Protein 9HIS (pdb70)

Secondary structure (DSSP, 8-state):
-----TTEEEESS-HHHHT-EEEEEEEEEEEEEEE--S-----S-EEEEEEEETTTEEEEEEEEE-----TT--PPPBPEEEE-TTS-EEEEE--B----S-GGGTTSEEEEETTEEEEEE-EEEEEEEEEEEES-SS--EEEEEEEE--TT-----TTTTT-TB--GGGTEEEEEEEEEEEE-SS-TTS-HHHHT-TT---EEE----HHHHHHHHHHHHHHHHHHHTTT----HHHHHHH---EEEEEEE-SS-EEEEEEEEEEEEEEEE-B-TTT-PBPPPSSSS-S--EEEEEEEEE--SSS-EEEEEE--HHHHHHHHT-SSEEE--TTTTEEEEEE--HHHHHHHTTTPEEEEEE-EEEBPPPSTT-TT-PBPPSEEEEEEGGGTTHHHHTTPPP-SSSEEEEEEETTTTEEE----HHHHHHHHHHHHHHHHHHGGG--HHHHHHSSTTSSEEEEEEEEEEE---S-TT----EEEEEE--SSB--EEE--GGGGT-GGG-EEEEEEEEE---/-------EE--SSTT----EEEETTTTEEEESSPBPGGGGGTTTSB-EE----SS--EEEE---EEEP-TTS-B--GGGBSTTSS---EEEEEE-TTS-SEEEEEEEB-B-SS-SS-EE--SS-SEE---SSTTS-EEEEEETTEEEEEETTTEEEEEE--SS-TTS-----S--EE-TT--PPTTEEEEEEEE-SS-EEEEETT--EEEESSSSS-EE-TTT--SS--EEEEEEEE-GGGS--TT---EEEEEEEETTEEEEEEEETTSPPP--TTSSEEPPTTS--EEEEEEEEE-TTS-EEEEEEEE--S--TT--B---EEESSSS--EE----SS--PBP-EEEEEEEETTEEEEEEEE-SSSS-EE---EEESSSS--EE--SSS--TTB------B-TT--TT----EEEEE-TT--EEEEE-TTT-EEEEEEEGGGT---/--TTHHHHHHHHHHHHHHHHHHSGGGGG-EEEE-TTSBTBEEEEEE----S------S---TTSEEEEEEEEE-TT--EEEES--SSS--SS-S-TTSPPPP-EEEEGGGS-HHHHHHGGG--TT-EEEEE--TTTSS-TT--TT--SS---EEEEEEEEEESSSTTT-/--SGGGGHHHHHHHHHHTS--EEEEHHHHTTSSS---TTTTEEEE-GGG-EEEEEE---TTT---B--TT-EEEEE-EEEETTTTEEEEE-S--GGGTT-HHHHSS-EEEEEE--SS--EEEEEE--HHHHHHT---BPPHHHHTTGGG-BTTEEEEEEE-GGGS-TTTTTTT--EEEEEEEEEEPP-

Sequence (1325 aa):
DATIRAFELDTIGYGVNYKFTIDQVSRLIYNVDSLPVNADTIINSILIKTLTTASGIVTMKDDQDSIVNINDSIDLTKYVNATEKNNFLVLKVWAPNMEVQNEYKVNIRMHTMVPDSLSWGKDPIANNPVRNTAEKQKVVTLGDKILLFAQNNEIYSTAIPAGSPTDRLNYGQKWDKETTGKLPDGADVTSIIRFVDKLYLLTKNKEVYNSNDGLTWTKDEVLNSDGVSVTNLITSFSDSDGSNHKKINGIAGIVEINGEKYFSFAEKDVTWEKDIDKLTVVPAEFPINNLSADVYATESGTLNAIVVGNTEDGLDNDTATVVWASEDGKAWIPMEIPSNNNCPKLVDPSIIHYNDAFYICGKETKDDAKGFQKFYTSPTLLVWKGVDRMFMLPGILPPVKSLHESSFKGKEVNYTMVVDRNHYIWMVGGQGIDKIWRGRVNKLGFLIKYDNWRARNEAFIDSLANVYATASGRGGLERIEMLTAPGNYIYYKEMEPMTDHVVKAGNPKYTDYVKVYYKGTNILGEYFDGNFKGDNPVVDGKDPSEGDSPTTIFQVSGVITGWGEVLQRMEVGDRWKVYIPWDYAYGSSGTTGILGYSALVFDITLLDFANTEAELKYAEMLEDEKNAVNKFIKDKGIRIISQDEFEKNDTVTNLERNEYVALSDGVYMQIVDRGSAENKTDTFANNNEICVRYIEEDIMTRDTTCFNVFLEEWGDANQLYTNPAVFRYVAEGSYVYGTFIQMDYYWASYYQSTAVPAGWLLALPFVRNYAHVRLIVPSKVGHSSAQQYVNPYYYDIWTFSKALNCDDNTGGLGLGMFPGNDQNIKGKLSTFDVTTESVKTGDIYAKTNIGYIGKFTDETFGTYQAGFLAQLNCPDGLTFPEPYKEVTDASGNVISATGRMVVDDKDPENKDVTFIKDGNQIIGNIRAVELYLWYDSYFGDSLTACRLSVYELGGNGKETLNLDNAYYTDINPEDFYDSQNILGTKAYTAVDLSVKDSIRNLSTYVPSVHIAFKEDIATRVGGNILTAARKAKNADKEFNSQLFREAFQGIYVKSDYGDGTVLYIDQPQMNVVYKCYATDSITGKKLQKKDGSGKDSTYYSYRVFATTREVIQANQLKNDPERIDALIKEDKNTYLKSPAGIFTEATLPISDIQNELTGDTLNAVKLTFTNYNQTGDKKFGMAIPSTVMLVRKKFQDSFFKDNKLSDGVSSYLTSHTSSTNQYVFSNITKLVNACIAEKEEAKKNAGSSWDETKWLQENPDWNKVVLIPVLVTYDSSNTTTGQANIIRIQHDLKPGYVRLKGGSLGKTNPDYKLKLEVISTDFGL

Structure (mmCIF, N/CA/C/O backbone):
data_9HIS
#
_entry.id   9HIS
#
_cell.length_a   1.00
_cell.length_b   1.00
_cell.length_c   1.00
_cell.angle_alpha   90.00
_cell.angle_beta   90.00
_cell.angle_gamma   90.00
#
_symmetry.space_group_name_H-M   'P 1'
#
loop_
_entity.id
_entity.type
_entity.pdbx_description
1 polymer 'DUF6242 domain-containing protein'
2 polymer 'Peptidyl-prolyl cis-trans isomerase'
3 polymer 'DUF4827 domain-containing protein'
4 polymer 'DUF4270 domain-containing protein'
5 non-polymer 'N-TRIDECANOIC ACID'
6 non-polymer '(2S)-3-hydroxypropane-1,2-diyl dihexadecanoate'
#
loop_
_atom_site.group_PDB
_atom_site.id
_atom_site.type_symbol
_atom_site.label_atom_id
_atom_site.label_alt_id
_atom_site.label_comp_id
_atom_site.label_asym_id
_atom_site.label_entity_id
_atom_site.label_seq_id
_atom_site.pdbx_PDB_ins_code
_atom_site.Cartn_x
_atom_site.Cartn_y
_atom_site.Cartn_z
_atom_site.occupancy
_atom_site.B_iso_or_equiv
_atom_site.auth_seq_id
_atom_site.auth_comp_id
_atom_site.auth_asym_id
_atom_site.auth_atom_id
_atom_site.pdbx_PDB_model_num
ATOM 1 N N . ASP A 1 34 ? 127.645 146.332 138.081 1.00 137.05 34 ASP H N 1
ATOM 2 C CA . ASP A 1 34 ? 127.502 145.130 137.265 1.00 141.55 34 ASP H CA 1
ATOM 3 C C . ASP A 1 34 ? 127.532 145.477 135.774 1.00 145.37 34 ASP H C 1
ATOM 4 O O . ASP A 1 34 ? 126.495 145.553 135.115 1.00 145.19 34 ASP H O 1
ATOM 9 N N . ALA A 1 35 ? 128.741 145.667 135.248 1.00 144.27 35 ALA H N 1
ATOM 10 C CA . ALA A 1 35 ? 128.954 146.219 133.920 1.00 140.98 35 ALA H CA 1
ATOM 11 C C . ALA A 1 35 ? 129.339 145.131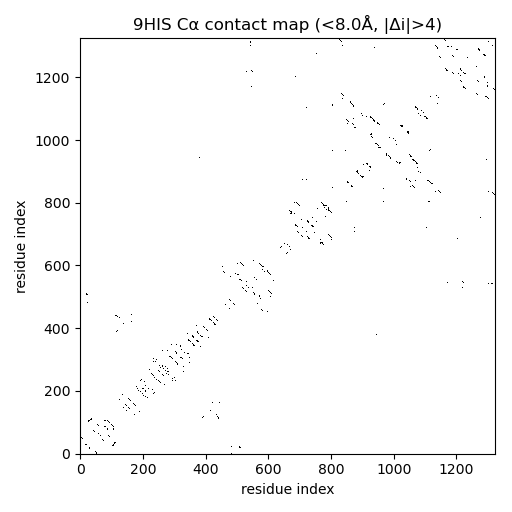 132.918 1.00 139.49 35 ALA H C 1
ATOM 12 O O . ALA A 1 35 ? 129.504 143.956 133.256 1.00 137.51 35 ALA H O 1
ATOM 14 N N . THR A 1 36 ? 129.475 145.542 131.656 1.00 141.15 36 THR H N 1
ATOM 15 C CA . THR A 1 36 ? 129.919 144.702 130.544 1.00 134.52 36 THR H CA 1
ATOM 16 C C . THR A 1 36 ? 130.965 145.440 129.704 1.00 126.29 36 THR H C 1
ATOM 17 O O . THR A 1 36 ? 130.873 145.527 128.478 1.00 118.35 36 THR H O 1
ATOM 21 N N . ILE A 1 37 ? 131.974 145.999 130.382 1.00 127.65 37 ILE H N 1
ATOM 22 C CA . ILE A 1 37 ? 133.084 146.687 129.715 1.00 127.93 37 ILE H CA 1
ATOM 23 C C . ILE A 1 37 ? 133.858 145.697 128.825 1.00 125.10 37 ILE H C 1
ATOM 24 O O . ILE A 1 37 ? 133.821 144.479 129.031 1.00 129.45 37 ILE H O 1
ATOM 29 N N . ARG A 1 38 ? 134.546 146.230 127.808 1.00 115.93 38 ARG H N 1
ATOM 30 C CA . ARG A 1 38 ? 135.117 145.381 126.765 1.00 111.07 38 ARG H CA 1
ATOM 31 C C . ARG A 1 38 ? 136.453 145.928 126.264 1.00 113.75 38 ARG H C 1
ATOM 32 O O . ARG A 1 38 ? 136.684 147.140 126.266 1.00 114.43 38 ARG H O 1
ATOM 40 N N . ALA A 1 39 ? 137.345 145.006 125.838 1.00 110.68 39 ALA H N 1
ATOM 41 C CA . ALA A 1 39 ? 138.601 145.346 125.164 1.00 107.73 39 ALA H CA 1
ATOM 42 C C . ALA A 1 39 ? 138.983 144.329 124.078 1.00 108.55 39 ALA H C 1
ATOM 43 O O . ALA A 1 39 ? 140.173 144.085 123.851 1.00 113.94 39 ALA H O 1
ATOM 45 N N . PHE A 1 40 ? 137.994 143.760 123.385 1.00 104.93 40 PHE H N 1
ATOM 46 C CA . PHE A 1 40 ? 138.165 142.554 122.568 1.00 102.57 40 PHE H CA 1
ATOM 47 C C . PHE A 1 40 ? 139.273 142.729 121.518 1.00 100.86 40 PHE H C 1
ATOM 48 O O . PHE A 1 40 ? 139.312 143.732 120.800 1.00 103.56 40 PHE H O 1
ATOM 56 N N . GLU A 1 41 ? 140.169 141.734 121.426 1.00 103.07 41 GLU H N 1
ATOM 57 C CA . GLU A 1 41 ? 141.385 141.802 120.616 1.00 107.78 41 GLU H CA 1
ATOM 58 C C . GLU A 1 41 ? 141.682 140.432 119.999 1.00 111.30 41 GLU H C 1
ATOM 59 O O . GLU A 1 41 ? 141.091 139.418 120.379 1.00 111.27 41 GLU H O 1
ATOM 65 N N . LEU A 1 42 ? 142.610 140.409 119.035 1.00 112.20 42 LEU H N 1
ATOM 66 C CA . LEU A 1 42 ? 143.038 139.178 118.375 1.00 111.41 42 LEU H CA 1
ATOM 67 C C . LEU A 1 42 ? 144.507 139.312 117.976 1.00 117.09 42 LEU H C 1
ATOM 68 O O . LEU A 1 42 ? 145.000 140.420 117.753 1.00 119.27 42 LEU H O 1
ATOM 73 N N . ASP A 1 43 ? 145.202 138.171 117.874 1.00 118.89 43 ASP H N 1
ATOM 74 C CA . ASP A 1 43 ? 146.661 138.155 117.845 1.00 120.63 43 ASP H CA 1
ATOM 75 C C . ASP A 1 43 ? 147.211 138.364 116.430 1.00 122.33 43 ASP H C 1
ATOM 76 O O . ASP A 1 43 ? 146.478 138.661 115.483 1.00 121.08 43 ASP H O 1
ATOM 81 N N . THR A 1 44 ? 148.528 138.194 116.284 1.00 124.45 44 THR H N 1
ATOM 82 C CA . THR A 1 44 ? 149.227 138.514 115.043 1.00 125.87 44 THR H CA 1
ATOM 83 C C . THR A 1 44 ? 148.803 137.565 113.928 1.00 127.23 44 THR H C 1
ATOM 84 O O . THR A 1 44 ? 148.947 136.344 114.052 1.00 131.20 44 THR H O 1
ATOM 88 N N . ILE A 1 45 ? 148.302 138.129 112.832 1.00 121.45 45 ILE H N 1
ATOM 89 C CA . ILE A 1 45 ? 147.923 137.344 111.663 1.00 120.54 45 ILE H CA 1
ATOM 90 C C . ILE A 1 45 ? 149.132 137.260 110.741 1.00 124.99 45 ILE H C 1
ATOM 91 O O . ILE A 1 45 ? 149.606 136.165 110.418 1.00 126.31 45 ILE H O 1
ATOM 96 N N . GLY A 1 46 ? 149.634 138.413 110.309 1.00 125.95 46 GLY H N 1
ATOM 97 C CA . GLY A 1 46 ? 150.989 138.490 109.817 1.00 126.33 46 GLY H CA 1
ATOM 98 C C . GLY A 1 46 ? 151.958 138.701 110.964 1.00 127.48 46 GLY H C 1
ATOM 99 O O . GLY A 1 46 ? 151.557 139.081 112.062 1.00 127.47 46 GLY H O 1
ATOM 100 N N . TYR A 1 47 ? 153.240 138.440 110.714 1.00 128.77 47 TYR H N 1
ATOM 101 C CA . TYR A 1 47 ? 154.222 138.628 111.775 1.00 133.68 47 TYR H CA 1
ATOM 102 C C . TYR A 1 47 ? 154.288 140.093 112.184 1.00 135.22 47 TYR H C 1
ATOM 103 O O . TYR A 1 47 ? 154.686 140.950 111.388 1.00 133.46 47 TYR H O 1
ATOM 112 N N . GLY A 1 48 ? 153.895 140.387 113.421 1.00 135.26 48 GLY H N 1
ATOM 113 C CA . GLY A 1 48 ? 153.888 141.747 113.917 1.00 133.16 48 GLY H CA 1
ATOM 114 C C . GLY A 1 48 ? 152.733 142.600 113.447 1.00 131.67 48 GLY H C 1
ATOM 115 O O . GLY A 1 48 ? 152.756 143.816 113.665 1.00 132.13 48 GLY H O 1
ATOM 116 N N . VAL A 1 49 ? 151.721 142.008 112.817 1.00 128.50 49 VAL H N 1
ATOM 117 C CA . VAL A 1 49 ? 150.590 142.745 112.263 1.00 121.07 49 VAL H CA 1
ATOM 118 C C . VAL A 1 49 ? 149.355 142.419 113.090 1.00 121.88 49 VAL H C 1
ATOM 119 O O . VAL A 1 49 ? 148.940 141.256 113.171 1.00 122.75 49 VAL H O 1
ATOM 123 N N . ASN A 1 50 ? 148.764 143.446 113.696 1.00 119.01 50 ASN H N 1
ATOM 124 C CA . ASN A 1 50 ? 147.562 143.313 114.506 1.00 114.97 50 ASN H CA 1
ATOM 125 C C . ASN A 1 50 ? 146.447 144.149 113.894 1.00 109.01 50 ASN H C 1
ATOM 126 O O . ASN A 1 50 ? 146.694 145.242 113.373 1.00 114.13 50 ASN H O 1
ATOM 131 N N . TYR A 1 51 ? 145.222 143.636 113.958 1.00 99.98 51 TYR H N 1
ATOM 132 C CA . TYR A 1 51 ? 144.064 144.305 113.384 1.00 98.04 51 TYR H CA 1
ATOM 133 C C . TYR A 1 51 ? 143.133 144.808 114.479 1.00 98.22 51 TYR H C 1
ATOM 134 O O . TYR A 1 51 ? 142.861 144.102 115.456 1.00 100.62 51 TYR H O 1
ATOM 143 N N . LYS A 1 52 ? 142.648 146.033 114.298 1.00 93.49 52 LYS H N 1
ATOM 144 C CA . LYS A 1 52 ? 141.871 146.743 115.303 1.00 91.73 52 LYS H CA 1
ATOM 145 C C . LYS A 1 52 ? 140.379 146.517 115.090 1.00 94.52 52 LYS H C 1
ATOM 146 O O . LYS A 1 52 ? 139.899 146.488 113.953 1.00 94.67 52 LYS H O 1
ATOM 152 N N . PHE A 1 53 ? 139.650 146.356 116.192 1.00 91.89 53 PHE H N 1
ATOM 153 C CA . PHE A 1 53 ? 138.220 146.083 116.166 1.00 88.68 53 PHE H CA 1
ATOM 154 C C . PHE A 1 53 ? 137.465 147.227 116.827 1.00 89.71 53 PHE H C 1
ATOM 155 O O . PHE A 1 53 ? 137.816 147.650 117.934 1.00 93.59 53 PHE H O 1
ATOM 163 N N . THR A 1 54 ? 136.430 147.721 116.153 1.00 86.83 54 THR H N 1
ATOM 164 C CA . THR A 1 54 ? 135.525 148.690 116.752 1.00 84.03 54 THR H CA 1
ATOM 165 C C . THR A 1 54 ? 134.404 147.984 117.500 1.00 91.27 54 THR H C 1
ATOM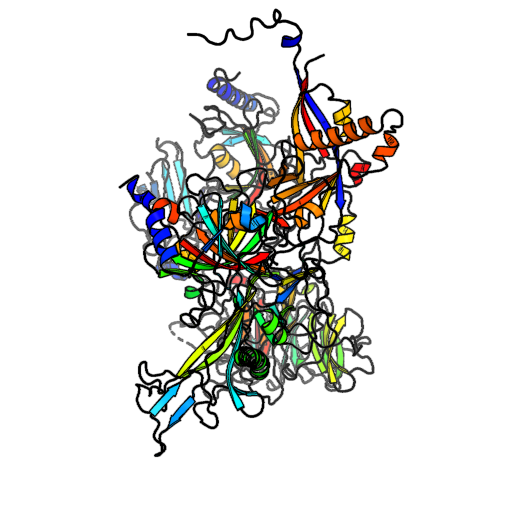 166 O O . THR A 1 54 ? 133.948 146.905 117.112 1.00 94.77 54 THR H O 1
ATOM 170 N N . ILE A 1 55 ? 133.961 148.617 118.580 1.00 92.06 55 ILE H N 1
ATOM 171 C CA . ILE A 1 55 ? 133.020 148.032 119.525 1.00 87.76 55 ILE H CA 1
ATOM 172 C C . ILE A 1 55 ? 131.826 148.970 119.616 1.00 89.18 55 ILE H C 1
ATOM 173 O O . ILE A 1 55 ? 131.918 150.044 120.225 1.00 92.38 55 ILE H O 1
ATOM 178 N N . ASP A 1 56 ? 130.709 148.574 119.012 1.00 84.35 56 ASP H N 1
ATOM 179 C CA . ASP A 1 56 ? 129.496 149.389 118.991 1.00 87.01 56 ASP H CA 1
ATOM 180 C C . ASP A 1 56 ? 128.584 148.843 120.085 1.00 98.13 56 ASP H C 1
ATOM 181 O O . ASP A 1 56 ? 127.850 147.875 119.873 1.00 101.79 56 ASP H O 1
ATOM 186 N N . GLN A 1 57 ? 128.637 149.472 121.258 1.00 98.49 57 GLN H N 1
ATOM 187 C CA . GLN A 1 57 ? 127.883 148.988 122.407 1.00 95.59 57 GLN H CA 1
ATOM 188 C C . GLN A 1 57 ? 126.403 149.344 122.324 1.00 94.32 57 GLN H C 1
ATOM 189 O O . GLN A 1 57 ? 125.570 148.639 122.905 1.00 101.21 57 GLN H O 1
ATOM 195 N N . VAL A 1 58 ? 126.057 150.424 121.621 1.00 90.92 58 VAL H N 1
ATOM 196 C CA . VAL A 1 58 ? 124.650 150.778 121.454 1.00 95.42 58 VAL H CA 1
ATOM 197 C C . VAL A 1 58 ? 123.944 149.754 120.573 1.00 98.14 58 VAL H C 1
ATOM 198 O O . VAL A 1 58 ? 122.844 149.287 120.893 1.00 101.65 58 VAL H O 1
ATOM 202 N N . SER A 1 59 ? 124.563 149.389 119.451 1.00 97.58 59 SER H N 1
ATOM 203 C CA . SER A 1 59 ? 123.976 148.426 118.530 1.00 99.11 59 SER H CA 1
ATOM 204 C C . SER A 1 59 ? 124.401 146.989 118.810 1.00 99.98 59 SER H C 1
ATOM 205 O O . SER A 1 59 ? 123.897 146.075 118.148 1.00 99.35 59 SER H O 1
ATOM 208 N N . ARG A 1 60 ? 125.309 146.772 119.765 1.00 98.27 60 ARG H N 1
ATOM 209 C CA . ARG A 1 60 ? 125.716 145.435 120.206 1.00 99.30 60 ARG H CA 1
ATOM 210 C C . ARG A 1 60 ? 126.298 144.602 119.056 1.00 100.61 60 ARG H C 1
ATOM 211 O O . ARG A 1 60 ? 125.753 143.563 118.677 1.00 104.04 60 ARG H O 1
ATOM 219 N N . LEU A 1 61 ? 127.422 145.062 118.506 1.00 97.82 61 LEU H N 1
ATOM 220 C CA . LEU A 1 61 ? 128.132 144.240 117.529 1.00 96.32 61 LEU H CA 1
ATOM 221 C C . LEU A 1 61 ? 129.595 144.655 117.456 1.00 92.33 61 LEU H C 1
ATOM 222 O O . LEU A 1 61 ? 129.976 145.751 117.877 1.00 90.65 61 LEU H O 1
ATOM 227 N N . ILE A 1 62 ? 130.408 143.753 116.900 1.00 94.80 62 ILE H N 1
ATOM 228 C CA . ILE A 1 62 ? 131.857 143.897 116.818 1.00 92.51 62 ILE H CA 1
ATOM 229 C C . ILE A 1 62 ? 132.282 143.661 115.375 1.00 90.97 62 ILE H C 1
ATOM 230 O O . ILE A 1 62 ? 131.750 142.768 114.707 1.00 93.82 62 ILE H O 1
ATOM 235 N N . TYR A 1 63 ? 133.237 144.456 114.892 1.00 83.29 63 TYR H N 1
ATOM 236 C CA . TYR A 1 63 ? 133.829 144.190 113.585 1.00 83.93 63 TYR H CA 1
ATOM 237 C C . TYR A 1 63 ? 135.162 144.916 113.477 1.00 87.58 63 TYR H C 1
ATOM 238 O O . TYR A 1 63 ? 135.441 145.858 114.223 1.00 88.06 63 TYR H O 1
ATOM 247 N N . ASN A 1 64 ? 135.977 144.466 112.526 1.00 90.33 64 ASN H N 1
ATOM 248 C CA . ASN A 1 64 ? 137.234 145.121 112.190 1.00 86.19 64 ASN H CA 1
ATOM 249 C C . ASN A 1 64 ? 137.008 146.042 110.998 1.00 83.70 64 ASN H C 1
ATOM 250 O O . ASN A 1 64 ? 136.422 145.629 109.992 1.00 84.55 64 ASN H O 1
ATOM 255 N N . VAL A 1 65 ? 137.460 147.292 111.119 1.00 81.18 65 VAL H N 1
ATOM 256 C CA . VAL A 1 65 ? 137.272 148.252 110.036 1.00 84.85 65 VAL H CA 1
ATOM 257 C C . VAL A 1 65 ? 138.147 147.899 108.842 1.00 88.52 65 VAL H C 1
ATOM 258 O O . VAL A 1 65 ? 137.692 147.928 107.692 1.00 88.91 65 VAL H O 1
ATOM 262 N N . ASP A 1 66 ? 139.410 147.562 109.087 1.00 91.10 66 ASP H N 1
ATOM 263 C CA . ASP A 1 66 ? 140.340 147.213 108.020 1.00 89.83 66 ASP H CA 1
ATOM 264 C C . ASP A 1 66 ? 140.222 145.715 107.762 1.00 91.40 66 ASP H C 1
ATOM 265 O O . ASP A 1 66 ? 140.578 144.899 108.619 1.00 93.86 66 ASP H O 1
ATOM 270 N N . SER A 1 67 ? 139.719 145.357 106.584 1.00 85.14 67 SER H N 1
ATOM 271 C CA . SER A 1 67 ? 139.417 143.966 106.278 1.00 83.59 67 SER H CA 1
ATOM 272 C C . SER A 1 67 ? 140.688 143.128 106.199 1.00 87.58 67 SER H C 1
ATOM 273 O O . SER A 1 67 ? 141.754 143.604 105.799 1.00 95.83 67 SER H O 1
ATOM 276 N N . LEU A 1 68 ? 140.561 141.862 106.592 1.00 88.65 68 LEU H N 1
ATOM 277 C CA . LEU A 1 68 ? 141.692 140.952 106.559 1.00 93.90 68 LEU H CA 1
ATOM 278 C C . LEU A 1 68 ? 142.103 140.667 105.115 1.00 96.95 68 LEU H C 1
ATOM 279 O O . LEU A 1 68 ? 141.266 140.678 104.208 1.00 96.93 68 LEU H O 1
ATOM 284 N N . PRO A 1 69 ? 143.387 140.411 104.875 1.00 97.71 69 PRO H N 1
ATOM 285 C CA . PRO A 1 69 ? 143.841 140.125 103.512 1.00 96.86 69 PRO H CA 1
ATOM 286 C C . PRO A 1 69 ? 143.278 138.808 102.999 1.00 102.30 69 PRO H C 1
ATOM 287 O O . PRO A 1 69 ? 142.786 137.967 103.754 1.00 109.22 69 PRO H O 1
ATOM 291 N N . VAL A 1 70 ? 143.359 138.644 101.676 1.00 98.79 70 VAL H N 1
ATOM 292 C CA . VAL A 1 70 ? 142.858 137.435 101.029 1.00 103.90 70 VAL H CA 1
ATOM 293 C C . VAL A 1 70 ? 143.596 136.202 101.537 1.00 112.23 70 VAL H C 1
ATOM 294 O O . VAL A 1 70 ? 143.033 135.101 101.575 1.00 115.84 70 VAL H O 1
ATOM 298 N N . ASN A 1 71 ? 144.855 136.367 101.950 1.00 113.79 71 ASN H N 1
ATOM 299 C CA . ASN A 1 71 ? 145.644 135.247 102.452 1.00 113.52 71 ASN H CA 1
ATOM 300 C C . ASN A 1 71 ? 145.087 134.667 103.747 1.00 115.85 71 ASN H C 1
ATOM 301 O O . ASN A 1 71 ? 145.394 133.516 104.076 1.00 121.75 71 ASN H O 1
ATOM 306 N N . ALA A 1 72 ? 144.270 135.430 104.477 1.00 114.17 72 ALA H N 1
ATOM 307 C CA . ALA A 1 72 ? 143.983 135.111 105.871 1.00 116.25 72 ALA H CA 1
ATOM 308 C C . ALA A 1 72 ? 143.043 133.924 106.048 1.00 120.92 72 ALA H C 1
ATOM 309 O O . ALA A 1 72 ? 142.984 133.367 107.150 1.00 125.10 72 ALA H O 1
ATOM 311 N N . ASP A 1 73 ? 142.312 133.515 105.009 1.00 120.04 73 ASP H N 1
ATOM 312 C CA . ASP A 1 73 ? 141.370 132.416 105.188 1.00 124.82 73 ASP H CA 1
ATOM 313 C C . ASP A 1 73 ? 142.060 131.077 105.434 1.00 124.84 73 ASP H C 1
ATOM 314 O O . ASP A 1 73 ? 141.382 130.111 105.801 1.00 127.12 73 ASP H O 1
ATOM 319 N N . THR A 1 74 ? 143.375 130.996 105.238 1.00 122.17 74 THR H N 1
ATOM 320 C CA . THR A 1 74 ? 144.143 129.834 105.661 1.00 121.40 74 THR H CA 1
ATOM 321 C C . THR A 1 74 ? 144.744 129.996 107.052 1.00 123.64 74 THR H C 1
ATOM 322 O O . THR A 1 74 ? 145.161 128.998 107.651 1.00 123.48 74 THR H O 1
ATOM 326 N N . ILE A 1 75 ? 144.790 131.216 107.577 1.00 124.83 75 ILE H N 1
ATOM 327 C CA . ILE A 1 75 ? 145.438 131.497 108.851 1.00 124.17 75 ILE H CA 1
ATOM 328 C C . ILE A 1 75 ? 144.444 131.494 110.006 1.00 125.78 75 ILE H C 1
ATOM 329 O O . ILE A 1 75 ? 144.752 131.001 111.091 1.00 127.33 75 ILE H O 1
ATOM 334 N N . ILE A 1 76 ? 143.240 132.022 109.787 1.00 123.71 76 ILE H N 1
ATOM 335 C CA . ILE A 1 76 ? 142.229 132.101 110.837 1.00 120.52 76 ILE H CA 1
ATOM 336 C C . ILE A 1 76 ? 141.497 130.768 110.925 1.00 126.24 76 ILE H C 1
ATOM 337 O O . ILE A 1 76 ? 140.475 130.646 111.611 1.00 129.95 76 ILE H O 1
ATOM 342 N N . ASN A 1 77 ? 142.025 129.758 110.227 1.00 125.26 77 ASN H N 1
ATOM 343 C CA . ASN A 1 77 ? 141.480 128.408 110.318 1.00 127.81 77 ASN H CA 1
ATOM 344 C C . ASN A 1 77 ? 141.638 127.833 111.722 1.00 128.68 77 ASN H C 1
ATOM 345 O O . ASN A 1 77 ? 140.825 127.005 112.149 1.00 127.94 77 ASN H O 1
ATOM 350 N N . SER A 1 78 ? 142.679 128.250 112.447 1.00 127.59 78 SER H N 1
ATOM 351 C CA . SER A 1 78 ? 142.850 127.891 113.856 1.00 127.94 78 SER H CA 1
ATOM 352 C C . SER A 1 78 ? 143.662 129.012 114.499 1.00 127.01 78 SER H C 1
ATOM 353 O O . SER A 1 78 ? 144.892 129.031 114.389 1.00 126.54 78 SER H O 1
ATOM 356 N N . ILE A 1 79 ? 142.972 129.937 115.173 1.00 125.95 79 ILE H N 1
ATOM 357 C CA . ILE A 1 79 ? 143.574 131.181 115.634 1.00 125.49 79 ILE H CA 1
ATOM 358 C C . ILE A 1 79 ? 143.120 131.462 117.064 1.00 127.44 79 ILE H C 1
ATOM 359 O O . ILE A 1 79 ? 142.150 130.882 117.557 1.00 129.19 79 ILE H O 1
ATOM 364 N N . LEU A 1 80 ? 143.838 132.368 117.730 1.00 124.06 80 LEU H N 1
ATOM 365 C CA . LEU A 1 80 ? 143.712 132.589 119.166 1.00 124.42 80 LEU H CA 1
ATOM 366 C C . LEU A 1 80 ? 143.167 133.983 119.454 1.00 122.49 80 LEU H C 1
ATOM 367 O O . LEU A 1 80 ? 143.655 134.975 118.902 1.00 122.75 80 LEU H O 1
ATOM 372 N N . ILE A 1 81 ? 142.159 134.050 120.339 1.00 119.62 81 ILE H N 1
ATOM 373 C CA . ILE A 1 81 ? 141.556 135.292 120.814 1.00 114.14 81 ILE H CA 1
ATOM 374 C C . ILE A 1 81 ? 142.241 135.699 122.113 1.00 112.68 81 ILE H C 1
ATOM 375 O O . ILE A 1 81 ? 142.667 134.847 122.900 1.00 118.79 81 ILE H O 1
ATOM 380 N N . LYS A 1 82 ? 142.363 137.007 122.349 1.00 108.03 82 LYS H N 1
ATOM 381 C CA . LYS A 1 82 ? 142.979 137.492 123.577 1.00 111.22 82 LYS H CA 1
ATOM 382 C C . LYS A 1 82 ? 142.404 138.854 123.951 1.00 112.29 82 LYS H C 1
ATOM 383 O O . LYS A 1 82 ? 141.751 139.524 123.147 1.00 112.99 82 LYS H O 1
ATOM 389 N N . THR A 1 83 ? 142.658 139.243 125.205 1.00 115.46 83 THR H N 1
ATOM 390 C CA . THR A 1 83 ? 142.267 140.545 125.760 1.00 118.17 83 THR H CA 1
ATOM 391 C C . THR A 1 83 ? 140.743 140.715 125.698 1.00 116.52 83 THR H C 1
ATOM 392 O O . THR A 1 83 ? 140.211 141.798 125.447 1.00 120.98 83 THR H O 1
ATOM 396 N N . LEU A 1 84 ? 140.021 139.624 125.932 1.00 110.79 84 LEU H N 1
ATOM 397 C CA . LEU A 1 84 ? 138.559 139.680 125.994 1.00 112.21 84 LEU H CA 1
ATOM 398 C C . LEU A 1 84 ? 138.099 140.021 127.412 1.00 117.55 84 LEU H C 1
ATOM 399 O O . LEU A 1 84 ? 137.287 139.331 128.027 1.00 120.65 84 LEU H O 1
ATOM 404 N N . THR A 1 85 ? 138.643 141.113 127.944 1.00 119.54 85 THR H N 1
ATOM 405 C CA . THR A 1 85 ? 138.437 141.468 129.341 1.00 124.05 85 THR H CA 1
ATOM 406 C C . THR A 1 85 ? 137.063 142.088 129.556 1.00 124.13 85 THR H C 1
ATOM 407 O O . THR A 1 85 ? 136.622 142.948 128.788 1.00 122.06 85 THR H O 1
ATOM 411 N N . THR A 1 86 ? 136.393 141.646 130.617 1.00 124.46 86 THR H N 1
ATOM 412 C CA . THR A 1 86 ? 135.100 142.186 131.008 1.00 127.27 86 THR H CA 1
ATOM 413 C C . THR A 1 86 ? 134.938 141.998 132.511 1.00 136.74 86 THR H C 1
ATOM 414 O O . THR A 1 86 ? 135.722 141.296 133.155 1.00 140.50 86 THR H O 1
ATOM 418 N N . ALA A 1 87 ? 133.904 142.640 133.065 1.00 139.75 87 ALA H N 1
ATOM 419 C CA . ALA A 1 87 ? 133.760 142.728 134.517 1.00 141.98 87 ALA H CA 1
ATOM 420 C C . ALA A 1 87 ? 133.684 141.355 135.177 1.00 141.20 87 ALA H C 1
ATOM 421 O O . ALA A 1 87 ? 134.156 141.186 136.307 1.00 141.50 87 ALA H O 1
ATOM 423 N N . SER A 1 88 ? 133.092 140.373 134.503 1.00 141.79 88 SER H N 1
ATOM 424 C CA . SER A 1 88 ? 133.073 138.995 134.981 1.00 142.11 88 SER H CA 1
ATOM 425 C C . SER A 1 88 ? 133.179 138.083 133.770 1.00 142.17 88 SER H C 1
ATOM 426 O O . SER A 1 88 ? 132.319 138.123 132.885 1.00 141.75 88 SER H O 1
ATOM 429 N N . GLY A 1 89 ? 134.215 137.248 133.746 1.00 142.24 89 GLY H N 1
ATOM 430 C CA . GLY A 1 89 ? 134.649 136.581 132.532 1.00 143.70 89 GLY H CA 1
ATOM 431 C C . GLY A 1 89 ? 133.744 135.489 132.006 1.00 144.07 89 GLY H C 1
ATOM 432 O O . GLY A 1 89 ? 134.063 134.904 130.967 1.00 145.02 89 GLY H O 1
ATOM 433 N N . ILE A 1 90 ? 132.632 135.191 132.675 1.00 143.00 90 ILE H N 1
ATOM 434 C CA . ILE A 1 90 ? 131.775 134.096 132.233 1.00 145.74 90 ILE H CA 1
ATOM 435 C C . ILE A 1 90 ? 131.022 134.509 130.969 1.00 147.13 90 ILE H C 1
ATOM 436 O O . ILE A 1 90 ? 130.269 135.491 130.959 1.00 145.43 90 ILE H O 1
ATOM 441 N N . VAL A 1 91 ? 131.257 133.768 129.883 1.00 145.90 91 VAL H N 1
ATOM 442 C CA . VAL A 1 91 ? 130.748 134.074 128.550 1.00 139.65 91 VAL H CA 1
ATOM 443 C C . VAL A 1 91 ? 130.436 132.752 127.857 1.00 137.50 91 VAL H C 1
ATOM 444 O O . VAL A 1 91 ? 131.121 131.747 128.068 1.00 141.05 91 VAL H O 1
ATOM 448 N N . THR A 1 92 ? 129.387 132.748 127.032 1.00 133.73 92 THR H N 1
ATOM 449 C CA . THR A 1 92 ? 128.917 131.519 126.407 1.00 136.23 92 THR H CA 1
ATOM 450 C C . THR A 1 92 ? 128.449 131.787 124.980 1.00 134.23 92 THR H C 1
ATOM 451 O O . THR A 1 92 ? 128.106 132.914 124.616 1.00 137.72 92 THR H O 1
ATOM 455 N N . MET A 1 93 ? 128.443 130.724 124.170 1.00 131.00 93 MET H N 1
ATOM 456 C CA . MET A 1 93 ? 127.956 130.773 122.797 1.00 129.33 93 MET H CA 1
ATOM 457 C C . MET A 1 93 ? 126.913 129.686 122.569 1.00 134.78 93 MET H C 1
ATOM 458 O O . MET A 1 93 ? 127.066 128.553 123.035 1.00 138.33 93 MET H O 1
ATOM 463 N N . LYS A 1 94 ? 125.864 130.048 121.832 1.00 138.26 94 LYS H N 1
ATOM 464 C CA . LYS A 1 94 ? 124.709 129.180 121.630 1.00 144.65 94 LYS H CA 1
ATOM 465 C C . LYS A 1 94 ? 125.098 127.889 120.918 1.00 148.30 94 LYS H C 1
ATOM 466 O O . LYS A 1 94 ? 125.726 127.915 119.856 1.00 150.49 94 LYS H O 1
ATOM 472 N N . ASP A 1 95 ? 124.705 126.757 121.499 1.00 152.26 95 ASP H N 1
ATOM 473 C CA . ASP A 1 95 ? 124.908 125.455 120.866 1.00 152.73 95 ASP H CA 1
ATOM 474 C C . ASP A 1 95 ? 123.890 124.442 121.382 1.00 152.76 95 ASP H C 1
ATOM 475 O O . ASP A 1 95 ? 123.833 123.307 120.910 1.00 151.26 95 ASP H O 1
ATOM 480 N N . ASP A 1 98 ? 120.367 121.097 122.499 1.00 160.71 98 ASP H N 1
ATOM 481 C CA . ASP A 1 98 ? 120.560 122.541 122.537 1.00 162.94 98 ASP H CA 1
ATOM 482 C C . ASP A 1 98 ? 121.127 122.939 123.899 1.00 162.19 98 ASP H C 1
ATOM 483 O O . ASP A 1 98 ? 120.760 122.356 124.920 1.00 162.34 98 ASP H O 1
ATOM 488 N N . GLN A 1 99 ? 122.017 123.929 123.917 1.00 158.93 99 GLN H N 1
ATOM 489 C CA . GLN A 1 99 ? 122.837 124.172 125.096 1.00 156.67 99 GLN H CA 1
ATOM 490 C C . GLN A 1 99 ? 123.460 125.560 125.003 1.00 152.92 99 GLN H C 1
ATOM 491 O O . GLN A 1 99 ? 123.499 126.172 123.933 1.00 151.69 99 GLN H O 1
ATOM 497 N N . ASP A 1 100 ? 123.937 126.052 126.148 1.00 151.93 100 ASP H N 1
ATOM 498 C CA . ASP A 1 100 ? 124.750 127.266 126.243 1.00 148.52 100 ASP H CA 1
ATOM 499 C C . ASP A 1 100 ? 126.103 126.866 126.833 1.00 148.08 100 ASP H C 1
ATOM 500 O O . ASP A 1 100 ? 126.297 126.917 128.050 1.00 148.99 100 ASP H O 1
ATOM 505 N N . SER A 1 101 ? 127.040 126.478 125.971 1.00 147.06 101 SER H N 1
ATOM 506 C CA . SER A 1 101 ? 128.349 126.031 126.426 1.00 145.55 101 SER H CA 1
ATOM 507 C C . SER A 1 101 ? 129.281 127.215 126.665 1.00 142.73 101 SER H C 1
ATOM 508 O O . SER A 1 101 ? 129.188 128.253 126.004 1.00 143.47 101 SER H O 1
ATOM 511 N N . ILE A 1 102 ? 130.197 127.042 127.619 1.00 141.33 102 ILE H N 1
ATOM 512 C CA . ILE A 1 102 ? 131.069 128.121 128.072 1.00 142.94 102 ILE H CA 1
ATOM 513 C C . ILE A 1 102 ? 132.212 128.319 127.082 1.00 145.59 102 ILE H C 1
ATOM 514 O O . ILE A 1 102 ? 132.668 127.378 126.422 1.00 144.86 102 ILE H O 1
ATOM 519 N N . VAL A 1 103 ? 132.682 129.566 126.978 1.00 149.31 103 VAL H N 1
ATOM 520 C CA . VAL A 1 103 ? 133.729 129.912 126.024 1.00 151.94 103 VAL H CA 1
ATOM 521 C C . VAL A 1 103 ? 135.073 129.352 126.479 1.00 155.90 103 VAL H C 1
ATOM 522 O O . VAL A 1 103 ? 135.379 129.303 127.679 1.00 155.05 103 VAL H O 1
ATOM 526 N N . ASN A 1 104 ? 135.873 128.904 125.513 1.00 159.60 104 ASN H N 1
ATOM 527 C CA . ASN A 1 104 ? 137.241 128.456 125.768 1.00 158.16 104 ASN H CA 1
ATOM 528 C C . ASN A 1 104 ? 138.205 129.605 125.477 1.00 157.50 104 ASN H C 1
ATOM 529 O O . ASN A 1 104 ? 138.904 129.641 124.462 1.00 156.89 104 ASN H O 1
ATOM 534 N N . ILE A 1 105 ? 138.228 130.562 126.409 1.00 157.80 105 ILE H N 1
ATOM 535 C CA . ILE A 1 105 ? 138.953 131.812 126.194 1.00 158.44 105 ILE H CA 1
ATOM 536 C C . ILE A 1 105 ? 140.450 131.568 126.046 1.00 158.91 105 ILE H C 1
ATOM 537 O O . ILE A 1 105 ? 141.146 132.326 125.358 1.00 150.69 105 ILE H O 1
ATOM 542 N N . ASN A 1 106 ? 140.970 130.510 126.663 1.00 161.04 106 ASN H N 1
ATOM 543 C CA . ASN A 1 106 ? 142.394 130.207 126.627 1.00 157.47 106 ASN H CA 1
ATOM 544 C C . ASN A 1 106 ? 142.782 129.291 125.471 1.00 158.13 106 ASN H C 1
ATOM 545 O O . ASN A 1 106 ? 143.946 128.888 125.383 1.00 156.78 106 ASN H O 1
ATOM 550 N N . ASP A 1 107 ? 141.845 128.958 124.585 1.00 158.92 107 ASP H N 1
ATOM 551 C CA . ASP A 1 107 ? 142.071 127.964 123.547 1.00 156.36 107 ASP H CA 1
ATOM 552 C C . ASP A 1 107 ? 141.743 128.554 122.180 1.00 152.66 107 ASP H C 1
ATOM 553 O O . ASP A 1 107 ? 141.029 129.554 122.066 1.00 150.80 107 ASP H O 1
ATOM 558 N N . SER A 1 108 ? 142.278 127.919 121.137 1.00 148.23 108 SER H N 1
ATOM 559 C CA . SER A 1 108 ? 142.167 128.424 119.775 1.00 138.96 108 SER H CA 1
ATOM 560 C C . SER A 1 108 ? 140.846 127.999 119.132 1.00 135.56 108 SER H C 1
ATOM 561 O O . SER A 1 108 ? 140.186 127.052 119.569 1.00 136.31 108 SER H O 1
ATOM 564 N N . ILE A 1 109 ? 140.474 128.710 118.065 1.00 131.75 109 ILE H N 1
ATOM 565 C CA . ILE A 1 109 ? 139.138 128.604 117.487 1.00 131.34 109 ILE H CA 1
ATOM 566 C C . ILE A 1 109 ? 139.218 128.761 115.973 1.00 131.94 109 ILE H C 1
ATOM 567 O O . ILE A 1 109 ? 140.092 129.454 115.445 1.00 127.90 109 ILE H O 1
ATOM 572 N N . ASP A 1 110 ? 138.295 128.099 115.274 1.00 132.14 110 ASP H N 1
ATOM 573 C CA . ASP A 1 110 ? 138.116 128.253 113.836 1.00 131.44 110 ASP H CA 1
ATOM 574 C C . ASP A 1 110 ? 137.129 129.391 113.586 1.00 130.56 110 ASP H C 1
ATOM 575 O O . ASP A 1 110 ? 135.960 129.298 113.974 1.00 130.01 110 ASP H O 1
ATOM 580 N N . LEU A 1 111 ? 137.598 130.456 112.937 1.00 126.41 111 LEU H N 1
ATOM 581 C CA . LEU A 1 111 ? 136.766 131.616 112.638 1.00 121.56 111 LEU H CA 1
ATOM 582 C C . LEU A 1 111 ? 136.293 131.666 111.191 1.00 120.08 111 LEU H C 1
ATOM 583 O O . LEU A 1 111 ? 135.557 132.590 110.830 1.00 120.64 111 LEU H O 1
ATOM 588 N N . THR A 1 112 ? 136.684 130.699 110.358 1.00 122.84 112 THR H N 1
ATOM 589 C CA . THR A 1 112 ? 136.376 130.769 108.933 1.00 123.29 112 THR H CA 1
ATOM 590 C C . THR A 1 112 ? 134.882 130.677 108.643 1.00 121.45 112 THR H C 1
ATOM 591 O O . THR A 1 112 ? 134.461 130.996 107.526 1.00 119.54 112 THR H O 1
ATOM 595 N N . LYS A 1 113 ? 134.075 130.248 109.613 1.00 121.68 113 LYS H N 1
ATOM 596 C CA . LYS A 1 113 ? 132.631 130.196 109.434 1.00 121.79 113 LYS H CA 1
ATOM 597 C C . LYS A 1 113 ? 131.956 131.547 109.639 1.00 119.42 113 LYS H C 1
ATOM 598 O O . LYS A 1 113 ? 130.777 131.688 109.296 1.00 117.10 113 LYS H O 1
ATOM 604 N N . TYR A 1 114 ? 132.669 132.542 110.174 1.00 117.53 114 TYR H N 1
ATOM 605 C CA . TYR A 1 114 ? 132.061 133.790 110.621 1.00 111.67 114 TYR H CA 1
ATOM 606 C C . TYR A 1 114 ? 132.519 135.006 109.818 1.00 108.49 114 TYR H C 1
ATOM 607 O O . TYR A 1 114 ? 132.386 136.137 110.295 1.00 107.69 114 TYR H O 1
ATOM 616 N N . VAL A 1 115 ? 133.053 134.808 108.617 1.00 109.38 115 VAL H N 1
ATOM 617 C CA . VAL A 1 115 ? 133.602 135.913 107.837 1.00 104.17 115 VAL H CA 1
ATOM 618 C C . VAL A 1 115 ? 132.504 136.560 107.005 1.00 106.67 115 VAL H C 1
ATOM 619 O O . VAL A 1 115 ? 131.624 135.877 106.466 1.00 108.83 115 VAL H O 1
ATOM 623 N N . ASN A 1 116 ? 132.555 137.891 106.910 1.00 105.84 116 ASN H N 1
ATOM 624 C CA . ASN A 1 116 ? 131.652 138.687 106.075 1.00 107.72 116 ASN H CA 1
ATOM 625 C C . ASN A 1 116 ? 130.189 138.339 106.355 1.00 112.86 116 ASN H C 1
ATOM 626 O O . ASN A 1 116 ? 129.454 137.857 105.491 1.00 117.40 116 ASN H O 1
ATOM 631 N N . ALA A 1 117 ? 129.771 138.609 107.589 1.00 111.60 117 ALA H N 1
ATOM 632 C CA . ALA A 1 117 ? 128.499 138.128 108.111 1.00 114.52 117 ALA H CA 1
ATOM 633 C C . ALA A 1 117 ? 127.333 139.077 107.853 1.00 118.87 117 ALA H C 1
ATOM 634 O O . ALA A 1 117 ? 126.239 138.839 108.371 1.00 124.42 117 ALA H O 1
ATOM 636 N N . THR A 1 118 ? 127.533 140.143 107.075 1.00 115.67 118 THR H N 1
ATOM 637 C CA . THR A 1 118 ? 126.458 141.114 106.885 1.00 117.63 118 THR H CA 1
ATOM 638 C C . THR A 1 118 ? 125.349 140.569 105.985 1.00 122.65 118 THR H C 1
ATOM 639 O O . THR A 1 118 ? 124.178 140.921 106.168 1.00 124.87 118 THR H O 1
ATOM 643 N N . GLU A 1 119 ? 125.684 139.706 105.025 1.00 125.45 119 GLU H N 1
ATOM 644 C CA . GLU A 1 119 ? 124.685 139.041 104.198 1.00 129.58 119 GLU H CA 1
ATOM 645 C C . GLU A 1 119 ? 124.893 137.534 104.252 1.00 130.96 119 GLU H C 1
ATOM 646 O O . GLU A 1 119 ? 126.002 137.053 104.505 1.00 130.25 119 GLU H O 1
ATOM 652 N N . LYS A 1 120 ? 123.809 136.794 104.006 1.00 131.64 120 LYS H N 1
ATOM 653 C CA . LYS A 1 120 ? 123.693 135.402 104.440 1.00 130.77 120 LYS H CA 1
ATOM 654 C C . LYS A 1 120 ? 124.076 135.306 105.915 1.00 126.77 120 LYS H C 1
ATOM 655 O O . LYS A 1 120 ? 124.873 134.461 106.330 1.00 122.39 120 LYS H O 1
ATOM 661 N N . ASN A 1 121 ? 123.469 136.191 106.711 1.00 126.84 121 ASN H N 1
ATOM 662 C CA . ASN A 1 121 ? 124.035 136.617 107.987 1.00 123.65 121 ASN H CA 1
ATOM 663 C C . ASN A 1 121 ? 124.258 135.449 108.940 1.00 122.76 121 ASN H C 1
ATOM 664 O O . ASN A 1 121 ? 123.328 134.707 109.272 1.00 125.97 121 ASN H O 1
ATOM 669 N N . ASN A 1 122 ? 125.512 135.286 109.355 1.00 119.28 122 ASN H N 1
ATOM 670 C CA . ASN A 1 122 ? 125.969 134.148 110.145 1.00 119.40 122 ASN H CA 1
ATOM 671 C C . ASN A 1 122 ? 126.975 134.585 111.212 1.00 115.34 122 ASN H C 1
ATOM 672 O O . ASN A 1 122 ? 128.043 133.989 111.369 1.00 117.77 122 ASN H O 1
ATOM 677 N N . PHE A 1 123 ? 126.655 135.655 111.943 1.00 112.51 123 PHE H N 1
ATOM 678 C CA . PHE A 1 123 ? 127.564 136.175 112.962 1.00 111.42 123 PHE H CA 1
ATOM 679 C C . PHE A 1 123 ? 127.961 135.106 113.974 1.00 110.67 123 PHE H C 1
ATOM 680 O O . PHE A 1 123 ? 127.211 134.168 114.256 1.00 112.05 123 PHE H O 1
ATOM 688 N N . LEU A 1 124 ? 129.162 135.267 114.525 1.00 108.48 124 LEU H N 1
ATOM 689 C CA . LEU A 1 124 ? 129.527 134.640 115.791 1.00 111.28 124 LEU H CA 1
ATOM 690 C C . LEU A 1 124 ? 128.839 135.443 116.887 1.00 114.31 124 LEU H C 1
ATOM 691 O O . LEU A 1 124 ? 129.281 136.538 117.243 1.00 115.44 124 LEU H O 1
ATOM 696 N N . VAL A 1 125 ? 127.733 134.918 117.405 1.00 117.37 125 VAL H N 1
ATOM 697 C CA . VAL A 1 125 ? 126.931 135.602 118.413 1.00 117.34 125 VAL H CA 1
ATOM 698 C C . VAL A 1 125 ? 127.180 134.936 119.760 1.00 117.41 125 VAL H C 1
ATOM 699 O O . VAL A 1 125 ? 127.082 133.709 119.886 1.00 124.29 125 VAL H O 1
ATOM 703 N N . LEU A 1 126 ? 127.533 135.744 120.757 1.00 113.99 126 LEU H N 1
ATOM 704 C CA . LEU A 1 126 ? 127.967 135.230 122.047 1.00 117.02 126 LEU H CA 1
ATOM 705 C C . LEU A 1 126 ? 127.374 136.072 123.168 1.00 122.42 126 LEU H C 1
ATOM 706 O O . LEU A 1 126 ? 127.119 137.268 123.006 1.00 124.03 126 LEU H O 1
ATOM 711 N N . LYS A 1 127 ? 127.170 135.426 124.312 1.00 130.73 127 LYS H N 1
ATOM 712 C CA . LYS A 1 127 ? 126.427 135.977 125.436 1.00 132.56 127 LYS H CA 1
ATOM 713 C C . LYS A 1 127 ? 127.372 136.251 126.598 1.00 134.82 127 LYS H C 1
ATOM 714 O O . LYS A 1 127 ? 128.221 135.416 126.928 1.00 135.06 127 LYS H O 1
ATOM 720 N N . VAL A 1 128 ? 127.228 137.421 127.218 1.00 134.26 128 VAL H N 1
ATOM 721 C CA . VAL A 1 128 ? 128.091 137.846 128.316 1.00 136.14 128 VAL H CA 1
ATOM 722 C C . VAL A 1 128 ? 127.229 138.118 129.546 1.00 140.24 128 VAL H C 1
ATOM 723 O O . VAL A 1 128 ? 126.198 138.796 129.455 1.00 138.78 128 VAL H O 1
ATOM 727 N N . TRP A 1 129 ? 127.648 137.572 130.685 1.00 142.50 129 TRP H N 1
ATOM 728 C CA . TRP A 1 129 ? 126.907 137.634 131.937 1.00 140.49 129 TRP H CA 1
ATOM 729 C C . TRP A 1 129 ? 127.469 138.722 132.848 1.00 142.24 129 TRP H C 1
ATOM 730 O O . TRP A 1 129 ? 128.676 138.976 132.873 1.00 140.92 129 TRP H O 1
ATOM 741 N N . ALA A 1 130 ? 126.579 139.348 133.613 1.00 143.29 130 ALA H N 1
ATOM 742 C CA . ALA A 1 130 ? 126.966 140.301 134.642 1.00 147.47 130 ALA H CA 1
ATOM 743 C C . ALA A 1 130 ? 127.454 139.569 135.891 1.00 149.23 130 ALA H C 1
ATOM 744 O O . ALA A 1 130 ? 127.117 138.401 136.105 1.00 149.20 130 ALA H O 1
ATOM 746 N N . PRO A 1 131 ? 128.258 140.230 136.734 1.00 148.45 131 PRO H N 1
ATOM 747 C CA . PRO A 1 131 ? 128.792 139.539 137.921 1.00 146.76 131 PRO H CA 1
ATOM 748 C C . PRO A 1 131 ? 127.724 139.050 138.886 1.00 146.53 131 PRO H C 1
ATOM 749 O O . PRO A 1 131 ? 127.974 138.095 139.632 1.00 144.75 131 PRO H O 1
ATOM 753 N N . ASN A 1 132 ? 126.549 139.675 138.908 1.00 146.12 132 ASN H N 1
ATOM 754 C CA . ASN A 1 132 ? 125.440 139.198 139.724 1.00 146.51 132 ASN H CA 1
ATOM 755 C C . ASN A 1 132 ? 124.518 138.249 138.968 1.00 144.28 132 ASN H C 1
ATOM 756 O O . ASN A 1 132 ? 123.532 137.776 139.543 1.00 145.58 132 ASN H O 1
ATOM 761 N N . MET A 1 133 ? 124.815 137.975 137.696 1.00 141.45 133 MET H N 1
ATOM 762 C CA . MET A 1 133 ? 124.047 137.075 136.836 1.00 143.42 133 MET H CA 1
ATOM 763 C C . MET A 1 133 ? 122.618 137.569 136.611 1.00 144.15 133 MET H C 1
ATOM 764 O O . MET A 1 133 ? 121.747 136.802 136.187 1.00 142.65 133 MET H O 1
ATOM 769 N N . GLU A 1 134 ? 122.362 138.850 136.877 1.00 143.45 134 GLU H N 1
ATOM 770 C CA . GLU A 1 134 ? 121.052 139.449 136.656 1.00 146.28 134 GLU H CA 1
ATOM 771 C C . GLU A 1 134 ? 120.966 140.143 135.299 1.00 151.24 134 GLU H C 1
ATOM 772 O O . GLU A 1 134 ? 120.009 139.927 134.548 1.00 151.03 134 GLU H O 1
ATOM 778 N N . VAL A 1 135 ? 121.956 140.969 134.971 1.00 151.89 135 VAL H N 1
ATOM 779 C CA . VAL A 1 135 ? 121.964 141.705 133.711 1.00 148.41 135 VAL H CA 1
ATOM 780 C C . VAL A 1 135 ? 122.494 140.802 132.605 1.00 143.66 135 VAL H C 1
ATOM 781 O O . VAL A 1 135 ? 123.494 140.095 132.782 1.00 140.40 135 VAL H O 1
ATOM 785 N N . GLN A 1 136 ? 121.818 140.822 131.456 1.00 141.71 136 GLN H N 1
ATOM 786 C CA . GLN A 1 136 ? 122.049 139.868 130.380 1.00 139.94 136 GLN H CA 1
ATOM 787 C C . GLN A 1 136 ? 122.303 140.617 129.077 1.00 141.33 136 GLN H C 1
ATOM 788 O O . GLN A 1 136 ? 121.614 141.597 128.775 1.00 142.88 136 GLN H O 1
ATOM 794 N N . ASN A 1 137 ? 123.285 140.154 128.302 1.00 139.40 137 ASN H N 1
ATOM 795 C CA . ASN A 1 137 ? 123.635 140.809 127.047 1.00 133.07 137 ASN H CA 1
ATOM 796 C C . ASN A 1 137 ? 124.145 139.783 126.045 1.00 133.76 137 ASN H C 1
ATOM 797 O O . ASN A 1 137 ? 124.688 138.741 126.422 1.00 135.58 137 ASN H O 1
ATOM 802 N N . GLU A 1 138 ? 123.972 140.094 124.758 1.00 130.96 138 GLU H N 1
ATOM 803 C CA . GLU A 1 138 ? 124.607 139.342 123.685 1.00 126.35 138 GLU H CA 1
ATOM 804 C C . GLU A 1 138 ? 125.272 140.307 122.713 1.00 119.07 138 GLU H C 1
ATOM 805 O O . GLU A 1 138 ? 124.798 141.426 122.497 1.00 117.74 138 GLU H O 1
ATOM 811 N N . TYR A 1 139 ? 126.385 139.861 122.133 1.00 118.06 139 TYR H N 1
ATOM 812 C CA . TYR A 1 139 ? 127.115 140.604 121.117 1.00 112.10 139 TYR H CA 1
ATOM 813 C C . TYR A 1 139 ? 127.346 139.700 119.915 1.00 107.99 139 TYR H C 1
ATOM 814 O O . TYR A 1 139 ? 127.556 138.493 120.070 1.00 113.70 139 TYR H O 1
ATOM 823 N N . LYS A 1 140 ? 127.308 140.285 118.720 1.00 99.87 140 LYS H N 1
ATOM 824 C CA . LYS A 1 140 ? 127.500 139.550 117.477 1.00 100.84 140 LYS H CA 1
ATOM 825 C C . LYS A 1 140 ? 128.748 140.058 116.766 1.00 100.03 140 LYS H C 1
ATOM 826 O O . LYS A 1 140 ? 128.951 141.270 116.641 1.00 102.18 140 LYS H O 1
ATOM 832 N N . VAL A 1 141 ? 129.586 139.125 116.314 1.00 100.63 141 VAL H N 1
ATOM 833 C CA . VAL A 1 141 ? 130.930 139.418 115.829 1.00 99.94 141 VAL H CA 1
ATOM 834 C C . VAL A 1 141 ? 131.013 139.090 114.344 1.00 104.75 141 VAL H C 1
ATOM 835 O O . VAL A 1 141 ? 130.515 138.049 113.898 1.00 108.48 141 VAL H O 1
ATOM 839 N N . ASN A 1 142 ? 131.646 139.981 113.581 1.00 101.51 142 ASN H N 1
ATOM 840 C CA . ASN A 1 142 ? 131.802 139.826 112.140 1.00 99.55 142 ASN H CA 1
ATOM 841 C C . ASN A 1 142 ? 133.275 139.999 111.794 1.00 98.03 142 ASN H C 1
ATOM 842 O O . ASN A 1 142 ? 133.870 141.034 112.108 1.00 98.32 142 ASN H O 1
ATOM 847 N N . ILE A 1 143 ? 133.855 138.994 111.143 1.00 99.86 143 ILE H N 1
ATOM 848 C CA . ILE A 1 143 ? 135.250 139.023 110.714 1.00 99.15 143 ILE H CA 1
ATOM 849 C C . ILE A 1 143 ? 135.258 139.458 109.252 1.00 97.40 143 ILE H C 1
ATOM 850 O O . ILE A 1 143 ? 134.974 138.664 108.352 1.00 100.97 143 ILE H O 1
ATOM 855 N N . ARG A 1 144 ? 135.595 140.721 109.008 1.00 90.20 144 ARG H N 1
ATOM 856 C CA . ARG A 1 144 ? 135.555 141.268 107.658 1.00 89.19 144 ARG H CA 1
ATOM 857 C C . ARG A 1 144 ? 136.844 140.934 106.914 1.00 92.03 144 ARG H C 1
ATOM 858 O O . ARG A 1 144 ? 137.944 141.150 107.432 1.00 93.34 144 ARG H O 1
ATOM 866 N N . MET A 1 145 ? 136.703 140.407 105.698 1.00 92.22 145 MET H N 1
ATOM 867 C CA . MET A 1 145 ? 137.836 139.926 104.919 1.00 91.28 145 MET H CA 1
ATOM 868 C C . MET A 1 145 ? 137.673 140.325 103.459 1.00 98.05 145 MET H C 1
ATOM 869 O O . MET A 1 145 ? 136.558 140.331 102.930 1.00 99.55 145 MET H O 1
ATOM 874 N N . HIS A 1 146 ? 138.792 140.654 102.817 1.00 98.34 146 HIS H N 1
ATOM 875 C CA . HIS A 1 146 ? 138.781 141.054 101.416 1.00 91.22 146 HIS H CA 1
ATOM 876 C C . HIS A 1 146 ? 138.399 139.886 100.512 1.00 91.60 146 HIS H C 1
ATOM 877 O O . HIS A 1 146 ? 138.719 138.727 100.786 1.00 95.77 146 HIS H O 1
ATOM 884 N N . THR A 1 147 ? 137.706 140.208 99.419 1.00 89.57 147 THR H N 1
ATOM 885 C CA . THR A 1 147 ? 137.416 139.239 98.371 1.00 94.42 147 THR H CA 1
ATOM 886 C C . THR A 1 147 ? 138.394 139.317 97.206 1.00 96.28 147 THR H C 1
ATOM 887 O O . THR A 1 147 ? 138.392 138.421 96.354 1.00 97.04 147 THR H O 1
ATOM 891 N N . MET A 1 148 ? 139.223 140.356 97.152 1.00 97.53 148 MET H N 1
ATOM 892 C CA . MET A 1 148 ? 140.193 140.533 96.082 1.00 93.35 148 MET H CA 1
ATOM 893 C C . MET A 1 148 ? 141.366 141.340 96.620 1.00 84.58 148 MET H C 1
ATOM 894 O O . MET A 1 148 ? 141.194 142.216 97.472 1.00 84.93 148 MET H O 1
ATOM 899 N N . VAL A 1 149 ? 142.556 141.035 96.116 1.00 78.02 149 VAL H N 1
ATOM 900 C CA . VAL A 1 149 ? 143.787 141.613 96.672 1.00 79.18 149 VAL H CA 1
ATOM 901 C C . VAL A 1 149 ? 143.805 143.116 96.411 1.00 77.32 149 VAL H C 1
ATOM 902 O O . VAL A 1 149 ? 143.600 143.546 95.262 1.00 77.31 149 VAL H O 1
ATOM 906 N N . PRO A 1 150 ? 144.038 143.950 97.434 1.00 75.89 150 PRO H N 1
ATOM 907 C CA . PRO A 1 150 ? 143.932 145.403 97.256 1.00 76.85 150 PRO H CA 1
ATOM 908 C C . PRO A 1 150 ? 144.937 145.988 96.274 1.00 77.56 150 PRO H C 1
ATOM 909 O O . PRO A 1 150 ? 144.549 146.639 95.300 1.00 81.07 150 PRO H O 1
ATOM 913 N N . ASP A 1 151 ? 146.229 145.765 96.516 1.00 77.13 151 ASP H N 1
ATOM 914 C CA . ASP A 1 151 ? 147.282 146.419 95.737 1.00 77.16 151 ASP H CA 1
ATOM 915 C C . ASP A 1 151 ? 147.714 145.502 94.591 1.00 75.52 151 ASP H C 1
ATOM 916 O O . ASP A 1 151 ? 148.838 145.002 94.528 1.00 77.44 151 ASP H O 1
ATOM 921 N N . SER A 1 152 ? 146.779 145.294 93.665 1.00 74.72 152 SER H N 1
ATOM 922 C CA . SER A 1 152 ? 146.996 144.418 92.521 1.00 73.88 152 SER H CA 1
ATOM 923 C C . SER A 1 152 ? 146.320 145.012 91.295 1.00 70.34 152 SER H C 1
ATOM 924 O O . SER A 1 152 ? 145.162 145.433 91.367 1.00 74.55 152 SER H O 1
ATOM 927 N N . LEU A 1 153 ? 147.040 145.035 90.176 1.00 66.13 153 LEU H N 1
ATOM 928 C CA . LEU A 1 153 ? 146.512 145.582 88.931 1.00 66.32 153 LEU H CA 1
ATOM 929 C C . LEU A 1 153 ? 145.680 144.519 88.221 1.00 71.28 153 LEU H C 1
ATOM 930 O O . LEU A 1 153 ? 146.209 143.478 87.816 1.00 81.09 153 LEU H O 1
ATOM 935 N N . SER A 1 154 ? 144.385 144.785 88.060 1.00 67.23 154 SER H N 1
ATOM 936 C CA . SER A 1 154 ? 143.444 143.818 87.504 1.00 68.13 154 SER H CA 1
ATOM 937 C C . SER A 1 154 ? 143.224 144.117 86.024 1.00 72.86 154 SER H C 1
ATOM 938 O O . SER A 1 154 ? 142.628 145.140 85.673 1.00 78.85 154 SER H O 1
ATOM 941 N N . TRP A 1 155 ? 143.705 143.220 85.163 1.00 72.78 155 TRP H N 1
ATOM 942 C CA . TRP A 1 155 ? 143.479 143.303 83.725 1.00 77.94 155 TRP H CA 1
ATOM 943 C C . TRP A 1 155 ? 142.326 142.434 83.240 1.00 85.48 155 TRP H C 1
ATOM 944 O O . TRP A 1 155 ? 141.860 142.627 82.112 1.00 87.79 155 TRP H O 1
ATOM 955 N N . GLY A 1 156 ? 141.860 141.489 84.054 1.00 93.59 156 GLY H N 1
ATOM 956 C CA . GLY A 1 156 ? 140.863 140.537 83.611 1.00 100.56 156 GLY H CA 1
ATOM 957 C C . GLY A 1 156 ? 141.488 139.355 82.893 1.00 101.21 156 GLY H C 1
ATOM 958 O O . GLY A 1 156 ? 142.704 139.251 82.724 1.00 99.86 156 GLY H O 1
ATOM 959 N N . LYS A 1 157 ? 140.622 138.432 82.469 1.00 102.70 157 LYS H N 1
ATOM 960 C CA . LYS A 1 157 ? 141.088 137.259 81.737 1.00 108.25 157 LYS H CA 1
ATOM 961 C C . LYS A 1 157 ? 141.415 137.566 80.280 1.00 107.68 157 LYS H C 1
ATOM 962 O O . LYS A 1 157 ? 142.285 136.909 79.698 1.00 107.49 157 LYS H O 1
ATOM 968 N N . ASP A 1 158 ? 140.740 138.535 79.676 1.00 107.77 158 ASP H N 1
ATOM 969 C CA . ASP A 1 158 ? 140.825 138.766 78.243 1.00 110.24 158 ASP H CA 1
ATOM 970 C C . ASP A 1 158 ? 140.798 140.260 77.962 1.00 107.42 158 ASP H C 1
ATOM 971 O O . ASP A 1 158 ? 140.302 141.042 78.781 1.00 105.72 158 ASP H O 1
ATOM 976 N N . PRO A 1 159 ? 141.334 140.691 76.818 1.00 104.31 159 PRO H N 1
ATOM 977 C CA . PRO A 1 159 ? 141.156 142.083 76.412 1.00 101.12 159 PRO H CA 1
ATOM 978 C C . PRO A 1 159 ? 139.685 142.373 76.156 1.00 104.87 159 PRO H C 1
ATOM 979 O O . PRO A 1 159 ? 138.960 141.547 75.599 1.00 109.71 159 PRO H O 1
ATOM 983 N N . ILE A 1 160 ? 139.247 143.567 76.561 1.00 104.24 160 ILE H N 1
ATOM 984 C CA . ILE A 1 160 ? 137.815 143.849 76.563 1.00 111.44 160 ILE H CA 1
ATOM 985 C C . ILE A 1 160 ? 137.281 144.219 75.185 1.00 110.17 160 ILE H C 1
ATOM 986 O O . ILE A 1 160 ? 136.063 144.179 74.976 1.00 111.28 160 ILE H O 1
ATOM 991 N N . ALA A 1 161 ? 138.145 144.591 74.244 1.00 106.81 161 ALA H N 1
ATOM 992 C CA . ALA A 1 161 ? 137.675 144.981 72.923 1.00 109.54 161 ALA H CA 1
ATOM 993 C C . ALA A 1 161 ? 138.808 144.847 71.919 1.00 110.04 161 ALA H C 1
ATOM 994 O O . ALA A 1 161 ? 139.988 144.837 72.278 1.00 109.85 161 ALA H O 1
ATOM 996 N N . ASN A 1 162 ? 138.425 144.746 70.650 1.00 112.62 162 ASN H N 1
ATOM 997 C CA . ASN A 1 162 ? 139.379 144.745 69.557 1.00 118.01 162 ASN H CA 1
ATOM 998 C C . ASN A 1 162 ? 139.720 146.175 69.150 1.00 120.71 162 ASN H C 1
ATOM 999 O O . ASN A 1 162 ? 138.971 147.120 69.414 1.00 121.17 162 ASN H O 1
ATOM 1004 N N . ASN A 1 163 ? 140.867 146.327 68.504 1.00 120.40 163 ASN H N 1
ATOM 1005 C CA . ASN A 1 163 ? 141.255 147.629 67.975 1.00 119.18 163 ASN H CA 1
ATOM 1006 C C . ASN A 1 163 ? 140.394 147.927 66.754 1.00 123.35 163 ASN H C 1
ATOM 1007 O O . ASN A 1 163 ? 140.366 147.120 65.817 1.00 123.27 163 ASN H O 1
ATOM 1012 N N . PRO A 1 164 ? 139.673 149.052 66.720 1.00 125.40 164 PRO H N 1
ATOM 1013 C CA . PRO A 1 164 ? 138.767 149.316 65.600 1.00 126.88 164 PRO H CA 1
ATOM 1014 C C . PRO A 1 164 ? 139.444 149.857 64.349 1.00 130.01 164 PRO H C 1
ATOM 1015 O O . PRO A 1 164 ? 138.779 149.952 63.308 1.00 132.10 164 PRO H O 1
ATOM 1019 N N . VAL A 1 165 ? 140.729 150.207 64.405 1.00 130.58 165 VAL H N 1
ATOM 1020 C CA . VAL A 1 165 ? 141.374 150.880 63.282 1.00 133.01 165 VAL H CA 1
ATOM 1021 C C . VAL A 1 165 ? 141.577 149.911 62.128 1.00 139.70 165 VAL H C 1
ATOM 1022 O O . VAL A 1 165 ? 142.029 148.774 62.317 1.00 138.37 165 VAL H O 1
ATOM 1026 N N . ARG A 1 166 ? 141.242 150.363 60.923 1.00 143.70 166 ARG H N 1
ATOM 1027 C CA . ARG A 1 166 ? 141.585 149.638 59.711 1.00 145.85 166 ARG H CA 1
ATOM 1028 C C . ARG A 1 166 ? 143.064 149.847 59.404 1.00 146.39 166 ARG H C 1
ATOM 1029 O O . ARG A 1 166 ? 143.587 150.957 59.544 1.00 146.02 166 ARG H O 1
ATOM 1037 N N . ASN A 1 167 ? 143.735 148.776 58.973 1.00 145.99 167 ASN H N 1
ATOM 1038 C CA . ASN A 1 167 ? 145.185 148.771 58.749 1.00 147.30 167 ASN H CA 1
ATOM 1039 C C . ASN A 1 167 ? 145.933 149.118 60.041 1.00 145.87 167 ASN H C 1
ATOM 1040 O O . ASN A 1 167 ? 146.540 150.180 60.193 1.00 144.11 167 ASN H O 1
ATOM 1045 N N . THR A 1 168 ? 145.852 148.175 60.985 1.00 144.77 168 THR H N 1
ATOM 1046 C CA . THR A 1 168 ? 146.413 148.333 62.324 1.00 143.38 168 THR H CA 1
ATOM 1047 C C . THR A 1 168 ? 147.913 148.615 62.338 1.00 143.82 168 THR H C 1
ATOM 1048 O O . THR A 1 168 ? 148.465 148.852 63.419 1.00 141.98 168 THR H O 1
ATOM 1052 N N . ALA A 1 169 ? 148.590 148.584 61.191 1.00 143.98 169 ALA H N 1
ATOM 1053 C CA . ALA A 1 169 ? 150.002 148.943 61.130 1.00 141.77 169 ALA H CA 1
ATOM 1054 C C . ALA A 1 169 ? 150.234 150.449 61.183 1.00 142.84 169 ALA H C 1
ATOM 1055 O O . ALA A 1 169 ? 151.391 150.880 61.234 1.00 139.11 169 ALA H O 1
ATOM 1057 N N . GLU A 1 170 ? 149.171 151.250 61.171 1.00 144.67 170 GLU H N 1
ATOM 1058 C CA . GLU A 1 170 ? 149.272 152.701 61.143 1.00 143.02 170 GLU H CA 1
ATOM 1059 C C . GLU A 1 170 ? 149.487 153.248 62.557 1.00 140.25 170 GLU H C 1
ATOM 1060 O O . GLU A 1 170 ? 149.209 152.582 63.558 1.00 139.46 170 GLU H O 1
ATOM 1066 N N . LYS A 1 171 ? 149.991 154.481 62.628 1.00 137.54 171 LYS H N 1
ATOM 1067 C CA . LYS A 1 171 ? 150.244 155.125 63.913 1.00 133.08 171 LYS H CA 1
ATOM 1068 C C . LYS A 1 171 ? 148.948 155.337 64.692 1.00 132.74 171 LYS H C 1
ATOM 1069 O O . LYS A 1 171 ? 147.876 155.550 64.118 1.00 133.91 171 LYS H O 1
ATOM 1075 N N . GLN A 1 172 ? 149.062 155.288 66.019 1.00 127.79 172 GLN H N 1
ATOM 1076 C CA . GLN A 1 172 ? 147.929 155.350 66.930 1.00 117.60 172 GLN H CA 1
ATOM 1077 C C . GLN A 1 172 ? 148.093 156.506 67.914 1.00 109.74 172 GLN H C 1
ATOM 1078 O O . GLN A 1 172 ? 149.205 156.962 68.192 1.00 114.68 172 GLN H O 1
ATOM 1084 N N . LYS A 1 173 ? 146.961 156.968 68.445 1.00 105.44 173 LYS H N 1
ATOM 1085 C CA . LYS A 1 173 ? 146.930 157.950 69.523 1.00 100.53 173 LYS H CA 1
ATOM 1086 C C . LYS A 1 173 ? 145.570 157.888 70.203 1.00 105.41 173 LYS H C 1
ATOM 1087 O O . LYS A 1 173 ? 144.545 157.729 69.535 1.00 111.66 173 LYS H O 1
ATOM 1093 N N . VAL A 1 174 ? 145.569 158.017 71.529 1.00 100.93 174 VAL H N 1
ATOM 1094 C CA . VAL A 1 174 ? 144.351 157.964 72.327 1.00 96.37 174 VAL H CA 1
ATOM 1095 C C . VAL A 1 174 ? 144.359 159.136 73.299 1.00 94.80 174 VAL H C 1
ATOM 1096 O O . VAL A 1 174 ? 145.404 159.478 73.866 1.00 95.74 174 VAL H O 1
ATOM 1100 N N . VAL A 1 175 ? 143.193 159.762 73.482 1.00 94.27 175 VAL H N 1
ATOM 1101 C CA . VAL A 1 175 ? 143.047 160.929 74.342 1.00 93.27 175 VAL H CA 1
ATOM 1102 C C . VAL A 1 175 ? 141.613 160.956 74.857 1.00 98.34 175 VAL H C 1
ATOM 1103 O O . VAL A 1 175 ? 140.708 160.370 74.259 1.00 104.73 175 VAL H O 1
ATOM 1107 N N . THR A 1 176 ? 141.407 161.625 75.991 1.00 97.66 176 THR H N 1
ATOM 1108 C CA . THR A 1 176 ? 140.089 161.745 76.602 1.00 102.10 176 THR H CA 1
ATOM 1109 C C . THR A 1 176 ? 139.637 163.200 76.603 1.00 107.80 176 THR H C 1
ATOM 1110 O O . THR A 1 176 ? 140.444 164.114 76.800 1.00 111.58 176 THR H O 1
ATOM 1114 N N . LEU A 1 177 ? 138.338 163.399 76.382 1.00 104.23 177 LEU H N 1
ATOM 1115 C CA . LEU A 1 177 ? 137.740 164.729 76.308 1.00 102.11 177 LEU H CA 1
ATOM 1116 C C . LEU A 1 177 ? 136.334 164.664 76.879 1.00 108.32 177 LEU H C 1
ATOM 1117 O O . LEU A 1 177 ? 135.491 163.930 76.355 1.00 110.95 177 LEU H O 1
ATOM 1122 N N . GLY A 1 178 ? 136.078 165.440 77.926 1.00 110.52 178 GLY H N 1
ATOM 1123 C CA . GLY A 1 178 ? 134.751 165.446 78.521 1.00 110.98 178 GLY H CA 1
ATOM 1124 C C . GLY A 1 178 ? 134.395 164.070 79.047 1.00 113.47 178 GLY H C 1
ATOM 1125 O O . GLY A 1 178 ? 135.040 163.543 79.962 1.00 112.82 178 GLY H O 1
ATOM 1126 N N . ASP A 1 179 ? 133.359 163.466 78.465 1.00 113.20 179 ASP H N 1
ATOM 1127 C CA . ASP A 1 179 ? 132.918 162.127 78.835 1.00 116.50 179 ASP H CA 1
ATOM 1128 C C . ASP A 1 179 ? 133.129 161.117 77.709 1.00 113.31 179 ASP H C 1
ATOM 1129 O O . ASP A 1 179 ? 132.396 160.131 77.612 1.00 111.50 179 ASP H O 1
ATOM 1134 N N . LYS A 1 180 ? 134.121 161.346 76.849 1.00 113.44 180 LYS H N 1
ATOM 1135 C CA . LYS A 1 180 ? 134.417 160.424 75.763 1.00 112.47 180 LYS H CA 1
ATOM 1136 C C . LYS A 1 180 ? 135.913 160.157 75.680 1.00 109.12 180 LYS H C 1
ATOM 1137 O O . LYS A 1 180 ? 136.737 161.001 76.040 1.00 106.17 180 LYS H O 1
ATOM 1143 N N . ILE A 1 181 ? 136.247 158.961 75.200 1.00 109.06 181 ILE H N 1
ATOM 1144 C CA . ILE A 1 181 ? 137.618 158.562 74.910 1.00 104.01 181 ILE H CA 1
ATOM 1145 C C . ILE A 1 181 ? 137.751 158.434 73.400 1.00 108.03 181 ILE H C 1
ATOM 1146 O O . ILE A 1 181 ? 136.984 157.702 72.763 1.00 113.84 181 ILE H O 1
ATOM 1151 N N . LEU A 1 182 ? 138.719 159.144 72.828 1.00 105.79 182 LEU H N 1
ATOM 1152 C CA . LEU A 1 182 ? 138.899 159.204 71.385 1.00 104.90 182 LEU H CA 1
ATOM 1153 C C . LEU A 1 182 ? 140.171 158.478 70.978 1.00 105.01 182 LEU H C 1
ATOM 1154 O O . LEU A 1 182 ? 141.202 158.581 71.651 1.00 104.61 182 LEU H O 1
ATOM 1159 N N . LEU A 1 183 ? 140.091 157.745 69.872 1.00 111.90 183 LEU H N 1
ATOM 1160 C CA . LEU A 1 183 ? 141.227 157.025 69.314 1.00 110.98 183 LEU H CA 1
ATOM 1161 C C . LEU A 1 183 ? 141.412 157.497 67.878 1.00 115.47 183 LEU H C 1
ATOM 1162 O O . LEU A 1 183 ? 140.505 157.347 67.051 1.00 123.12 183 LEU H O 1
ATOM 1167 N N . PHE A 1 184 ? 142.582 158.059 67.583 1.00 112.19 184 PHE H N 1
ATOM 1168 C CA . PHE A 1 184 ? 142.869 158.654 66.284 1.00 116.75 184 PHE H CA 1
ATOM 1169 C C . PHE A 1 184 ? 143.853 157.795 65.500 1.00 124.19 184 PHE H C 1
ATOM 1170 O O . PHE A 1 184 ? 144.759 157.185 66.076 1.00 124.83 184 PHE H O 1
ATOM 1178 N N . ALA A 1 185 ? 143.670 157.761 64.180 1.00 126.79 185 ALA H N 1
ATOM 1179 C CA . ALA A 1 185 ? 144.577 157.086 63.266 1.00 130.12 185 ALA H CA 1
ATOM 1180 C C . ALA A 1 185 ? 145.002 158.058 62.174 1.00 134.40 185 ALA H C 1
ATOM 1181 O O . ALA A 1 185 ? 144.246 158.954 61.790 1.00 134.93 185 ALA H O 1
ATOM 1183 N N . GLN A 1 186 ? 146.223 157.857 61.666 1.00 136.60 186 GLN H N 1
ATOM 1184 C CA . GLN A 1 186 ? 146.861 158.857 60.812 1.00 139.52 186 GLN H CA 1
ATOM 1185 C C . GLN A 1 186 ? 146.095 159.093 59.514 1.00 142.34 186 GLN H C 1
ATOM 1186 O O . GLN A 1 186 ? 146.171 160.189 58.944 1.00 140.11 186 GLN H O 1
ATOM 1192 N N . ASN A 1 187 ? 145.351 158.103 59.032 1.00 145.65 187 ASN H N 1
ATOM 1193 C CA . ASN A 1 187 ? 144.616 158.269 57.775 1.00 145.87 187 ASN H CA 1
ATOM 1194 C C . ASN A 1 187 ? 143.258 158.933 57.993 1.00 144.69 187 ASN H C 1
ATOM 1195 O O . ASN A 1 187 ? 142.235 158.461 57.500 1.00 140.84 187 ASN H O 1
ATOM 1200 N N . ASN A 1 188 ? 143.254 160.054 58.718 1.00 145.65 188 ASN H N 1
ATOM 1201 C CA . ASN A 1 188 ? 142.058 160.875 58.934 1.00 142.95 188 ASN H CA 1
ATOM 1202 C C . ASN A 1 188 ? 140.876 160.036 59.425 1.00 137.86 188 ASN H C 1
ATOM 1203 O O . ASN A 1 188 ? 139.748 160.162 58.944 1.00 136.86 188 ASN H O 1
ATOM 1208 N N . GLU A 1 189 ? 141.144 159.172 60.402 1.00 134.97 189 GLU H N 1
ATOM 1209 C CA . GLU A 1 189 ? 140.190 158.157 60.831 1.00 130.80 189 GLU H CA 1
ATOM 1210 C C . GLU A 1 189 ? 140.076 158.180 62.351 1.00 127.63 189 GLU H C 1
ATOM 1211 O O . GLU A 1 189 ? 141.093 158.138 63.050 1.00 128.21 189 GLU H O 1
ATOM 1217 N N . ILE A 1 190 ? 138.842 158.249 62.859 1.00 124.32 190 ILE H N 1
ATOM 1218 C CA . ILE A 1 190 ? 138.574 158.515 64.270 1.00 121.65 190 ILE H CA 1
ATOM 1219 C C . ILE A 1 190 ? 137.558 157.509 64.802 1.00 123.29 190 ILE H C 1
ATOM 1220 O O . ILE A 1 190 ? 136.570 157.196 64.128 1.00 128.55 190 ILE H O 1
ATOM 1225 N N . TYR A 1 191 ? 137.796 157.013 66.019 1.00 120.28 191 TYR H N 1
ATOM 1226 C CA . TYR A 1 191 ? 136.861 156.147 66.729 1.00 121.65 191 TYR H CA 1
ATOM 1227 C C . TYR A 1 191 ? 136.679 156.644 68.158 1.00 117.75 191 TYR H C 1
ATOM 1228 O O . TYR A 1 191 ? 137.504 157.394 68.686 1.00 118.36 191 TYR H O 1
ATOM 1237 N N . SER A 1 192 ? 135.580 156.218 68.785 1.00 116.23 192 SER H N 1
ATOM 1238 C CA . SER A 1 192 ? 135.136 156.842 70.026 1.00 114.12 192 SER H CA 1
ATOM 1239 C C . SER A 1 192 ? 134.368 155.861 70.905 1.00 114.93 192 SER H C 1
ATOM 1240 O O . SER A 1 192 ? 133.781 154.890 70.419 1.00 119.66 192 SER H O 1
ATOM 1243 N N . THR A 1 193 ? 134.373 156.147 72.208 1.00 113.20 193 THR H N 1
ATOM 1244 C CA . THR A 1 193 ? 133.544 155.460 73.192 1.00 114.81 193 THR H CA 1
ATOM 1245 C C . THR A 1 193 ? 133.298 156.415 74.355 1.00 115.00 193 THR H C 1
ATOM 1246 O O . THR A 1 193 ? 134.084 157.334 74.601 1.00 115.68 193 THR H O 1
ATOM 1250 N N . ALA A 1 194 ? 132.197 156.192 75.074 1.00 114.28 194 ALA H N 1
ATOM 1251 C CA . ALA A 1 194 ? 131.690 157.153 76.047 1.00 110.34 194 ALA H CA 1
ATOM 1252 C C . ALA A 1 194 ? 131.701 156.577 77.458 1.00 105.92 194 ALA H C 1
ATOM 1253 O O . ALA A 1 194 ? 131.647 155.361 77.660 1.00 106.47 194 ALA H O 1
ATOM 1255 N N . ILE A 1 195 ? 131.747 157.477 78.439 1.00 105.36 195 ILE H N 1
ATOM 1256 C CA . ILE A 1 195 ? 131.967 157.114 79.840 1.00 105.05 195 ILE H CA 1
ATOM 1257 C C . ILE A 1 195 ? 130.700 157.370 80.653 1.00 106.75 195 ILE H C 1
ATOM 1258 O O . ILE A 1 195 ? 129.990 158.355 80.396 1.00 109.69 195 ILE H O 1
ATOM 1263 N N . PRO A 1 196 ? 130.377 156.521 81.646 1.00 109.10 196 PRO H N 1
ATOM 1264 C CA . PRO A 1 196 ? 129.183 156.753 82.475 1.00 112.95 196 PRO H CA 1
ATOM 1265 C C . PRO A 1 196 ? 129.260 157.972 83.389 1.00 116.16 196 PRO H C 1
ATOM 1266 O O . PRO A 1 196 ? 130.212 158.757 83.334 1.00 117.38 196 PRO H O 1
ATOM 1270 N N . ALA A 1 197 ? 128.245 158.113 84.251 1.00 117.11 197 ALA H N 1
ATOM 1271 C CA . ALA A 1 197 ? 127.890 159.412 84.823 1.00 120.48 197 ALA H CA 1
ATOM 1272 C C . ALA A 1 197 ? 128.938 159.945 85.802 1.00 122.70 197 ALA H C 1
ATOM 1273 O O . ALA A 1 197 ? 129.147 161.162 85.873 1.00 125.23 197 ALA H O 1
ATOM 1275 N N . GLY A 1 198 ? 129.578 159.083 86.586 1.00 119.19 198 GLY H N 1
ATOM 1276 C CA . GLY A 1 198 ? 130.611 159.570 87.489 1.00 118.92 198 GLY H CA 1
ATOM 1277 C C . GLY A 1 198 ? 130.905 158.578 88.607 1.00 113.05 198 GLY H C 1
ATOM 1278 O O . GLY A 1 198 ? 130.630 157.387 88.486 1.00 113.73 198 GLY H O 1
ATOM 1279 N N . SER A 1 199 ? 131.474 159.119 89.703 1.00 108.05 199 SER H N 1
ATOM 1280 C CA . SER A 1 199 ? 131.796 158.400 90.939 1.00 105.09 199 SER H CA 1
ATOM 1281 C C . SER A 1 199 ? 132.673 157.170 90.716 1.00 104.96 199 SER H C 1
ATOM 1282 O O . SER A 1 199 ? 132.158 156.045 90.673 1.00 107.51 199 SER H O 1
ATOM 1285 N N . PRO A 1 200 ? 134.001 157.349 90.539 1.00 103.32 200 PRO H N 1
ATOM 1286 C CA . PRO A 1 200 ? 134.898 156.221 90.249 1.00 100.82 200 PRO H CA 1
ATOM 1287 C C . PRO A 1 200 ? 134.722 154.975 91.114 1.00 98.71 200 PRO H C 1
ATOM 1288 O O . PRO A 1 200 ? 135.149 153.889 90.708 1.00 92.85 200 PRO H O 1
ATOM 1292 N N . THR A 1 201 ? 134.119 155.101 92.297 1.00 101.35 201 THR H N 1
ATOM 1293 C CA . THR A 1 201 ? 133.944 153.945 93.172 1.00 97.82 201 THR H CA 1
ATOM 1294 C C . THR A 1 201 ? 132.704 153.122 92.843 1.00 97.57 201 THR H C 1
ATOM 1295 O O . THR A 1 201 ? 132.509 152.061 93.446 1.00 95.80 201 THR H O 1
ATOM 1299 N N . ASP A 1 202 ? 131.871 153.574 91.909 1.00 101.69 202 ASP H N 1
ATOM 1300 C CA . ASP A 1 202 ? 130.628 152.893 91.587 1.00 106.28 202 ASP H CA 1
ATOM 1301 C C . ASP A 1 202 ? 130.886 151.752 90.596 1.00 108.29 202 ASP H C 1
ATOM 1302 O O . ASP A 1 202 ? 131.953 151.649 89.987 1.00 107.55 202 ASP H O 1
ATOM 1307 N N . ARG A 1 203 ? 129.880 150.887 90.436 1.00 111.37 203 ARG H N 1
ATOM 1308 C CA . ARG A 1 203 ? 130.015 149.630 89.694 1.00 114.88 203 ARG H CA 1
ATOM 1309 C C . ARG A 1 203 ? 129.877 149.878 88.188 1.00 118.09 203 ARG H C 1
ATOM 1310 O O . ARG A 1 203 ? 128.937 149.427 87.530 1.00 117.92 203 ARG H O 1
ATOM 1318 N N . LEU A 1 204 ? 130.855 150.588 87.631 1.00 116.09 204 LEU H N 1
ATOM 1319 C CA . LEU A 1 204 ? 130.805 150.974 86.225 1.00 112.51 204 LEU H CA 1
ATOM 1320 C C . LEU A 1 204 ? 131.350 149.885 85.306 1.00 110.86 204 LEU H C 1
ATOM 1321 O O . LEU A 1 204 ? 132.255 149.127 85.665 1.00 104.36 204 LEU H O 1
ATOM 1326 N N . ASN A 1 205 ? 130.778 149.824 84.103 1.00 115.14 205 ASN H N 1
ATOM 1327 C CA . ASN A 1 205 ? 131.298 149.039 82.990 1.00 115.62 205 ASN H CA 1
ATOM 1328 C C . ASN A 1 205 ? 131.221 149.888 81.730 1.00 114.56 205 ASN H C 1
ATOM 1329 O O . ASN A 1 205 ? 130.162 150.446 81.428 1.00 118.69 205 ASN H O 1
ATOM 1334 N N . TYR A 1 206 ? 132.331 149.987 81.001 1.00 108.14 206 TYR H N 1
ATOM 1335 C CA . TYR A 1 206 ? 132.331 150.723 79.743 1.00 108.90 206 TYR H CA 1
ATOM 1336 C C . TYR A 1 206 ? 133.553 150.337 78.923 1.00 113.54 206 TYR H C 1
ATOM 1337 O O . TYR A 1 206 ? 134.531 149.795 79.445 1.00 112.99 206 TYR H O 1
ATOM 1346 N N . GLY A 1 207 ? 133.476 150.621 77.622 1.00 115.00 207 GLY H N 1
ATOM 1347 C CA . GLY A 1 207 ? 134.557 150.365 76.691 1.00 113.27 207 GLY H CA 1
ATOM 1348 C C . GLY A 1 207 ? 134.336 149.203 75.746 1.00 118.26 207 GLY H C 1
ATOM 1349 O O . GLY A 1 207 ? 135.133 149.031 74.815 1.00 118.72 207 GLY H O 1
ATOM 1350 N N . GLN A 1 208 ? 133.285 148.402 75.943 1.00 118.76 208 GLN H N 1
ATOM 1351 C CA . GLN A 1 208 ? 133.077 147.230 75.098 1.00 119.38 208 GLN H CA 1
ATOM 1352 C C . GLN A 1 208 ? 132.649 147.588 73.679 1.00 119.66 208 GLN H C 1
ATOM 1353 O O . GLN A 1 208 ? 132.818 146.767 72.772 1.00 120.54 208 GLN H O 1
ATOM 1359 N N . LYS A 1 209 ? 132.103 148.783 73.463 1.00 119.16 209 LYS H N 1
ATOM 1360 C CA . LYS A 1 209 ? 131.643 149.214 72.149 1.00 121.30 209 LYS H CA 1
ATOM 1361 C C . LYS A 1 209 ? 132.371 150.482 71.727 1.00 121.21 209 LYS H C 1
ATOM 1362 O O . LYS A 1 209 ? 132.524 151.417 72.519 1.00 121.76 209 LYS H O 1
ATOM 1368 N N . TRP A 1 210 ? 132.820 150.506 70.473 1.00 121.52 210 TRP H N 1
ATOM 1369 C CA . TRP A 1 210 ? 133.462 151.667 69.876 1.00 123.01 210 TRP H CA 1
ATOM 1370 C C . TRP A 1 210 ? 132.716 152.071 68.612 1.00 127.35 210 TRP H C 1
ATOM 1371 O O . TRP A 1 210 ? 132.240 151.214 67.861 1.00 128.91 210 TRP H O 1
ATOM 1382 N N . ASP A 1 211 ? 132.617 153.379 68.382 1.00 129.09 211 ASP H N 1
ATOM 1383 C CA . ASP A 1 211 ? 131.894 153.923 67.244 1.00 129.33 211 ASP H CA 1
ATOM 1384 C C . ASP A 1 211 ? 132.821 154.744 66.357 1.00 128.02 211 ASP H C 1
ATOM 1385 O O . ASP A 1 211 ? 133.753 155.397 66.835 1.00 129.48 211 ASP H O 1
ATOM 1390 N N . LYS A 1 212 ? 132.550 154.697 65.056 1.00 129.10 212 LYS H N 1
ATOM 1391 C CA . LYS A 1 212 ? 133.152 155.636 64.120 1.00 132.13 212 LYS H CA 1
ATOM 1392 C C . LYS A 1 212 ? 132.507 157.007 64.286 1.00 135.51 212 LYS H C 1
ATOM 1393 O O . LYS A 1 212 ? 131.279 157.133 64.254 1.00 137.13 212 LYS H O 1
ATOM 1399 N N . GLU A 1 213 ? 133.330 158.036 64.475 1.00 136.69 213 GLU H N 1
ATOM 1400 C CA . GLU A 1 213 ? 132.834 159.410 64.452 1.00 141.79 213 GLU H CA 1
ATOM 1401 C C . GLU A 1 213 ? 132.705 159.801 62.987 1.00 143.84 213 GLU H C 1
ATOM 1402 O O . GLU A 1 213 ? 133.668 160.244 62.357 1.00 141.67 213 GLU H O 1
ATOM 1408 N N . THR A 1 214 ? 131.494 159.641 62.446 1.00 147.27 214 THR H N 1
ATOM 1409 C CA . THR A 1 214 ? 131.303 159.513 61.005 1.00 148.15 214 THR H CA 1
ATOM 1410 C C . THR A 1 214 ? 131.664 160.770 60.221 1.00 148.63 214 THR H C 1
ATOM 1411 O O . THR A 1 214 ? 131.878 160.676 59.008 1.00 148.84 214 THR H O 1
ATOM 1415 N N . THR A 1 215 ? 131.731 161.939 60.862 1.00 148.40 215 THR H N 1
ATOM 1416 C CA . THR A 1 215 ? 132.108 163.134 60.113 1.00 151.12 215 THR H CA 1
ATOM 1417 C C . THR A 1 215 ? 133.595 163.129 59.766 1.00 151.43 215 THR H C 1
ATOM 1418 O O . THR A 1 215 ? 133.980 163.633 58.704 1.00 151.39 215 THR H O 1
ATOM 1422 N N . GLY A 1 216 ? 134.430 162.563 60.637 1.00 148.33 216 GLY H N 1
ATOM 1423 C CA . GLY A 1 216 ? 135.837 162.331 60.347 1.00 144.96 216 GLY H CA 1
ATOM 1424 C C . GLY A 1 216 ? 136.588 163.580 59.940 1.00 141.66 216 GLY H C 1
ATOM 1425 O O . GLY A 1 216 ? 136.307 164.688 60.411 1.00 140.52 216 GLY H O 1
ATOM 1426 N N . LYS A 1 217 ? 137.572 163.393 59.057 1.00 140.75 217 LYS H N 1
ATOM 1427 C CA . LYS A 1 217 ? 138.277 164.473 58.364 1.00 144.25 217 LYS H CA 1
ATOM 1428 C C . LYS A 1 217 ? 138.976 165.412 59.356 1.00 145.74 217 LYS H C 1
ATOM 1429 O O . LYS A 1 217 ? 138.624 166.581 59.531 1.00 148.98 217 LYS H O 1
ATOM 1435 N N . LEU A 1 218 ? 139.970 164.845 60.034 1.00 141.97 218 LEU H N 1
ATOM 1436 C CA . LEU A 1 218 ? 140.959 165.664 60.713 1.00 141.12 218 LEU H CA 1
ATOM 1437 C C . LEU A 1 218 ? 141.903 166.283 59.674 1.00 142.27 218 LEU H C 1
ATOM 1438 O O . LEU A 1 218 ? 142.077 165.732 58.584 1.00 144.36 218 LEU H O 1
ATOM 1443 N N . PRO A 1 219 ? 142.518 167.428 59.982 1.00 141.78 219 PRO H N 1
ATOM 1444 C CA . PRO A 1 219 ? 142.976 168.335 58.919 1.00 142.83 219 PRO H CA 1
ATOM 1445 C C . PRO A 1 219 ? 144.112 167.767 58.078 1.00 145.17 219 PRO H C 1
ATOM 1446 O O . PRO A 1 219 ? 144.748 166.761 58.402 1.00 144.79 219 PRO H O 1
ATOM 1450 N N . ASP A 1 220 ? 144.356 168.461 56.966 1.00 148.57 220 ASP H N 1
ATOM 1451 C CA . ASP A 1 220 ? 145.364 168.053 55.997 1.00 150.41 220 ASP H CA 1
ATOM 1452 C C . ASP A 1 220 ? 146.766 168.143 56.589 1.00 149.12 220 ASP H C 1
ATOM 1453 O O . ASP A 1 220 ? 147.112 169.114 57.268 1.00 149.03 220 ASP H O 1
ATOM 1458 N N . GLY A 1 221 ? 147.578 167.124 56.316 1.00 147.40 221 GLY H N 1
ATOM 1459 C CA . GLY A 1 221 ? 148.964 167.132 56.740 1.00 145.81 221 GLY H CA 1
ATOM 1460 C C . GLY A 1 221 ? 149.182 166.983 58.227 1.00 143.12 221 GLY H C 1
ATOM 1461 O O . GLY A 1 221 ? 150.251 167.342 58.725 1.00 138.19 221 GLY H O 1
ATOM 1462 N N . ALA A 1 222 ? 148.201 166.452 58.951 1.00 145.01 222 ALA H N 1
ATOM 1463 C CA . ALA A 1 222 ? 148.295 166.358 60.398 1.00 140.14 222 ALA H CA 1
ATOM 1464 C C . ALA A 1 222 ? 149.303 165.292 60.818 1.00 135.87 222 ALA H C 1
ATOM 1465 O O . ALA A 1 222 ? 149.669 164.398 60.049 1.00 135.61 222 ALA H O 1
ATOM 1467 N N . ASP A 1 223 ? 149.758 165.405 62.064 1.00 134.04 223 ASP H N 1
ATOM 1468 C CA . ASP A 1 223 ? 150.625 164.415 62.700 1.00 132.18 223 ASP H CA 1
ATOM 1469 C C . ASP A 1 223 ? 149.908 163.970 63.971 1.00 127.45 223 ASP H C 1
ATOM 1470 O O . ASP A 1 223 ? 149.911 164.684 64.979 1.00 126.04 223 ASP H O 1
ATOM 1475 N N . VAL A 1 224 ? 149.300 162.782 63.916 1.00 125.94 224 VAL H N 1
ATOM 1476 C CA . VAL A 1 224 ? 148.353 162.358 64.944 1.00 121.12 224 VAL H CA 1
ATOM 1477 C C . VAL A 1 224 ? 149.032 162.189 66.301 1.00 118.33 224 VAL H C 1
ATOM 1478 O O . VAL A 1 224 ? 148.428 162.476 67.343 1.00 116.97 224 VAL H O 1
ATOM 1482 N N . THR A 1 225 ? 150.288 161.745 66.324 1.00 117.98 225 THR H N 1
ATOM 1483 C CA . THR A 1 225 ? 150.975 161.522 67.593 1.00 112.99 225 THR H CA 1
ATOM 1484 C C . THR A 1 225 ? 151.290 162.812 68.349 1.00 115.73 225 THR H C 1
ATOM 1485 O O . THR A 1 225 ? 151.922 162.741 69.409 1.00 113.27 225 THR H O 1
ATOM 1489 N N . SER A 1 226 ? 150.869 163.973 67.849 1.00 120.87 226 SER H N 1
ATOM 1490 C CA . SER A 1 226 ? 151.129 165.253 68.497 1.00 117.54 226 SER H CA 1
ATOM 1491 C C . SER A 1 226 ? 149.933 165.792 69.273 1.00 113.95 226 SER H C 1
ATOM 1492 O O . SER A 1 226 ? 150.039 166.866 69.873 1.00 111.98 226 SER H O 1
ATOM 1495 N N . ILE A 1 227 ? 148.809 165.072 69.286 1.00 109.65 227 ILE H N 1
ATOM 1496 C CA . ILE A 1 227 ? 147.563 165.608 69.824 1.00 106.32 227 ILE H CA 1
ATOM 1497 C C . ILE A 1 227 ? 147.691 165.847 71.324 1.00 104.90 227 ILE H C 1
ATOM 1498 O O . ILE A 1 227 ? 148.250 165.022 72.060 1.00 105.08 227 ILE H O 1
ATOM 1503 N N . ILE A 1 228 ? 147.169 166.984 71.783 1.00 105.79 228 ILE H N 1
ATOM 1504 C CA . ILE A 1 228 ? 147.394 167.468 73.141 1.00 103.69 228 ILE H CA 1
ATOM 1505 C C . ILE A 1 228 ? 146.098 168.042 73.705 1.00 106.70 228 ILE H C 1
ATOM 1506 O O . ILE A 1 228 ? 145.300 168.646 72.978 1.00 110.18 228 ILE H O 1
ATOM 1511 N N . ARG A 1 229 ? 145.889 167.846 75.007 1.00 105.19 229 ARG H N 1
ATOM 1512 C CA . ARG A 1 229 ? 144.708 168.319 75.717 1.00 102.48 229 ARG H CA 1
ATOM 1513 C C . ARG A 1 229 ? 144.949 169.689 76.348 1.00 98.61 229 ARG H C 1
ATOM 1514 O O . ARG A 1 229 ? 146.081 170.058 76.670 1.00 100.54 229 ARG H O 1
ATOM 1522 N N . PHE A 1 230 ? 143.863 170.435 76.526 1.00 97.78 230 PHE H N 1
ATOM 1523 C CA . PHE A 1 230 ? 143.859 171.645 77.345 1.00 99.28 230 PHE H CA 1
ATOM 1524 C C . PHE A 1 230 ? 142.543 171.607 78.123 1.00 108.04 230 PHE H C 1
ATOM 1525 O O . PHE A 1 230 ? 141.899 170.556 78.212 1.00 115.42 230 PHE H O 1
ATOM 1533 N N . VAL A 1 231 ? 142.134 172.732 78.721 1.00 108.02 231 VAL H N 1
ATOM 1534 C CA . VAL A 1 231 ? 141.055 172.698 79.713 1.00 109.56 231 VAL H CA 1
ATOM 1535 C C . VAL A 1 231 ? 139.780 172.104 79.115 1.00 110.14 231 VAL H C 1
ATOM 1536 O O . VAL A 1 231 ? 139.139 171.238 79.722 1.00 106.62 231 VAL H O 1
ATOM 1540 N N . ASP A 1 232 ? 139.385 172.563 77.924 1.00 112.12 232 ASP H N 1
ATOM 1541 C CA . ASP A 1 232 ? 138.212 172.008 77.259 1.00 114.05 232 ASP H CA 1
ATOM 1542 C C . ASP A 1 232 ? 138.385 171.946 75.743 1.00 116.40 232 ASP H C 1
ATOM 1543 O O . ASP A 1 232 ? 137.395 171.961 75.004 1.00 123.69 232 ASP H O 1
ATOM 1548 N N . LYS A 1 233 ? 139.626 171.876 75.260 1.00 112.10 233 LYS H N 1
ATOM 1549 C CA . LYS A 1 233 ? 139.898 171.900 73.829 1.00 114.97 233 LYS H CA 1
ATOM 1550 C C . LYS A 1 233 ? 141.067 170.978 73.505 1.00 115.17 233 LYS H C 1
ATOM 1551 O O . LYS A 1 233 ? 141.859 170.612 74.377 1.00 113.92 233 LYS H O 1
ATOM 1557 N N . LEU A 1 234 ? 141.159 170.602 72.229 1.00 115.93 234 LEU H N 1
ATOM 1558 C CA . LEU A 1 234 ? 142.236 169.768 71.707 1.00 114.02 234 LEU H CA 1
ATOM 1559 C C . LEU A 1 234 ? 143.055 170.556 70.696 1.00 116.52 234 LEU H C 1
ATOM 1560 O O . LEU A 1 234 ? 142.504 171.330 69.908 1.00 120.62 234 LEU H O 1
ATOM 1565 N N . TYR A 1 235 ? 144.371 170.350 70.716 1.00 112.97 235 TYR H N 1
ATOM 1566 C CA . TYR A 1 235 ? 145.286 171.006 69.792 1.00 113.07 235 TYR H CA 1
ATOM 1567 C C . TYR A 1 235 ? 146.135 169.966 69.073 1.00 111.76 235 TYR H C 1
ATOM 1568 O O . TYR A 1 235 ? 146.383 168.874 69.592 1.00 110.88 235 TYR H O 1
ATOM 1577 N N . LEU A 1 236 ? 146.582 170.323 67.870 1.00 115.45 236 LEU H N 1
ATOM 1578 C CA . LEU A 1 236 ? 147.236 169.379 66.975 1.00 119.45 236 LEU H CA 1
ATOM 1579 C C . LEU A 1 236 ? 148.263 170.119 66.127 1.00 122.89 236 LEU H C 1
ATOM 1580 O O . LEU A 1 236 ? 148.181 171.336 65.938 1.00 125.30 236 LEU H O 1
ATOM 1585 N N . LEU A 1 237 ? 149.236 169.365 65.616 1.00 122.77 237 LEU H N 1
ATOM 1586 C CA . LEU A 1 237 ? 150.343 169.902 64.835 1.00 126.53 237 LEU H CA 1
ATOM 1587 C C . LEU A 1 237 ? 150.421 169.204 63.483 1.00 130.35 237 LEU H C 1
ATOM 1588 O O . LEU A 1 237 ? 150.180 167.997 63.381 1.00 131.18 237 LEU H O 1
ATOM 1593 N N . THR A 1 238 ? 150.765 169.967 62.449 1.00 132.82 238 THR H N 1
ATOM 1594 C CA . THR A 1 238 ? 150.930 169.444 61.101 1.00 134.82 238 THR H CA 1
ATOM 1595 C C . THR A 1 238 ? 152.409 169.323 60.748 1.00 139.42 238 THR H C 1
ATOM 1596 O O . THR A 1 238 ? 153.279 169.905 61.401 1.00 139.34 238 THR H O 1
ATOM 1600 N N . LYS A 1 239 ? 152.682 168.546 59.695 1.00 141.57 239 LYS H N 1
ATOM 1601 C CA . LYS A 1 239 ? 154.053 168.415 59.208 1.00 140.99 239 LYS H CA 1
ATOM 1602 C C . LYS A 1 239 ? 154.605 169.750 58.730 1.00 141.98 239 LYS H C 1
ATOM 1603 O O . LYS A 1 239 ? 155.799 170.024 58.893 1.00 143.82 239 LYS H O 1
ATOM 1609 N N . ASN A 1 240 ? 153.756 170.591 58.141 1.00 141.74 240 ASN H N 1
ATOM 1610 C CA . ASN A 1 240 ? 154.147 171.921 57.693 1.00 140.40 240 ASN H CA 1
ATOM 1611 C C . ASN A 1 240 ? 154.150 172.941 58.831 1.00 141.51 240 ASN H C 1
ATOM 1612 O O . ASN A 1 240 ? 154.281 174.143 58.573 1.00 144.82 240 ASN H O 1
ATOM 1617 N N . LYS A 1 241 ? 153.996 172.475 60.074 1.00 140.42 241 LYS H N 1
ATOM 1618 C CA . LYS A 1 241 ? 154.103 173.303 61.280 1.00 139.01 241 LYS H CA 1
ATOM 1619 C C . LYS A 1 241 ? 152.986 174.344 61.382 1.00 137.19 241 LYS H C 1
ATOM 1620 O O . LYS A 1 241 ? 153.213 175.468 61.831 1.00 138.32 241 LYS H O 1
ATOM 1626 N N . GLU A 1 242 ? 151.775 173.975 60.976 1.00 135.37 242 GLU H N 1
ATOM 1627 C CA . GLU A 1 242 ? 150.594 174.715 61.396 1.00 135.13 242 GLU H CA 1
ATOM 1628 C C . GLU A 1 242 ? 150.038 174.098 62.672 1.00 131.60 242 GLU H C 1
ATOM 1629 O O . GLU A 1 242 ? 150.231 172.910 62.945 1.00 131.39 242 GLU H O 1
ATOM 1635 N N . VAL A 1 243 ? 149.345 174.917 63.457 1.00 129.71 243 VAL H N 1
ATOM 1636 C CA . VAL A 1 243 ? 148.657 174.466 64.660 1.00 128.20 243 VAL H CA 1
ATOM 1637 C C . VAL A 1 243 ? 147.163 174.456 64.376 1.00 129.21 243 VAL H C 1
ATOM 1638 O O . VAL A 1 243 ? 146.613 175.442 63.869 1.00 134.21 243 VAL H O 1
ATOM 1642 N N . TYR A 1 244 ? 146.512 173.341 64.693 1.00 126.67 244 TYR H N 1
ATOM 1643 C CA . TYR A 1 244 ? 145.080 173.172 64.507 1.00 128.18 244 TYR H CA 1
ATOM 1644 C C . TYR A 1 244 ? 144.447 172.841 65.851 1.00 127.58 244 TYR H C 1
ATOM 1645 O O . TYR A 1 244 ? 145.106 172.304 66.746 1.00 126.67 244 TYR H O 1
ATOM 1654 N N . ASN A 1 245 ? 143.163 173.165 65.997 1.00 129.34 245 ASN H N 1
ATOM 1655 C CA . ASN A 1 245 ? 142.490 172.966 67.274 1.00 127.26 245 ASN H CA 1
ATOM 1656 C C . ASN A 1 245 ? 141.032 172.586 67.053 1.00 128.71 245 ASN H C 1
ATOM 1657 O O . ASN A 1 245 ? 140.482 172.736 65.959 1.00 132.36 245 ASN H O 1
ATOM 1662 N N . SER A 1 246 ? 140.411 172.083 68.121 1.00 127.06 246 SER H N 1
ATOM 1663 C CA . SER A 1 246 ? 139.028 171.634 68.080 1.00 131.17 246 SER H CA 1
ATOM 1664 C C . SER A 1 246 ? 138.412 171.753 69.466 1.00 128.80 246 SER H C 1
ATOM 1665 O O . SER A 1 246 ? 139.111 171.689 70.481 1.00 126.33 246 SER H O 1
ATOM 1668 N N . ASN A 1 247 ? 137.088 171.920 69.497 1.00 127.87 247 ASN H N 1
ATOM 1669 C CA . ASN A 1 247 ? 136.342 171.955 70.749 1.00 128.08 247 ASN H CA 1
ATOM 1670 C C . ASN A 1 247 ? 135.782 170.598 71.147 1.00 127.38 247 ASN H C 1
ATOM 1671 O O . ASN A 1 247 ? 135.512 170.378 72.333 1.00 126.09 247 ASN H O 1
ATOM 1676 N N . ASP A 1 248 ? 135.587 169.693 70.188 1.00 128.35 248 ASP H N 1
ATOM 1677 C CA . ASP A 1 248 ? 134.961 168.410 70.469 1.00 131.46 248 ASP H CA 1
ATOM 1678 C C . ASP A 1 248 ? 135.614 167.223 69.774 1.00 130.04 248 ASP H C 1
ATOM 1679 O O . ASP A 1 248 ? 135.188 166.088 70.009 1.00 129.01 248 ASP H O 1
ATOM 1684 N N . GLY A 1 249 ? 136.625 167.439 68.932 1.00 130.33 249 GLY H N 1
ATOM 1685 C CA . GLY A 1 249 ? 137.240 166.368 68.182 1.00 131.52 249 GLY H CA 1
ATOM 1686 C C . GLY A 1 249 ? 136.514 165.979 66.914 1.00 133.83 249 GLY H C 1
ATOM 1687 O O . GLY A 1 249 ? 137.067 165.212 66.115 1.00 134.78 249 GLY H O 1
ATOM 1688 N N . LEU A 1 250 ? 135.293 166.473 66.703 1.00 133.38 250 LEU H N 1
ATOM 1689 C CA . LEU A 1 250 ? 134.550 166.150 65.491 1.00 133.77 250 LEU H CA 1
ATOM 1690 C C . LEU A 1 250 ? 135.096 166.913 64.287 1.00 135.32 250 LEU H C 1
ATOM 1691 O O . LEU A 1 250 ? 135.286 166.336 63.211 1.00 137.28 250 LEU H O 1
ATOM 1696 N N . THR A 1 251 ? 135.357 168.210 64.455 1.00 135.18 251 THR H N 1
ATOM 1697 C CA . THR A 1 251 ? 135.838 169.065 63.378 1.00 135.04 251 THR H CA 1
ATOM 1698 C C . THR A 1 251 ? 136.984 169.928 63.889 1.00 135.81 251 THR H C 1
ATOM 1699 O O . THR A 1 251 ? 137.044 170.266 65.074 1.00 134.70 251 THR H O 1
ATOM 1703 N N . TRP A 1 252 ? 137.885 170.296 62.977 1.00 136.84 252 TRP H N 1
ATOM 1704 C CA . TRP A 1 252 ? 139.138 170.955 63.320 1.00 132.66 252 TRP H CA 1
ATOM 1705 C C . TRP A 1 252 ? 139.315 172.213 62.478 1.00 129.78 252 TRP H C 1
ATOM 1706 O O . TRP A 1 252 ? 138.890 172.265 61.321 1.00 131.79 252 TRP H O 1
ATOM 1717 N N . THR A 1 253 ? 139.947 173.230 63.068 1.00 128.28 253 THR H N 1
ATOM 1718 C CA . THR A 1 253 ? 140.240 174.475 62.368 1.00 129.43 253 THR H CA 1
ATOM 1719 C C . THR A 1 253 ? 141.615 174.995 62.768 1.00 132.11 253 THR H C 1
ATOM 1720 O O . THR A 1 253 ? 142.167 174.629 63.808 1.00 133.34 253 THR H O 1
ATOM 1724 N N . LYS A 1 254 ? 142.159 175.862 61.914 1.00 132.16 254 LYS H N 1
ATOM 1725 C CA . LYS A 1 254 ? 143.290 176.698 62.286 1.00 131.01 254 LYS H CA 1
ATOM 1726 C C . LYS A 1 254 ? 142.874 177.658 63.399 1.00 134.45 254 LYS H C 1
ATOM 1727 O O . LYS A 1 254 ? 141.693 177.969 63.575 1.00 137.03 254 LYS H O 1
ATOM 1733 N N . ASP A 1 255 ? 143.857 178.126 64.166 1.00 134.06 255 ASP H N 1
ATOM 1734 C CA . ASP A 1 255 ? 143.618 179.135 65.186 1.00 136.49 255 ASP H CA 1
ATOM 1735 C C . ASP A 1 255 ? 144.417 180.397 64.880 1.00 137.71 255 ASP H C 1
ATOM 1736 O O . ASP A 1 255 ? 145.451 180.353 64.207 1.00 135.42 255 ASP H O 1
ATOM 1741 N N . GLU A 1 256 ? 143.913 181.528 65.367 1.00 139.85 256 GLU H N 1
ATOM 1742 C CA . GLU A 1 256 ? 144.447 182.836 65.014 1.00 141.45 256 GLU H CA 1
ATOM 1743 C C . GLU A 1 256 ? 145.458 183.374 66.018 1.00 139.77 256 GLU H C 1
ATOM 1744 O O . GLU A 1 256 ? 145.955 184.489 65.830 1.00 139.41 256 GLU H O 1
ATOM 1750 N N . VAL A 1 257 ? 145.784 182.623 67.070 1.00 137.11 257 VAL H N 1
ATOM 1751 C CA . VAL A 1 257 ? 146.580 183.185 68.157 1.00 135.75 257 VAL H CA 1
ATOM 1752 C C . VAL A 1 257 ? 147.938 182.499 68.276 1.00 132.62 257 VAL H C 1
ATOM 1753 O O . VAL A 1 257 ? 148.926 183.130 68.671 1.00 130.34 257 VAL H O 1
ATOM 1757 N N . LEU A 1 258 ? 148.012 181.215 67.925 1.00 132.04 258 LEU H N 1
ATOM 1758 C CA . LEU A 1 258 ? 149.288 180.509 67.979 1.00 131.05 258 LEU H CA 1
ATOM 1759 C C . LEU A 1 258 ? 150.041 180.530 66.657 1.00 132.49 258 LEU H C 1
ATOM 1760 O O . LEU A 1 258 ? 151.266 180.367 66.656 1.00 127.89 258 LEU H O 1
ATOM 1765 N N . ASN A 1 259 ? 149.344 180.730 65.539 1.00 135.35 259 ASN H N 1
ATOM 1766 C CA . ASN A 1 259 ? 149.976 180.721 64.220 1.00 136.56 259 ASN H CA 1
ATOM 1767 C C . ASN A 1 259 ? 150.471 182.126 63.873 1.00 138.75 259 ASN H C 1
ATOM 1768 O O . ASN A 1 259 ? 149.975 182.802 62.970 1.00 139.31 259 ASN H O 1
ATOM 1773 N N . SER A 1 260 ? 151.476 182.561 64.626 1.00 140.14 260 SER H N 1
ATOM 1774 C CA . SER A 1 260 ? 152.135 183.825 64.344 1.00 145.95 260 SER H CA 1
ATOM 1775 C C . SER A 1 260 ? 153.161 183.653 63.229 1.00 147.93 260 SER H C 1
ATOM 1776 O O . SER A 1 260 ? 153.657 182.553 62.967 1.00 145.07 260 SER H O 1
ATOM 1779 N N . ASP A 1 261 ? 153.471 184.760 62.562 1.00 148.38 261 ASP H N 1
ATOM 1780 C CA . ASP A 1 261 ? 154.564 184.754 61.606 1.00 144.23 261 ASP H CA 1
ATOM 1781 C C . ASP A 1 261 ? 155.888 184.999 62.329 1.00 142.73 261 ASP H C 1
ATOM 1782 O O . ASP A 1 261 ? 155.929 185.370 63.505 1.00 141.75 261 ASP H O 1
ATOM 1787 N N . GLY A 1 262 ? 156.980 184.777 61.612 1.00 145.50 262 GLY H N 1
ATOM 1788 C CA . GLY A 1 262 ? 158.307 184.882 62.216 1.00 145.71 262 GLY H CA 1
ATOM 1789 C C . GLY A 1 262 ? 158.737 183.662 62.998 1.00 143.00 262 GLY H C 1
ATOM 1790 O O . GLY A 1 262 ? 159.868 183.192 62.843 1.00 142.49 262 GLY H O 1
ATOM 1791 N N . VAL A 1 263 ? 157.857 183.137 63.850 1.00 141.79 263 VAL H N 1
ATOM 1792 C CA . VAL A 1 263 ? 158.128 181.931 64.625 1.00 136.97 263 VAL H CA 1
ATOM 1793 C C . VAL A 1 263 ? 157.716 180.704 63.823 1.00 136.46 263 VAL H C 1
ATOM 1794 O O . VAL A 1 263 ? 157.020 180.815 62.807 1.00 138.16 263 VAL H O 1
ATOM 1798 N N . SER A 1 264 ? 158.155 179.528 64.266 1.00 132.99 264 SER H N 1
ATOM 1799 C CA . SER A 1 264 ? 157.626 178.267 63.765 1.00 131.82 264 SER H CA 1
ATOM 1800 C C . SER A 1 264 ? 157.656 177.256 64.899 1.00 126.09 264 SER H C 1
ATOM 1801 O O . SER A 1 264 ? 158.660 177.152 65.610 1.00 124.34 264 SER H O 1
ATOM 1804 N N . VAL A 1 265 ? 156.567 176.526 65.066 1.00 122.41 265 VAL H N 1
ATOM 1805 C CA . VAL A 1 265 ? 156.466 175.505 66.102 1.00 119.99 265 VAL H CA 1
ATOM 1806 C C . VAL A 1 265 ? 157.049 174.203 65.573 1.00 122.13 265 VAL H C 1
ATOM 1807 O O . VAL A 1 265 ? 157.013 173.921 64.371 1.00 126.18 265 VAL H O 1
ATOM 1811 N N . THR A 1 266 ? 157.607 173.405 66.483 1.00 116.58 266 THR H N 1
ATOM 1812 C CA . THR A 1 266 ? 158.114 172.080 66.148 1.00 114.59 266 THR H CA 1
ATOM 1813 C C . THR A 1 266 ? 157.623 170.977 67.074 1.00 110.92 266 THR H C 1
ATOM 1814 O O . THR A 1 266 ? 157.625 169.811 66.660 1.00 110.95 266 THR H O 1
ATOM 1818 N N . ASN A 1 267 ? 157.207 171.294 68.298 1.00 108.14 267 ASN H N 1
ATOM 1819 C CA . ASN A 1 267 ? 156.599 170.323 69.196 1.00 102.12 267 ASN H CA 1
ATOM 1820 C C . ASN A 1 267 ? 155.707 171.047 70.192 1.00 100.55 267 ASN H C 1
ATOM 1821 O O . ASN A 1 267 ? 156.003 172.168 70.613 1.00 98.86 267 ASN H O 1
ATOM 1826 N N . LEU A 1 268 ? 154.608 170.394 70.557 1.00 97.93 268 LEU H N 1
ATOM 1827 C CA . LEU A 1 268 ? 153.778 170.795 71.684 1.00 94.94 268 LEU H CA 1
ATOM 1828 C C . LEU A 1 268 ? 153.902 169.728 72.761 1.00 90.55 268 LEU H C 1
ATOM 1829 O O . LEU A 1 268 ? 153.673 168.543 72.494 1.00 91.85 268 LEU H O 1
ATOM 1834 N N . ILE A 1 269 ? 154.269 170.145 73.972 1.00 87.30 269 ILE H N 1
ATOM 1835 C CA . ILE A 1 269 ? 154.681 169.200 75.004 1.00 82.66 269 ILE H CA 1
ATOM 1836 C C . ILE A 1 269 ? 153.521 168.866 75.933 1.00 83.45 269 ILE H C 1
ATOM 1837 O O . ILE A 1 269 ? 153.076 167.714 75.996 1.00 85.00 269 ILE H O 1
ATOM 1842 N N . THR A 1 270 ? 153.022 169.866 76.655 1.00 84.19 270 THR H N 1
ATOM 1843 C CA . THR A 1 270 ? 151.941 169.659 77.611 1.00 81.07 270 THR H CA 1
ATOM 1844 C C . THR A 1 270 ? 151.267 170.998 77.873 1.00 82.65 270 THR H C 1
ATOM 1845 O O . THR A 1 270 ? 151.701 172.041 77.380 1.00 86.65 270 THR H O 1
ATOM 1849 N N . SER A 1 271 ? 150.188 170.953 78.652 1.00 76.07 271 SER H N 1
ATOM 1850 C CA . SER A 1 271 ? 149.450 172.149 79.032 1.00 76.53 271 SER H CA 1
ATOM 1851 C C . SER A 1 271 ? 149.242 172.170 80.539 1.00 73.06 271 SER H C 1
ATOM 1852 O O . SER A 1 271 ? 148.973 171.133 81.154 1.00 75.26 271 SER H O 1
ATOM 1855 N N . PHE A 1 272 ? 149.369 173.358 81.125 1.00 74.88 272 PHE H N 1
ATOM 1856 C CA . PHE A 1 272 ? 149.194 173.578 82.554 1.00 75.22 272 PHE H CA 1
ATOM 1857 C C . PHE A 1 272 ? 147.854 174.262 82.787 1.00 77.84 272 PHE H C 1
ATOM 1858 O O . PHE A 1 272 ? 147.489 175.183 82.050 1.00 84.61 272 PHE H O 1
ATOM 1866 N N . SER A 1 273 ? 147.121 173.826 83.809 1.00 77.36 273 SER H N 1
ATOM 1867 C CA . SER A 1 273 ? 145.813 174.417 84.058 1.00 82.82 273 SER H CA 1
ATOM 1868 C C . SER A 1 273 ? 145.366 174.140 85.487 1.00 86.82 273 SER H C 1
ATOM 1869 O O . SER A 1 273 ? 145.916 173.284 86.185 1.00 87.80 273 SER H O 1
ATOM 1872 N N . ASP A 1 274 ? 144.340 174.889 85.903 1.00 86.00 274 ASP H N 1
ATOM 1873 C CA . ASP A 1 274 ? 143.698 174.671 87.196 1.00 83.00 274 ASP H CA 1
ATOM 1874 C C . ASP A 1 274 ? 143.084 173.281 87.294 1.00 84.40 274 ASP H C 1
ATOM 1875 O O . ASP A 1 274 ? 142.939 172.742 88.397 1.00 83.51 274 ASP H O 1
ATOM 1880 N N . SER A 1 275 ? 142.712 172.689 86.158 1.00 88.87 275 SER H N 1
ATOM 1881 C CA . SER A 1 275 ? 142.073 171.380 86.153 1.00 91.25 275 SER H CA 1
ATOM 1882 C C . SER A 1 275 ? 143.044 170.239 86.425 1.00 87.07 275 SER H C 1
ATOM 1883 O O . SER A 1 275 ? 142.601 169.134 86.756 1.00 87.71 275 SER H O 1
ATOM 1886 N N . ASP A 1 276 ? 144.349 170.477 86.295 1.00 81.93 276 ASP H N 1
ATOM 1887 C CA . ASP A 1 276 ? 145.340 169.422 86.459 1.00 82.50 276 ASP H CA 1
ATOM 1888 C C . ASP A 1 276 ? 145.714 169.163 87.913 1.00 78.27 276 ASP H C 1
ATOM 1889 O O . ASP A 1 276 ? 146.329 168.131 88.198 1.00 80.73 276 ASP H O 1
ATOM 1894 N N . GLY A 1 277 ? 145.343 170.047 88.835 1.00 74.09 277 GLY H N 1
ATOM 1895 C CA . GLY A 1 277 ? 145.860 169.983 90.185 1.00 73.56 277 GLY H CA 1
ATOM 1896 C C . GLY A 1 277 ? 145.395 171.123 91.066 1.00 75.91 277 GLY H C 1
ATOM 1897 O O . GLY A 1 277 ? 144.191 171.384 91.168 1.00 79.73 277 GLY H O 1
ATOM 1898 N N . SER A 1 278 ? 146.332 171.738 91.792 1.00 70.88 278 SER H N 1
ATOM 1899 C CA . SER A 1 278 ? 145.982 172.743 92.793 1.00 72.12 278 SER H CA 1
ATOM 1900 C C . SER A 1 278 ? 146.943 173.934 92.753 1.00 73.00 278 SER H C 1
ATOM 1901 O O . SER A 1 278 ? 147.281 174.503 93.797 1.00 79.97 278 SER H O 1
ATOM 1904 N N . ASN A 1 279 ? 147.380 174.337 91.557 1.00 68.10 279 ASN H N 1
ATOM 1905 C CA . ASN A 1 279 ? 148.551 175.204 91.439 1.00 72.68 279 ASN H CA 1
ATOM 1906 C C . ASN A 1 279 ? 148.443 176.531 92.188 1.00 77.33 279 ASN H C 1
ATOM 1907 O O . ASN A 1 279 ? 147.659 177.411 91.821 1.00 79.24 279 ASN H O 1
ATOM 1912 N N . HIS A 1 280 ? 149.247 176.677 93.247 1.00 77.02 280 HIS H N 1
ATOM 1913 C CA . HIS A 1 280 ? 149.402 177.967 93.908 1.00 75.47 280 HIS H CA 1
ATOM 1914 C C . HIS A 1 280 ? 150.161 178.964 93.044 1.00 81.24 280 HIS H C 1
ATOM 1915 O O . HIS A 1 280 ? 150.091 180.170 93.300 1.00 88.37 280 HIS H O 1
ATOM 1922 N N . LYS A 1 281 ? 150.891 178.484 92.034 1.00 78.49 281 LYS H N 1
ATOM 1923 C CA . LYS A 1 281 ? 151.643 179.361 91.148 1.00 78.61 281 LYS H CA 1
ATOM 1924 C C . LYS A 1 281 ? 150.751 180.084 90.145 1.00 82.56 281 LYS H C 1
ATOM 1925 O O . LYS A 1 281 ? 151.175 181.101 89.584 1.00 84.58 281 LYS H O 1
ATOM 1931 N N . LYS A 1 282 ? 149.534 179.582 89.913 1.00 83.22 282 LYS H N 1
ATOM 1932 C CA . LYS A 1 282 ? 148.570 180.170 88.977 1.00 81.61 282 LYS H CA 1
ATOM 1933 C C . LYS A 1 282 ? 149.153 180.261 87.562 1.00 83.63 282 LYS H C 1
ATOM 1934 O O . LYS A 1 282 ? 149.432 181.336 87.027 1.00 86.68 282 LYS H O 1
ATOM 1940 N N . ILE A 1 283 ? 149.344 179.079 86.980 1.00 81.67 283 ILE H N 1
ATOM 1941 C CA . ILE A 1 283 ? 149.864 178.917 85.625 1.00 79.98 283 ILE H CA 1
ATOM 1942 C C . ILE A 1 283 ? 148.747 178.387 84.734 1.00 83.33 283 ILE H C 1
ATOM 1943 O O . ILE A 1 283 ? 148.037 177.447 85.112 1.00 83.23 283 ILE H O 1
ATOM 1948 N N . ASN A 1 284 ? 148.587 178.993 83.556 1.00 85.32 284 ASN H N 1
ATOM 1949 C CA . ASN A 1 284 ? 147.613 178.546 82.563 1.00 84.82 284 ASN H CA 1
ATOM 1950 C C . ASN A 1 284 ? 148.205 178.736 81.174 1.00 88.37 284 ASN H C 1
ATOM 1951 O O . ASN A 1 284 ? 148.462 179.873 80.766 1.00 92.09 284 ASN H O 1
ATOM 1956 N N . GLY A 1 285 ? 148.411 177.646 80.446 1.00 85.51 285 GLY H N 1
ATOM 1957 C CA . GLY A 1 285 ? 148.862 177.756 79.074 1.00 86.82 285 GLY H CA 1
ATOM 1958 C C . GLY A 1 285 ? 149.433 176.450 78.550 1.00 85.01 285 GLY H C 1
ATOM 1959 O O . GLY A 1 285 ? 149.343 175.403 79.191 1.00 83.14 285 GLY H O 1
ATOM 1960 N N . ILE A 1 286 ? 150.030 176.551 77.361 1.00 86.91 286 ILE H N 1
ATOM 1961 C CA . ILE A 1 286 ? 150.580 175.419 76.623 1.00 84.25 286 ILE H CA 1
ATOM 1962 C C . ILE A 1 286 ? 152.085 175.607 76.488 1.00 86.77 286 ILE H C 1
ATOM 1963 O O . ILE A 1 286 ? 152.558 176.716 76.215 1.00 91.21 286 ILE H O 1
ATOM 1968 N N . ALA A 1 287 ? 152.836 174.524 76.677 1.00 83.86 287 ALA H N 1
ATOM 1969 C CA . ALA A 1 287 ? 154.289 174.536 76.570 1.00 85.98 287 ALA H CA 1
ATOM 1970 C C . ALA A 1 287 ? 154.729 173.808 75.306 1.00 89.67 287 ALA H C 1
ATOM 1971 O O . ALA A 1 287 ? 154.182 172.756 74.961 1.00 90.37 287 ALA H O 1
ATOM 1973 N N . GLY A 1 288 ? 155.723 174.368 74.623 1.00 91.24 288 GLY H N 1
ATOM 1974 C CA . GLY A 1 288 ? 156.196 173.792 73.384 1.00 92.56 288 GLY H CA 1
ATOM 1975 C C . GLY A 1 288 ? 157.580 174.288 73.020 1.00 97.05 288 GLY H C 1
ATOM 1976 O O . GLY A 1 288 ? 158.264 174.927 73.821 1.00 98.92 288 GLY H O 1
ATOM 1977 N N . ILE A 1 289 ? 157.984 173.978 71.788 1.00 96.62 289 ILE H N 1
ATOM 1978 C CA . ILE A 1 289 ? 159.305 174.315 71.266 1.00 95.96 289 ILE H CA 1
ATOM 1979 C C . ILE A 1 289 ? 159.131 175.104 69.974 1.00 100.50 289 ILE H C 1
ATOM 1980 O O . ILE A 1 289 ? 158.375 174.692 69.088 1.00 103.82 289 ILE H O 1
ATOM 1985 N N . VAL A 1 290 ? 159.834 176.233 69.870 1.00 101.52 290 VAL H N 1
ATOM 1986 C CA . VAL A 1 290 ? 159.767 177.106 68.702 1.00 104.95 290 VAL H CA 1
ATOM 1987 C C . VAL A 1 290 ? 161.180 177.367 68.196 1.00 113.54 290 VAL H C 1
ATOM 1988 O O . VAL A 1 290 ? 162.118 177.516 68.987 1.00 115.46 290 VAL H O 1
ATOM 1992 N N . GLU A 1 291 ? 161.333 177.405 66.870 1.00 117.71 291 GLU H N 1
ATOM 1993 C CA . GLU A 1 291 ? 162.644 177.482 66.226 1.00 121.95 291 GLU H CA 1
ATOM 1994 C C . GLU A 1 291 ? 162.908 178.913 65.758 1.00 124.15 291 GLU H C 1
ATOM 1995 O O . GLU A 1 291 ? 162.835 179.235 64.572 1.00 127.20 291 GLU H O 1
ATOM 2001 N N . ILE A 1 292 ? 163.248 179.781 66.712 1.00 123.23 292 ILE H N 1
ATOM 2002 C CA . ILE A 1 292 ? 163.481 181.192 66.414 1.00 123.03 292 ILE H CA 1
ATOM 2003 C C . ILE A 1 292 ? 164.758 181.339 65.595 1.00 127.23 292 ILE H C 1
ATOM 2004 O O . ILE A 1 292 ? 165.841 180.934 66.035 1.00 129.01 292 ILE H O 1
ATOM 2009 N N . ASN A 1 293 ? 164.632 181.928 64.403 1.00 129.65 293 ASN H N 1
ATOM 2010 C CA . ASN A 1 293 ? 165.766 182.221 63.518 1.00 132.30 293 ASN H CA 1
ATOM 2011 C C . ASN A 1 293 ? 166.661 181.003 63.299 1.00 130.98 293 ASN H C 1
ATOM 2012 O O . ASN A 1 293 ? 167.874 181.132 63.116 1.00 128.85 293 ASN H O 1
ATOM 2017 N N . GLY A 1 294 ? 166.071 179.811 63.311 1.00 129.31 294 GLY H N 1
ATOM 2018 C CA . GLY A 1 294 ? 166.802 178.598 63.011 1.00 124.66 294 GLY H CA 1
ATOM 2019 C C . GLY A 1 294 ? 167.408 177.876 64.194 1.00 120.53 294 GLY H C 1
ATOM 2020 O O . GLY A 1 294 ? 168.203 176.951 63.988 1.00 117.14 294 GLY H O 1
ATOM 2021 N N . GLU A 1 295 ? 167.066 178.261 65.422 1.00 120.99 295 GLU H N 1
ATOM 2022 C CA . GLU A 1 295 ? 167.561 177.594 66.616 1.00 119.85 295 GLU H CA 1
ATOM 2023 C C . GLU A 1 295 ? 166.383 177.332 67.546 1.00 119.32 295 GLU H C 1
ATOM 2024 O O . GLU A 1 295 ? 165.449 178.133 67.622 1.00 118.08 295 GLU H O 1
ATOM 2030 N N . LYS A 1 296 ? 166.428 176.202 68.250 1.00 118.74 296 LYS H N 1
ATOM 2031 C CA . LYS A 1 296 ? 165.286 175.730 69.026 1.00 115.00 296 LYS H CA 1
ATOM 2032 C C . LYS A 1 296 ? 165.289 176.324 70.431 1.00 110.95 296 LYS H C 1
ATOM 2033 O O . LYS A 1 296 ? 166.316 176.313 71.118 1.00 112.27 296 LYS H O 1
ATOM 2039 N N . TYR A 1 297 ? 164.128 176.829 70.855 1.00 106.23 297 TYR H N 1
ATOM 2040 C CA . TYR A 1 297 ? 163.939 177.406 72.180 1.00 103.71 297 TYR H CA 1
ATOM 2041 C C . TYR A 1 297 ? 162.658 176.873 72.805 1.00 101.65 297 TYR H C 1
ATOM 2042 O O . TYR A 1 297 ? 161.665 176.643 72.107 1.00 105.19 297 TYR H O 1
ATOM 2051 N N . PHE A 1 298 ? 162.682 176.682 74.123 1.00 96.69 298 PHE H N 1
ATOM 2052 C CA . PHE A 1 298 ? 161.455 176.420 74.863 1.00 93.48 298 PHE H CA 1
ATOM 2053 C C . PHE A 1 298 ? 160.609 177.686 74.922 1.00 95.55 298 PHE H C 1
ATOM 2054 O O . PHE A 1 298 ? 161.132 178.790 75.097 1.00 99.82 298 PHE H O 1
ATOM 2062 N N . SER A 1 299 ? 159.294 177.529 74.784 1.00 91.38 299 SER H N 1
ATOM 2063 C CA . SER A 1 299 ? 158.400 178.676 74.869 1.00 91.53 299 SER H CA 1
ATOM 2064 C C . SER A 1 299 ? 157.049 178.233 75.411 1.00 91.72 299 SER H C 1
ATOM 2065 O O . SER A 1 299 ? 156.675 177.060 75.330 1.00 93.05 299 SER H O 1
ATOM 2068 N N . PHE A 1 300 ? 156.313 179.202 75.953 1.00 90.48 300 PHE H N 1
ATOM 2069 C CA . PHE A 1 300 ? 155.072 178.955 76.677 1.00 90.44 300 PHE H CA 1
ATOM 2070 C C . PHE A 1 300 ? 154.015 179.939 76.201 1.00 94.98 300 PHE H C 1
ATOM 2071 O O . PHE A 1 300 ? 154.225 181.155 76.261 1.00 99.51 300 PHE H O 1
ATOM 2079 N N . ALA A 1 301 ? 152.881 179.416 75.735 1.00 95.80 301 ALA H N 1
ATOM 2080 C CA . ALA A 1 301 ? 151.771 180.235 75.252 1.00 96.27 301 ALA H CA 1
ATOM 2081 C C . ALA A 1 301 ? 150.730 180.329 76.363 1.00 98.41 301 ALA H C 1
ATOM 2082 O O . ALA A 1 301 ? 149.948 179.400 76.577 1.00 98.00 301 ALA H O 1
ATOM 2084 N N . GLU A 1 302 ? 150.720 181.460 77.062 1.00 100.59 302 GLU H N 1
ATOM 2085 C CA . GLU A 1 302 ? 149.792 181.666 78.161 1.00 105.45 302 GLU H CA 1
ATOM 2086 C C . GLU A 1 302 ? 148.373 181.836 77.612 1.00 109.69 302 GLU H C 1
ATOM 2087 O O . GLU A 1 302 ? 148.170 182.125 76.430 1.00 114.10 302 GLU H O 1
ATOM 2093 N N . LYS A 1 303 ? 147.387 181.630 78.489 1.00 108.37 303 LYS H N 1
ATOM 2094 C CA . LYS A 1 303 ? 145.984 181.509 78.095 1.00 111.43 303 LYS H CA 1
ATOM 2095 C C . LYS A 1 303 ? 145.544 182.633 77.163 1.00 113.92 303 LYS H C 1
ATOM 2096 O O . LYS A 1 303 ? 145.538 183.808 77.544 1.00 114.05 303 LYS H O 1
ATOM 2102 N N . ASP A 1 304 ? 145.182 182.252 75.933 1.00 114.63 304 ASP H N 1
ATOM 2103 C CA . ASP A 1 304 ? 144.605 183.147 74.925 1.00 113.64 304 ASP H CA 1
ATOM 2104 C C . ASP A 1 304 ? 145.567 184.245 74.472 1.00 109.07 304 ASP H C 1
ATOM 2105 O O . ASP A 1 304 ? 145.133 185.308 74.023 1.00 106.71 304 ASP H O 1
ATOM 2110 N N . VAL A 1 305 ? 146.880 184.011 74.567 1.00 109.73 305 VAL H N 1
ATOM 2111 C CA . VAL A 1 305 ? 147.870 184.916 73.992 1.00 108.80 305 VAL H CA 1
ATOM 2112 C C . VAL A 1 305 ? 148.957 184.104 73.296 1.00 111.60 305 VAL H C 1
ATOM 2113 O O . VAL A 1 305 ? 149.140 182.912 73.551 1.00 116.38 305 VAL H O 1
ATOM 2117 N N . THR A 1 306 ? 149.685 184.782 72.411 1.00 108.40 306 THR H N 1
ATOM 2118 C CA . THR A 1 306 ? 150.651 184.151 71.521 1.00 113.42 306 THR H CA 1
ATOM 2119 C C . THR A 1 306 ? 151.904 183.723 72.292 1.00 115.98 306 THR H C 1
ATOM 2120 O O . THR A 1 306 ? 152.195 184.225 73.383 1.00 115.56 306 THR H O 1
ATOM 2124 N N . TRP A 1 307 ? 152.631 182.756 71.718 1.00 117.23 307 TRP H N 1
ATOM 2125 C CA . TRP A 1 307 ? 153.929 182.335 72.237 1.00 110.74 307 TRP H CA 1
ATOM 2126 C C . TRP A 1 307 ? 154.806 183.537 72.565 1.00 110.68 307 TRP H C 1
ATOM 2127 O O . TRP A 1 307 ? 154.759 184.572 71.894 1.00 112.24 307 TRP H O 1
ATOM 2138 N N . GLU A 1 308 ? 155.627 183.389 73.602 1.00 110.05 308 GLU H N 1
ATOM 2139 C CA . GLU A 1 308 ? 156.726 184.322 73.810 1.00 116.28 308 GLU H CA 1
ATOM 2140 C C . GLU A 1 308 ? 157.799 184.088 72.755 1.00 122.49 308 GLU H C 1
ATOM 2141 O O . GLU A 1 308 ? 158.209 182.949 72.512 1.00 124.12 308 GLU H O 1
ATOM 2147 N N . LYS A 1 309 ? 158.248 185.172 72.120 1.00 124.99 309 LYS H N 1
ATOM 2148 C CA . LYS A 1 309 ? 159.244 185.089 71.061 1.00 128.24 309 LYS H CA 1
ATOM 2149 C C . LYS A 1 309 ? 160.439 186.001 71.310 1.00 131.95 309 LYS H C 1
ATOM 2150 O O . LYS A 1 309 ? 161.282 186.155 70.418 1.00 133.12 309 LYS H O 1
ATOM 2156 N N . ASP A 1 310 ? 160.542 186.596 72.496 1.00 132.84 310 ASP H N 1
ATOM 2157 C CA . ASP A 1 310 ? 161.648 187.487 72.829 1.00 133.94 310 ASP H CA 1
ATOM 2158 C C . ASP A 1 310 ? 162.890 186.638 73.083 1.00 132.11 310 ASP H C 1
ATOM 2159 O O . ASP A 1 310 ? 162.987 185.956 74.109 1.00 130.80 310 ASP H O 1
ATOM 2164 N N . ILE A 1 311 ? 163.845 186.689 72.150 1.00 134.44 311 ILE H N 1
ATOM 2165 C CA . ILE A 1 311 ? 164.985 185.780 72.172 1.00 137.91 311 ILE H CA 1
ATOM 2166 C C . ILE A 1 311 ? 165.897 186.022 73.372 1.00 138.75 311 ILE H C 1
ATOM 2167 O O . ILE A 1 311 ? 166.650 185.122 73.764 1.00 135.74 311 ILE H O 1
ATOM 2172 N N . ASP A 1 312 ? 165.844 187.208 73.982 1.00 138.71 312 ASP H N 1
ATOM 2173 C CA . ASP A 1 312 ? 166.693 187.480 75.136 1.00 138.26 312 ASP H CA 1
ATOM 2174 C C . ASP A 1 312 ? 166.221 186.772 76.399 1.00 134.24 312 ASP H C 1
ATOM 2175 O O . ASP A 1 312 ? 166.989 186.684 77.363 1.00 134.28 312 ASP H O 1
ATOM 2180 N N . LYS A 1 313 ? 164.986 186.265 76.427 1.00 132.24 313 LYS H N 1
ATOM 2181 C CA . LYS A 1 313 ? 164.468 185.676 77.657 1.00 131.91 313 LYS H CA 1
ATOM 2182 C C . LYS A 1 313 ? 163.664 184.399 77.404 1.00 129.54 313 LYS H C 1
ATOM 2183 O O . LYS A 1 313 ? 162.810 184.025 78.217 1.00 126.29 313 LYS H O 1
ATOM 2189 N N . LEU A 1 314 ? 163.944 183.708 76.299 1.00 126.56 314 LEU H N 1
ATOM 2190 C CA . LEU A 1 314 ? 163.659 182.286 76.170 1.00 115.08 314 LEU H CA 1
ATOM 2191 C C . LEU A 1 314 ? 164.900 181.491 76.582 1.00 112.05 314 LEU H C 1
ATOM 2192 O O . LEU A 1 314 ? 165.936 182.056 76.940 1.00 117.61 314 LEU H O 1
ATOM 2197 N N . THR A 1 315 ? 164.803 180.162 76.536 1.00 106.24 315 THR H N 1
ATOM 2198 C CA . THR A 1 315 ? 165.930 179.292 76.845 1.00 102.89 315 THR H CA 1
ATOM 2199 C C . THR A 1 315 ? 166.094 178.243 75.753 1.00 105.04 315 THR H C 1
ATOM 2200 O O . THR A 1 315 ? 165.122 177.825 75.118 1.00 108.30 315 THR H O 1
ATOM 2204 N N . VAL A 1 316 ? 167.340 177.812 75.555 1.00 101.76 316 VAL H N 1
ATOM 2205 C CA . VAL A 1 316 ? 167.702 176.945 74.437 1.00 101.40 316 VAL H CA 1
ATOM 2206 C C . VAL A 1 316 ? 167.430 175.490 74.800 1.00 98.86 316 VAL H C 1
ATOM 2207 O O . VAL A 1 316 ? 167.635 175.067 75.944 1.00 99.01 316 VAL H O 1
ATOM 2211 N N . VAL A 1 317 ? 166.965 174.721 73.823 1.00 98.64 317 VAL H N 1
ATOM 2212 C CA . VAL A 1 317 ? 166.677 173.299 74.028 1.00 94.05 317 VAL H CA 1
ATOM 2213 C C . VAL A 1 317 ? 167.988 172.516 73.993 1.00 92.08 317 VAL H C 1
ATOM 2214 O O . VAL A 1 317 ? 168.759 172.659 73.031 1.00 94.62 317 VAL H O 1
ATOM 2218 N N . PRO A 1 318 ? 168.274 171.699 75.003 1.00 92.32 318 PRO H N 1
ATOM 2219 C CA . PRO A 1 318 ? 169.494 170.892 74.983 1.00 98.39 318 PRO H CA 1
ATOM 2220 C C . PRO A 1 318 ? 169.442 169.818 73.906 1.00 102.15 318 PRO H C 1
ATOM 2221 O O . PRO A 1 318 ? 168.377 169.405 73.442 1.00 104.03 318 PRO H O 1
ATOM 2225 N N . ALA A 1 319 ? 170.634 169.365 73.508 1.00 99.86 319 ALA H N 1
ATOM 2226 C CA . ALA A 1 319 ? 170.745 168.332 72.485 1.00 101.28 319 ALA H CA 1
ATOM 2227 C C . ALA A 1 319 ? 170.243 166.975 72.963 1.00 101.58 319 ALA H C 1
ATOM 2228 O O . ALA A 1 319 ? 169.905 166.128 72.131 1.00 101.16 319 ALA H O 1
ATOM 2230 N N . GLU A 1 320 ? 170.189 166.747 74.276 1.00 100.29 320 GLU H N 1
ATOM 2231 C CA . GLU A 1 320 ? 169.730 165.469 74.809 1.00 97.20 320 GLU H CA 1
ATOM 2232 C C . GLU A 1 320 ? 168.213 165.378 74.920 1.00 93.27 320 GLU H C 1
ATOM 2233 O O . GLU A 1 320 ? 167.700 164.308 75.266 1.00 94.66 320 GLU H O 1
ATOM 2239 N N . PHE A 1 321 ? 167.493 166.460 74.637 1.00 92.07 321 PHE H N 1
ATOM 2240 C CA . PHE A 1 321 ? 166.062 166.497 74.891 1.00 90.84 321 PHE H CA 1
ATOM 2241 C C . PHE A 1 321 ? 165.309 165.642 73.868 1.00 95.16 321 PHE H C 1
ATOM 2242 O O . PHE A 1 321 ? 165.729 165.529 72.713 1.00 98.08 321 PHE H O 1
ATOM 2250 N N . PRO A 1 322 ? 164.200 165.019 74.275 1.00 92.19 322 PRO H N 1
ATOM 2251 C CA . PRO A 1 322 ? 163.443 164.174 73.346 1.00 92.67 322 PRO H CA 1
ATOM 2252 C C . PRO A 1 322 ? 162.918 164.954 72.149 1.00 94.31 322 PRO H C 1
ATOM 2253 O O . PRO A 1 322 ? 162.611 166.145 72.237 1.00 92.67 322 PRO H O 1
ATOM 2257 N N . ILE A 1 323 ? 162.818 164.256 71.015 1.00 100.21 323 ILE H N 1
ATOM 2258 C CA . ILE A 1 323 ? 162.417 164.855 69.751 1.00 103.77 323 ILE H CA 1
ATOM 2259 C C . ILE A 1 323 ? 161.115 164.264 69.224 1.00 103.91 323 ILE H C 1
ATOM 2260 O O . ILE A 1 323 ? 160.260 164.996 68.711 1.00 101.81 323 ILE H O 1
ATOM 2265 N N . ASN A 1 324 ? 160.933 162.949 69.345 1.00 104.00 324 ASN H N 1
ATOM 2266 C CA . ASN A 1 324 ? 159.812 162.258 68.723 1.00 102.69 324 ASN H CA 1
ATOM 2267 C C . ASN A 1 324 ? 159.073 161.400 69.741 1.00 101.10 324 ASN H C 1
ATOM 2268 O O . ASN A 1 324 ? 159.656 160.924 70.719 1.00 100.84 324 ASN H O 1
ATOM 2273 N N . ASN A 1 325 ? 157.776 161.209 69.489 1.00 99.56 325 ASN H N 1
ATOM 2274 C CA . ASN A 1 325 ? 156.914 160.333 70.289 1.00 95.83 325 ASN H CA 1
ATOM 2275 C C . ASN A 1 325 ? 156.946 160.708 71.770 1.00 90.59 325 ASN H C 1
ATOM 2276 O O . ASN A 1 325 ? 157.120 159.864 72.651 1.00 83.83 325 ASN H O 1
ATOM 2281 N N . LEU A 1 326 ? 156.763 161.998 72.039 1.00 87.92 326 LEU H N 1
ATOM 2282 C CA . LEU A 1 326 ? 156.775 162.488 73.411 1.00 81.38 326 LEU H CA 1
ATOM 2283 C C . LEU A 1 326 ? 155.539 162.023 74.173 1.00 78.39 326 LEU H C 1
ATOM 2284 O O . LEU A 1 326 ? 154.446 161.910 73.612 1.00 86.90 326 LEU H O 1
ATOM 2289 N N . SER A 1 327 ? 155.726 161.750 75.462 1.00 70.85 327 SER H N 1
ATOM 2290 C CA . SER A 1 327 ? 154.634 161.524 76.397 1.00 64.90 327 SER H CA 1
ATOM 2291 C C . SER A 1 327 ? 154.839 162.435 77.599 1.00 59.71 327 SER H C 1
ATOM 2292 O O . SER A 1 327 ? 155.972 162.775 77.948 1.00 64.21 327 SER H O 1
ATOM 2295 N N . ALA A 1 328 ? 153.737 162.836 78.230 1.00 53.37 328 ALA H N 1
ATOM 2296 C CA . ALA A 1 328 ? 153.816 163.828 79.291 1.00 50.34 328 ALA H CA 1
ATOM 2297 C C . ALA A 1 328 ? 152.734 163.576 80.330 1.00 52.10 328 ALA H C 1
ATOM 2298 O O . ALA A 1 328 ? 151.721 162.925 80.062 1.00 64.63 328 ALA H O 1
ATOM 2300 N N . ASP A 1 329 ? 152.969 164.108 81.529 1.00 47.67 329 ASP H N 1
ATOM 2301 C CA . ASP A 1 329 ? 151.994 164.072 82.608 1.00 51.82 329 ASP H CA 1
ATOM 2302 C C . ASP A 1 329 ? 152.175 165.309 83.476 1.00 55.53 329 ASP H C 1
ATOM 2303 O O . ASP A 1 329 ? 153.271 165.867 83.566 1.00 63.87 329 ASP H O 1
ATOM 2308 N N . VAL A 1 330 ? 151.083 165.733 84.109 1.00 52.44 330 VAL H N 1
ATOM 2309 C CA . VAL A 1 330 ? 151.072 166.897 84.987 1.00 51.41 330 VAL H CA 1
ATOM 2310 C C . VAL A 1 330 ? 150.359 166.519 86.277 1.00 55.38 330 VAL H C 1
ATOM 2311 O O . VAL A 1 330 ? 149.308 165.869 86.248 1.00 64.74 330 VAL H O 1
ATOM 2315 N N . TYR A 1 331 ? 150.930 166.926 87.408 1.00 52.40 331 TYR H N 1
ATOM 2316 C CA . TYR A 1 331 ? 150.407 166.537 88.709 1.00 52.81 331 TYR H CA 1
ATOM 2317 C C . TYR A 1 331 ? 150.770 167.597 89.738 1.00 59.86 331 TYR H C 1
ATOM 2318 O O . TYR A 1 331 ? 151.636 168.445 89.509 1.00 66.78 331 TYR H O 1
ATOM 2327 N N . ALA A 1 332 ? 150.095 167.532 90.882 1.00 56.95 332 ALA H N 1
ATOM 2328 C CA . ALA A 1 332 ? 150.284 168.492 91.962 1.00 57.63 332 ALA H CA 1
ATOM 2329 C C . ALA A 1 332 ? 151.241 167.909 92.994 1.00 62.06 332 ALA H C 1
ATOM 2330 O O . ALA A 1 332 ? 151.004 166.816 93.519 1.00 64.87 332 ALA H O 1
ATOM 2332 N N . THR A 1 333 ? 152.314 168.640 93.282 1.00 66.73 333 THR H N 1
ATOM 2333 C CA . THR A 1 333 ? 153.200 168.255 94.366 1.00 70.13 333 THR H CA 1
ATOM 2334 C C . THR A 1 333 ? 152.475 168.388 95.701 1.00 78.48 333 THR H C 1
ATOM 2335 O O . THR A 1 333 ? 151.440 169.051 95.814 1.00 81.53 333 THR H O 1
ATOM 2339 N N . GLU A 1 334 ? 153.033 167.741 96.727 1.00 84.18 334 GLU H N 1
ATOM 2340 C CA . GLU A 1 334 ? 152.431 167.815 98.053 1.00 89.60 334 GLU H CA 1
ATOM 2341 C C . GLU A 1 334 ? 152.438 169.236 98.602 1.00 84.95 334 GLU H C 1
ATOM 2342 O O . GLU A 1 334 ? 151.694 169.530 99.544 1.00 83.49 334 GLU H O 1
ATOM 2348 N N . SER A 1 335 ? 153.254 170.121 98.028 1.00 77.98 335 SER H N 1
ATOM 2349 C CA . SER A 1 335 ? 153.306 171.518 98.435 1.00 75.70 335 SER H CA 1
ATOM 2350 C C . SER A 1 335 ? 152.189 172.357 97.828 1.00 79.49 335 SER H C 1
ATOM 2351 O O . SER A 1 335 ? 152.069 173.537 98.174 1.00 84.14 335 SER H O 1
ATOM 2354 N N . GLY A 1 336 ? 151.377 171.787 96.941 1.00 77.19 336 GLY H N 1
ATOM 2355 C CA . GLY A 1 336 ? 150.344 172.538 96.259 1.00 76.10 336 GLY H CA 1
ATOM 2356 C C . GLY A 1 336 ? 150.769 173.181 94.960 1.00 74.32 336 GLY H C 1
ATOM 2357 O O . GLY A 1 336 ? 150.028 174.018 94.431 1.00 73.09 336 GLY H O 1
ATOM 2358 N N . THR A 1 337 ? 151.934 172.819 94.430 1.00 73.88 337 THR H N 1
ATOM 2359 C CA . THR A 1 337 ? 152.468 173.385 93.198 1.00 68.00 337 THR H CA 1
ATOM 2360 C C . THR A 1 337 ? 152.464 172.326 92.104 1.00 66.80 337 THR H C 1
ATOM 2361 O O . THR A 1 337 ? 152.864 171.182 92.343 1.00 69.53 337 THR H O 1
ATOM 2365 N N . LEU A 1 338 ? 152.013 172.708 90.911 1.00 62.78 338 LEU H N 1
ATOM 2366 C CA . LEU A 1 338 ? 151.997 171.785 89.786 1.00 59.81 338 LEU H CA 1
ATOM 2367 C C . LEU A 1 338 ? 153.411 171.468 89.310 1.00 66.25 338 LEU H C 1
ATOM 2368 O O . LEU A 1 338 ? 154.343 172.259 89.475 1.00 74.36 338 LEU H O 1
ATOM 2373 N N . ASN A 1 339 ? 153.556 170.287 88.713 1.00 61.88 339 ASN H N 1
ATOM 2374 C CA . ASN A 1 339 ? 154.810 169.848 88.121 1.00 54.32 339 ASN H CA 1
ATOM 2375 C C . ASN A 1 339 ? 154.492 168.993 86.903 1.00 54.86 339 ASN H C 1
ATOM 2376 O O . ASN A 1 339 ? 153.454 168.329 86.851 1.00 63.45 339 ASN H O 1
ATOM 2381 N N . ALA A 1 340 ? 155.393 169.014 85.921 1.00 52.19 340 ALA H N 1
ATOM 2382 C CA . ALA A 1 340 ? 155.217 168.266 84.684 1.00 50.81 340 ALA H CA 1
ATOM 2383 C C . ALA A 1 340 ? 156.465 167.444 84.398 1.00 53.38 340 ALA H C 1
ATOM 2384 O O . ALA A 1 340 ? 157.584 167.857 84.712 1.00 61.94 340 ALA H O 1
ATOM 2386 N N . ILE A 1 341 ? 156.262 166.271 83.799 1.00 47.69 341 ILE H N 1
ATOM 2387 C CA . ILE A 1 341 ? 157.335 165.321 83.514 1.00 48.17 341 ILE H CA 1
ATOM 2388 C C . ILE A 1 341 ? 157.108 164.711 82.135 1.00 51.46 341 ILE H C 1
ATOM 2389 O O . ILE A 1 341 ? 155.967 164.437 81.748 1.00 55.83 341 ILE H O 1
ATOM 2394 N N . VAL A 1 342 ? 158.196 164.511 81.383 1.00 49.96 342 VAL H N 1
ATOM 2395 C CA . VAL A 1 342 ? 158.122 164.018 80.010 1.00 48.98 342 VAL H CA 1
ATOM 2396 C C . VAL A 1 342 ? 159.233 163.007 79.741 1.00 52.70 342 VAL H C 1
ATOM 2397 O O . VAL A 1 342 ? 160.314 163.066 80.336 1.00 60.45 342 VAL H O 1
ATOM 2401 N N . VAL A 1 343 ? 158.947 162.067 78.832 1.00 54.27 343 VAL H N 1
ATOM 2402 C CA . VAL A 1 343 ? 159.930 161.144 78.269 1.00 59.11 343 VAL H CA 1
ATOM 2403 C C . VAL A 1 343 ? 159.602 160.938 76.794 1.00 68.67 343 VAL H C 1
ATOM 2404 O O . VAL A 1 343 ? 158.486 161.203 76.341 1.00 72.62 343 VAL H O 1
ATOM 2408 N N . GLY A 1 344 ? 160.586 160.456 76.042 1.00 73.16 344 GLY H N 1
ATOM 2409 C CA . GLY A 1 344 ? 160.367 160.208 74.628 1.00 81.62 344 GLY H CA 1
ATOM 2410 C C . GLY A 1 344 ? 161.631 159.740 73.938 1.00 87.21 344 GLY H C 1
ATOM 2411 O O . GLY A 1 344 ? 162.642 159.447 74.579 1.00 91.17 344 GLY H O 1
ATOM 2412 N N . ASN A 1 345 ? 161.551 159.664 72.609 1.00 91.67 345 ASN H N 1
ATOM 2413 C CA . ASN A 1 345 ? 162.692 159.268 71.791 1.00 98.16 345 ASN H CA 1
ATOM 2414 C C . ASN A 1 345 ? 163.654 160.434 71.600 1.00 104.34 345 ASN H C 1
ATOM 2415 O O . ASN A 1 345 ? 163.237 161.572 71.367 1.00 104.07 345 ASN H O 1
ATOM 2420 N N . THR A 1 346 ? 164.948 160.138 71.684 1.00 106.74 346 THR H N 1
ATOM 2421 C CA . THR A 1 346 ? 165.991 161.136 71.508 1.00 105.79 346 THR H CA 1
ATOM 2422 C C . THR A 1 346 ? 166.334 161.272 70.025 1.00 113.31 346 THR H C 1
ATOM 2423 O O . THR A 1 346 ? 165.686 160.683 69.156 1.00 119.77 346 THR H O 1
ATOM 2427 N N . GLU A 1 347 ? 167.366 162.055 69.722 1.00 118.16 347 GLU H N 1
ATOM 2428 C CA . GLU A 1 347 ? 167.899 162.081 68.372 1.00 130.32 347 GLU H CA 1
ATOM 2429 C C . GLU A 1 347 ? 168.644 160.773 68.097 1.00 133.13 347 GLU H C 1
ATOM 2430 O O . GLU A 1 347 ? 168.994 160.024 69.012 1.00 130.92 347 GLU H O 1
ATOM 2436 N N . ASP A 1 348 ? 168.882 160.508 66.809 1.00 137.60 348 ASP H N 1
ATOM 2437 C CA . ASP A 1 348 ? 169.224 159.160 66.362 1.00 140.04 348 ASP H CA 1
ATOM 2438 C C . ASP A 1 348 ? 170.525 158.643 66.970 1.00 138.24 348 ASP H C 1
ATOM 2439 O O . ASP A 1 348 ? 170.698 157.427 67.106 1.00 137.39 348 ASP H O 1
ATOM 2444 N N . GLY A 1 349 ? 171.449 159.529 67.333 1.00 138.02 349 GLY H N 1
ATOM 2445 C CA . GLY A 1 349 ? 172.709 159.076 67.894 1.00 138.53 349 GLY H CA 1
ATOM 2446 C C . GLY A 1 349 ? 173.469 160.142 68.656 1.00 139.14 349 GLY H C 1
ATOM 2447 O O . GLY A 1 349 ? 173.670 161.250 68.152 1.00 139.35 349 GLY H O 1
ATOM 2448 N N . LEU A 1 350 ? 173.914 159.811 69.867 1.00 136.79 350 LEU H N 1
ATOM 2449 C CA . LEU A 1 350 ? 174.568 160.787 70.726 1.00 136.31 350 LEU H CA 1
ATOM 2450 C C . LEU A 1 350 ? 175.467 160.045 71.706 1.00 138.23 350 LEU H C 1
ATOM 2451 O O . LEU A 1 350 ? 175.254 158.866 71.999 1.00 138.57 350 LEU H O 1
ATOM 2456 N N . ASP A 1 351 ? 176.473 160.755 72.213 1.00 140.09 351 ASP H N 1
ATOM 2457 C CA . ASP A 1 351 ? 177.494 160.126 73.041 1.00 141.22 351 ASP H CA 1
ATOM 2458 C C . ASP A 1 351 ? 176.938 159.702 74.399 1.00 140.23 351 ASP H C 1
ATOM 2459 O O . ASP A 1 351 ? 175.912 160.208 74.862 1.00 141.15 351 ASP H O 1
ATOM 2464 N N . ASN A 1 352 ? 177.607 158.705 74.992 1.00 138.94 352 ASN H N 1
ATOM 2465 C CA . ASN A 1 352 ? 177.438 158.171 76.346 1.00 137.63 352 ASN H CA 1
ATOM 2466 C C . ASN A 1 352 ? 175.998 158.177 76.857 1.00 134.28 352 ASN H C 1
ATOM 2467 O O . ASN A 1 352 ? 175.748 158.546 78.009 1.00 134.03 352 ASN H O 1
ATOM 2472 N N . ASP A 1 353 ? 175.054 157.735 76.029 1.00 129.06 353 ASP H N 1
ATOM 2473 C CA . ASP A 1 353 ? 173.644 157.676 76.392 1.00 120.77 353 ASP H CA 1
ATOM 2474 C C . ASP A 1 353 ? 173.227 156.219 76.547 1.00 115.24 353 ASP H C 1
ATOM 2475 O O . ASP A 1 353 ? 173.345 155.435 75.599 1.00 113.85 353 ASP H O 1
ATOM 2480 N N . THR A 1 354 ? 172.744 155.856 77.745 1.00 113.52 354 THR H N 1
ATOM 2481 C CA . THR A 1 354 ? 172.320 154.483 78.004 1.00 107.70 354 THR H CA 1
ATOM 2482 C C . THR A 1 354 ? 171.041 154.373 78.831 1.00 99.20 354 THR H C 1
ATOM 2483 O O . THR A 1 354 ? 170.727 153.270 79.297 1.00 94.75 354 THR H O 1
ATOM 2487 N N . ALA A 1 355 ? 170.291 155.454 79.037 1.00 94.84 355 ALA H N 1
ATOM 2488 C CA . ALA A 1 355 ? 169.174 155.393 79.971 1.00 88.46 355 ALA H CA 1
ATOM 2489 C C . ALA A 1 355 ? 168.059 156.335 79.540 1.00 86.12 355 ALA H C 1
ATOM 2490 O O . ALA A 1 355 ? 168.267 157.261 78.752 1.00 92.08 355 ALA H O 1
ATOM 2492 N N . THR A 1 356 ? 166.864 156.082 80.077 1.00 84.73 356 THR H N 1
ATOM 2493 C CA . THR A 1 356 ? 165.670 156.883 79.800 1.00 83.58 356 THR H CA 1
ATOM 2494 C C . THR A 1 356 ? 165.525 157.920 80.911 1.00 79.76 356 THR H C 1
ATOM 2495 O O . THR A 1 356 ? 164.836 157.699 81.909 1.00 83.24 356 THR H O 1
ATOM 2499 N N . VAL A 1 357 ? 166.181 159.061 80.733 1.00 74.91 357 VAL H N 1
ATOM 2500 C CA . VAL A 1 357 ? 166.096 160.148 81.700 1.00 67.04 357 VAL H CA 1
ATOM 2501 C C . VAL A 1 357 ? 164.774 160.881 81.521 1.00 69.20 357 VAL H C 1
ATOM 2502 O O . VAL A 1 357 ? 164.270 161.026 80.400 1.00 70.71 357 VAL H O 1
ATOM 2506 N N . VAL A 1 358 ? 164.202 161.340 82.631 1.00 64.98 358 VAL H N 1
ATOM 2507 C CA . VAL A 1 358 ? 162.925 162.043 82.635 1.00 59.46 358 VAL H CA 1
ATOM 2508 C C . VAL A 1 358 ? 163.180 163.519 82.915 1.00 58.44 358 VAL H C 1
ATOM 2509 O O . VAL A 1 358 ? 163.985 163.870 83.785 1.00 64.90 358 VAL H O 1
ATOM 2513 N N . TRP A 1 359 ? 162.507 164.381 82.157 1.00 53.39 359 TRP H N 1
ATOM 2514 C CA . TRP A 1 359 ? 162.678 165.825 82.240 1.00 55.09 359 TRP H CA 1
ATOM 2515 C C . TRP A 1 359 ? 161.475 166.432 82.948 1.00 55.70 359 TRP H C 1
ATOM 2516 O O . TRP A 1 359 ? 160.330 166.155 82.578 1.00 60.57 359 TRP H O 1
ATOM 2527 N N . ALA A 1 360 ? 161.734 167.259 83.956 1.00 52.96 360 ALA H N 1
ATOM 2528 C CA . ALA A 1 360 ? 160.686 167.888 84.745 1.00 50.35 360 ALA H CA 1
ATOM 2529 C C . ALA A 1 360 ? 160.677 169.395 84.521 1.00 56.66 360 ALA H C 1
ATOM 2530 O O . ALA A 1 360 ? 161.629 169.971 83.986 1.00 63.53 360 ALA H O 1
ATOM 2532 N N . SER A 1 361 ? 159.580 170.033 84.932 1.00 57.46 361 SER H N 1
ATOM 2533 C CA . SER A 1 361 ? 159.480 171.486 84.853 1.00 59.94 361 SER H CA 1
ATOM 2534 C C . SER A 1 361 ? 158.415 171.981 85.819 1.00 64.58 361 SER H C 1
ATOM 2535 O O . SER A 1 361 ? 157.287 171.478 85.819 1.00 63.95 361 SER H O 1
ATOM 2538 N N . GLU A 1 362 ? 158.782 172.976 86.627 1.00 65.94 362 GLU H N 1
ATOM 2539 C CA . GLU A 1 362 ? 157.867 173.619 87.560 1.00 68.79 362 GLU H CA 1
ATOM 2540 C C . GLU A 1 362 ? 156.941 174.615 86.873 1.00 69.53 362 GLU H C 1
ATOM 2541 O O . GLU A 1 362 ? 155.893 174.960 87.432 1.00 69.34 362 GLU H O 1
ATOM 2547 N N . ASP A 1 363 ? 157.301 175.074 85.681 1.00 69.32 363 ASP H N 1
ATOM 2548 C CA . ASP A 1 363 ? 156.453 175.927 84.855 1.00 71.21 363 ASP H CA 1
ATOM 2549 C C . ASP A 1 363 ? 156.787 175.627 83.395 1.00 72.81 363 ASP H C 1
ATOM 2550 O O . ASP A 1 363 ? 157.424 174.615 83.090 1.00 76.32 363 ASP H O 1
ATOM 2555 N N . GLY A 1 364 ? 156.357 176.498 82.488 1.00 72.19 364 GLY H N 1
ATOM 2556 C CA . GLY A 1 364 ? 156.571 176.250 81.080 1.00 72.19 364 GLY H CA 1
ATOM 2557 C C . GLY A 1 364 ? 157.843 176.806 80.480 1.00 77.39 364 GLY H C 1
ATOM 2558 O O . GLY A 1 364 ? 158.108 176.565 79.298 1.00 82.75 364 GLY H O 1
ATOM 2559 N N . LYS A 1 365 ? 158.653 177.528 81.255 1.00 79.12 365 LYS H N 1
ATOM 2560 C CA . LYS A 1 365 ? 159.758 178.282 80.670 1.00 80.64 365 LYS H CA 1
ATOM 2561 C C . LYS A 1 365 ? 160.983 177.415 80.391 1.00 80.70 365 LYS H C 1
ATOM 2562 O O . LYS A 1 365 ? 161.630 177.578 79.350 1.00 84.25 365 LYS H O 1
ATOM 2568 N N . ALA A 1 366 ? 161.330 176.499 81.296 1.00 77.31 366 ALA H N 1
ATOM 2569 C CA . ALA A 1 366 ? 162.576 175.755 81.152 1.00 74.02 366 ALA H CA 1
ATOM 2570 C C . ALA A 1 366 ? 162.451 174.373 81.777 1.00 68.42 366 ALA H C 1
ATOM 2571 O O . ALA A 1 366 ? 162.084 174.250 82.949 1.00 67.44 366 ALA H O 1
ATOM 2573 N N . TRP A 1 367 ? 162.777 173.346 80.996 1.00 66.12 367 TRP H N 1
ATOM 2574 C CA . TRP A 1 367 ? 162.746 171.962 81.448 1.00 64.14 367 TRP H CA 1
ATOM 2575 C C . TRP A 1 367 ? 164.122 171.539 81.952 1.00 63.61 367 TRP H C 1
ATOM 2576 O O . TRP A 1 367 ? 165.154 171.984 81.441 1.00 65.72 367 TRP H O 1
ATOM 2587 N N . ILE A 1 368 ? 164.129 170.671 82.959 1.00 61.81 368 ILE H N 1
ATOM 2588 C CA . ILE A 1 368 ? 165.364 170.305 83.653 1.00 57.68 368 ILE H CA 1
ATOM 2589 C C . ILE A 1 368 ? 165.451 168.789 83.801 1.00 60.44 368 ILE H C 1
ATOM 2590 O O . ILE A 1 368 ? 164.471 168.148 84.209 1.00 60.97 368 ILE H O 1
ATOM 2595 N N . PRO A 1 369 ? 166.594 168.175 83.488 1.00 60.97 369 PRO H N 1
ATOM 2596 C CA . PRO A 1 369 ? 166.674 166.711 83.472 1.00 60.30 369 PRO H CA 1
ATOM 2597 C C . PRO A 1 369 ? 166.951 166.117 84.846 1.00 62.57 369 PRO H C 1
ATOM 2598 O O . PRO A 1 369 ? 167.768 166.625 85.618 1.00 68.30 369 PRO H O 1
ATOM 2602 N N . MET A 1 370 ? 166.266 165.009 85.135 1.00 59.58 370 MET H N 1
ATOM 2603 C CA . MET A 1 370 ? 166.484 164.242 86.365 1.00 56.16 370 MET H CA 1
ATOM 2604 C C . MET A 1 370 ? 167.558 163.178 86.123 1.00 66.00 370 MET H C 1
ATOM 2605 O O . MET A 1 370 ? 167.300 161.974 86.085 1.00 68.97 370 MET H O 1
ATOM 2610 N N . GLU A 1 371 ? 168.789 163.653 85.955 1.00 71.54 371 GLU H N 1
ATOM 2611 C CA . GLU A 1 371 ? 169.920 162.765 85.723 1.00 73.20 371 GLU H CA 1
ATOM 2612 C C . GLU A 1 371 ? 170.354 162.094 87.022 1.00 69.03 371 GLU H C 1
ATOM 2613 O O . GLU A 1 371 ? 170.312 162.700 88.097 1.00 66.98 371 GLU H O 1
ATOM 2619 N N . ILE A 1 372 ? 170.767 160.835 86.916 1.00 67.86 372 ILE H N 1
ATOM 2620 C CA . ILE A 1 372 ? 171.010 159.970 88.064 1.00 73.28 372 ILE H CA 1
ATOM 2621 C C . ILE A 1 372 ? 172.455 159.484 88.012 1.00 81.45 372 ILE H C 1
ATOM 2622 O O . ILE A 1 372 ? 172.828 158.755 87.088 1.00 83.93 372 ILE H O 1
ATOM 2627 N N . PRO A 1 373 ? 173.305 159.857 88.973 1.00 82.66 373 PRO H N 1
ATOM 2628 C CA . PRO A 1 373 ? 174.703 159.403 88.924 1.00 80.92 373 PRO H CA 1
ATOM 2629 C C . PRO A 1 373 ? 174.884 157.919 89.200 1.00 77.65 373 PRO H C 1
ATOM 2630 O O . PRO A 1 373 ? 175.838 157.322 88.687 1.00 82.12 373 PRO H O 1
ATOM 2634 N N . SER A 1 374 ? 174.010 157.303 89.993 1.00 73.59 374 SER H N 1
ATOM 2635 C CA . SER A 1 374 ? 174.238 155.950 90.481 1.00 76.31 374 SER H CA 1
ATOM 2636 C C . SER A 1 374 ? 173.661 154.918 89.510 1.00 81.71 374 SER H C 1
ATOM 2637 O O . SER A 1 374 ? 173.241 155.239 88.395 1.00 84.39 374 SER H O 1
ATOM 2640 N N . ASN A 1 375 ? 173.636 153.656 89.940 1.00 80.14 375 ASN H N 1
ATOM 2641 C CA . ASN A 1 375 ? 173.138 152.539 89.146 1.00 78.56 375 ASN H CA 1
ATOM 2642 C C . ASN A 1 375 ? 171.617 152.454 89.133 1.00 76.30 375 ASN H C 1
ATOM 2643 O O . ASN A 1 375 ? 171.063 151.573 88.466 1.00 79.28 375 ASN H O 1
ATOM 2648 N N . ASN A 1 376 ? 170.928 153.366 89.818 1.00 74.68 376 ASN H N 1
ATOM 2649 C CA . ASN A 1 376 ? 169.484 153.297 90.001 1.00 74.41 376 ASN H CA 1
ATOM 2650 C C . ASN A 1 376 ? 168.718 153.924 88.842 1.00 75.14 376 ASN H C 1
ATOM 2651 O O . ASN A 1 376 ? 167.595 154.410 89.030 1.00 77.63 376 ASN H O 1
ATOM 2656 N N . ASN A 1 377 ? 169.305 153.929 87.648 1.00 75.29 377 ASN H N 1
ATOM 2657 C CA . ASN A 1 377 ? 168.737 154.574 86.474 1.00 74.83 377 ASN H CA 1
ATOM 2658 C C . ASN A 1 377 ? 168.155 153.523 85.533 1.00 82.17 377 ASN H C 1
ATOM 2659 O O . ASN A 1 377 ? 168.770 152.480 85.294 1.00 85.34 377 ASN H O 1
ATOM 2664 N N . CYS A 1 378 ? 166.962 153.803 85.004 1.00 83.03 378 CYS H N 1
ATOM 2665 C CA . CYS A 1 378 ? 166.213 152.832 84.218 1.00 82.92 378 CYS H CA 1
ATOM 2666 C C . CYS A 1 378 ? 166.786 152.687 82.807 1.00 88.93 378 CYS H C 1
ATOM 2667 O O . CYS A 1 378 ? 167.419 153.605 82.283 1.00 92.21 378 CYS H O 1
ATOM 2670 N N . PRO A 1 379 ? 166.568 151.535 82.171 1.00 87.78 379 PRO H N 1
ATOM 2671 C CA . PRO A 1 379 ? 167.221 151.249 80.892 1.00 89.39 379 PRO H CA 1
ATOM 2672 C C . PRO A 1 379 ? 166.734 152.154 79.768 1.00 91.14 379 PRO H C 1
ATOM 2673 O O . PRO A 1 379 ? 165.732 152.864 79.872 1.00 92.12 379 PRO H O 1
ATOM 2677 N N . LYS A 1 380 ? 167.486 152.111 78.668 1.00 92.55 380 LYS H N 1
ATOM 2678 C CA . LYS A 1 380 ? 167.073 152.749 77.425 1.00 94.85 380 LYS H CA 1
ATOM 2679 C C . LYS A 1 380 ? 165.826 152.065 76.874 1.00 97.24 380 LYS H C 1
ATOM 2680 O O . LYS A 1 380 ? 165.772 150.836 76.773 1.00 96.33 380 LYS H O 1
ATOM 2686 N N . LEU A 1 381 ? 164.828 152.865 76.503 1.00 96.91 381 LEU H N 1
ATOM 2687 C CA . LEU A 1 381 ? 163.553 152.357 76.023 1.00 95.64 381 LEU H CA 1
ATOM 2688 C C . LEU A 1 381 ? 163.169 153.051 74.725 1.00 97.96 381 LEU H C 1
ATOM 2689 O O . LEU A 1 381 ? 163.515 154.214 74.497 1.00 98.86 381 LEU H O 1
ATOM 2694 N N . VAL A 1 382 ? 162.444 152.326 73.876 1.00 99.54 382 VAL H N 1
ATOM 2695 C CA . VAL A 1 382 ? 161.944 152.848 72.609 1.00 99.39 382 VAL H CA 1
ATOM 2696 C C . VAL A 1 382 ? 160.458 153.141 72.762 1.00 98.36 382 VAL H C 1
ATOM 2697 O O . VAL A 1 382 ? 159.703 152.306 73.278 1.00 101.28 382 VAL H O 1
ATOM 2701 N N . ASP A 1 383 ? 160.043 154.322 72.313 1.00 94.36 383 ASP H N 1
ATOM 2702 C CA . ASP A 1 383 ? 158.682 154.816 72.486 1.00 94.40 383 ASP H CA 1
ATOM 2703 C C . ASP A 1 383 ? 158.199 154.720 73.941 1.00 91.10 383 ASP H C 1
ATOM 2704 O O . ASP A 1 383 ? 157.180 154.098 74.220 1.00 91.48 383 ASP H O 1
ATOM 2709 N N . PRO A 1 384 ? 158.918 155.338 74.883 1.00 87.16 384 PRO H N 1
ATOM 2710 C CA . PRO A 1 384 ? 158.523 155.215 76.290 1.00 78.77 384 PRO H CA 1
ATOM 2711 C C . PRO A 1 384 ? 157.295 156.052 76.614 1.00 75.07 384 PRO H C 1
ATOM 2712 O O . PRO A 1 384 ? 157.013 157.066 75.971 1.00 80.27 384 PRO H O 1
ATOM 2716 N N . SER A 1 385 ? 156.565 155.611 77.637 1.00 73.92 385 SER H N 1
ATOM 2717 C CA . SER A 1 385 ? 155.412 156.329 78.162 1.00 72.64 385 SER H CA 1
ATOM 2718 C C . SER A 1 385 ? 155.525 156.409 79.678 1.00 67.78 385 SER H C 1
ATOM 2719 O O . SER A 1 385 ? 156.024 155.486 80.326 1.00 72.12 385 SER H O 1
ATOM 2722 N N . ILE A 1 386 ? 155.055 157.521 80.242 1.00 55.64 386 ILE H N 1
ATOM 2723 C CA . ILE A 1 386 ? 155.178 157.789 81.671 1.00 52.89 386 ILE H CA 1
ATOM 2724 C C . ILE A 1 386 ? 153.824 158.215 82.225 1.00 54.55 386 ILE H C 1
ATOM 2725 O O . ILE A 1 386 ? 153.046 158.892 81.541 1.00 62.36 386 ILE H O 1
ATOM 2730 N N . ILE A 1 387 ? 153.531 157.792 83.457 1.00 55.65 387 ILE H N 1
ATOM 2731 C CA . ILE A 1 387 ? 152.313 158.173 84.161 1.00 55.87 387 ILE H CA 1
ATOM 2732 C C . ILE A 1 387 ? 152.628 158.397 85.634 1.00 58.90 387 ILE H C 1
ATOM 2733 O O . ILE A 1 387 ? 153.578 157.829 86.183 1.00 65.39 387 ILE H O 1
ATOM 2738 N N . HIS A 1 388 ? 151.820 159.241 86.273 1.00 52.27 388 HIS H N 1
ATOM 2739 C CA . HIS A 1 388 ? 151.778 159.375 87.725 1.00 50.98 388 HIS H CA 1
ATOM 2740 C C . HIS A 1 388 ? 150.489 158.724 88.203 1.00 52.55 388 HIS H C 1
ATOM 2741 O O . HIS A 1 388 ? 149.399 159.103 87.762 1.00 59.11 388 HIS H O 1
ATOM 2748 N N . TYR A 1 389 ? 150.611 157.749 89.099 1.00 51.30 389 TYR H N 1
ATOM 2749 C CA . TYR A 1 389 ? 149.490 156.867 89.381 1.00 49.41 389 TYR H CA 1
ATOM 2750 C C . TYR A 1 389 ? 149.660 156.297 90.782 1.00 52.08 389 TYR H C 1
ATOM 2751 O O . TYR A 1 389 ? 150.783 156.002 91.197 1.00 56.13 389 TYR H O 1
ATOM 2760 N N . ASN A 1 390 ? 148.539 156.176 91.495 1.00 55.11 390 ASN H N 1
ATOM 2761 C CA . ASN A 1 390 ? 148.436 155.701 92.885 1.00 62.15 390 ASN H CA 1
ATOM 2762 C C . ASN A 1 390 ? 149.672 156.060 93.719 1.00 62.53 390 ASN H C 1
ATOM 2763 O O . ASN A 1 390 ? 150.341 155.212 94.312 1.00 65.84 390 ASN H O 1
ATOM 2768 N N . ASP A 1 391 ? 149.945 157.367 93.753 1.00 57.70 391 ASP H N 1
ATOM 2769 C CA . ASP A 1 391 ? 151.013 157.965 94.561 1.00 54.82 391 ASP H CA 1
ATOM 2770 C C . ASP A 1 391 ? 152.394 157.423 94.203 1.00 56.35 391 ASP H C 1
ATOM 2771 O O . ASP A 1 391 ? 153.269 157.317 95.064 1.00 58.08 391 ASP H O 1
ATOM 2776 N N . ALA A 1 392 ? 152.610 157.098 92.932 1.00 56.99 392 ALA H N 1
ATOM 2777 C CA . ALA A 1 392 ? 153.922 156.679 92.456 1.00 52.33 392 ALA H CA 1
ATOM 2778 C C . ALA A 1 392 ? 154.029 157.014 90.974 1.00 52.51 392 ALA H C 1
ATOM 2779 O O . ALA A 1 392 ? 153.067 157.469 90.348 1.00 58.80 392 ALA H O 1
ATOM 2781 N N . PHE A 1 393 ? 155.214 156.791 90.416 1.00 50.18 393 PHE H N 1
ATOM 2782 C CA . PHE A 1 393 ? 155.480 157.024 89.004 1.00 51.95 393 PHE H CA 1
ATOM 2783 C C . PHE A 1 393 ? 155.774 155.694 88.323 1.00 57.18 393 PHE H C 1
ATOM 2784 O O . PHE A 1 393 ? 156.386 154.804 88.923 1.00 64.77 393 PHE H O 1
ATOM 2792 N N . TYR A 1 394 ? 155.332 155.555 87.075 1.00 54.20 394 TYR H N 1
ATOM 2793 C CA . TYR A 1 394 ? 155.554 154.330 86.322 1.00 55.72 394 TYR H CA 1
ATOM 2794 C C . TYR A 1 394 ? 155.922 154.659 84.881 1.00 57.66 394 TYR H C 1
ATOM 2795 O O . TYR A 1 394 ? 155.446 155.645 84.311 1.00 64.17 394 TYR H O 1
ATOM 2804 N N . ILE A 1 395 ? 156.771 153.813 84.296 1.00 55.95 395 ILE H N 1
ATOM 2805 C CA . ILE A 1 395 ? 157.214 153.941 82.911 1.00 58.06 395 ILE H CA 1
ATOM 2806 C C . ILE A 1 395 ? 157.089 152.583 82.234 1.00 67.55 395 ILE H C 1
ATOM 2807 O O . ILE A 1 395 ? 157.337 151.545 82.859 1.00 75.03 395 ILE H O 1
ATOM 2812 N N . CYS A 1 396 ? 156.691 152.585 80.961 1.00 70.52 396 CYS H N 1
ATOM 2813 C CA . CYS A 1 396 ? 156.668 151.370 80.159 1.00 77.17 396 CYS H CA 1
ATOM 2814 C C . CYS A 1 396 ? 157.228 151.656 78.773 1.00 81.23 396 CYS H C 1
ATOM 2815 O O . CYS A 1 396 ? 157.165 152.786 78.279 1.00 82.50 396 CYS H O 1
ATOM 2818 N N . GLY A 1 397 ? 157.775 150.617 78.154 1.00 82.51 397 GLY H N 1
ATOM 2819 C CA . GLY A 1 397 ? 158.385 150.742 76.842 1.00 90.72 397 GLY H CA 1
ATOM 2820 C C . GLY A 1 397 ? 158.967 149.412 76.416 1.00 101.49 397 GLY H C 1
ATOM 2821 O O . GLY A 1 397 ? 158.869 148.407 77.129 1.00 106.23 397 GLY H O 1
ATOM 2822 N N . LYS A 1 398 ? 159.585 149.417 75.238 1.00 101.14 398 LYS H N 1
ATOM 2823 C CA . LYS A 1 398 ? 160.146 148.212 74.638 1.00 102.70 398 LYS H CA 1
ATOM 2824 C C . LYS A 1 398 ? 161.664 148.324 74.547 1.00 105.11 398 LYS H C 1
ATOM 2825 O O . LYS A 1 398 ? 162.194 149.358 74.127 1.00 104.78 398 LYS H O 1
ATOM 2831 N N . GLU A 1 399 ? 162.352 147.257 74.947 1.00 108.42 399 GLU H N 1
ATOM 2832 C CA . GLU A 1 399 ? 163.804 147.213 75.055 1.00 113.08 399 GLU H CA 1
ATOM 2833 C C . GLU A 1 399 ? 164.420 146.580 73.810 1.00 122.40 399 GLU H C 1
ATOM 2834 O O . GLU A 1 399 ? 163.753 145.876 73.048 1.00 124.85 399 GLU H O 1
ATOM 2840 N N . THR A 1 400 ? 165.715 146.841 73.609 1.00 125.42 400 THR H N 1
ATOM 2841 C CA . THR A 1 400 ? 166.402 146.461 72.374 1.00 132.50 400 THR H CA 1
ATOM 2842 C C . THR A 1 400 ? 167.780 145.869 72.659 1.00 139.64 400 THR H C 1
ATOM 2843 O O . THR A 1 400 ? 168.749 146.147 71.946 1.00 141.48 400 THR H O 1
ATOM 2847 N N . LYS A 1 401 ? 167.892 145.035 73.691 1.00 140.92 401 LYS H N 1
ATOM 2848 C CA . LYS A 1 401 ? 169.171 144.418 74.028 1.00 147.67 401 LYS H CA 1
ATOM 2849 C C . LYS A 1 401 ? 169.418 143.106 73.283 1.00 150.63 401 LYS H C 1
ATOM 2850 O O . LYS A 1 401 ? 170.467 142.486 73.487 1.00 151.10 401 LYS H O 1
ATOM 2856 N N . ASP A 1 402 ? 168.464 142.667 72.456 1.00 148.56 402 ASP H N 1
ATOM 2857 C CA . ASP A 1 402 ? 168.558 141.506 71.568 1.00 150.72 402 ASP H CA 1
ATOM 2858 C C . ASP A 1 402 ? 168.525 140.167 72.294 1.00 151.44 402 ASP H C 1
ATOM 2859 O O . ASP A 1 402 ? 168.389 139.121 71.652 1.00 150.65 402 ASP H O 1
ATOM 2864 N N . ASP A 1 403 ? 168.614 140.174 73.622 1.00 151.71 403 ASP H N 1
ATOM 2865 C CA . ASP A 1 403 ? 168.407 138.950 74.378 1.00 150.45 403 ASP H CA 1
ATOM 2866 C C . ASP A 1 403 ? 167.102 138.949 75.156 1.00 147.41 403 ASP H C 1
ATOM 2867 O O . ASP A 1 403 ? 166.650 137.877 75.571 1.00 143.49 403 ASP H O 1
ATOM 2872 N N . ALA A 1 404 ? 166.495 140.116 75.364 1.00 146.95 404 ALA H N 1
ATOM 2873 C CA . ALA A 1 404 ? 165.185 140.238 75.996 1.00 137.42 404 ALA H CA 1
ATOM 2874 C C . ALA A 1 404 ? 164.362 141.347 75.336 1.00 131.24 404 ALA H C 1
ATOM 2875 O O . ALA A 1 404 ? 163.795 142.206 76.011 1.00 125.88 404 ALA H O 1
ATOM 2877 N N . LYS A 1 405 ? 164.305 141.362 74.001 1.00 130.76 405 LYS H N 1
ATOM 2878 C CA . LYS A 1 405 ? 163.625 142.444 73.293 1.00 127.32 405 LYS H CA 1
ATOM 2879 C C . LYS A 1 405 ? 162.157 142.566 73.707 1.00 121.84 405 LYS H C 1
ATOM 2880 O O . LYS A 1 405 ? 161.560 141.651 74.282 1.00 118.54 405 LYS H O 1
ATOM 2886 N N . GLY A 1 406 ? 161.576 143.731 73.398 1.00 117.99 406 GLY H N 1
ATOM 2887 C CA . GLY A 1 406 ? 160.155 143.966 73.572 1.00 109.66 406 GLY H CA 1
ATOM 2888 C C . GLY A 1 406 ? 159.785 144.553 74.921 1.00 105.58 406 GLY H C 1
ATOM 2889 O O . GLY A 1 406 ? 160.629 144.862 75.767 1.00 109.73 406 GLY H O 1
ATOM 2890 N N . PHE A 1 407 ? 158.475 144.728 75.112 1.00 100.37 407 PHE H N 1
ATOM 2891 C CA . PHE A 1 407 ? 157.957 145.071 76.430 1.00 98.48 407 PHE H CA 1
ATOM 2892 C C . PHE A 1 407 ? 158.229 143.924 77.391 1.00 98.46 407 PHE H C 1
ATOM 2893 O O . PHE A 1 407 ? 157.739 142.808 77.191 1.00 101.95 407 PHE H O 1
ATOM 2901 N N . GLN A 1 408 ? 159.003 144.193 78.437 1.00 93.57 408 GLN H N 1
ATOM 2902 C CA . GLN A 1 408 ? 159.345 143.168 79.414 1.00 95.83 408 GLN H CA 1
ATOM 2903 C C . GLN A 1 408 ? 158.731 143.409 80.783 1.00 92.76 408 GLN H C 1
ATOM 2904 O O . GLN A 1 408 ? 158.316 142.452 81.440 1.00 96.85 408 GLN H O 1
ATOM 2910 N N . LYS A 1 409 ? 158.656 144.660 81.230 1.00 82.76 409 LYS H N 1
ATOM 2911 C CA . LYS A 1 409 ? 158.034 144.978 82.508 1.00 76.28 409 LYS H CA 1
ATOM 2912 C C . LYS A 1 409 ? 157.796 146.477 82.582 1.00 73.75 409 LYS H C 1
ATOM 2913 O O . LYS A 1 409 ? 158.345 147.253 81.793 1.00 79.39 409 LYS H O 1
ATOM 2919 N N . PHE A 1 410 ? 156.964 146.871 83.540 1.00 65.99 410 PHE H N 1
ATOM 2920 C CA . PHE A 1 410 ? 156.909 148.256 83.975 1.00 61.75 410 PHE H CA 1
ATOM 2921 C C . PHE A 1 410 ? 158.119 148.588 84.845 1.00 66.98 410 PHE H C 1
ATOM 2922 O O . PHE A 1 410 ? 158.737 147.714 85.459 1.00 76.41 410 PHE H O 1
ATOM 2930 N N . TYR A 1 411 ? 158.439 149.876 84.905 1.00 63.94 411 TYR H N 1
ATOM 2931 C CA . TYR A 1 411 ? 159.450 150.403 85.810 1.00 61.50 411 TYR H CA 1
ATOM 2932 C C . TYR A 1 411 ? 158.815 151.488 86.669 1.00 60.98 411 TYR H C 1
ATOM 2933 O O . TYR A 1 411 ? 158.016 152.289 86.176 1.00 64.12 411 TYR H O 1
ATOM 2942 N N . THR A 1 412 ? 159.160 151.509 87.957 1.00 56.94 412 THR H N 1
ATOM 2943 C CA . THR A 1 412 ? 158.483 152.366 88.919 1.00 53.80 412 THR H CA 1
ATOM 2944 C C . THR A 1 412 ? 159.486 153.182 89.725 1.00 55.56 412 THR H C 1
ATOM 2945 O O . THR A 1 412 ? 160.667 152.839 89.826 1.00 63.89 412 THR H O 1
ATOM 2949 N N . SER A 1 413 ? 158.987 154.279 90.302 1.00 54.66 413 SER H N 1
ATOM 2950 C CA . SER A 1 413 ? 159.779 155.181 91.125 1.00 53.45 413 SER H CA 1
ATOM 2951 C C . SER A 1 413 ? 158.909 155.785 92.216 1.00 53.36 413 SER H C 1
ATOM 2952 O O . SER A 1 413 ? 157.780 156.209 91.932 1.00 60.12 413 SER H O 1
ATOM 2955 N N . PRO A 1 414 ? 159.393 155.835 93.459 1.00 52.01 414 PRO H N 1
ATOM 2956 C CA . PRO A 1 414 ? 158.633 156.509 94.515 1.00 53.07 414 PRO H CA 1
ATOM 2957 C C . PRO A 1 414 ? 158.928 157.999 94.587 1.00 52.52 414 PRO H C 1
ATOM 2958 O O . PRO A 1 414 ? 158.118 158.773 95.107 1.00 57.83 414 PRO H O 1
ATOM 2962 N N . THR A 1 415 ? 160.092 158.416 94.070 1.00 52.62 415 THR H N 1
ATOM 2963 C CA . THR A 1 415 ? 160.533 159.797 94.235 1.00 53.50 415 THR H CA 1
ATOM 2964 C C . THR A 1 415 ? 161.180 160.375 92.974 1.00 56.89 415 THR H C 1
ATOM 2965 O O . THR A 1 415 ? 161.858 161.407 93.059 1.00 57.42 415 THR H O 1
ATOM 2969 N N . LEU A 1 416 ? 160.999 159.723 91.821 1.00 58.69 416 LEU H N 1
ATOM 2970 C CA . LEU A 1 416 ? 161.377 160.223 90.498 1.00 51.45 416 LEU H CA 1
ATOM 2971 C C . LEU A 1 416 ? 162.879 160.193 90.228 1.00 52.98 416 LEU H C 1
ATOM 2972 O O . LEU A 1 416 ? 163.303 160.411 89.089 1.00 58.22 416 LEU H O 1
ATOM 2977 N N . LEU A 1 417 ? 163.698 159.894 91.236 1.00 53.78 417 LEU H N 1
ATOM 2978 C CA . LEU A 1 417 ? 165.145 159.875 91.052 1.00 57.61 417 LEU H CA 1
ATOM 2979 C C . LEU A 1 417 ? 165.762 158.490 91.193 1.00 59.18 417 LEU H C 1
ATOM 2980 O O . LEU A 1 417 ? 166.975 158.350 91.007 1.00 64.02 417 LEU H O 1
ATOM 2985 N N . VAL A 1 418 ? 164.976 157.472 91.534 1.00 55.12 418 VAL H N 1
ATOM 2986 C CA . VAL A 1 418 ? 165.445 156.090 91.566 1.00 56.69 418 VAL H CA 1
ATOM 2987 C C . VAL A 1 418 ? 164.389 155.217 90.904 1.00 58.74 418 VAL H C 1
ATOM 2988 O O . VAL A 1 418 ? 163.188 155.395 91.134 1.00 62.20 418 VAL H O 1
ATOM 2992 N N . TRP A 1 419 ? 164.829 154.282 90.065 1.00 56.18 419 TRP H N 1
ATOM 2993 C CA . TRP A 1 419 ? 163.908 153.466 89.287 1.00 55.21 419 TRP H CA 1
ATOM 2994 C C . TRP A 1 419 ? 164.161 151.986 89.520 1.00 61.33 419 TRP H C 1
ATOM 2995 O O . TRP A 1 419 ? 165.310 151.535 89.577 1.00 67.90 419 TRP H O 1
ATOM 3006 N N . LYS A 1 420 ? 163.067 151.238 89.646 1.00 65.96 420 LYS H N 1
ATOM 3007 C CA . LYS A 1 420 ? 163.091 149.811 89.919 1.00 62.32 420 LYS H CA 1
ATOM 3008 C C . LYS A 1 420 ? 162.169 149.100 88.942 1.00 66.60 420 LYS H C 1
ATOM 3009 O O . LYS A 1 420 ? 161.190 149.675 88.460 1.00 71.27 420 LYS H O 1
ATOM 3015 N N . GLY A 1 421 ? 162.488 147.842 88.655 1.00 66.10 421 GLY H N 1
ATOM 3016 C CA . GLY A 1 421 ? 161.581 146.982 87.920 1.00 70.29 421 GLY H CA 1
ATOM 3017 C C . GLY A 1 421 ? 160.653 146.257 88.882 1.00 71.61 421 GLY H C 1
ATOM 3018 O O . GLY A 1 421 ? 161.076 145.780 89.933 1.00 71.44 421 GLY H O 1
ATOM 3019 N N . VAL A 1 422 ? 159.377 146.196 88.517 1.00 75.12 422 VAL H N 1
ATOM 3020 C CA . VAL A 1 422 ? 158.377 145.510 89.327 1.00 77.45 422 VAL H CA 1
ATOM 3021 C C . VAL A 1 422 ? 158.351 144.037 88.917 1.00 80.98 422 VAL H C 1
ATOM 3022 O O . VAL A 1 422 ? 157.963 143.687 87.800 1.00 80.10 422 VAL H O 1
ATOM 3026 N N . ASP A 1 423 ? 158.805 143.173 89.822 1.00 84.62 423 ASP H N 1
ATOM 3027 C CA . ASP A 1 423 ? 158.883 141.739 89.584 1.00 88.44 423 ASP H CA 1
ATOM 3028 C C . ASP A 1 423 ? 157.641 141.000 90.058 1.00 95.85 423 ASP H C 1
ATOM 3029 O O . ASP A 1 423 ? 157.590 139.769 89.965 1.00 102.68 423 ASP H O 1
ATOM 3034 N N . ARG A 1 424 ? 156.647 141.724 90.553 1.00 92.28 424 ARG H N 1
ATOM 3035 C CA . ARG A 1 424 ? 155.452 141.148 91.157 1.00 92.69 424 ARG H CA 1
ATOM 3036 C C . ARG A 1 424 ? 154.281 142.005 90.689 1.00 90.02 424 ARG H C 1
ATOM 3037 O O . ARG A 1 424 ? 154.343 142.631 89.624 1.00 90.29 424 ARG H O 1
ATOM 3045 N N . MET A 1 425 ? 153.190 141.995 91.457 1.00 88.38 425 MET H N 1
ATOM 3046 C CA . MET A 1 425 ? 151.929 142.640 91.099 1.00 82.86 425 MET H CA 1
ATOM 3047 C C . MET A 1 425 ? 152.136 144.032 90.509 1.00 80.32 425 MET H C 1
ATOM 3048 O O . MET A 1 425 ? 153.128 144.701 90.821 1.00 86.92 425 MET H O 1
ATOM 3053 N N . PHE A 1 426 ? 151.175 144.482 89.693 1.00 76.98 426 PHE H N 1
ATOM 3054 C CA . PHE A 1 426 ? 151.352 145.516 88.674 1.00 74.52 426 PHE H CA 1
ATOM 3055 C C . PHE A 1 426 ? 152.269 145.013 87.557 1.00 76.07 426 PHE H C 1
ATOM 3056 O O . PHE A 1 426 ? 153.386 145.504 87.374 1.00 76.65 426 PHE H O 1
ATOM 3064 N N . MET A 1 427 ? 151.810 143.989 86.837 1.00 76.63 427 MET H N 1
ATOM 3065 C CA . MET A 1 427 ? 152.466 143.481 85.641 1.00 75.13 427 MET H CA 1
ATOM 3066 C C . MET A 1 427 ? 151.875 144.101 84.373 1.00 75.85 427 MET H C 1
ATOM 3067 O O . MET A 1 427 ? 150.896 144.849 84.405 1.00 86.24 427 MET H O 1
ATOM 3072 N N . LEU A 1 428 ? 152.490 143.761 83.239 1.00 71.88 428 LEU H N 1
ATOM 3073 C CA . LEU A 1 428 ? 151.968 144.124 81.932 1.00 73.73 428 LEU H CA 1
ATOM 3074 C C . LEU A 1 428 ? 150.674 143.357 81.653 1.00 80.58 428 LEU H C 1
ATOM 3075 O O . LEU A 1 428 ? 150.409 142.327 82.277 1.00 86.09 428 LEU H O 1
ATOM 3080 N N . PRO A 1 429 ? 149.839 143.849 80.732 1.00 75.88 429 PRO H N 1
ATOM 3081 C CA . PRO A 1 429 ? 148.570 143.169 80.461 1.00 77.45 429 PRO H CA 1
ATOM 3082 C C . PRO A 1 429 ? 148.778 141.769 79.904 1.00 83.62 429 PRO H C 1
ATOM 3083 O O . PRO A 1 429 ? 149.740 141.496 79.182 1.00 89.32 429 PRO H O 1
ATOM 3087 N N . GLY A 1 430 ? 147.851 140.877 80.248 1.00 86.16 430 GLY H N 1
ATOM 3088 C CA . GLY A 1 430 ? 147.880 139.514 79.760 1.00 91.69 430 GLY H CA 1
ATOM 3089 C C . GLY A 1 430 ? 148.781 138.567 80.519 1.00 97.14 430 GLY H C 1
ATOM 3090 O O . GLY A 1 430 ? 149.033 137.460 80.031 1.00 101.83 430 GLY H O 1
ATOM 3091 N N . ILE A 1 431 ? 149.273 138.958 81.690 1.00 96.54 431 ILE H N 1
ATOM 3092 C CA . ILE A 1 431 ? 150.164 138.125 82.489 1.00 93.23 431 ILE H CA 1
ATOM 3093 C C . ILE A 1 431 ? 149.316 137.551 83.620 1.00 97.23 431 ILE H C 1
ATOM 3094 O O . ILE A 1 431 ? 149.087 138.207 84.641 1.00 101.90 431 ILE H O 1
ATOM 3099 N N . LEU A 1 432 ? 148.830 136.297 83.432 1.00 97.82 432 LEU H N 1
ATOM 3100 C CA . LEU A 1 432 ? 147.839 135.678 84.302 1.00 97.58 432 LEU H CA 1
ATOM 3101 C C . LEU A 1 432 ? 148.499 134.905 85.441 1.00 101.42 432 LEU H C 1
ATOM 3102 O O . LEU A 1 432 ? 149.603 134.372 85.285 1.00 105.85 432 LEU H O 1
ATOM 3107 N N . PRO A 1 433 ? 147.833 134.835 86.590 1.00 98.42 433 PRO H N 1
ATOM 3108 C CA . PRO A 1 433 ? 148.325 134.035 87.686 1.00 100.84 433 PRO H CA 1
ATOM 3109 C C . PRO A 1 433 ? 147.965 132.574 87.482 1.00 108.20 433 PRO H C 1
ATOM 3110 O O . PRO A 1 433 ? 147.135 132.248 86.622 1.00 112.38 433 PRO H O 1
ATOM 3114 N N . PRO A 1 434 ? 148.570 131.654 88.253 1.00 109.21 434 PRO H N 1
ATOM 3115 C CA . PRO A 1 434 ? 148.276 130.230 88.052 1.00 112.22 434 PRO H CA 1
ATOM 3116 C C . PRO A 1 434 ? 146.875 129.837 88.498 1.00 116.67 434 PRO H C 1
ATOM 3117 O O . PRO A 1 434 ? 146.564 129.849 89.693 1.00 115.97 434 PRO H O 1
ATOM 3121 N N . VAL A 1 435 ? 146.020 129.487 87.533 1.00 121.00 435 VAL H N 1
ATOM 3122 C CA . VAL A 1 435 ? 144.690 128.971 87.850 1.00 122.26 435 VAL H CA 1
ATOM 3123 C C . VAL A 1 435 ? 144.708 127.493 88.200 1.00 126.40 435 VAL H C 1
ATOM 3124 O O . VAL A 1 435 ? 143.702 126.971 88.697 1.00 126.99 435 VAL H O 1
ATOM 3128 N N . LYS A 1 436 ? 145.821 126.807 87.955 1.00 127.08 436 LYS H N 1
ATOM 3129 C CA . LYS A 1 436 ? 145.938 125.380 88.228 1.00 125.87 436 LYS H CA 1
ATOM 3130 C C . LYS A 1 436 ? 145.901 125.084 89.725 1.00 123.69 436 LYS H C 1
ATOM 3131 O O . LYS A 1 436 ? 146.553 125.761 90.521 1.00 122.20 436 LYS H O 1
ATOM 3137 N N . SER A 1 446 ? 150.329 131.954 83.366 1.00 113.93 446 SER H N 1
ATOM 3138 C CA . SER A 1 446 ? 150.186 131.702 81.938 1.00 118.20 446 SER H CA 1
ATOM 3139 C C . SER A 1 446 ? 150.248 133.005 81.147 1.00 117.62 446 SER H C 1
ATOM 3140 O O . SER A 1 446 ? 150.063 134.088 81.703 1.00 116.31 446 SER H O 1
ATOM 3143 N N . LEU A 1 447 ? 150.505 132.894 79.847 1.00 115.26 447 LEU H N 1
ATOM 3144 C CA . LEU A 1 447 ? 150.662 134.044 78.967 1.00 110.78 447 LEU H CA 1
ATOM 3145 C C . LEU A 1 447 ? 149.523 134.063 77.956 1.00 110.48 447 LEU H C 1
ATOM 3146 O O . LEU A 1 447 ? 149.311 133.082 77.234 1.00 109.54 447 LEU H O 1
ATOM 3151 N N . HIS A 1 448 ? 148.800 135.177 77.906 1.00 111.94 448 HIS H N 1
ATOM 3152 C CA . HIS A 1 448 ? 147.696 135.335 76.972 1.00 111.80 448 HIS H CA 1
ATOM 3153 C C . HIS A 1 448 ? 148.237 135.685 75.588 1.00 111.77 448 HIS H C 1
ATOM 3154 O O . HIS A 1 448 ? 149.262 136.359 75.454 1.00 111.61 448 HIS H O 1
ATOM 3161 N N . GLU A 1 449 ? 147.538 135.210 74.553 1.00 111.26 449 GLU H N 1
ATOM 3162 C CA . GLU A 1 449 ? 148.032 135.370 73.187 1.00 113.40 449 GLU H CA 1
ATOM 3163 C C . GLU A 1 449 ? 148.167 136.840 72.805 1.00 113.16 449 GLU H C 1
ATOM 3164 O O . GLU A 1 449 ? 149.115 137.222 72.109 1.00 116.35 449 GLU H O 1
ATOM 3170 N N . SER A 1 450 ? 147.232 137.680 73.250 1.00 107.60 450 SER H N 1
ATOM 3171 C CA . SER A 1 450 ? 147.249 139.103 72.933 1.00 103.86 450 SER H CA 1
ATOM 3172 C C . SER A 1 450 ? 147.940 139.940 74.004 1.00 100.70 450 SER H C 1
ATOM 3173 O O . SER A 1 450 ? 147.626 141.128 74.157 1.00 97.69 450 SER H O 1
ATOM 3176 N N . SER A 1 451 ? 148.873 139.354 74.749 1.00 99.47 451 SER H N 1
ATOM 3177 C CA . SER A 1 451 ? 149.602 140.090 75.771 1.00 96.62 451 SER H CA 1
ATOM 3178 C C . SER A 1 451 ? 150.697 140.944 75.145 1.00 94.15 451 SER H C 1
ATOM 3179 O O . SER A 1 451 ? 151.197 140.655 74.054 1.00 96.52 451 SER H O 1
ATOM 3182 N N . PHE A 1 452 ? 151.063 142.016 75.850 1.00 91.10 452 PHE H N 1
ATOM 3183 C CA . PHE A 1 452 ? 152.177 142.857 75.429 1.00 94.71 452 PHE H CA 1
ATOM 3184 C C . PHE A 1 452 ? 153.531 142.212 75.687 1.00 96.30 452 PHE H C 1
ATOM 3185 O O . PHE A 1 452 ? 154.502 142.547 75.000 1.00 97.10 452 PHE H O 1
ATOM 3193 N N . LYS A 1 453 ? 153.611 141.294 76.649 1.00 96.14 453 LYS H N 1
ATOM 3194 C CA . LYS A 1 453 ? 154.893 140.857 77.188 1.00 98.42 453 LYS H CA 1
ATOM 3195 C C . LYS A 1 453 ? 155.677 140.101 76.121 1.00 101.47 453 LYS H C 1
ATOM 3196 O O . LYS A 1 453 ? 155.246 139.040 75.655 1.00 106.32 453 LYS H O 1
ATOM 3202 N N . GLY A 1 454 ? 156.831 140.648 75.734 1.00 100.49 454 GLY H N 1
ATOM 3203 C CA . GLY A 1 454 ? 157.661 140.066 74.703 1.00 102.19 454 GLY H CA 1
ATOM 3204 C C . GLY A 1 454 ? 157.396 140.566 73.298 1.00 102.70 454 GLY H C 1
ATOM 3205 O O . GLY A 1 454 ? 158.137 140.195 72.378 1.00 107.83 454 GLY H O 1
ATOM 3206 N N . LYS A 1 455 ? 156.374 141.393 73.100 1.00 98.50 455 LYS H N 1
ATOM 3207 C CA . LYS A 1 455 ? 156.039 141.925 71.789 1.00 102.47 455 LYS H CA 1
ATOM 3208 C C . LYS A 1 455 ? 156.814 143.214 71.522 1.00 106.99 455 LYS H C 1
ATOM 3209 O O . LYS A 1 455 ? 157.261 143.901 72.441 1.00 107.31 455 LYS H O 1
ATOM 3215 N N . GLU A 1 456 ? 156.963 143.540 70.236 1.00 111.94 456 GLU H N 1
ATOM 3216 C CA . GLU A 1 456 ? 157.635 144.767 69.794 1.00 119.20 456 GLU H CA 1
ATOM 3217 C C . GLU A 1 456 ? 156.764 145.400 68.710 1.00 120.22 456 GLU H C 1
ATOM 3218 O O . GLU A 1 456 ? 156.906 145.084 67.526 1.00 124.12 456 GLU H O 1
ATOM 3224 N N . VAL A 1 457 ? 155.857 146.291 69.119 1.00 114.60 457 VAL H N 1
ATOM 3225 C CA . VAL A 1 457 ? 154.827 146.839 68.242 1.00 109.38 457 VAL H CA 1
ATOM 3226 C C . VAL A 1 457 ? 154.624 148.318 68.555 1.00 107.90 457 VAL H C 1
ATOM 3227 O O . VAL A 1 457 ? 155.169 148.857 69.519 1.00 108.75 457 VAL H O 1
ATOM 3231 N N . ASN A 1 458 ? 153.822 148.972 67.715 1.00 107.75 458 ASN H N 1
ATOM 3232 C CA . ASN A 1 458 ? 153.347 150.321 67.987 1.00 105.99 458 ASN H CA 1
ATOM 3233 C C . ASN A 1 458 ? 152.190 150.277 68.982 1.00 104.21 458 ASN H C 1
ATOM 3234 O O . ASN A 1 458 ? 151.431 149.305 69.035 1.00 109.36 458 ASN H O 1
ATOM 3239 N N . TYR A 1 459 ? 152.052 151.343 69.769 1.00 96.59 459 TYR H N 1
ATOM 3240 C CA . TYR A 1 459 ? 151.062 151.355 70.841 1.00 88.83 459 TYR H CA 1
ATOM 3241 C C . TYR A 1 459 ? 150.807 152.785 71.305 1.00 91.24 459 TYR H C 1
ATOM 3242 O O . TYR A 1 459 ? 151.468 153.731 70.871 1.00 96.67 459 TYR H O 1
ATOM 3251 N N . THR A 1 460 ? 149.829 152.920 72.203 1.00 88.47 460 THR H N 1
ATOM 3252 C CA . THR A 1 460 ? 149.484 154.189 72.839 1.00 86.04 460 THR H CA 1
ATOM 3253 C C . THR A 1 460 ? 148.666 153.897 74.093 1.00 79.89 460 THR H C 1
ATOM 3254 O O . THR A 1 460 ? 148.083 152.818 74.233 1.00 82.40 460 THR H O 1
ATOM 3258 N N . MET A 1 461 ? 148.623 154.873 75.004 1.00 73.97 461 MET H N 1
ATOM 3259 C CA . MET A 1 461 ? 147.980 154.665 76.297 1.00 73.31 461 MET H CA 1
ATOM 3260 C C . MET A 1 461 ? 147.496 155.988 76.881 1.00 74.55 461 MET H C 1
ATOM 3261 O O . MET A 1 461 ? 147.928 157.067 76.469 1.00 77.45 461 MET H O 1
ATOM 3266 N N . VAL A 1 462 ? 146.588 155.886 77.857 1.00 75.04 462 VAL H N 1
ATOM 3267 C CA . VAL A 1 462 ? 146.052 157.055 78.552 1.00 70.82 462 VAL H CA 1
ATOM 3268 C C . VAL A 1 462 ? 145.457 156.581 79.874 1.00 71.54 462 VAL H C 1
ATOM 3269 O O . VAL A 1 462 ? 145.169 155.396 80.053 1.00 74.72 462 VAL H O 1
ATOM 3273 N N . VAL A 1 463 ? 145.272 157.514 80.809 1.00 69.22 463 VAL H N 1
ATOM 3274 C CA . VAL A 1 463 ? 144.567 157.272 82.065 1.00 71.03 463 VAL H CA 1
ATOM 3275 C C . VAL A 1 463 ? 143.366 158.208 82.126 1.00 76.04 463 VAL H C 1
ATOM 3276 O O . VAL A 1 463 ? 143.513 159.423 81.948 1.00 79.58 463 VAL H O 1
ATOM 3280 N N . ASP A 1 464 ? 142.183 157.646 82.379 1.00 74.09 464 ASP H N 1
ATOM 3281 C CA . ASP A 1 464 ? 140.950 158.422 82.422 1.00 77.15 464 ASP H CA 1
ATOM 3282 C C . ASP A 1 464 ? 140.619 158.847 83.855 1.00 81.77 464 ASP H C 1
ATOM 3283 O O . ASP A 1 464 ? 141.344 158.539 84.804 1.00 83.85 464 ASP H O 1
ATOM 3288 N N . ARG A 1 465 ? 139.501 159.558 84.021 1.00 79.45 465 ARG H N 1
ATOM 3289 C CA . ARG A 1 465 ? 139.179 160.147 85.316 1.00 80.79 465 ARG H CA 1
ATOM 3290 C C . ARG A 1 465 ? 138.472 159.176 86.261 1.00 81.51 465 ARG H C 1
ATOM 3291 O O . ARG A 1 465 ? 137.998 159.599 87.320 1.00 85.27 465 ARG H O 1
ATOM 3299 N N . ASN A 1 466 ? 138.410 157.891 85.908 1.00 78.88 466 ASN H N 1
ATOM 3300 C CA . ASN A 1 466 ? 138.120 156.821 86.857 1.00 78.89 466 ASN H CA 1
ATOM 3301 C C . ASN A 1 466 ? 139.357 155.988 87.178 1.00 77.67 466 ASN H C 1
ATOM 3302 O O . ASN A 1 466 ? 139.236 154.937 87.816 1.00 81.65 466 ASN H O 1
ATOM 3307 N N . HIS A 1 467 ? 140.538 156.433 86.740 1.00 74.27 467 HIS H N 1
ATOM 3308 C CA . HIS A 1 467 ? 141.814 155.741 86.957 1.00 72.18 467 HIS H CA 1
ATOM 3309 C C . HIS A 1 467 ? 141.876 154.367 86.289 1.00 70.62 467 HIS H C 1
ATOM 3310 O O . HIS A 1 467 ? 142.582 153.474 86.764 1.00 70.35 467 HIS H O 1
ATOM 3317 N N . TYR A 1 468 ? 141.164 154.172 85.181 1.00 70.19 468 TYR H N 1
ATOM 3318 C CA . TYR A 1 468 ? 141.459 153.042 84.305 1.00 71.79 468 TYR H CA 1
ATOM 3319 C C . TYR A 1 468 ? 142.678 153.329 83.439 1.00 75.50 468 TYR H C 1
ATOM 3320 O O . TYR A 1 468 ? 142.760 154.377 82.790 1.00 76.66 468 TYR H O 1
ATOM 3329 N N . ILE A 1 469 ? 143.622 152.393 83.432 1.00 73.24 469 ILE H N 1
ATOM 3330 C CA . ILE A 1 469 ? 144.678 152.378 82.427 1.00 67.82 469 ILE H CA 1
ATOM 3331 C C . ILE A 1 469 ? 144.101 151.836 81.129 1.00 71.05 469 ILE H C 1
ATOM 3332 O O . ILE A 1 469 ? 143.473 150.770 81.111 1.00 73.40 469 ILE H O 1
ATOM 3337 N N . TRP A 1 470 ? 144.301 152.571 80.040 1.00 73.19 470 TRP H N 1
ATOM 3338 C CA . TRP A 1 470 ? 143.890 152.134 78.712 1.00 73.49 470 TRP H CA 1
ATOM 3339 C C . TRP A 1 470 ? 145.144 151.944 77.876 1.00 75.23 470 TRP H C 1
ATOM 3340 O O . TRP A 1 470 ? 145.940 152.877 77.733 1.00 81.39 470 TRP H O 1
ATOM 3351 N N . MET A 1 471 ? 145.328 150.742 77.336 1.00 72.16 471 MET H N 1
ATOM 3352 C CA . MET A 1 471 ? 146.472 150.444 76.485 1.00 71.89 471 MET H CA 1
ATOM 3353 C C . MET A 1 471 ? 145.971 149.892 75.160 1.00 78.39 471 MET H C 1
ATOM 3354 O O . MET A 1 471 ? 145.179 148.944 75.137 1.00 87.71 471 MET H O 1
ATOM 3359 N N . VAL A 1 472 ? 146.435 150.486 74.064 1.00 79.86 472 VAL H N 1
ATOM 3360 C CA . VAL A 1 472 ? 145.966 150.166 72.722 1.00 87.46 472 VAL H CA 1
ATOM 3361 C C . VAL A 1 472 ? 147.147 149.647 71.916 1.00 91.88 472 VAL H C 1
ATOM 3362 O O . VAL A 1 472 ? 148.178 150.322 71.812 1.00 94.44 472 VAL H O 1
ATOM 3366 N N . GLY A 1 473 ? 146.995 148.458 71.342 1.00 94.97 473 GLY H N 1
ATOM 3367 C CA . GLY A 1 473 ? 148.063 147.815 70.594 1.00 97.71 473 GLY H CA 1
ATOM 3368 C C . GLY A 1 473 ? 147.832 147.901 69.095 1.00 106.43 473 GLY H C 1
ATOM 3369 O O . GLY A 1 473 ? 146.696 147.842 68.624 1.00 111.12 473 GLY H O 1
ATOM 3370 N N . GLY A 1 474 ? 148.924 148.041 68.356 1.00 109.23 474 GLY H N 1
ATOM 3371 C CA . GLY A 1 474 ? 148.898 148.071 66.907 1.00 116.07 474 GLY H CA 1
ATOM 3372 C C . GLY A 1 474 ? 149.074 146.697 66.301 1.00 120.05 474 GLY H C 1
ATOM 3373 O O . GLY A 1 474 ? 148.722 145.676 66.902 1.00 119.64 474 GLY H O 1
ATOM 3374 N N . GLN A 1 475 ? 149.626 146.672 65.088 1.00 123.51 475 GLN H N 1
ATOM 3375 C CA . GLN A 1 475 ? 149.857 145.419 64.378 1.00 128.30 475 GLN H CA 1
ATOM 3376 C C . GLN A 1 475 ? 150.717 144.479 65.212 1.00 124.40 475 GLN H C 1
ATOM 3377 O O . GLN A 1 475 ? 151.852 144.811 65.564 1.00 119.79 475 GLN H O 1
ATOM 3383 N N . GLY A 1 476 ? 150.177 143.300 65.514 1.00 123.91 476 GLY H N 1
ATOM 3384 C CA . GLY A 1 476 ? 150.830 142.321 66.356 1.00 119.27 476 GLY H CA 1
ATOM 3385 C C . GLY A 1 476 ? 150.144 142.089 67.685 1.00 116.09 476 GLY H C 1
ATOM 3386 O O . GLY A 1 476 ? 150.413 141.071 68.336 1.00 112.60 476 GLY H O 1
ATOM 3387 N N . ILE A 1 477 ? 149.278 143.007 68.115 1.00 114.70 477 ILE H N 1
ATOM 3388 C CA . ILE A 1 477 ? 148.495 142.827 69.332 1.00 114.31 477 ILE H CA 1
ATOM 3389 C C . ILE A 1 477 ? 147.016 142.977 68.996 1.00 119.04 477 ILE H C 1
ATOM 3390 O O . ILE A 1 477 ? 146.190 142.150 69.399 1.00 122.35 477 ILE H O 1
ATOM 3395 N N . ASP A 1 478 ? 146.674 144.043 68.271 1.00 116.97 478 ASP H N 1
ATOM 3396 C CA . ASP A 1 478 ? 145.358 144.229 67.655 1.00 117.55 478 ASP H CA 1
ATOM 3397 C C . ASP A 1 478 ? 144.220 144.331 68.671 1.00 117.62 478 ASP H C 1
ATOM 3398 O O . ASP A 1 478 ? 143.059 144.102 68.319 1.00 119.64 478 ASP H O 1
ATOM 3403 N N . LYS A 1 479 ? 144.501 144.678 69.927 1.00 114.31 479 LYS H N 1
ATOM 3404 C CA . LYS A 1 479 ? 143.483 144.606 70.968 1.00 110.00 479 LYS H CA 1
ATOM 3405 C C . LYS A 1 479 ? 143.529 145.843 71.857 1.00 106.55 479 LYS H C 1
ATOM 3406 O O . LYS A 1 479 ? 144.477 146.632 71.823 1.00 105.85 479 LYS H O 1
ATOM 3412 N N . ILE A 1 480 ? 142.478 145.993 72.663 1.00 107.21 480 ILE H N 1
ATOM 3413 C CA . ILE A 1 480 ? 142.363 147.047 73.665 1.00 100.20 480 ILE H CA 1
ATOM 3414 C C . ILE A 1 480 ? 142.391 146.393 75.041 1.00 98.21 480 ILE H C 1
ATOM 3415 O O . ILE A 1 480 ? 141.625 145.457 75.303 1.00 103.91 480 ILE H O 1
ATOM 3420 N N . TRP A 1 481 ? 143.265 146.883 75.919 1.00 89.58 481 TRP H N 1
ATOM 3421 C CA . TRP A 1 481 ? 143.370 146.400 77.290 1.00 87.30 481 TRP H CA 1
ATOM 3422 C C . TRP A 1 481 ? 142.979 147.499 78.270 1.00 84.88 481 TRP H C 1
ATOM 3423 O O . TRP A 1 481 ? 143.277 148.678 78.052 1.00 85.77 481 TRP H O 1
ATOM 3434 N N . ARG A 1 482 ? 142.314 147.097 79.353 1.00 85.52 482 ARG H N 1
ATOM 3435 C CA . ARG A 1 482 ? 141.779 148.000 80.363 1.00 82.05 482 ARG H CA 1
ATOM 3436 C C . ARG A 1 482 ? 142.042 147.424 81.746 1.00 80.95 482 ARG H C 1
ATOM 3437 O O . ARG A 1 482 ? 141.833 146.229 81.973 1.00 87.00 482 ARG H O 1
ATOM 3445 N N . GLY A 1 483 ? 142.487 148.270 82.672 1.00 74.25 483 GLY H N 1
ATOM 3446 C CA . GLY A 1 483 ? 142.813 147.788 84.000 1.00 73.19 483 GLY H CA 1
ATOM 3447 C C . GLY A 1 483 ? 142.980 148.908 85.001 1.00 68.46 483 GLY H C 1
ATOM 3448 O O . GLY A 1 483 ? 143.227 150.064 84.642 1.00 72.15 483 GLY H O 1
ATOM 3449 N N . ARG A 1 484 ? 142.851 148.536 86.275 1.00 62.44 484 ARG H N 1
ATOM 3450 C CA . ARG A 1 484 ? 142.997 149.442 87.404 1.00 62.34 484 ARG H CA 1
ATOM 3451 C C . ARG A 1 484 ? 143.407 148.621 88.618 1.00 67.27 484 ARG H C 1
ATOM 3452 O O . ARG A 1 484 ? 143.003 147.464 88.761 1.00 73.70 484 ARG H O 1
ATOM 3460 N N . VAL A 1 485 ? 144.222 149.217 89.490 1.00 67.72 485 VAL H N 1
ATOM 3461 C CA . VAL A 1 485 ? 144.551 148.556 90.748 1.00 72.12 485 VAL H CA 1
ATOM 3462 C C . VAL A 1 485 ? 143.337 148.612 91.667 1.00 73.28 485 VAL H C 1
ATOM 3463 O O . VAL A 1 485 ? 142.668 149.647 91.781 1.00 72.84 485 VAL H O 1
ATOM 3467 N N . ASN A 1 486 ? 143.029 147.478 92.305 1.00 69.53 486 ASN H N 1
ATOM 3468 C CA . ASN A 1 486 ? 141.767 147.343 93.028 1.00 64.98 486 ASN H CA 1
ATOM 3469 C C . ASN A 1 486 ? 141.647 148.348 94.165 1.00 72.64 486 ASN H C 1
ATOM 3470 O O . ASN A 1 486 ? 140.532 148.735 94.535 1.00 80.93 486 ASN H O 1
ATOM 3475 N N . LYS A 1 487 ? 142.777 148.788 94.723 1.00 71.34 487 LYS H N 1
ATOM 3476 C CA . LYS A 1 487 ? 142.756 149.710 95.852 1.00 74.59 487 LYS H CA 1
ATOM 3477 C C . LYS A 1 487 ? 142.120 151.051 95.505 1.00 79.69 487 LYS H C 1
ATOM 3478 O O . LYS A 1 487 ? 141.666 151.761 96.409 1.00 88.22 487 LYS H O 1
ATOM 3484 N N . LEU A 1 488 ? 142.070 151.413 94.223 1.00 75.84 488 LEU H N 1
ATOM 3485 C CA . LEU A 1 488 ? 141.477 152.682 93.818 1.00 75.54 488 LEU H CA 1
ATOM 3486 C C . LEU A 1 488 ? 139.961 152.624 93.681 1.00 75.40 488 LEU H C 1
ATOM 3487 O O . LEU A 1 488 ? 139.326 153.680 93.587 1.00 79.20 488 LEU H O 1
ATOM 3492 N N . GLY A 1 489 ? 139.366 151.434 93.664 1.00 75.24 489 GLY H N 1
ATOM 3493 C CA . GLY A 1 489 ? 137.924 151.323 93.554 1.00 75.85 489 GLY H CA 1
ATOM 3494 C C . GLY A 1 489 ? 137.228 151.123 94.884 1.00 78.70 489 GLY H C 1
ATOM 3495 O O . GLY A 1 489 ? 136.001 151.231 94.973 1.00 81.38 489 GLY H O 1
ATOM 3496 N N . PHE A 1 490 ? 138.002 150.837 95.927 1.00 78.49 490 PHE H N 1
ATOM 3497 C CA . PHE A 1 490 ? 137.431 150.553 97.237 1.00 85.72 490 PHE H CA 1
ATOM 3498 C C . PHE A 1 490 ? 136.870 151.810 97.891 1.00 89.56 490 PHE H C 1
ATOM 3499 O O . PHE A 1 490 ? 137.359 152.924 97.683 1.00 88.86 490 PHE H O 1
ATOM 3507 N N . LEU A 1 491 ? 135.822 151.612 98.692 1.00 88.66 491 LEU H N 1
ATOM 3508 C CA . LEU A 1 491 ? 135.305 152.664 99.556 1.00 85.46 491 LEU H CA 1
ATOM 3509 C C . LEU A 1 491 ? 136.153 152.855 100.805 1.00 82.63 491 LEU H C 1
ATOM 3510 O O . LEU A 1 491 ? 136.075 153.919 101.428 1.00 81.03 491 LEU H O 1
ATOM 3515 N N . ILE A 1 492 ? 136.966 151.856 101.157 1.00 82.96 492 ILE H N 1
ATOM 3516 C CA . ILE A 1 492 ? 137.729 151.774 102.410 1.00 87.94 492 ILE H CA 1
ATOM 3517 C C . ILE A 1 492 ? 137.001 152.422 103.585 1.00 92.65 492 ILE H C 1
ATOM 3518 O O . ILE A 1 492 ? 136.231 151.765 104.286 1.00 90.58 492 ILE H O 1
ATOM 3523 N N . LYS B 2 28 ? 133.994 176.339 153.391 1.00 125.30 28 LYS I N 1
ATOM 3524 C CA . LYS B 2 28 ? 133.575 176.377 151.994 1.00 127.98 28 LYS I CA 1
ATOM 3525 C C . LYS B 2 28 ? 133.244 174.986 151.463 1.00 131.03 28 LYS I C 1
ATOM 3526 O O . LYS B 2 28 ? 132.127 174.733 151.013 1.00 129.49 28 LYS I O 1
ATOM 3532 N N . TYR B 2 29 ? 134.225 174.082 151.527 1.00 132.89 29 TYR I N 1
ATOM 3533 C CA . TYR B 2 29 ? 134.103 172.744 150.959 1.00 131.06 29 TYR I CA 1
ATOM 3534 C C . TYR B 2 29 ? 133.590 171.719 151.969 1.00 130.68 29 TYR I C 1
ATOM 3535 O O . TYR B 2 29 ? 133.936 170.534 151.875 1.00 128.93 29 TYR I O 1
ATOM 3544 N N . ASP B 2 30 ? 132.776 172.146 152.931 1.00 132.20 30 ASP I N 1
ATOM 3545 C CA . ASP B 2 30 ? 132.312 171.262 153.992 1.00 132.88 30 ASP I CA 1
ATOM 3546 C C . ASP B 2 30 ? 131.323 170.227 153.458 1.00 133.02 30 ASP I C 1
ATOM 3547 O O . ASP B 2 30 ? 130.526 170.506 152.560 1.00 131.58 30 ASP I O 1
ATOM 3552 N N . ASN B 2 31 ? 131.381 169.027 154.039 1.00 135.47 31 ASN I N 1
ATOM 3553 C CA . ASN B 2 31 ? 130.497 167.897 153.726 1.00 136.10 31 ASN I CA 1
ATOM 3554 C C . ASN B 2 31 ? 130.248 167.764 152.219 1.00 132.73 31 ASN I C 1
ATOM 3555 O O . ASN B 2 31 ? 129.119 167.736 151.731 1.00 129.53 31 ASN I O 1
ATOM 3560 N N . TRP B 2 32 ? 131.360 167.629 151.493 1.00 132.58 32 TRP I N 1
ATOM 3561 C CA . TRP B 2 32 ? 131.354 167.695 150.032 1.00 127.58 32 TRP I CA 1
ATOM 3562 C C . TRP B 2 32 ? 130.495 166.588 149.414 1.00 124.95 32 TRP I C 1
ATOM 3563 O O . TRP B 2 32 ? 129.687 166.842 148.507 1.00 125.54 32 TRP I O 1
ATOM 3574 N N . ARG B 2 33 ? 130.649 165.353 149.904 1.00 124.43 33 ARG I N 1
ATOM 3575 C CA . ARG B 2 33 ? 129.964 164.213 149.294 1.00 125.91 33 ARG I CA 1
ATOM 3576 C C . ARG B 2 33 ? 128.449 164.367 149.344 1.00 124.75 33 ARG I C 1
ATOM 3577 O O . ARG B 2 33 ? 127.758 164.173 148.334 1.00 124.82 33 ARG I O 1
ATOM 3585 N N . ALA B 2 34 ? 127.912 164.677 150.527 1.00 123.49 34 ALA I N 1
ATOM 3586 C CA . ALA B 2 34 ? 126.465 164.703 150.700 1.00 124.16 34 ALA I CA 1
ATOM 3587 C C . ALA B 2 34 ? 125.824 165.757 149.810 1.00 123.48 34 ALA I C 1
ATOM 3588 O O . ALA B 2 34 ? 124.801 165.500 149.167 1.00 122.50 34 ALA I O 1
ATOM 3590 N N . ARG B 2 35 ? 126.428 166.943 149.741 1.00 123.15 35 ARG I N 1
ATOM 3591 C CA . ARG B 2 35 ? 125.867 168.019 148.933 1.00 120.15 35 ARG I CA 1
ATOM 3592 C C . ARG B 2 35 ? 126.001 167.741 147.437 1.00 120.15 35 ARG I C 1
ATOM 3593 O O . ARG B 2 35 ? 125.094 168.081 146.666 1.00 120.01 35 ARG I O 1
ATOM 3601 N N . ASN B 2 36 ? 127.089 167.095 147.003 1.00 120.82 36 ASN I N 1
ATOM 3602 C CA . ASN B 2 36 ? 127.186 166.719 145.592 1.00 116.98 36 ASN I CA 1
ATOM 3603 C C . ASN B 2 36 ? 126.112 165.693 145.218 1.00 117.30 36 ASN I C 1
ATOM 3604 O O . ASN B 2 36 ? 125.434 165.817 144.181 1.00 115.69 36 ASN I O 1
ATOM 3609 N N . GLU B 2 37 ? 125.930 164.677 146.068 1.00 120.42 37 GLU I N 1
ATOM 3610 C CA . GLU B 2 37 ? 124.888 163.687 145.815 1.00 120.62 37 GLU I CA 1
ATOM 3611 C C . GLU B 2 37 ? 123.506 164.331 145.831 1.00 118.83 37 GLU I C 1
ATOM 3612 O O . GLU B 2 37 ? 122.625 163.956 145.046 1.00 119.72 37 GLU I O 1
ATOM 3618 N N . ALA B 2 38 ? 123.301 165.309 146.717 1.00 117.41 38 ALA I N 1
ATOM 3619 C CA . ALA B 2 38 ? 122.029 166.021 146.766 1.00 118.72 38 ALA I CA 1
ATOM 3620 C C . ALA B 2 38 ? 121.791 166.821 145.491 1.00 115.82 38 ALA I C 1
ATOM 3621 O O . ALA B 2 38 ? 120.650 166.940 145.036 1.00 112.52 38 ALA I O 1
ATOM 3623 N N . PHE B 2 39 ? 122.849 167.394 144.914 1.00 116.32 39 PHE I N 1
ATOM 3624 C CA . PHE B 2 39 ? 122.715 168.067 143.622 1.00 113.88 39 PHE I CA 1
ATOM 3625 C C . PHE B 2 39 ? 122.236 167.094 142.547 1.00 114.64 39 PHE I C 1
ATOM 3626 O O . PHE B 2 39 ? 121.309 167.395 141.773 1.00 113.22 39 PHE I O 1
ATOM 3634 N N . ILE B 2 40 ? 122.861 165.914 142.490 1.00 115.30 40 ILE I N 1
ATOM 3635 C CA . ILE B 2 40 ? 122.432 164.919 141.506 1.00 112.61 40 ILE I CA 1
ATOM 3636 C C . ILE B 2 40 ? 120.971 164.535 141.731 1.00 113.34 40 ILE I C 1
ATOM 3637 O O . ILE B 2 40 ? 120.189 164.417 140.777 1.00 113.70 40 ILE I O 1
ATOM 3642 N N . ASP B 2 41 ? 120.577 164.347 142.993 1.00 114.09 41 ASP I N 1
ATOM 3643 C CA . ASP B 2 41 ? 119.193 163.987 143.294 1.00 115.57 41 ASP I CA 1
ATOM 3644 C C . ASP B 2 41 ? 118.227 165.106 142.914 1.00 114.38 41 ASP I C 1
ATOM 3645 O O . ASP B 2 41 ? 117.098 164.842 142.477 1.00 115.06 41 ASP I O 1
ATOM 3650 N N . SER B 2 42 ? 118.647 166.362 143.092 1.00 112.99 42 SER I N 1
ATOM 3651 C CA . SER B 2 42 ? 117.822 167.493 142.682 1.00 112.34 42 SER I CA 1
ATOM 3652 C C . SER B 2 42 ? 117.542 167.443 141.188 1.00 111.87 42 SER I C 1
ATOM 3653 O O . SER B 2 42 ? 116.396 167.594 140.752 1.00 109.96 42 SER I O 1
ATOM 3656 N N . LEU B 2 43 ? 118.579 167.214 140.383 1.00 110.02 43 LEU I N 1
ATOM 3657 C CA . LEU B 2 43 ? 118.335 167.088 138.946 1.00 108.11 43 LEU I CA 1
ATOM 3658 C C . LEU B 2 43 ? 117.432 165.894 138.641 1.00 108.63 43 LEU I C 1
ATOM 3659 O O . LEU B 2 43 ? 116.506 165.990 137.815 1.00 107.65 43 LEU I O 1
ATOM 3664 N N . ALA B 2 44 ? 117.670 164.771 139.325 1.00 110.39 44 ALA I N 1
ATOM 3665 C CA . ALA B 2 44 ? 116.935 163.544 139.035 1.00 110.53 44 ALA I CA 1
ATOM 3666 C C . ALA B 2 44 ? 115.442 163.705 139.298 1.00 112.12 44 ALA I C 1
ATOM 3667 O O . ALA B 2 44 ? 114.616 163.227 138.512 1.00 111.99 44 ALA I O 1
ATOM 3669 N N . ASN B 2 45 ? 115.070 164.365 140.399 1.00 114.71 45 ASN I N 1
ATOM 3670 C CA . ASN B 2 45 ? 113.644 164.518 140.670 1.00 116.46 45 ASN I CA 1
ATOM 3671 C C . ASN B 2 45 ? 113.034 165.718 139.947 1.00 116.04 45 ASN I C 1
ATOM 3672 O O . ASN B 2 45 ? 111.822 165.712 139.687 1.00 116.91 45 ASN I O 1
ATOM 3677 N N . VAL B 2 46 ? 113.837 166.728 139.591 1.00 113.41 46 VAL I N 1
ATOM 3678 C CA . VAL B 2 46 ? 113.324 167.806 138.748 1.00 112.79 46 VAL I CA 1
ATOM 3679 C C . VAL B 2 46 ? 112.873 167.257 137.403 1.00 111.64 46 VAL I C 1
ATOM 3680 O O . VAL B 2 46 ? 111.810 167.632 136.891 1.00 112.29 46 VAL I O 1
ATOM 3684 N N . TYR B 2 47 ? 113.664 166.356 136.809 1.00 110.83 47 TYR I N 1
ATOM 3685 C CA . TYR B 2 47 ? 113.216 165.742 135.558 1.00 110.23 47 TYR I CA 1
ATOM 3686 C C . TYR B 2 47 ? 111.894 165.003 135.736 1.00 109.90 47 TYR I C 1
ATOM 3687 O O . TYR B 2 47 ? 111.115 164.887 134.782 1.00 108.65 47 TYR I O 1
ATOM 3696 N N . ALA B 2 48 ? 111.611 164.516 136.944 1.00 111.16 48 ALA I N 1
ATOM 3697 C CA . ALA B 2 48 ? 110.412 163.725 137.178 1.00 112.88 48 ALA I CA 1
ATOM 3698 C C . ALA B 2 48 ? 109.200 164.549 137.597 1.00 115.50 48 ALA I C 1
ATOM 3699 O O . ALA B 2 48 ? 108.080 164.028 137.552 1.00 116.71 48 ALA I O 1
ATOM 3701 N N . THR B 2 49 ? 109.378 165.808 138.007 1.00 115.84 49 THR I N 1
ATOM 3702 C CA . THR B 2 49 ? 108.234 166.583 138.487 1.00 117.59 49 THR I CA 1
ATOM 3703 C C . THR B 2 49 ? 108.031 167.947 137.831 1.00 118.45 49 THR I C 1
ATOM 3704 O O . THR B 2 49 ? 106.899 168.445 137.855 1.00 118.10 49 THR I O 1
ATOM 3708 N N . ALA B 2 50 ? 109.058 168.566 137.254 1.00 118.39 50 ALA I N 1
ATOM 3709 C CA . ALA B 2 50 ? 108.922 169.945 136.805 1.00 118.03 50 ALA I CA 1
ATOM 3710 C C . ALA B 2 50 ? 108.306 170.023 135.409 1.00 118.00 50 ALA I C 1
ATOM 3711 O O . ALA B 2 50 ? 108.361 169.077 134.618 1.00 117.58 50 ALA I O 1
ATOM 3713 N N . SER B 2 51 ? 107.712 171.179 135.115 1.00 118.82 51 SER I N 1
ATOM 3714 C CA . SER B 2 51 ? 107.151 171.424 133.793 1.00 119.21 51 SER I CA 1
ATOM 3715 C C . SER B 2 51 ? 108.264 171.589 132.767 1.00 116.94 51 SER I C 1
ATOM 3716 O O . SER B 2 51 ? 109.302 172.197 133.044 1.00 117.01 51 SER I O 1
ATOM 3719 N N . GLY B 2 52 ? 108.043 171.042 131.573 1.00 113.75 52 GLY I N 1
ATOM 3720 C CA . GLY B 2 52 ? 109.081 171.037 130.561 1.00 111.82 52 GLY I CA 1
ATOM 3721 C C . GLY B 2 52 ? 110.320 170.280 130.966 1.00 110.93 52 GLY I C 1
ATOM 3722 O O . GLY B 2 52 ? 111.401 170.538 130.428 1.00 109.13 52 GLY I O 1
ATOM 3723 N N . ARG B 2 53 ? 110.195 169.356 131.918 1.00 107.23 53 ARG I N 1
ATOM 3724 C CA . ARG B 2 53 ? 111.298 168.593 132.496 1.00 104.78 53 ARG I CA 1
ATOM 3725 C C . ARG B 2 53 ? 112.364 169.484 133.121 1.00 106.35 53 ARG I C 1
ATOM 3726 O O . ARG B 2 53 ? 113.476 169.015 133.392 1.00 105.92 53 ARG I O 1
ATOM 3734 N N . GLY B 2 54 ? 112.055 170.758 133.365 1.00 109.09 54 GLY I N 1
ATOM 3735 C CA . GLY B 2 54 ? 113.057 171.696 133.822 1.00 105.89 54 GLY I CA 1
ATOM 3736 C C . GLY B 2 54 ? 114.174 171.945 132.839 1.00 102.47 54 GLY I C 1
ATOM 3737 O O . GLY B 2 54 ? 115.206 172.505 133.224 1.00 96.98 54 GLY I O 1
ATOM 3738 N N . GLY B 2 55 ? 113.998 171.553 131.578 1.00 103.65 55 GLY I N 1
ATOM 3739 C CA . GLY B 2 55 ? 115.033 171.650 130.574 1.00 99.33 55 GLY I CA 1
ATOM 3740 C C . GLY B 2 55 ? 115.945 170.447 130.467 1.00 94.43 55 GLY I C 1
ATOM 3741 O O . GLY B 2 55 ? 116.818 170.434 129.590 1.00 86.69 55 GLY I O 1
ATOM 3742 N N . LEU B 2 56 ? 115.771 169.438 131.315 1.00 97.43 56 LEU I N 1
ATOM 3743 C CA . LEU B 2 56 ? 116.689 168.309 131.373 1.00 92.30 56 LEU I CA 1
ATOM 3744 C C . LEU B 2 56 ? 116.248 167.170 130.457 1.00 92.96 56 LEU I C 1
ATOM 3745 O O . LEU B 2 56 ? 115.070 167.018 130.122 1.00 97.87 56 LEU I O 1
ATOM 3750 N N . GLU B 2 57 ? 117.231 166.366 130.054 1.00 90.60 57 GLU I N 1
ATOM 3751 C CA . GLU B 2 57 ? 117.024 165.134 129.304 1.00 86.06 57 GLU I CA 1
ATOM 3752 C C . GLU B 2 57 ? 118.011 164.102 129.834 1.00 85.81 57 GLU I C 1
ATOM 3753 O O . GLU B 2 57 ? 118.973 164.444 130.526 1.00 85.46 57 GLU I O 1
ATOM 3759 N N . ARG B 2 58 ? 117.773 162.829 129.520 1.00 85.12 58 ARG I N 1
ATOM 3760 C CA . ARG B 2 58 ? 118.535 161.773 130.177 1.00 85.67 58 ARG I CA 1
ATOM 3761 C C . ARG B 2 58 ? 118.733 160.577 129.255 1.00 88.38 58 ARG I C 1
ATOM 3762 O O . ARG B 2 58 ? 117.999 160.380 128.283 1.00 87.99 58 ARG I O 1
ATOM 3770 N N . ILE B 2 59 ? 119.753 159.780 129.582 1.00 89.87 59 ILE I N 1
ATOM 3771 C CA . ILE B 2 59 ? 120.141 158.596 128.821 1.00 87.04 59 ILE I CA 1
ATOM 3772 C C . ILE B 2 59 ? 120.415 157.452 129.791 1.00 88.82 59 ILE I C 1
ATOM 3773 O O . ILE B 2 59 ? 120.926 157.669 130.896 1.00 90.13 59 ILE I O 1
ATOM 3778 N N . GLU B 2 60 ? 120.060 156.234 129.386 1.00 84.78 60 GLU I N 1
ATOM 3779 C CA . GLU B 2 60 ? 120.403 155.056 130.173 1.00 81.16 60 GLU I CA 1
ATOM 3780 C C . GLU B 2 60 ? 121.885 154.728 130.020 1.00 81.21 60 GLU I C 1
ATOM 3781 O O . GLU B 2 60 ? 122.476 154.903 128.951 1.00 86.90 60 GLU I O 1
ATOM 3787 N N . MET B 2 61 ? 122.484 154.236 131.102 1.00 79.20 61 MET I N 1
ATOM 3788 C CA . MET B 2 61 ? 123.915 153.958 131.144 1.00 77.28 61 MET I CA 1
ATOM 3789 C C . MET B 2 61 ? 124.144 152.465 130.940 1.00 82.63 61 MET I C 1
ATOM 3790 O O . MET B 2 61 ? 123.611 151.641 131.692 1.00 85.77 61 MET I O 1
ATOM 3795 N N . LEU B 2 62 ? 124.943 152.122 129.925 1.00 85.31 62 LEU I N 1
ATOM 3796 C CA . LEU B 2 62 ? 125.128 150.725 129.547 1.00 87.41 62 LEU I CA 1
ATOM 3797 C C . LEU B 2 62 ? 126.025 149.961 130.513 1.00 87.40 62 LEU I C 1
ATOM 3798 O O . LEU B 2 62 ? 125.954 148.729 130.556 1.00 86.45 62 LEU I O 1
ATOM 3803 N N . THR B 2 63 ? 126.867 150.653 131.281 1.00 88.49 63 THR I N 1
ATOM 3804 C CA . THR B 2 63 ? 127.677 149.984 132.291 1.00 88.82 63 THR I CA 1
ATOM 3805 C C . THR B 2 63 ? 126.901 149.706 133.570 1.00 86.56 63 THR I C 1
ATOM 3806 O O . THR B 2 63 ? 127.430 149.043 134.467 1.00 83.31 63 THR I O 1
ATOM 3810 N N . ALA B 2 64 ? 125.674 150.201 133.675 1.00 89.18 64 ALA I N 1
ATOM 3811 C CA . ALA B 2 64 ? 124.828 149.975 134.835 1.00 87.48 64 ALA I CA 1
ATOM 3812 C C . ALA B 2 64 ? 123.378 150.230 134.444 1.00 88.45 64 ALA I C 1
ATOM 3813 O O . ALA B 2 64 ? 122.830 151.295 134.758 1.00 89.58 64 ALA I O 1
ATOM 3815 N N . PRO B 2 65 ? 122.737 149.289 133.747 1.00 87.38 65 PRO I N 1
ATOM 3816 C CA . PRO B 2 65 ? 121.378 149.525 133.263 1.00 87.08 65 PRO I CA 1
ATOM 3817 C C . PRO B 2 65 ? 120.431 149.858 134.406 1.00 87.81 65 PRO I C 1
ATOM 3818 O O . PRO B 2 65 ? 120.437 149.211 135.455 1.00 91.32 65 PRO I O 1
ATOM 3822 N N . GLY B 2 66 ? 119.601 150.875 134.186 1.00 85.44 66 GLY I N 1
ATOM 3823 C CA . GLY B 2 66 ? 118.739 151.418 135.208 1.00 86.00 66 GLY I CA 1
ATOM 3824 C C . GLY B 2 66 ? 119.224 152.723 135.804 1.00 86.16 66 GLY I C 1
ATOM 3825 O O . GLY B 2 66 ? 118.409 153.488 136.331 1.00 87.86 66 GLY I O 1
ATOM 3826 N N . ASN B 2 67 ? 120.526 152.989 135.747 1.00 86.65 67 ASN I N 1
ATOM 3827 C CA . ASN B 2 67 ? 121.045 154.302 136.090 1.00 87.14 67 ASN I CA 1
ATOM 3828 C C . ASN B 2 67 ? 120.944 155.235 134.887 1.00 87.79 67 ASN I C 1
ATOM 3829 O O . ASN B 2 67 ? 120.897 154.801 133.732 1.00 93.10 67 ASN I O 1
ATOM 3834 N N . TYR B 2 68 ? 120.908 156.535 135.170 1.00 84.59 68 TYR I N 1
ATOM 3835 C CA . TYR B 2 68 ? 120.767 157.547 134.134 1.00 83.11 68 TYR I CA 1
ATOM 3836 C C . TYR B 2 68 ? 121.820 158.633 134.290 1.00 84.78 68 TYR I C 1
ATOM 3837 O O . TYR B 2 68 ? 122.255 158.955 135.400 1.00 83.24 68 TYR I O 1
ATOM 3846 N N . ILE B 2 69 ? 122.221 159.195 133.151 1.00 86.32 69 ILE I N 1
ATOM 3847 C CA . ILE B 2 69 ? 123.027 160.408 133.083 1.00 85.62 69 ILE I CA 1
ATOM 3848 C C . ILE B 2 69 ? 122.125 161.523 132.574 1.00 89.67 69 ILE I C 1
ATOM 3849 O O . ILE B 2 69 ? 121.376 161.327 131.609 1.00 89.71 69 ILE I O 1
ATOM 3854 N N . TYR B 2 70 ? 122.184 162.683 133.221 1.00 90.18 70 TYR I N 1
ATOM 3855 C CA . TYR B 2 70 ? 121.315 163.805 132.897 1.00 88.22 70 TYR I CA 1
ATOM 3856 C C . TYR B 2 70 ? 122.100 164.890 132.171 1.00 85.70 70 TYR I C 1
ATOM 3857 O O . TYR B 2 70 ? 123.259 165.159 132.501 1.00 85.27 70 TYR I O 1
ATOM 3866 N N . TYR B 2 71 ? 121.459 165.511 131.181 1.00 83.73 71 TYR I N 1
ATOM 3867 C CA . TYR B 2 71 ? 122.125 166.471 130.312 1.00 79.09 71 TYR I CA 1
ATOM 3868 C C . TYR B 2 71 ? 121.128 167.531 129.859 1.00 80.68 71 TYR I C 1
ATOM 3869 O O . TYR B 2 71 ? 119.916 167.396 130.043 1.00 87.64 71 TYR I O 1
ATOM 3878 N N . LYS B 2 72 ? 121.662 168.599 129.264 1.00 74.11 72 LYS I N 1
ATOM 3879 C CA . LYS B 2 72 ? 120.862 169.705 128.749 1.00 76.09 72 LYS I CA 1
ATOM 3880 C C . LYS B 2 72 ? 121.256 169.997 127.308 1.00 76.03 72 LYS I C 1
ATOM 3881 O O . LYS B 2 72 ? 122.439 170.198 127.012 1.00 76.07 72 LYS I O 1
ATOM 3887 N N . GLU B 2 73 ? 120.263 170.024 126.423 1.00 78.55 73 GLU I N 1
ATOM 3888 C CA . GLU B 2 73 ? 120.477 170.333 125.015 1.00 78.25 73 GLU I CA 1
ATOM 3889 C C . GLU B 2 73 ? 120.844 171.806 124.842 1.00 81.63 73 GLU I C 1
ATOM 3890 O O . GLU B 2 73 ? 120.355 172.676 125.566 1.00 83.14 73 GLU I O 1
ATOM 3896 N N . MET B 2 74 ? 121.718 172.086 123.871 1.00 80.81 74 MET I N 1
ATOM 3897 C CA . MET B 2 74 ? 122.149 173.453 123.600 1.00 80.19 74 MET I CA 1
ATOM 3898 C C . MET B 2 74 ? 122.284 173.678 122.098 1.00 81.76 74 MET I C 1
ATOM 3899 O O . MET B 2 74 ? 122.110 172.762 121.288 1.00 81.46 74 MET I O 1
ATOM 3904 N N . GLU B 2 75 ? 122.606 174.927 121.740 1.00 79.68 75 GLU I N 1
ATOM 3905 C CA . GLU B 2 75 ? 122.719 175.445 120.380 1.00 83.47 75 GLU I CA 1
ATOM 3906 C C . GLU B 2 75 ? 123.605 174.564 119.508 1.00 85.96 75 GLU I C 1
ATOM 3907 O O . GLU B 2 75 ? 124.818 174.474 119.742 1.00 83.67 75 GLU I O 1
ATOM 3913 N N . PRO B 2 76 ? 123.044 173.905 118.496 1.00 88.81 76 PRO I N 1
ATOM 3914 C CA . PRO B 2 76 ? 123.866 173.073 117.616 1.00 88.35 76 PRO I CA 1
ATOM 3915 C C . PRO B 2 76 ? 124.775 173.917 116.736 1.00 88.95 76 PRO I C 1
ATOM 3916 O O . PRO B 2 76 ? 124.485 175.075 116.426 1.00 88.26 76 PRO I O 1
ATOM 3920 N N . MET B 2 77 ? 125.884 173.309 116.327 1.00 92.08 77 MET I N 1
ATOM 3921 C CA . MET B 2 77 ? 126.908 174.011 115.569 1.00 99.60 77 MET I CA 1
ATOM 3922 C C . MET B 2 77 ? 126.418 174.275 114.141 1.00 101.72 77 MET I C 1
ATOM 3923 O O . MET B 2 77 ? 125.335 173.845 113.734 1.00 101.17 77 MET I O 1
ATOM 3928 N N . THR B 2 78 ? 127.212 175.035 113.384 1.00 100.04 78 THR I N 1
ATOM 3929 C CA . THR B 2 78 ? 126.862 175.372 112.010 1.00 103.75 78 THR I CA 1
ATOM 3930 C C . THR B 2 78 ? 127.961 175.011 111.017 1.00 107.26 78 THR I C 1
ATOM 3931 O O . THR B 2 78 ? 127.881 175.412 109.850 1.00 107.30 78 THR I O 1
ATOM 3935 N N . ASP B 2 79 ? 128.976 174.262 111.442 1.00 108.18 79 ASP I N 1
ATOM 3936 C CA . ASP B 2 79 ? 130.067 173.813 110.581 1.00 109.60 79 ASP I CA 1
ATOM 3937 C C . ASP B 2 79 ? 130.324 172.328 110.788 1.00 104.63 79 ASP I C 1
ATOM 3938 O O . ASP B 2 79 ? 131.461 171.876 110.941 1.00 105.18 79 ASP I O 1
ATOM 3943 N N . HIS B 2 80 ? 129.246 171.550 110.795 1.00 102.12 80 HIS I N 1
ATOM 3944 C CA . HIS B 2 80 ? 129.352 170.108 110.949 1.00 100.13 80 HIS I CA 1
ATOM 3945 C C . HIS B 2 80 ? 130.134 169.504 109.787 1.00 99.75 80 HIS I C 1
ATOM 3946 O O . HIS B 2 80 ? 130.033 169.950 108.642 1.00 97.30 80 HIS I O 1
ATOM 3953 N N . VAL B 2 81 ? 130.891 168.448 110.083 1.00 98.09 81 VAL I N 1
ATOM 3954 C CA . VAL B 2 81 ? 131.742 167.805 109.086 1.00 95.70 81 VAL I CA 1
ATOM 3955 C C . VAL B 2 81 ? 130.891 166.670 108.514 1.00 95.25 81 VAL I C 1
ATOM 3956 O O . VAL B 2 81 ? 131.400 165.673 107.991 1.00 96.77 81 VAL I O 1
ATOM 3960 N N . VAL B 2 82 ? 129.568 166.829 108.637 1.00 94.82 82 VAL I N 1
ATOM 3961 C CA . VAL B 2 82 ? 128.533 165.943 108.101 1.00 95.90 82 VAL I CA 1
ATOM 3962 C C . VAL B 2 82 ? 128.885 164.480 108.336 1.00 96.16 82 VAL I C 1
ATOM 3963 O O . VAL B 2 82 ? 128.928 163.670 107.403 1.00 98.44 82 VAL I O 1
ATOM 3967 N N . LYS B 2 83 ? 129.112 164.124 109.588 1.00 91.94 83 LYS I N 1
ATOM 3968 C CA . LYS B 2 83 ? 129.405 162.746 109.953 1.00 87.72 83 LYS I CA 1
ATOM 3969 C C . LYS B 2 83 ? 128.264 162.208 110.803 1.00 87.68 83 LYS I C 1
ATOM 3970 O O . LYS B 2 83 ? 128.308 162.234 112.035 1.00 86.53 83 LYS I O 1
ATOM 3976 N N . ALA B 2 84 ? 127.250 161.696 110.117 1.00 89.35 84 ALA I N 1
ATOM 3977 C CA . ALA B 2 84 ? 126.111 161.086 110.771 1.00 87.80 84 ALA I CA 1
ATOM 3978 C C . ALA B 2 84 ? 126.549 159.853 111.553 1.00 81.40 84 ALA I C 1
ATOM 3979 O O . ALA B 2 84 ? 127.644 159.315 111.366 1.00 80.09 84 ALA I O 1
ATOM 3981 N N . GLY B 2 85 ? 125.669 159.406 112.436 1.00 78.31 85 GLY I N 1
ATOM 3982 C CA . GLY B 2 85 ? 125.992 158.321 113.333 1.00 72.55 85 GLY I CA 1
ATOM 3983 C C . GLY B 2 85 ? 126.627 158.819 114.613 1.00 67.41 85 GLY I C 1
ATOM 3984 O O . GLY B 2 85 ? 126.888 160.009 114.810 1.00 70.30 85 GLY I O 1
ATOM 3985 N N . ASN B 2 86 ? 126.886 157.871 115.505 1.00 64.74 86 ASN I N 1
ATOM 3986 C CA . ASN B 2 86 ? 127.435 158.203 116.805 1.00 63.43 86 ASN I CA 1
ATOM 3987 C C . ASN B 2 86 ? 128.768 157.494 117.012 1.00 63.84 86 ASN I C 1
ATOM 3988 O O . ASN B 2 86 ? 129.000 156.421 116.448 1.00 72.51 86 ASN I O 1
ATOM 3993 N N . PRO B 2 87 ? 129.665 158.075 117.808 1.00 62.12 87 PRO I N 1
ATOM 3994 C CA . PRO B 2 87 ? 130.961 157.438 118.050 1.00 63.50 87 PRO I CA 1
ATOM 3995 C C . PRO B 2 87 ? 130.802 156.083 118.722 1.00 64.66 87 PRO I C 1
ATOM 3996 O O . PRO B 2 87 ? 129.775 155.771 119.330 1.00 69.87 87 PRO I O 1
ATOM 4000 N N . LYS B 2 88 ? 131.840 155.265 118.589 1.00 62.53 88 LYS I N 1
ATOM 4001 C CA . LYS B 2 88 ? 131.859 153.929 119.155 1.00 67.79 88 LYS I CA 1
ATOM 4002 C C . LYS B 2 88 ? 132.704 153.932 120.427 1.00 73.22 88 LYS I C 1
ATOM 4003 O O . LYS B 2 88 ? 133.205 154.970 120.867 1.00 77.54 88 LYS I O 1
ATOM 4009 N N . TYR B 2 89 ? 132.862 152.754 121.035 1.00 71.81 89 TYR I N 1
ATOM 4010 C CA . TYR B 2 89 ? 133.611 152.683 122.287 1.00 74.46 89 TYR I CA 1
ATOM 4011 C C . TYR B 2 89 ? 135.118 152.765 122.068 1.00 76.85 89 TYR I C 1
ATOM 4012 O O . TYR B 2 89 ? 135.829 153.366 122.880 1.00 80.83 89 TYR I O 1
ATOM 4021 N N . THR B 2 90 ? 135.627 152.170 120.991 1.00 72.67 90 THR I N 1
ATOM 4022 C CA . THR B 2 90 ? 137.065 152.025 120.783 1.00 72.81 90 THR I CA 1
ATOM 4023 C C . THR B 2 90 ? 137.575 152.862 119.612 1.00 72.78 90 THR I C 1
ATOM 4024 O O . THR B 2 90 ? 138.441 152.426 118.853 1.00 77.68 90 THR I O 1
ATOM 4028 N N . ASP B 2 91 ? 137.055 154.078 119.454 1.00 71.82 91 ASP I N 1
ATOM 4029 C CA . ASP B 2 91 ? 137.518 154.978 118.407 1.00 72.06 91 ASP I CA 1
ATOM 4030 C C . ASP B 2 91 ? 137.598 156.404 118.947 1.00 67.66 91 ASP I C 1
ATOM 4031 O O . ASP B 2 91 ? 137.151 156.698 120.059 1.00 70.80 91 ASP I O 1
ATOM 4036 N N . TYR B 2 92 ? 138.181 157.291 118.143 1.00 65.29 92 TYR I N 1
ATOM 4037 C CA . TYR B 2 92 ? 138.682 158.579 118.605 1.00 64.74 92 TYR I CA 1
ATOM 4038 C C . TYR B 2 92 ? 137.708 159.720 118.325 1.00 67.77 92 TYR I C 1
ATOM 4039 O O . TYR B 2 92 ? 136.857 159.646 117.437 1.00 68.51 92 TYR I O 1
ATOM 4048 N N . VAL B 2 93 ? 137.861 160.792 119.107 1.00 66.38 93 VAL I N 1
ATOM 4049 C CA . VAL B 2 93 ? 136.900 161.890 119.191 1.00 57.08 93 VAL I CA 1
ATOM 4050 C C . VAL B 2 93 ? 137.637 163.226 119.265 1.00 58.80 93 VAL I C 1
ATOM 4051 O O . VAL B 2 93 ? 138.631 163.359 119.985 1.00 61.12 93 VAL I O 1
ATOM 4055 N N . LYS B 2 94 ? 137.134 164.219 118.527 1.00 57.85 94 LYS I N 1
ATOM 4056 C CA . LYS B 2 94 ? 137.653 165.584 118.535 1.00 54.55 94 LYS I CA 1
ATOM 4057 C C . LYS B 2 94 ? 136.601 166.518 119.125 1.00 59.96 94 LYS I C 1
ATOM 4058 O O . LYS B 2 94 ? 135.443 166.496 118.695 1.00 67.15 94 LYS I O 1
ATOM 4064 N N . VAL B 2 95 ? 136.999 167.345 120.100 1.00 56.48 95 VAL I N 1
ATOM 4065 C CA . VAL B 2 95 ? 136.040 168.113 120.891 1.00 53.15 95 VAL I CA 1
ATOM 4066 C C . VAL B 2 95 ? 136.585 169.483 121.280 1.00 56.02 95 VAL I C 1
ATOM 4067 O O . VAL B 2 95 ? 137.795 169.708 121.340 1.00 60.80 95 VAL I O 1
ATOM 4071 N N . TYR B 2 96 ? 135.655 170.407 121.533 1.00 55.63 96 TYR I N 1
ATOM 4072 C CA . TYR B 2 96 ? 135.838 171.516 122.463 1.00 55.86 96 TYR I CA 1
ATOM 4073 C C . TYR B 2 96 ? 135.147 171.130 123.766 1.00 59.76 96 TYR I C 1
ATOM 4074 O O . TYR B 2 96 ? 134.001 170.669 123.742 1.00 62.36 96 TYR I O 1
ATOM 4083 N N . TYR B 2 97 ? 135.824 171.318 124.898 1.00 62.43 97 TYR I N 1
ATOM 4084 C CA . TYR B 2 97 ? 135.220 170.912 126.161 1.00 57.96 97 TYR I CA 1
ATOM 4085 C C . TYR B 2 97 ? 135.696 171.806 127.298 1.00 60.66 97 TYR I C 1
ATOM 4086 O O . TYR B 2 97 ? 136.770 172.411 127.238 1.00 65.97 97 TYR I O 1
ATOM 4095 N N . LYS B 2 98 ? 134.865 171.883 128.341 1.00 61.35 98 LYS I N 1
ATOM 4096 C CA . LYS B 2 98 ? 135.192 172.562 129.588 1.00 64.29 98 LYS I CA 1
ATOM 4097 C C . LYS B 2 98 ? 134.583 171.788 130.748 1.00 66.92 98 LYS I C 1
ATOM 4098 O O . LYS B 2 98 ? 133.431 171.353 130.674 1.00 66.74 98 LYS I O 1
ATOM 4104 N N . GLY B 2 99 ? 135.354 171.625 131.813 1.00 72.14 99 GLY I N 1
ATOM 4105 C CA . GLY B 2 99 ? 134.908 170.900 132.995 1.00 76.50 99 GLY I CA 1
ATOM 4106 C C . GLY B 2 99 ? 134.873 171.799 134.213 1.00 82.66 99 GLY I C 1
ATOM 4107 O O . GLY B 2 99 ? 135.805 172.571 134.450 1.00 88.63 99 GLY I O 1
ATOM 4108 N N . THR B 2 100 ? 133.794 171.693 134.988 1.00 79.91 100 THR I N 1
ATOM 4109 C CA . THR B 2 100 ? 133.586 172.541 136.153 1.00 84.38 100 THR I CA 1
ATOM 4110 C C . THR B 2 100 ? 132.921 171.741 137.266 1.00 88.12 100 THR I C 1
ATOM 4111 O O . THR B 2 100 ? 132.274 170.719 137.025 1.00 84.22 100 THR I O 1
ATOM 4115 N N . ASN B 2 101 ? 133.095 172.220 138.497 1.00 94.42 101 ASN I N 1
ATOM 4116 C CA . ASN B 2 101 ? 132.488 171.595 139.661 1.00 90.50 101 ASN I CA 1
ATOM 4117 C C . ASN B 2 101 ? 131.111 172.204 139.940 1.00 92.60 101 ASN I C 1
ATOM 4118 O O . ASN B 2 101 ? 130.625 173.068 139.207 1.00 92.79 101 ASN I O 1
ATOM 4123 N N . ILE B 2 102 ? 130.476 171.743 141.022 1.00 95.33 102 ILE I N 1
ATOM 4124 C CA . ILE B 2 102 ? 129.102 172.138 141.325 1.00 100.17 102 ILE I CA 1
ATOM 4125 C C . ILE B 2 102 ? 128.994 173.643 141.533 1.00 106.20 102 ILE I C 1
ATOM 4126 O O . ILE B 2 102 ? 127.977 174.257 141.185 1.00 110.25 102 ILE I O 1
ATOM 4131 N N . LEU B 2 103 ? 130.036 174.265 142.077 1.00 104.91 103 LEU I N 1
ATOM 4132 C CA . LEU B 2 103 ? 130.030 175.704 142.311 1.00 101.82 103 LEU I CA 1
ATOM 4133 C C . LEU B 2 103 ? 130.387 176.507 141.067 1.00 104.39 103 LEU I C 1
ATOM 4134 O O . LEU B 2 103 ? 130.454 177.739 141.143 1.00 104.70 103 LEU I O 1
ATOM 4139 N N . GLY B 2 104 ? 130.612 175.848 139.932 1.00 106.22 104 GLY I N 1
ATOM 4140 C CA . GLY B 2 104 ? 130.953 176.527 138.699 1.00 103.44 104 GLY I CA 1
ATOM 4141 C C . GLY B 2 104 ? 132.422 176.822 138.505 1.00 100.71 104 GLY I C 1
ATOM 4142 O O . GLY B 2 104 ? 132.774 177.504 137.536 1.00 98.83 104 GLY I O 1
ATOM 4143 N N . GLU B 2 105 ? 133.288 176.330 139.386 1.00 101.36 105 GLU I N 1
ATOM 4144 C CA . GLU B 2 105 ? 134.710 176.629 139.313 1.00 102.30 105 GLU I CA 1
ATOM 4145 C C . GLU B 2 105 ? 135.403 175.768 138.263 1.00 100.73 105 GLU I C 1
ATOM 4146 O O . GLU B 2 105 ? 134.980 174.649 137.963 1.00 99.20 105 GLU I O 1
ATOM 4152 N N . TYR B 2 106 ? 136.494 176.302 137.718 1.00 100.73 106 TYR I N 1
ATOM 4153 C CA . TYR B 2 106 ? 137.198 175.663 136.613 1.00 96.24 106 TYR I CA 1
ATOM 4154 C C . TYR B 2 106 ? 137.979 174.432 137.062 1.00 98.42 106 TYR I C 1
ATOM 4155 O O . TYR B 2 106 ? 138.573 174.411 138.143 1.00 101.86 106 TYR I O 1
ATOM 4164 N N . PHE B 2 107 ? 137.972 173.397 136.216 1.00 94.47 107 PHE I N 1
ATOM 4165 C CA . PHE B 2 107 ? 138.840 172.236 136.401 1.00 93.41 107 PHE I CA 1
ATOM 4166 C C . PHE B 2 107 ? 139.820 172.073 135.244 1.00 93.90 107 PHE I C 1
ATOM 4167 O O . PHE B 2 107 ? 141.034 172.071 135.475 1.00 97.14 107 PHE I O 1
ATOM 4175 N N . ASP B 2 108 ? 139.337 171.952 134.007 1.00 90.54 108 ASP I N 1
ATOM 4176 C CA . ASP B 2 108 ? 140.197 171.855 132.830 1.00 87.99 108 ASP I CA 1
ATOM 4177 C C . ASP B 2 108 ? 139.330 172.005 131.586 1.00 80.34 108 ASP I C 1
ATOM 4178 O O . ASP B 2 108 ? 138.101 171.920 131.649 1.00 80.13 108 ASP I O 1
ATOM 4183 N N . GLY B 2 109 ? 139.985 172.222 130.455 1.00 75.77 109 GLY I N 1
ATOM 4184 C CA . GLY B 2 109 ? 139.285 172.303 129.189 1.00 69.79 109 GLY I CA 1
ATOM 4185 C C . GLY B 2 109 ? 140.082 173.070 128.157 1.00 64.16 109 GLY I C 1
ATOM 4186 O O . GLY B 2 109 ? 141.199 173.526 128.403 1.00 66.53 109 GLY I O 1
ATOM 4187 N N . ASN B 2 110 ? 139.475 173.192 126.973 1.00 60.26 110 ASN I N 1
ATOM 4188 C CA . ASN B 2 110 ? 140.049 173.967 125.879 1.00 61.69 110 ASN I CA 1
ATOM 4189 C C . ASN B 2 110 ? 139.701 175.446 125.948 1.00 62.98 110 ASN I C 1
ATOM 4190 O O . ASN B 2 110 ? 140.418 176.266 125.363 1.00 67.25 110 ASN I O 1
ATOM 4195 N N . PHE B 2 111 ? 138.619 175.802 126.634 1.00 60.54 111 PHE I N 1
ATOM 4196 C CA . PHE B 2 111 ? 138.142 177.175 126.681 1.00 64.37 111 PHE I CA 1
ATOM 4197 C C . PHE B 2 111 ? 137.736 177.523 128.105 1.00 69.25 111 PHE I C 1
ATOM 4198 O O . PHE B 2 111 ? 137.439 176.648 128.923 1.00 69.95 111 PHE I O 1
ATOM 4206 N N . LYS B 2 112 ? 137.744 178.826 128.397 1.00 70.44 112 LYS I N 1
ATOM 4207 C CA . LYS B 2 112 ? 137.557 179.319 129.753 1.00 68.41 112 LYS I CA 1
ATOM 4208 C C . LYS B 2 112 ? 136.389 180.281 129.914 1.00 76.00 112 LYS I C 1
ATOM 4209 O O . LYS B 2 112 ? 135.962 180.513 131.050 1.00 82.07 112 LYS I O 1
ATOM 4215 N N . GLY B 2 113 ? 135.865 180.842 128.828 1.00 73.60 113 GLY I N 1
ATOM 4216 C CA . GLY B 2 113 ? 134.675 181.664 128.888 1.00 74.68 113 GLY I CA 1
ATOM 4217 C C . GLY B 2 113 ? 133.427 180.806 128.889 1.00 79.40 113 GLY I C 1
ATOM 4218 O O . GLY B 2 113 ? 133.454 179.620 129.227 1.00 79.80 113 GLY I O 1
ATOM 4219 N N . ASP B 2 114 ? 132.310 181.419 128.505 1.00 84.16 114 ASP I N 1
ATOM 4220 C CA . ASP B 2 114 ? 131.043 180.703 128.450 1.00 84.41 114 ASP I CA 1
ATOM 4221 C C . ASP B 2 114 ? 130.780 180.055 127.094 1.00 81.17 114 ASP I C 1
ATOM 4222 O O . ASP B 2 114 ? 129.749 179.393 126.934 1.00 79.97 114 ASP I O 1
ATOM 4227 N N . ASN B 2 115 ? 131.674 180.223 126.125 1.00 77.71 115 ASN I N 1
ATOM 4228 C CA . ASN B 2 115 ? 131.562 179.557 124.835 1.00 76.29 115 ASN I CA 1
ATOM 4229 C C . ASN B 2 115 ? 132.958 179.272 124.309 1.00 75.04 115 ASN I C 1
ATOM 4230 O O . ASN B 2 115 ? 133.921 179.948 124.692 1.00 75.42 115 ASN I O 1
ATOM 4235 N N . PRO B 2 116 ? 133.107 178.269 123.442 1.00 71.42 116 PRO I N 1
ATOM 4236 C CA . PRO B 2 116 ? 134.374 178.103 122.724 1.00 68.40 116 PRO I CA 1
ATOM 4237 C C . PRO B 2 116 ? 134.640 179.301 121.825 1.00 72.64 116 PRO I C 1
ATOM 4238 O O . PRO B 2 116 ? 133.717 179.946 121.322 1.00 73.62 116 PRO I O 1
ATOM 4242 N N . VAL B 2 117 ? 135.921 179.597 121.626 1.00 70.91 117 VAL I N 1
ATOM 4243 C CA . VAL B 2 117 ? 136.351 180.800 120.922 1.00 66.32 117 VAL I CA 1
ATOM 4244 C C . VAL B 2 117 ? 136.899 180.402 119.559 1.00 67.77 117 VAL I C 1
ATOM 4245 O O . VAL B 2 117 ? 137.872 179.642 119.468 1.00 71.36 117 VAL I O 1
ATOM 4249 N N . VAL B 2 118 ? 136.270 180.910 118.501 1.00 68.76 118 VAL I N 1
ATOM 4250 C CA . VAL B 2 118 ? 136.775 180.786 117.138 1.00 74.98 118 VAL I CA 1
ATOM 4251 C C . VAL B 2 118 ? 136.552 182.117 116.430 1.00 80.08 118 VAL I C 1
ATOM 4252 O O . VAL B 2 118 ? 135.446 182.667 116.466 1.00 83.50 118 VAL I O 1
ATOM 4256 N N . ASP B 2 119 ? 137.609 182.643 115.807 1.00 77.29 119 ASP I N 1
ATOM 4257 C CA . ASP B 2 119 ? 137.594 183.988 115.226 1.00 77.47 119 ASP I CA 1
ATOM 4258 C C . ASP B 2 119 ? 137.147 185.009 116.271 1.00 77.65 119 ASP I C 1
ATOM 4259 O O . ASP B 2 119 ? 136.388 185.939 115.987 1.00 78.54 119 ASP I O 1
ATOM 4264 N N . GLY B 2 120 ? 137.629 184.826 117.498 1.00 79.03 120 GLY I N 1
ATOM 4265 C CA . GLY B 2 120 ? 137.135 185.611 118.620 1.00 80.25 120 GLY I CA 1
ATOM 4266 C C . GLY B 2 120 ? 137.532 187.071 118.505 1.00 81.81 120 GLY I C 1
ATOM 4267 O O . GLY B 2 120 ? 138.702 187.399 118.274 1.00 82.18 120 GLY I O 1
ATOM 4268 N N . LYS B 2 121 ? 136.552 187.960 118.688 1.00 83.42 121 LYS I N 1
ATOM 4269 C CA . LYS B 2 121 ? 136.791 189.388 118.512 1.00 85.29 121 LYS I CA 1
ATOM 4270 C C . LYS B 2 121 ? 137.665 189.963 119.621 1.00 86.58 121 LYS I C 1
ATOM 4271 O O . LYS B 2 121 ? 138.447 190.886 119.373 1.00 83.89 121 LYS I O 1
ATOM 4277 N N . ASP B 2 122 ? 137.550 189.437 120.837 1.00 88.19 122 ASP I N 1
ATOM 4278 C CA . ASP B 2 122 ? 138.224 190.023 121.991 1.00 84.75 122 ASP I CA 1
ATOM 4279 C C . ASP B 2 122 ? 139.705 189.660 121.950 1.00 82.97 122 ASP I C 1
ATOM 4280 O O . ASP B 2 122 ? 140.041 188.471 121.978 1.00 86.17 122 ASP I O 1
ATOM 4285 N N . PRO B 2 123 ? 140.615 190.639 121.893 1.00 74.87 123 PRO I N 1
ATOM 4286 C CA . PRO B 2 123 ? 142.043 190.324 121.776 1.00 70.39 123 PRO I CA 1
ATOM 4287 C C . PRO B 2 123 ? 142.679 189.808 123.057 1.00 73.29 123 PRO I C 1
ATOM 4288 O O . PRO B 2 123 ? 143.886 189.544 123.058 1.00 71.95 123 PRO I O 1
ATOM 4292 N N . SER B 2 124 ? 141.931 189.675 124.148 1.00 76.03 124 SER I N 1
ATOM 4293 C CA . SER B 2 124 ? 142.476 189.142 125.389 1.00 76.89 124 SER I CA 1
ATOM 4294 C C . SER B 2 124 ? 142.318 187.632 125.502 1.00 78.94 124 SER I C 1
ATOM 4295 O O . SER B 2 124 ? 142.824 187.039 126.461 1.00 82.43 124 SER I O 1
ATOM 4298 N N . GLU B 2 125 ? 141.632 186.998 124.553 1.00 77.06 125 GLU I N 1
ATOM 4299 C CA . GLU B 2 125 ? 141.399 185.561 124.571 1.00 76.53 125 GLU I CA 1
ATOM 4300 C C . GLU B 2 125 ? 141.735 184.988 123.205 1.00 73.86 125 GLU I C 1
ATOM 4301 O O . GLU B 2 125 ? 141.321 185.535 122.179 1.00 76.17 125 GLU I O 1
ATOM 4307 N N . GLY B 2 126 ? 142.483 183.888 123.193 1.00 70.52 126 GLY I N 1
ATOM 4308 C CA . GLY B 2 126 ? 142.845 183.252 121.948 1.00 68.25 126 GLY I CA 1
ATOM 4309 C C . GLY B 2 126 ? 141.818 182.254 121.467 1.00 69.45 126 GLY I C 1
ATOM 4310 O O . GLY B 2 126 ? 140.953 181.807 122.217 1.00 73.95 126 GLY I O 1
ATOM 4311 N N . ASP B 2 127 ? 141.924 181.911 120.187 1.00 64.57 127 ASP I N 1
ATOM 4312 C CA . ASP B 2 127 ? 141.054 180.894 119.620 1.00 65.44 127 ASP I CA 1
ATOM 4313 C C . ASP B 2 127 ? 141.370 179.537 120.235 1.00 66.52 127 ASP I C 1
ATOM 4314 O O . ASP B 2 127 ? 142.534 179.190 120.452 1.00 67.55 127 ASP I O 1
ATOM 4319 N N . SER B 2 128 ? 140.323 178.776 120.526 1.00 65.93 128 SER I N 1
ATOM 4320 C CA . SER B 2 128 ? 140.486 177.543 121.277 1.00 63.23 128 SER I CA 1
ATOM 4321 C C . SER B 2 128 ? 141.145 176.467 120.417 1.00 64.98 128 SER I C 1
ATOM 4322 O O . SER B 2 128 ? 140.863 176.367 119.218 1.00 68.82 128 SER I O 1
ATOM 4325 N N . PRO B 2 129 ? 142.030 175.660 120.991 1.00 61.26 129 PRO I N 1
ATOM 4326 C CA . PRO B 2 129 ? 142.506 174.467 120.295 1.00 58.26 129 PRO I CA 1
ATOM 4327 C C . PRO B 2 129 ? 141.474 173.350 120.362 1.00 58.46 129 PRO I C 1
ATOM 4328 O O . PRO B 2 129 ? 140.537 173.373 121.162 1.00 60.01 129 PRO I O 1
ATOM 4332 N N . THR B 2 130 ? 141.661 172.364 119.492 1.00 58.11 130 THR I N 1
ATOM 4333 C CA . THR B 2 130 ? 140.860 171.150 119.499 1.00 57.96 130 THR I CA 1
ATOM 4334 C C . THR B 2 130 ? 141.690 170.009 120.070 1.00 58.92 130 THR I C 1
ATOM 4335 O O . THR B 2 130 ? 142.897 169.925 119.823 1.00 64.25 130 THR I O 1
ATOM 4339 N N . THR B 2 131 ? 141.045 169.139 120.842 1.00 54.55 131 THR I N 1
ATOM 4340 C CA . THR B 2 131 ? 141.725 168.043 121.515 1.00 56.13 131 THR I CA 1
ATOM 4341 C C . THR B 2 131 ? 141.143 166.703 121.085 1.00 57.52 131 THR I C 1
ATOM 4342 O O . THR B 2 131 ? 139.956 166.592 120.765 1.00 58.62 131 THR I O 1
ATOM 4346 N N . ILE B 2 132 ? 142.002 165.687 121.086 1.00 56.76 132 ILE I N 1
ATOM 4347 C CA . ILE B 2 132 ? 141.665 164.345 120.626 1.00 53.96 132 ILE I CA 1
ATOM 4348 C C . ILE B 2 132 ? 141.613 163.418 121.832 1.00 57.99 132 ILE I C 1
ATOM 4349 O O . ILE B 2 132 ? 142.518 163.435 122.676 1.00 61.90 132 ILE I O 1
ATOM 4354 N N . PHE B 2 133 ? 140.555 162.615 121.915 1.00 59.89 133 PHE I N 1
ATOM 4355 C CA . PHE B 2 133 ? 140.393 161.631 122.973 1.00 63.86 133 PHE I CA 1
ATOM 4356 C C . PHE B 2 133 ? 139.970 160.295 122.378 1.00 67.41 133 PHE I C 1
ATOM 4357 O O . PHE B 2 133 ? 139.453 160.222 121.261 1.00 68.64 133 PHE I O 1
ATOM 4365 N N . GLN B 2 134 ? 140.201 159.235 123.146 1.00 64.89 134 GLN I N 1
ATOM 4366 C CA . GLN B 2 134 ? 139.694 157.905 122.841 1.00 69.43 134 GLN I CA 1
ATOM 4367 C C . GLN B 2 134 ? 138.556 157.601 123.804 1.00 72.52 134 GLN I C 1
ATOM 4368 O O . GLN B 2 134 ? 138.698 157.795 125.016 1.00 77.92 134 GLN I O 1
ATOM 4374 N N . VAL B 2 135 ? 137.426 157.132 123.263 1.00 68.91 135 VAL I N 1
ATOM 4375 C CA . VAL B 2 135 ? 136.221 156.955 124.073 1.00 69.70 135 VAL I CA 1
ATOM 4376 C C . VAL B 2 135 ? 136.464 155.966 125.205 1.00 79.12 135 VAL I C 1
ATOM 4377 O O . VAL B 2 135 ? 135.907 156.114 126.300 1.00 86.77 135 VAL I O 1
ATOM 4381 N N . SER B 2 136 ? 137.300 154.957 124.974 1.00 74.55 136 SER I N 1
ATOM 4382 C CA . SER B 2 136 ? 137.621 153.986 126.011 1.00 75.25 136 SER I CA 1
ATOM 4383 C C . SER B 2 136 ? 138.713 154.465 126.959 1.00 77.10 136 SER I C 1
ATOM 4384 O O . SER B 2 136 ? 139.026 153.756 127.922 1.00 79.29 136 SER I O 1
ATOM 4387 N N . GLY B 2 137 ? 139.296 155.636 126.718 1.00 78.51 137 GLY I N 1
ATOM 4388 C CA . GLY B 2 137 ? 140.368 156.133 127.560 1.00 80.04 137 GLY I CA 1
ATOM 4389 C C . GLY B 2 137 ? 139.976 157.294 128.451 1.00 77.64 137 GLY I C 1
ATOM 4390 O O . GLY B 2 137 ? 140.838 158.066 128.880 1.00 74.80 137 GLY I O 1
ATOM 4391 N N . VAL B 2 138 ? 138.681 157.435 128.737 1.00 73.85 138 VAL I N 1
ATOM 4392 C CA . VAL B 2 138 ? 138.169 158.541 129.533 1.00 73.61 138 VAL I CA 1
ATOM 4393 C C . VAL B 2 138 ? 137.192 158.003 130.572 1.00 77.20 138 VAL I C 1
ATOM 4394 O O . VAL B 2 138 ? 136.801 156.835 130.550 1.00 79.95 138 VAL I O 1
ATOM 4398 N N . ILE B 2 139 ? 136.799 158.890 131.491 1.00 75.08 139 ILE I N 1
ATOM 4399 C CA . ILE B 2 139 ? 135.938 158.500 132.602 1.00 71.48 139 ILE I CA 1
ATOM 4400 C C . ILE B 2 139 ? 134.592 157.982 132.094 1.00 74.40 139 ILE I C 1
ATOM 4401 O O . ILE B 2 139 ? 134.132 158.315 130.994 1.00 76.96 139 ILE I O 1
ATOM 4406 N N . THR B 2 140 ? 133.953 157.155 132.927 1.00 74.48 140 THR I N 1
ATOM 4407 C CA . THR B 2 140 ? 132.777 156.406 132.496 1.00 75.80 140 THR I CA 1
ATOM 4408 C C . THR B 2 140 ? 131.633 157.326 132.079 1.00 72.80 140 THR I C 1
ATOM 4409 O O . THR B 2 140 ? 130.841 156.967 131.200 1.00 71.73 140 THR I O 1
ATOM 4413 N N . GLY B 2 141 ? 131.534 158.514 132.680 1.00 72.07 141 GLY I N 1
ATOM 4414 C CA . GLY B 2 141 ? 130.513 159.458 132.250 1.00 75.06 141 GLY I CA 1
ATOM 4415 C C . GLY B 2 141 ? 130.712 159.914 130.816 1.00 68.53 141 GLY I C 1
ATOM 4416 O O . GLY B 2 141 ? 129.785 159.866 129.998 1.00 68.16 141 GLY I O 1
ATOM 4417 N N . TRP B 2 142 ? 131.931 160.353 130.489 1.00 66.87 142 TRP I N 1
ATOM 4418 C CA . TRP B 2 142 ? 132.258 160.672 129.102 1.00 64.32 142 TRP I CA 1
ATOM 4419 C C . TRP B 2 142 ? 132.069 159.454 128.209 1.00 65.73 142 TRP I C 1
ATOM 4420 O O . TRP B 2 142 ? 131.480 159.546 127.126 1.00 66.59 142 TRP I O 1
ATOM 4431 N N . GLY B 2 143 ? 132.560 158.296 128.658 1.00 68.46 143 GLY I N 1
ATOM 4432 C CA . GLY B 2 143 ? 132.488 157.098 127.840 1.00 66.04 143 GLY I CA 1
ATOM 4433 C C . GLY B 2 143 ? 131.069 156.654 127.549 1.00 68.84 143 GLY I C 1
ATOM 4434 O O . GLY B 2 143 ? 130.824 155.956 126.561 1.00 67.05 143 GLY I O 1
ATOM 4435 N N . GLU B 2 144 ? 130.120 157.041 128.399 1.00 70.31 144 GLU I N 1
ATOM 4436 C CA . GLU B 2 144 ? 128.717 156.749 128.135 1.00 68.90 144 GLU I CA 1
ATOM 4437 C C . GLU B 2 144 ? 128.051 157.821 127.282 1.00 68.55 144 GLU I C 1
ATOM 4438 O O . GLU B 2 144 ? 127.292 157.491 126.365 1.00 73.46 144 GLU I O 1
ATOM 4444 N N . VAL B 2 145 ? 128.321 159.099 127.555 1.00 66.27 145 VAL I N 1
ATOM 4445 C CA . VAL B 2 145 ? 127.597 160.144 126.837 1.00 63.81 145 VAL I CA 1
ATOM 4446 C C . VAL B 2 145 ? 128.139 160.344 125.421 1.00 62.49 145 VAL I C 1
ATOM 4447 O O . VAL B 2 145 ? 127.377 160.692 124.511 1.00 63.23 145 VAL I O 1
ATOM 4451 N N . LEU B 2 146 ? 129.438 160.121 125.196 1.00 59.19 146 LEU I N 1
ATOM 4452 C CA . LEU B 2 146 ? 130.003 160.339 123.867 1.00 57.23 146 LEU I CA 1
ATOM 4453 C C . LEU B 2 146 ? 129.523 159.317 122.847 1.00 59.87 146 LEU I C 1
ATOM 4454 O O . LEU B 2 146 ? 129.598 159.583 121.643 1.00 64.20 146 LEU I O 1
ATOM 4459 N N . GLN B 2 147 ? 129.032 158.162 123.291 1.00 58.41 147 GLN I N 1
ATOM 4460 C CA . GLN B 2 147 ? 128.525 157.144 122.380 1.00 62.23 147 GLN I CA 1
ATOM 4461 C C . GLN B 2 147 ? 127.107 157.428 121.907 1.00 67.50 147 GLN I C 1
ATOM 4462 O O . GLN B 2 147 ? 126.498 156.562 121.269 1.00 71.10 147 GLN I O 1
ATOM 4468 N N . ARG B 2 148 ? 126.565 158.608 122.207 1.00 64.88 148 ARG I N 1
ATOM 4469 C CA . ARG B 2 148 ? 125.201 158.928 121.808 1.00 65.77 148 ARG I CA 1
ATOM 4470 C C . ARG B 2 148 ? 125.054 160.362 121.308 1.00 68.18 148 ARG I C 1
ATOM 4471 O O . ARG B 2 148 ? 123.921 160.815 121.097 1.00 71.45 148 ARG I O 1
ATOM 4479 N N . MET B 2 149 ? 126.152 161.086 121.110 1.00 66.47 149 MET I N 1
ATOM 4480 C CA . MET B 2 149 ? 126.122 162.343 120.382 1.00 64.79 149 MET I CA 1
ATOM 4481 C C . MET B 2 149 ? 126.254 162.089 118.885 1.00 65.54 149 MET I C 1
ATOM 4482 O O . MET B 2 149 ? 126.691 161.025 118.442 1.00 66.06 149 MET I O 1
ATOM 4487 N N . GLU B 2 150 ? 125.862 163.089 118.106 1.00 65.48 150 GLU I N 1
ATOM 4488 C CA . GLU B 2 150 ? 126.094 163.130 116.672 1.00 67.51 150 GLU I CA 1
ATOM 4489 C C . GLU B 2 150 ? 126.927 164.373 116.406 1.00 70.87 150 GLU I C 1
ATOM 4490 O O . GLU B 2 150 ? 126.755 165.381 117.100 1.00 72.28 150 GLU I O 1
ATOM 4496 N N . VAL B 2 151 ? 127.846 164.299 115.431 1.00 69.99 151 VAL I N 1
ATOM 4497 C CA . VAL B 2 151 ? 128.843 165.359 115.264 1.00 67.42 151 VAL I CA 1
ATOM 4498 C C . VAL B 2 151 ? 128.176 166.719 115.332 1.00 71.87 151 VAL I C 1
ATOM 4499 O O . VAL B 2 151 ? 127.108 166.934 114.749 1.00 80.11 151 VAL I O 1
ATOM 4503 N N . GLY B 2 152 ? 128.774 167.621 116.110 1.00 68.21 152 GLY I N 1
ATOM 4504 C CA . GLY B 2 152 ? 128.326 168.991 116.227 1.00 72.10 152 GLY I CA 1
ATOM 4505 C C . GLY B 2 152 ? 127.224 169.255 117.227 1.00 71.09 152 GLY I C 1
ATOM 4506 O O . GLY B 2 152 ? 126.743 170.392 117.301 1.00 79.74 152 GLY I O 1
ATOM 4507 N N . ASP B 2 153 ? 126.795 168.251 117.983 1.00 64.89 153 ASP I N 1
ATOM 4508 C CA . ASP B 2 153 ? 125.922 168.516 119.113 1.00 66.18 153 ASP I CA 1
ATOM 4509 C C . ASP B 2 153 ? 126.693 169.261 120.197 1.00 62.62 153 ASP I C 1
ATOM 4510 O O . ASP B 2 153 ? 127.892 169.047 120.396 1.00 60.21 153 ASP I O 1
ATOM 4515 N N . ARG B 2 154 ? 126.002 170.163 120.886 1.00 62.11 154 ARG I N 1
ATOM 4516 C CA . ARG B 2 154 ? 126.495 170.741 122.130 1.00 60.69 154 ARG I CA 1
ATOM 4517 C C . ARG B 2 154 ? 125.594 170.274 123.262 1.00 63.58 154 ARG I C 1
ATOM 4518 O O . ARG B 2 154 ? 124.382 170.518 123.234 1.00 70.13 154 ARG I O 1
ATOM 4526 N N . TRP B 2 155 ? 126.181 169.604 124.250 1.00 58.65 155 TRP I N 1
ATOM 4527 C CA . TRP B 2 155 ? 125.459 169.207 125.449 1.00 60.84 155 TRP I CA 1
ATOM 4528 C C . TRP B 2 155 ? 126.210 169.680 126.684 1.00 59.53 155 TRP I C 1
ATOM 4529 O O . TRP B 2 155 ? 127.445 169.700 126.702 1.00 58.24 155 TRP I O 1
ATOM 4540 N N . LYS B 2 156 ? 125.456 170.059 127.710 1.00 66.39 156 LYS I N 1
ATOM 4541 C CA . LYS B 2 156 ? 125.977 170.220 129.060 1.00 64.13 156 LYS I CA 1
ATOM 4542 C C . LYS B 2 156 ? 125.534 169.010 129.871 1.00 66.56 156 LYS I C 1
ATOM 4543 O O . LYS B 2 156 ? 124.335 168.723 129.954 1.00 71.73 156 LYS I O 1
ATOM 4549 N N . VAL B 2 157 ? 126.493 168.302 130.463 1.00 63.55 157 VAL I N 1
ATOM 4550 C CA . VAL B 2 157 ? 126.220 167.013 131.084 1.00 69.29 157 VAL I CA 1
ATOM 4551 C C . VAL B 2 157 ? 126.553 167.066 132.569 1.00 77.51 157 VAL I C 1
ATOM 4552 O O . VAL B 2 157 ? 127.430 167.817 133.011 1.00 77.73 157 VAL I O 1
ATOM 4556 N N . TYR B 2 158 ? 125.833 166.251 133.339 1.00 80.48 158 TYR I N 1
ATOM 4557 C CA . TYR B 2 158 ? 125.905 166.231 134.797 1.00 77.81 158 TYR I CA 1
ATOM 4558 C C . TYR B 2 158 ? 126.153 164.789 135.224 1.00 84.11 158 TYR I C 1
ATOM 4559 O O . TYR B 2 158 ? 125.251 163.952 135.128 1.00 87.09 158 TYR I O 1
ATOM 4568 N N . ILE B 2 159 ? 127.360 164.492 135.702 1.00 85.30 159 ILE I N 1
ATOM 4569 C CA . ILE B 2 159 ? 127.735 163.103 135.967 1.00 88.37 159 ILE I CA 1
ATOM 4570 C C . ILE B 2 159 ? 127.922 162.852 137.461 1.00 95.47 159 ILE I C 1
ATOM 4571 O O . ILE B 2 159 ? 128.468 163.705 138.178 1.00 96.85 159 ILE I O 1
ATOM 4576 N N . PRO B 2 160 ? 127.456 161.715 137.976 1.00 98.29 160 PRO I N 1
ATOM 4577 C CA . PRO B 2 160 ? 127.664 161.396 139.392 1.00 98.73 160 PRO I CA 1
ATOM 4578 C C . PRO B 2 160 ? 129.115 161.045 139.682 1.00 100.81 160 PRO I C 1
ATOM 4579 O O . PRO B 2 160 ? 129.899 160.713 138.790 1.00 100.85 160 PRO I O 1
ATOM 4583 N N . TRP B 2 161 ? 129.466 161.115 140.970 1.00 100.65 161 TRP I N 1
ATOM 4584 C CA . TRP B 2 161 ? 130.823 160.777 141.389 1.00 105.75 161 TRP I CA 1
ATOM 4585 C C . TRP B 2 161 ? 131.124 159.292 141.232 1.00 106.51 161 TRP I C 1
ATOM 4586 O O . TRP B 2 161 ? 132.300 158.914 141.190 1.00 107.45 161 TRP I O 1
ATOM 4597 N N . ASP B 2 162 ? 130.094 158.446 141.138 1.00 104.74 162 ASP I N 1
ATOM 4598 C CA . ASP B 2 162 ? 130.323 157.029 140.876 1.00 103.30 162 ASP I CA 1
ATOM 4599 C C . ASP B 2 162 ? 130.967 156.809 139.514 1.00 99.74 162 ASP I C 1
ATOM 4600 O O . ASP B 2 162 ? 131.735 155.857 139.335 1.00 97.23 162 ASP I O 1
ATOM 4605 N N . TYR B 2 163 ? 130.667 157.673 138.546 1.00 100.26 163 TYR I N 1
ATOM 4606 C CA . TYR B 2 163 ? 131.115 157.499 137.174 1.00 95.08 163 TYR I CA 1
ATOM 4607 C C . TYR B 2 163 ? 132.113 158.562 136.742 1.00 91.73 163 TYR I C 1
ATOM 4608 O O . TYR B 2 163 ? 132.585 158.528 135.599 1.00 86.81 163 TYR I O 1
ATOM 4617 N N . ALA B 2 164 ? 132.439 159.506 137.622 1.00 94.70 164 ALA I N 1
ATOM 4618 C CA . ALA B 2 164 ? 133.578 160.395 137.445 1.00 93.09 164 ALA I CA 1
ATOM 4619 C C . ALA B 2 164 ? 134.836 159.688 137.929 1.00 95.32 164 ALA I C 1
ATOM 4620 O O . ALA B 2 164 ? 134.840 158.461 138.079 1.00 95.66 164 ALA I O 1
ATOM 4622 N N . TYR B 2 165 ? 135.917 160.442 138.141 1.00 98.55 165 TYR I N 1
ATOM 4623 C CA . TYR B 2 165 ? 137.121 159.857 138.725 1.00 101.61 165 TYR I CA 1
ATOM 4624 C C . TYR B 2 165 ? 136.810 159.173 140.052 1.00 107.46 165 TYR I C 1
ATOM 4625 O O . TYR B 2 165 ? 137.278 158.058 140.309 1.00 112.42 165 TYR I O 1
ATOM 4634 N N . GLY B 2 166 ? 136.031 159.828 140.909 1.00 109.30 166 GLY I N 1
ATOM 4635 C CA . GLY B 2 166 ? 135.484 159.192 142.088 1.00 114.09 166 GLY I CA 1
ATOM 4636 C C . GLY B 2 166 ? 136.494 159.018 143.208 1.00 121.66 166 GLY I C 1
ATOM 4637 O O . GLY B 2 166 ? 137.702 159.206 143.050 1.00 124.27 166 GLY I O 1
ATOM 4638 N N . SER B 2 167 ? 135.964 158.639 144.373 1.00 122.71 167 SER I N 1
ATOM 4639 C CA . SER B 2 167 ? 136.750 158.338 145.566 1.00 125.74 167 SER I CA 1
ATOM 4640 C C . SER B 2 167 ? 137.723 159.458 145.913 1.00 127.85 167 SER I C 1
ATOM 4641 O O . SER B 2 167 ? 137.307 160.542 146.336 1.00 126.34 167 SER I O 1
ATOM 4644 N N . SER B 2 168 ? 139.021 159.200 145.742 1.00 129.06 168 SER I N 1
ATOM 4645 C CA . SER B 2 168 ? 140.036 160.187 146.093 1.00 129.49 168 SER I CA 1
ATOM 4646 C C . SER B 2 168 ? 140.137 161.307 145.064 1.00 129.38 168 SER I C 1
ATOM 4647 O O . SER B 2 168 ? 140.439 162.448 145.428 1.00 129.02 168 SER I O 1
ATOM 4650 N N . GLY B 2 169 ? 139.900 161.007 143.790 1.00 127.78 169 GLY I N 1
ATOM 4651 C CA . GLY B 2 169 ? 139.957 162.008 142.747 1.00 125.08 169 GLY I CA 1
ATOM 4652 C C . GLY B 2 169 ? 141.368 162.254 142.246 1.00 124.05 169 GLY I C 1
ATOM 4653 O O . GLY B 2 169 ? 142.360 161.767 142.790 1.00 126.40 169 GLY I O 1
ATOM 4654 N N . THR B 2 170 ? 141.451 163.038 141.175 1.00 123.38 170 THR I N 1
ATOM 4655 C CA . THR B 2 170 ? 142.724 163.371 140.555 1.00 126.25 170 THR I CA 1
ATOM 4656 C C . THR B 2 170 ? 143.306 164.629 141.193 1.00 126.50 170 THR I C 1
ATOM 4657 O O . THR B 2 170 ? 142.792 165.150 142.187 1.00 126.24 170 THR I O 1
ATOM 4661 N N . THR B 2 171 ? 144.400 165.125 140.619 1.00 126.74 171 THR I N 1
ATOM 4662 C CA . THR B 2 171 ? 144.895 166.448 140.967 1.00 126.89 171 THR I CA 1
ATOM 4663 C C . THR B 2 171 ? 143.839 167.492 140.628 1.00 127.21 171 THR I C 1
ATOM 4664 O O . THR B 2 171 ? 143.238 167.456 139.550 1.00 126.56 171 THR I O 1
ATOM 4668 N N . GLY B 2 172 ? 143.602 168.414 141.557 1.00 128.56 172 GLY I N 1
ATOM 4669 C CA . GLY B 2 172 ? 142.613 169.450 141.366 1.00 125.70 172 GLY I CA 1
ATOM 4670 C C . GLY B 2 172 ? 141.192 169.059 141.703 1.00 122.68 172 GLY I C 1
ATOM 4671 O O . GLY B 2 172 ? 140.298 169.912 141.624 1.00 119.63 172 GLY I O 1
ATOM 4672 N N . ILE B 2 173 ? 140.949 167.806 142.080 1.00 123.17 173 ILE I N 1
ATOM 4673 C CA . ILE B 2 173 ? 139.623 167.326 142.448 1.00 124.30 173 ILE I CA 1
ATOM 4674 C C . ILE B 2 173 ? 139.641 166.962 143.925 1.00 126.12 173 ILE I C 1
ATOM 4675 O O . ILE B 2 173 ? 140.538 166.245 144.386 1.00 123.67 173 ILE I O 1
ATOM 4680 N N . LEU B 2 174 ? 138.650 167.458 144.663 1.00 126.01 174 LEU I N 1
ATOM 4681 C CA . LEU B 2 174 ? 138.573 167.310 146.110 1.00 124.44 174 LEU I CA 1
ATOM 4682 C C . LEU B 2 174 ? 137.991 165.971 146.538 1.00 125.22 174 LEU I C 1
ATOM 4683 O O . LEU B 2 174 ? 137.581 165.829 147.697 1.00 124.70 174 LEU I O 1
ATOM 4688 N N . GLY B 2 175 ? 137.934 164.995 145.637 1.00 126.68 175 GLY I N 1
ATOM 4689 C CA . GLY B 2 175 ? 137.313 163.722 145.939 1.00 124.18 175 GLY I CA 1
ATOM 4690 C C . GLY B 2 175 ? 135.801 163.802 145.958 1.00 123.58 175 GLY I C 1
ATOM 4691 O O . GLY B 2 175 ? 135.242 164.881 146.185 1.00 121.70 175 GLY I O 1
ATOM 4692 N N . TYR B 2 176 ? 135.140 162.671 145.709 1.00 124.85 176 TYR I N 1
ATOM 4693 C CA . TYR B 2 176 ? 133.680 162.542 145.777 1.00 124.33 176 TYR I CA 1
ATOM 4694 C C . TYR B 2 176 ? 132.979 163.738 145.139 1.00 124.15 176 TYR I C 1
ATOM 4695 O O . TYR B 2 176 ? 132.083 164.354 145.721 1.00 126.28 176 TYR I O 1
ATOM 4704 N N . SER B 2 177 ? 133.395 164.067 143.921 1.00 120.75 177 SER I N 1
ATOM 4705 C CA . SER B 2 177 ? 132.957 165.280 143.246 1.00 115.01 177 SER I CA 1
ATOM 4706 C C . SER B 2 177 ? 132.093 164.933 142.043 1.00 107.40 177 SER I C 1
ATOM 4707 O O . SER B 2 177 ? 132.438 164.042 141.259 1.00 106.72 177 SER I O 1
ATOM 4710 N N . ALA B 2 178 ? 130.974 165.638 141.905 1.00 102.32 178 ALA I N 1
ATOM 4711 C CA . ALA B 2 178 ? 130.138 165.554 140.714 1.00 97.19 178 ALA I CA 1
ATOM 4712 C C . ALA B 2 178 ? 130.563 166.665 139.763 1.00 96.05 178 ALA I C 1
ATOM 4713 O O . ALA B 2 178 ? 130.384 167.850 140.061 1.00 96.47 178 ALA I O 1
ATOM 4715 N N . LEU B 2 179 ? 131.138 166.286 138.627 1.00 91.93 179 LEU I N 1
ATOM 4716 C CA . LEU B 2 179 ? 131.578 167.249 137.630 1.00 81.66 179 LEU I CA 1
ATOM 4717 C C . LEU B 2 179 ? 130.448 167.565 136.662 1.00 79.66 179 LEU I C 1
ATOM 4718 O O . LEU B 2 179 ? 129.566 166.739 136.411 1.00 82.58 179 LEU I O 1
ATOM 4723 N N . VAL B 2 180 ? 130.480 168.779 136.121 1.00 76.38 180 VAL I N 1
ATOM 4724 C CA . VAL B 2 180 ? 129.565 169.194 135.067 1.00 71.17 180 VAL I CA 1
ATOM 4725 C C . VAL B 2 180 ? 130.411 169.647 133.881 1.00 73.40 180 VAL I C 1
ATOM 4726 O O . VAL B 2 180 ? 131.292 170.505 134.025 1.00 79.27 180 VAL I O 1
ATOM 4730 N N . PHE B 2 181 ? 130.171 169.043 132.720 1.00 68.96 181 PHE I N 1
ATOM 4731 C CA . PHE B 2 181 ? 130.973 169.280 131.529 1.00 62.85 181 PHE I CA 1
ATOM 4732 C C . PHE B 2 181 ? 130.138 169.930 130.435 1.00 63.36 181 PHE I C 1
ATOM 4733 O O . PHE B 2 181 ? 128.928 169.708 130.334 1.00 68.01 181 PHE I O 1
ATOM 4741 N N . ASP B 2 182 ? 130.808 170.740 129.618 1.00 58.46 182 ASP I N 1
ATOM 4742 C CA . ASP B 2 182 ? 130.222 171.372 128.441 1.00 57.24 182 ASP I CA 1
ATOM 4743 C C . ASP B 2 182 ? 130.985 170.835 127.236 1.00 57.33 182 ASP I C 1
ATOM 4744 O O . ASP B 2 182 ? 132.182 171.104 127.087 1.00 64.21 182 ASP I O 1
ATOM 4749 N N . ILE B 2 183 ? 130.301 170.081 126.379 1.00 53.88 183 ILE I N 1
ATOM 4750 C CA . ILE B 2 183 ? 130.942 169.293 125.331 1.00 52.06 183 ILE I CA 1
ATOM 4751 C C . ILE B 2 183 ? 130.435 169.748 123.971 1.00 54.02 183 ILE I C 1
ATOM 4752 O O . ILE B 2 183 ? 129.228 169.936 123.783 1.00 61.87 183 ILE I O 1
ATOM 4757 N N . THR B 2 184 ? 131.359 169.923 123.028 1.00 51.88 184 THR I N 1
ATOM 4758 C CA . THR B 2 184 ? 131.042 170.105 121.618 1.00 55.14 184 THR I CA 1
ATOM 4759 C C . THR B 2 184 ? 131.768 169.028 120.826 1.00 58.33 184 THR I C 1
ATOM 4760 O O . THR B 2 184 ? 133.000 168.955 120.861 1.00 59.06 184 THR I O 1
ATOM 4764 N N . LEU B 2 185 ? 131.008 168.196 120.118 1.00 59.49 185 LEU I N 1
ATOM 4765 C CA . LEU B 2 185 ? 131.571 167.122 119.304 1.00 58.21 185 LEU I CA 1
ATOM 4766 C C . LEU B 2 185 ? 131.839 167.636 117.896 1.00 61.86 185 LEU I C 1
ATOM 4767 O O . LEU B 2 185 ? 130.907 167.955 117.157 1.00 66.05 185 LEU I O 1
ATOM 4772 N N . LEU B 2 186 ? 133.111 167.692 117.516 1.00 61.15 186 LEU I N 1
ATOM 4773 C CA . LEU B 2 186 ? 133.468 168.168 116.188 1.00 59.07 186 LEU I CA 1
ATOM 4774 C C . LEU B 2 186 ? 133.633 167.028 115.190 1.00 60.95 186 LEU I C 1
ATOM 4775 O O . LEU B 2 186 ? 133.262 167.178 114.020 1.00 61.65 186 LEU I O 1
ATOM 4780 N N . ASP B 2 187 ? 134.160 165.886 115.629 1.00 62.38 187 ASP I N 1
ATOM 4781 C CA . ASP B 2 187 ? 134.552 164.840 114.695 1.00 60.69 187 ASP I CA 1
ATOM 4782 C C . ASP B 2 187 ? 134.907 163.567 115.456 1.00 62.81 187 ASP I C 1
ATOM 4783 O O . ASP B 2 187 ? 135.380 163.630 116.595 1.00 63.91 187 ASP I O 1
ATOM 4788 N N . PHE B 2 188 ? 134.666 162.409 114.823 1.00 65.11 188 PHE I N 1
ATOM 4789 C CA . PHE B 2 188 ? 135.074 161.130 115.401 1.00 65.53 188 PHE I CA 1
ATOM 4790 C C . PHE B 2 188 ? 135.514 160.164 114.307 1.00 70.66 188 PHE I C 1
ATOM 4791 O O . PHE B 2 188 ? 134.924 160.130 113.225 1.00 78.17 188 PHE I O 1
ATOM 4799 N N . ALA B 2 189 ? 136.536 159.355 114.603 1.00 71.94 189 ALA I N 1
ATOM 4800 C CA . ALA B 2 189 ? 137.138 158.490 113.595 1.00 73.33 189 ALA I CA 1
ATOM 4801 C C . ALA B 2 189 ? 137.790 157.278 114.253 1.00 73.97 189 ALA I C 1
ATOM 4802 O O . ALA B 2 189 ? 137.989 157.232 115.470 1.00 76.52 189 ALA I O 1
ATOM 4804 N N . ASN B 2 190 ? 138.129 156.290 113.415 1.00 71.36 190 ASN I N 1
ATOM 4805 C CA . ASN B 2 190 ? 138.711 155.032 113.881 1.00 74.00 190 ASN I CA 1
ATOM 4806 C C . ASN B 2 190 ? 140.176 155.168 114.285 1.00 73.39 190 ASN I C 1
ATOM 4807 O O . ASN B 2 190 ? 140.652 154.400 115.129 1.00 76.07 190 ASN I O 1
ATOM 4812 N N . THR B 2 191 ? 140.910 156.106 113.689 1.00 71.91 191 THR I N 1
ATOM 4813 C CA . THR B 2 191 ? 142.306 156.344 114.030 1.00 73.81 191 THR I CA 1
ATOM 4814 C C . THR B 2 191 ? 142.545 157.840 114.184 1.00 76.07 191 THR I C 1
ATOM 4815 O O . THR B 2 191 ? 141.750 158.666 113.728 1.00 79.77 191 THR I O 1
ATOM 4819 N N . GLU B 2 192 ? 143.654 158.183 114.845 1.00 76.92 192 GLU I N 1
ATOM 4820 C CA . GLU B 2 192 ? 143.998 159.591 115.021 1.00 80.92 192 GLU I CA 1
ATOM 4821 C C . GLU B 2 192 ? 144.480 160.218 113.718 1.00 83.44 192 GLU I C 1
ATOM 4822 O O . GLU B 2 192 ? 144.196 161.390 113.446 1.00 85.86 192 GLU I O 1
ATOM 4828 N N . ALA B 2 193 ? 145.215 159.456 112.902 1.00 84.42 193 ALA I N 1
ATOM 4829 C CA . ALA B 2 193 ? 145.853 160.016 111.714 1.00 87.74 193 ALA I CA 1
ATOM 4830 C C . ALA B 2 193 ? 144.850 160.510 110.678 1.00 85.53 193 ALA I C 1
ATOM 4831 O O . ALA B 2 193 ? 145.191 161.387 109.877 1.00 87.32 193 ALA I O 1
ATOM 4833 N N . GLU B 2 194 ? 143.636 159.968 110.668 1.00 83.21 194 GLU I N 1
ATOM 4834 C CA . GLU B 2 194 ? 142.577 160.430 109.780 1.00 84.57 194 GLU I CA 1
ATOM 4835 C C . GLU B 2 194 ? 141.688 161.476 110.437 1.00 80.73 194 GLU I C 1
ATOM 4836 O O . GLU B 2 194 ? 140.693 161.898 109.839 1.00 77.86 194 GLU I O 1
ATOM 4842 N N . LEU B 2 195 ? 142.030 161.897 111.649 1.00 80.42 195 LEU I N 1
ATOM 4843 C CA . LEU B 2 195 ? 141.251 162.827 112.455 1.00 83.11 195 LEU I CA 1
ATOM 4844 C C . LEU B 2 195 ? 142.044 164.054 112.871 1.00 89.68 195 LEU I C 1
ATOM 4845 O O . LEU B 2 195 ? 141.488 165.153 112.933 1.00 90.65 195 LEU I O 1
ATOM 4850 N N . LYS B 2 196 ? 143.334 163.891 113.147 1.00 94.05 196 LYS I N 1
ATOM 4851 C CA . LYS B 2 196 ? 144.182 164.973 113.630 1.00 95.51 196 LYS I CA 1
ATOM 4852 C C . LYS B 2 196 ? 144.585 165.919 112.503 1.00 90.81 196 LYS I C 1
ATOM 4853 O O . LYS B 2 196 ? 144.342 167.124 112.567 1.00 93.18 196 LYS I O 1
ATOM 4860 N N . TYR C 3 27 ? 197.742 160.220 149.060 1.00 155.56 27 TYR J N 1
ATOM 4861 C CA . TYR C 3 27 ? 198.214 161.599 149.101 1.00 160.89 27 TYR J CA 1
ATOM 4862 C C . TYR C 3 27 ? 197.035 162.569 149.088 1.00 160.95 27 TYR J C 1
ATOM 4863 O O . TYR C 3 27 ? 196.048 162.331 148.392 1.00 162.01 27 TYR J O 1
ATOM 4872 N N . ALA C 3 28 ? 197.113 163.646 149.873 1.00 157.87 28 ALA J N 1
ATOM 4873 C CA . ALA C 3 28 ? 196.211 164.780 149.692 1.00 155.31 28 ALA J CA 1
ATOM 4874 C C . ALA C 3 28 ? 196.961 166.074 149.405 1.00 151.32 28 ALA J C 1
ATOM 4875 O O . ALA C 3 28 ? 196.741 166.689 148.357 1.00 142.13 28 ALA J O 1
ATOM 4877 N N . GLU C 3 29 ? 197.868 166.489 150.291 1.00 154.91 29 GLU J N 1
ATOM 4878 C CA . GLU C 3 29 ? 198.623 167.725 150.125 1.00 155.58 29 GLU J CA 1
ATOM 4879 C C . GLU C 3 29 ? 199.881 167.525 149.297 1.00 153.95 29 GLU J C 1
ATOM 4880 O O . GLU C 3 29 ? 200.372 168.481 148.684 1.00 150.78 29 GLU J O 1
ATOM 4886 N N . MET C 3 30 ? 200.396 166.295 149.253 1.00 156.77 30 MET J N 1
ATOM 4887 C CA . MET C 3 30 ? 201.605 165.996 148.495 1.00 155.30 30 MET J CA 1
ATOM 4888 C C . MET C 3 30 ? 201.414 166.226 147.001 1.00 146.77 30 MET J C 1
ATOM 4889 O O . MET C 3 30 ? 202.386 166.507 146.290 1.00 142.33 30 MET J O 1
ATOM 4894 N N . LEU C 3 31 ? 200.178 166.121 146.506 1.00 142.60 31 LEU J N 1
ATOM 4895 C CA . LEU C 3 31 ? 199.927 166.352 145.088 1.00 136.65 31 LEU J CA 1
ATOM 4896 C C . LEU C 3 31 ? 200.166 167.800 144.681 1.00 134.34 31 LEU J C 1
ATOM 4897 O O . LEU C 3 31 ? 200.442 168.060 143.506 1.00 130.60 31 LEU J O 1
ATOM 4902 N N . GLU C 3 32 ? 200.097 168.742 145.621 1.00 135.94 32 GLU J N 1
ATOM 4903 C CA . GLU C 3 32 ? 200.354 170.149 145.309 1.00 132.23 32 GLU J CA 1
ATOM 4904 C C . GLU C 3 32 ? 201.830 170.448 145.077 1.00 132.19 32 GLU J C 1
ATOM 4905 O O . GLU C 3 32 ? 202.208 171.627 145.038 1.00 128.45 32 GLU J O 1
ATOM 4911 N N . ASP C 3 33 ? 202.665 169.419 144.928 1.00 132.77 33 ASP J N 1
ATOM 4912 C CA . ASP C 3 33 ? 204.057 169.578 144.533 1.00 129.96 33 ASP J CA 1
ATOM 4913 C C . ASP C 3 33 ? 204.230 169.776 143.026 1.00 129.36 33 ASP J C 1
ATOM 4914 O O . ASP C 3 33 ? 205.339 169.591 142.508 1.00 124.67 33 ASP J O 1
ATOM 4919 N N . GLU C 3 34 ? 203.153 170.145 142.325 1.00 131.82 34 GLU J N 1
ATOM 4920 C CA . GLU C 3 34 ? 203.229 170.434 140.897 1.00 122.91 34 GLU J CA 1
ATOM 4921 C C . GLU C 3 34 ? 204.237 171.530 140.591 1.00 117.61 34 GLU J C 1
ATOM 4922 O O . GLU C 3 34 ? 204.752 171.591 139.469 1.00 112.96 34 GLU J O 1
ATOM 4928 N N . LYS C 3 35 ? 204.516 172.398 141.563 1.00 117.62 35 LYS J N 1
ATOM 4929 C CA . LYS C 3 35 ? 205.529 173.430 141.389 1.00 114.18 35 LYS J CA 1
ATOM 4930 C C . LYS C 3 35 ? 206.916 172.840 141.155 1.00 115.29 35 LYS J C 1
ATOM 4931 O O . LYS C 3 35 ? 207.711 173.420 140.407 1.00 115.59 35 LYS J O 1
ATOM 4937 N N . ASN C 3 36 ? 207.217 171.677 141.741 1.00 117.30 36 ASN J N 1
ATOM 4938 C CA . ASN C 3 36 ? 208.468 170.998 141.410 1.00 116.42 36 ASN J CA 1
ATOM 4939 C C . ASN C 3 36 ? 208.507 170.592 139.940 1.00 116.36 36 ASN J C 1
ATOM 4940 O O . ASN C 3 36 ? 209.527 170.772 139.265 1.00 114.73 36 ASN J O 1
ATOM 4945 N N . ALA C 3 37 ? 207.403 170.043 139.427 1.00 115.10 37 ALA J N 1
ATOM 4946 C CA . ALA C 3 37 ? 207.358 169.645 138.023 1.00 107.13 37 ALA J CA 1
ATOM 4947 C C . ALA C 3 37 ? 207.459 170.851 137.101 1.00 102.83 37 ALA J C 1
ATOM 4948 O O . ALA C 3 37 ? 208.111 170.788 136.053 1.00 97.77 37 ALA J O 1
ATOM 4950 N N . VAL C 3 38 ? 206.811 171.960 137.468 1.00 104.81 38 VAL J N 1
ATOM 4951 C CA . VAL C 3 38 ? 206.896 173.166 136.653 1.00 103.42 38 VAL J CA 1
ATOM 4952 C C . VAL C 3 38 ? 208.315 173.722 136.666 1.00 101.60 38 VAL J C 1
ATOM 4953 O O . VAL C 3 38 ? 208.818 174.186 135.639 1.00 100.48 38 VAL J O 1
ATOM 4957 N N . ASN C 3 39 ? 208.985 173.684 137.820 1.00 104.31 39 ASN J N 1
ATOM 4958 C CA . ASN C 3 39 ? 210.374 174.133 137.876 1.00 108.12 39 ASN J CA 1
ATOM 4959 C C . ASN C 3 39 ? 211.277 173.232 137.041 1.00 107.77 39 ASN J C 1
ATOM 4960 O O . ASN C 3 39 ? 212.215 173.713 136.394 1.00 110.38 39 ASN J O 1
ATOM 4965 N N . LYS C 3 40 ? 211.012 171.924 137.048 1.00 102.88 40 LYS J N 1
ATOM 4966 C CA . LYS C 3 40 ? 211.738 171.004 136.177 1.00 103.81 40 LYS J CA 1
ATOM 4967 C C . LYS C 3 40 ? 211.528 171.362 134.709 1.00 108.16 40 LYS J C 1
ATOM 4968 O O . LYS C 3 40 ? 212.484 171.432 133.927 1.00 109.62 40 LYS J O 1
ATOM 4974 N N . PHE C 3 41 ? 210.273 171.611 134.327 1.00 106.40 41 PHE J N 1
ATOM 4975 C CA . PHE C 3 41 ? 209.945 171.962 132.948 1.00 101.30 41 PHE J CA 1
ATOM 4976 C C . PHE C 3 41 ? 210.573 173.292 132.545 1.00 100.10 41 PHE J C 1
ATOM 4977 O O . PHE C 3 41 ? 210.935 173.479 131.377 1.00 99.29 41 PHE J O 1
ATOM 4985 N N . ILE C 3 42 ? 210.708 174.221 133.492 1.00 99.07 42 ILE J N 1
ATOM 4986 C CA . ILE C 3 42 ? 211.370 175.492 133.211 1.00 98.05 42 ILE J CA 1
ATOM 4987 C C . ILE C 3 42 ? 212.866 175.282 133.011 1.00 101.65 42 ILE J C 1
ATOM 4988 O O . ILE C 3 42 ? 213.438 175.702 131.999 1.00 103.43 42 ILE J O 1
ATOM 4993 N N . LYS C 3 43 ? 213.519 174.621 133.970 1.00 105.08 43 LYS J N 1
ATOM 4994 C CA . LYS C 3 43 ? 214.970 174.478 133.926 1.00 107.31 43 LYS J CA 1
ATOM 4995 C C . LYS C 3 43 ? 215.427 173.569 132.793 1.00 107.13 43 LYS J C 1
ATOM 4996 O O . LYS C 3 43 ? 216.580 173.673 132.360 1.00 102.47 43 LYS J O 1
ATOM 5002 N N . ASP C 3 44 ? 214.554 172.685 132.302 1.00 106.31 44 ASP J N 1
ATOM 5003 C CA . ASP C 3 44 ? 214.900 171.814 131.185 1.00 104.77 44 ASP J CA 1
ATOM 5004 C C . ASP C 3 44 ? 215.088 172.569 129.877 1.00 108.14 44 ASP J C 1
ATOM 5005 O O . ASP C 3 44 ? 215.623 171.994 128.922 1.00 113.05 44 ASP J O 1
ATOM 5010 N N . LYS C 3 45 ? 214.662 173.826 129.805 1.00 108.37 45 LYS J N 1
ATOM 5011 C CA . LYS C 3 45 ? 214.707 174.598 128.575 1.00 107.62 45 LYS J CA 1
ATOM 5012 C C . LYS C 3 45 ? 215.248 175.985 128.883 1.00 109.22 45 LYS J C 1
ATOM 5013 O O . LYS C 3 45 ? 215.339 176.397 130.043 1.00 108.77 45 LYS J O 1
ATOM 5019 N N . GLY C 3 46 ? 215.615 176.709 127.832 1.00 111.41 46 GLY J N 1
ATOM 5020 C CA . GLY C 3 46 ? 215.923 178.110 128.009 1.00 113.16 46 GLY J CA 1
ATOM 5021 C C . GLY C 3 46 ? 214.646 178.895 128.221 1.00 112.35 46 GLY J C 1
ATOM 5022 O O . GLY C 3 46 ? 213.885 179.114 127.275 1.00 113.08 46 GLY J O 1
ATOM 5023 N N . ILE C 3 47 ? 214.397 179.308 129.461 1.00 107.84 47 ILE J N 1
ATOM 5024 C CA . ILE C 3 47 ? 213.220 180.098 129.816 1.00 105.69 47 ILE J CA 1
ATOM 5025 C C . ILE C 3 47 ? 213.615 181.063 130.925 1.00 106.87 47 ILE J C 1
ATOM 5026 O O . ILE C 3 47 ? 214.228 180.662 131.919 1.00 106.44 47 ILE J O 1
ATOM 5031 N N . ARG C 3 48 ? 213.265 182.334 130.752 1.00 108.27 48 ARG J N 1
ATOM 5032 C CA . ARG C 3 48 ? 213.472 183.359 131.760 1.00 102.80 48 ARG J CA 1
ATOM 5033 C C . ARG C 3 48 ? 212.114 183.800 132.294 1.00 100.96 48 ARG J C 1
ATOM 5034 O O . ARG C 3 48 ? 211.116 183.792 131.568 1.00 104.36 48 ARG J O 1
ATOM 5042 N N . ILE C 3 49 ? 212.074 184.193 133.566 1.00 98.89 49 ILE J N 1
ATOM 5043 C CA . ILE C 3 49 ? 210.845 184.640 134.214 1.00 98.24 49 ILE J CA 1
ATOM 5044 C C . ILE C 3 49 ? 210.899 186.151 134.389 1.00 96.45 49 ILE J C 1
ATOM 5045 O O . ILE C 3 49 ? 211.896 186.692 134.884 1.00 97.70 49 ILE J O 1
ATOM 5050 N N . ILE C 3 50 ? 209.828 186.828 133.980 1.00 94.91 50 ILE J N 1
ATOM 5051 C CA . ILE C 3 50 ? 209.655 188.261 134.187 1.00 100.79 50 ILE J CA 1
ATOM 5052 C C . ILE C 3 50 ? 208.431 188.483 135.062 1.00 105.19 50 ILE J C 1
ATOM 5053 O O . ILE C 3 50 ? 207.388 187.849 134.860 1.00 101.45 50 ILE J O 1
ATOM 5058 N N . SER C 3 51 ? 208.562 189.375 136.039 1.00 105.30 51 SER J N 1
ATOM 5059 C CA . SER C 3 51 ? 207.416 189.788 136.832 1.00 105.27 51 SER J CA 1
ATOM 5060 C C . SER C 3 51 ? 206.495 190.683 136.010 1.00 105.93 51 SER J C 1
ATOM 5061 O O . SER C 3 51 ? 206.930 191.393 135.100 1.00 107.81 51 SER J O 1
ATOM 5064 N N . GLN C 3 52 ? 205.202 190.643 136.343 1.00 102.54 52 GLN J N 1
ATOM 5065 C CA . GLN C 3 52 ? 204.221 191.445 135.618 1.00 106.75 52 GLN J CA 1
ATOM 5066 C C . GLN C 3 52 ? 204.535 192.934 135.709 1.00 110.30 52 GLN J C 1
ATOM 5067 O O . GLN C 3 52 ? 204.287 193.684 134.756 1.00 110.81 52 GLN J O 1
ATOM 5073 N N . ASP C 3 53 ? 205.100 193.374 136.838 1.00 110.46 53 ASP J N 1
ATOM 5074 C CA . ASP C 3 53 ? 205.453 194.778 137.022 1.00 109.55 53 ASP J CA 1
ATOM 5075 C C . ASP C 3 53 ? 206.615 195.213 136.137 1.00 111.31 53 ASP J C 1
ATOM 5076 O O . ASP C 3 53 ? 206.845 196.417 135.989 1.00 107.11 53 ASP J O 1
ATOM 5081 N N . GLU C 3 54 ? 207.366 194.270 135.572 1.00 113.50 54 GLU J N 1
ATOM 5082 C CA . GLU C 3 54 ? 208.355 194.571 134.543 1.00 117.92 54 GLU J CA 1
ATOM 5083 C C . GLU C 3 54 ? 207.805 194.362 133.141 1.00 120.50 54 GLU J C 1
ATOM 5084 O O . GLU C 3 54 ? 208.168 195.101 132.218 1.00 124.94 54 GLU J O 1
ATOM 5090 N N . PHE C 3 55 ? 206.917 193.379 132.987 1.00 112.34 55 PHE J N 1
ATOM 5091 C CA . PHE C 3 55 ? 206.260 193.121 131.711 1.00 107.50 55 PHE J CA 1
ATOM 5092 C C . PHE C 3 55 ? 205.442 194.320 131.248 1.00 113.25 55 PHE J C 1
ATOM 5093 O O . PHE C 3 55 ? 205.429 194.648 130.056 1.00 114.90 55 PHE J O 1
ATOM 5101 N N . GLU C 3 56 ? 204.767 194.995 132.175 1.00 113.53 56 GLU J N 1
ATOM 5102 C CA . GLU C 3 56 ? 203.937 196.137 131.810 1.00 112.10 56 GLU J CA 1
ATOM 5103 C C . GLU C 3 56 ? 204.716 197.444 131.705 1.00 111.47 56 GLU J C 1
ATOM 5104 O O . GLU C 3 56 ? 204.106 198.480 131.417 1.00 110.91 56 GLU J O 1
ATOM 5110 N N . LYS C 3 57 ? 206.035 197.434 131.925 1.00 115.48 57 LYS J N 1
ATOM 5111 C CA . LYS C 3 57 ? 206.811 198.668 131.914 1.00 121.18 57 LYS J CA 1
ATOM 5112 C C . LYS C 3 57 ? 207.830 198.769 130.787 1.00 125.26 57 LYS J C 1
ATOM 5113 O O . LYS C 3 57 ? 208.197 199.889 130.417 1.00 129.19 57 LYS J O 1
ATOM 5119 N N . ASN C 3 58 ? 208.308 197.651 130.240 1.00 122.13 58 ASN J N 1
ATOM 5120 C CA . ASN C 3 58 ? 209.078 197.693 128.995 1.00 120.74 58 ASN J CA 1
ATOM 5121 C C . ASN C 3 58 ? 208.103 197.599 127.821 1.00 119.72 58 ASN J C 1
ATOM 5122 O O . ASN C 3 58 ? 208.097 196.653 127.030 1.00 118.43 58 ASN J O 1
ATOM 5127 N N . ASP C 3 59 ? 207.274 198.641 127.719 1.00 121.60 59 ASP J N 1
ATOM 5128 C CA . ASP C 3 59 ? 206.063 198.618 126.906 1.00 123.18 59 ASP J CA 1
ATOM 5129 C C . ASP C 3 59 ? 205.266 197.365 127.245 1.00 118.69 59 ASP J C 1
ATOM 5130 O O . ASP C 3 59 ? 204.725 197.259 128.350 1.00 118.84 59 ASP J O 1
ATOM 5135 N N . THR C 3 60 ? 205.170 196.416 126.310 1.00 115.49 60 THR J N 1
ATOM 5136 C CA . THR C 3 60 ? 204.571 195.117 126.622 1.00 109.69 60 THR J CA 1
ATOM 5137 C C . THR C 3 60 ? 205.079 194.102 125.596 1.00 107.62 60 THR J C 1
ATOM 5138 O O . THR C 3 60 ? 204.555 194.042 124.481 1.00 113.30 60 THR J O 1
ATOM 5142 N N . VAL C 3 61 ? 206.076 193.308 125.983 1.00 102.87 61 VAL J N 1
ATOM 5143 C CA . VAL C 3 61 ? 206.573 192.246 125.113 1.00 100.57 61 VAL J CA 1
ATOM 5144 C C . VAL C 3 61 ? 207.424 191.285 125.935 1.00 97.93 61 VAL J C 1
ATOM 5145 O O . VAL C 3 61 ? 208.197 191.698 126.804 1.00 100.13 61 VAL J O 1
ATOM 5149 N N . THR C 3 62 ? 207.263 189.993 125.654 1.00 92.01 62 THR J N 1
ATOM 5150 C CA . THR C 3 62 ? 208.183 188.958 126.107 1.00 90.09 62 THR J CA 1
ATOM 5151 C C . THR C 3 62 ? 209.145 188.653 124.968 1.00 93.50 62 THR J C 1
ATOM 5152 O O . THR C 3 62 ? 208.725 188.165 123.914 1.00 96.23 62 THR J O 1
ATOM 5156 N N . ASN C 3 63 ? 210.425 188.939 125.180 1.00 91.24 63 ASN J N 1
ATOM 5157 C CA . ASN C 3 63 ? 211.399 188.833 124.104 1.00 94.84 63 ASN J CA 1
ATOM 5158 C C . ASN C 3 63 ? 211.617 187.369 123.734 1.00 98.41 63 ASN J C 1
ATOM 5159 O O . ASN C 3 63 ? 211.839 186.523 124.605 1.00 100.03 63 ASN J O 1
ATOM 5164 N N . LEU C 3 64 ? 211.550 187.074 122.432 1.00 99.38 64 LEU J N 1
ATOM 5165 C CA . LEU C 3 64 ? 211.656 185.701 121.951 1.00 100.87 64 LEU J CA 1
ATOM 5166 C C . LEU C 3 64 ? 213.095 185.231 121.783 1.00 106.12 64 LEU J C 1
ATOM 5167 O O . LEU C 3 64 ? 213.339 184.020 121.805 1.00 105.76 64 LEU J O 1
ATOM 5172 N N . GLU C 3 65 ? 214.048 186.147 121.600 1.00 106.48 65 GLU J N 1
ATOM 5173 C CA . GLU C 3 65 ? 215.444 185.733 121.514 1.00 107.54 65 GLU J CA 1
ATOM 5174 C C . GLU C 3 65 ? 215.970 185.311 122.880 1.00 109.31 65 GLU J C 1
ATOM 5175 O O . GLU C 3 65 ? 216.890 184.490 122.965 1.00 114.80 65 GLU J O 1
ATOM 5181 N N . ARG C 3 66 ? 215.386 185.848 123.949 1.00 104.98 66 ARG J N 1
ATOM 5182 C CA . ARG C 3 66 ? 215.764 185.535 125.320 1.00 107.12 66 ARG J CA 1
ATOM 5183 C C . ARG C 3 66 ? 214.803 184.559 125.991 1.00 106.75 66 ARG J C 1
ATOM 5184 O O . ARG C 3 66 ? 215.057 184.148 127.128 1.00 110.74 66 ARG J O 1
ATOM 5192 N N . ASN C 3 67 ? 213.715 184.182 125.315 1.00 101.79 67 ASN J N 1
ATOM 5193 C CA . ASN C 3 67 ? 212.729 183.224 125.821 1.00 99.44 67 ASN J CA 1
ATOM 5194 C C . ASN C 3 67 ? 212.139 183.676 127.161 1.00 96.76 67 ASN J C 1
ATOM 5195 O O . ASN C 3 67 ? 212.177 182.963 128.167 1.00 95.94 67 ASN J O 1
ATOM 5200 N N . GLU C 3 68 ? 211.578 184.880 127.151 1.00 94.67 68 GLU J N 1
ATOM 5201 C CA . GLU C 3 68 ? 210.933 185.438 128.330 1.00 89.54 68 GLU J CA 1
ATOM 5202 C C . GLU C 3 68 ? 209.532 184.864 128.525 1.00 85.72 68 GLU J C 1
ATOM 5203 O O . GLU C 3 68 ? 208.813 184.577 127.564 1.00 94.57 68 GLU J O 1
ATOM 5209 N N . TYR C 3 69 ? 209.155 184.691 129.793 1.00 85.75 69 TYR J N 1
ATOM 5210 C CA . TYR C 3 69 ? 207.794 184.355 130.198 1.00 81.61 69 TYR J CA 1
ATOM 5211 C C . TYR C 3 69 ? 207.394 185.255 131.361 1.00 86.95 69 TYR J C 1
ATOM 5212 O O . TYR C 3 69 ? 208.211 185.532 132.244 1.00 98.99 69 TYR J O 1
ATOM 5221 N N . VAL C 3 70 ? 206.137 185.701 131.370 1.00 78.70 70 VAL J N 1
ATOM 5222 C CA . VAL C 3 70 ? 205.616 186.518 132.464 1.00 79.23 70 VAL J CA 1
ATOM 5223 C C . VAL C 3 70 ? 205.001 185.612 133.517 1.00 87.58 70 VAL J C 1
ATOM 5224 O O . VAL C 3 70 ? 204.355 184.610 133.194 1.00 86.20 70 VAL J O 1
ATOM 5228 N N . ALA C 3 71 ? 205.193 185.971 134.783 1.00 94.46 71 ALA J N 1
ATOM 5229 C CA . ALA C 3 71 ? 204.527 185.297 135.895 1.00 94.01 71 ALA J CA 1
ATOM 5230 C C . ALA C 3 71 ? 203.200 186.006 136.142 1.00 97.49 71 ALA J C 1
ATOM 5231 O O . ALA C 3 71 ? 203.145 187.016 136.849 1.00 103.44 71 ALA J O 1
ATOM 5233 N N . LEU C 3 72 ? 202.127 185.483 135.553 1.00 94.89 72 LEU J N 1
ATOM 5234 C CA . LEU C 3 72 ? 200.813 186.108 135.652 1.00 93.66 72 LEU J CA 1
ATOM 5235 C C . LEU C 3 72 ? 200.138 185.736 136.970 1.00 93.55 72 LEU J C 1
ATOM 5236 O O . LEU C 3 72 ? 200.714 185.077 137.840 1.00 93.08 72 LEU J O 1
ATOM 5241 N N . SER C 3 73 ? 198.885 186.158 137.113 1.00 93.37 73 SER J N 1
ATOM 5242 C CA . SER C 3 73 ? 198.094 185.858 138.294 1.00 89.97 73 SER J CA 1
ATOM 5243 C C . SER C 3 73 ? 197.740 184.374 138.342 1.00 91.42 73 SER J C 1
ATOM 5244 O O . SER C 3 73 ? 197.709 183.679 137.323 1.00 94.37 73 SER J O 1
ATOM 5247 N N . ASP C 3 74 ? 197.480 183.893 139.558 1.00 94.49 74 ASP J N 1
ATOM 5248 C CA . ASP C 3 74 ? 197.140 182.497 139.830 1.00 103.19 74 ASP J CA 1
ATOM 5249 C C . ASP C 3 74 ? 198.209 181.525 139.338 1.00 102.51 74 ASP J C 1
ATOM 5250 O O . ASP C 3 74 ? 197.920 180.348 139.104 1.00 104.18 74 ASP J O 1
ATOM 5255 N N . GLY C 3 75 ? 199.446 181.993 139.179 1.00 93.68 75 GLY J N 1
ATOM 5256 C CA . GLY C 3 75 ? 200.556 181.119 138.855 1.00 89.88 75 GLY J CA 1
ATOM 5257 C C . GLY C 3 75 ? 200.735 180.780 137.393 1.00 91.62 75 GLY J C 1
ATOM 5258 O O . GLY C 3 75 ? 201.554 179.909 137.077 1.00 91.43 75 GLY J O 1
ATOM 5259 N N . VAL C 3 76 ? 200.005 181.425 136.490 1.00 92.76 76 VAL J N 1
ATOM 5260 C CA . VAL C 3 76 ? 200.159 181.166 135.064 1.00 86.82 76 VAL J CA 1
ATOM 5261 C C . VAL C 3 76 ? 201.434 181.831 134.562 1.00 84.45 76 VAL J C 1
ATOM 5262 O O . VAL C 3 76 ? 201.730 182.982 134.903 1.00 89.32 76 VAL J O 1
ATOM 5266 N N . TYR C 3 77 ? 202.206 181.097 133.764 1.00 74.90 77 TYR J N 1
ATOM 5267 C CA . TYR C 3 77 ? 203.342 181.645 133.036 1.00 75.88 77 TYR J CA 1
ATOM 5268 C C . TYR C 3 77 ? 202.970 181.743 131.564 1.00 76.64 77 TYR J C 1
ATOM 5269 O O . TYR C 3 77 ? 202.504 180.764 130.972 1.00 77.81 77 TYR J O 1
ATOM 5278 N N . MET C 3 78 ? 203.172 182.921 130.975 1.00 73.77 78 MET J N 1
ATOM 5279 C CA . MET C 3 78 ? 202.643 183.200 129.648 1.00 62.64 78 MET J CA 1
ATOM 5280 C C . MET C 3 78 ? 203.638 184.004 128.824 1.00 64.68 78 MET J C 1
ATOM 5281 O O . MET C 3 78 ? 204.269 184.939 129.325 1.00 77.12 78 MET J O 1
ATOM 5286 N N . GLN C 3 79 ? 203.766 183.624 127.553 1.00 61.96 79 GLN J N 1
ATOM 5287 C CA . GLN C 3 79 ? 204.628 184.287 126.583 1.00 64.29 79 GLN J CA 1
ATOM 5288 C C . GLN C 3 79 ? 203.802 184.650 125.360 1.00 68.73 79 GLN J C 1
ATOM 5289 O O . GLN C 3 79 ? 203.139 183.782 124.783 1.00 71.89 79 GLN J O 1
ATOM 5295 N N . ILE C 3 80 ? 203.841 185.916 124.961 1.00 70.85 80 ILE J N 1
ATOM 5296 C CA . ILE C 3 80 ? 203.209 186.338 123.716 1.00 69.91 80 ILE J CA 1
ATOM 5297 C C . ILE C 3 80 ? 204.238 186.236 122.594 1.00 71.56 80 ILE J C 1
ATOM 5298 O O . ILE C 3 80 ? 205.328 186.815 122.670 1.00 82.65 80 ILE J O 1
ATOM 5303 N N . VAL C 3 81 ? 203.917 185.440 121.580 1.00 63.55 81 VAL J N 1
ATOM 5304 C CA . VAL C 3 81 ? 204.782 185.306 120.414 1.00 64.35 81 VAL J CA 1
ATOM 5305 C C . VAL C 3 81 ? 204.398 186.309 119.338 1.00 72.65 81 VAL J C 1
ATOM 5306 O O . VAL C 3 81 ? 205.260 186.835 118.631 1.00 83.02 81 VAL J O 1
ATOM 5310 N N . ASP C 3 82 ? 203.103 186.584 119.213 1.00 71.28 82 ASP J N 1
ATOM 5311 C CA . ASP C 3 82 ? 202.603 187.634 118.333 1.00 69.67 82 ASP J CA 1
ATOM 5312 C C . ASP C 3 82 ? 201.371 188.223 119.001 1.00 70.88 82 ASP J C 1
ATOM 5313 O O . ASP C 3 82 ? 200.388 187.510 119.220 1.00 71.20 82 ASP J O 1
ATOM 5318 N N . ARG C 3 83 ? 201.429 189.516 119.329 1.00 70.72 83 ARG J N 1
ATOM 5319 C CA . ARG C 3 83 ? 200.321 190.155 120.027 1.00 70.05 83 ARG J CA 1
ATOM 5320 C C . ARG C 3 83 ? 199.093 190.302 119.133 1.00 71.85 83 ARG J C 1
ATOM 5321 O O . ARG C 3 83 ? 197.977 190.431 119.648 1.00 75.69 83 ARG J O 1
ATOM 5329 N N . GLY C 3 84 ? 199.272 190.276 117.820 1.00 71.66 84 GLY J N 1
ATOM 5330 C CA . GLY C 3 84 ? 198.161 190.129 116.890 1.00 71.73 84 GLY J CA 1
ATOM 5331 C C . GLY C 3 84 ? 197.603 191.453 116.405 1.00 81.11 84 GLY J C 1
ATOM 5332 O O . GLY C 3 84 ? 197.647 192.473 117.092 1.00 84.22 84 GLY J O 1
ATOM 5333 N N . SER C 3 85 ? 197.061 191.420 115.185 1.00 85.59 85 SER J N 1
ATOM 5334 C CA . SER C 3 85 ? 196.341 192.546 114.583 1.00 91.63 85 SER J CA 1
ATOM 5335 C C . SER C 3 85 ? 197.166 193.831 114.643 1.00 103.24 85 SER J C 1
ATOM 5336 O O . SER C 3 85 ? 196.708 194.877 115.109 1.00 108.12 85 SER J O 1
ATOM 5339 N N . ALA C 3 86 ? 198.403 193.744 114.145 1.00 107.39 86 ALA J N 1
ATOM 5340 C CA . ALA C 3 86 ? 199.371 194.817 114.350 1.00 105.31 86 ALA J CA 1
ATOM 5341 C C . ALA C 3 86 ? 199.042 196.068 113.544 1.00 107.42 86 ALA J C 1
ATOM 5342 O O . ALA C 3 86 ? 199.451 197.168 113.929 1.00 108.79 86 ALA J O 1
ATOM 5344 N N . GLU C 3 87 ? 198.337 195.934 112.423 1.00 108.53 87 GLU J N 1
ATOM 5345 C CA . GLU C 3 87 ? 197.988 197.113 111.637 1.00 111.21 87 GLU J CA 1
ATOM 5346 C C . GLU C 3 87 ? 196.720 197.797 112.127 1.00 111.15 87 GLU J C 1
ATOM 5347 O O . GLU C 3 87 ? 196.629 199.029 112.068 1.00 111.20 87 GLU J O 1
ATOM 5353 N N . ASN C 3 88 ? 195.743 197.033 112.611 1.00 111.77 88 ASN J N 1
ATOM 5354 C CA . ASN C 3 88 ? 194.486 197.608 113.075 1.00 109.80 88 ASN J CA 1
ATOM 5355 C C . ASN C 3 88 ? 194.584 198.067 114.527 1.00 107.41 88 ASN J C 1
ATOM 5356 O O . ASN C 3 88 ? 194.133 199.166 114.864 1.00 109.00 88 ASN J O 1
ATOM 5361 N N . LYS C 3 89 ? 195.151 197.231 115.398 1.00 104.04 89 LYS J N 1
ATOM 5362 C CA . LYS C 3 89 ? 195.495 197.546 116.784 1.00 101.39 89 LYS J CA 1
ATOM 5363 C C . LYS C 3 89 ? 194.282 197.805 117.668 1.00 100.23 89 LYS J C 1
ATOM 5364 O O . LYS C 3 89 ? 194.458 198.053 118.868 1.00 96.97 89 LYS J O 1
ATOM 5370 N N . THR C 3 90 ? 193.063 197.751 117.135 1.00 102.02 90 THR J N 1
ATOM 5371 C CA . THR C 3 90 ? 191.885 198.196 117.870 1.00 100.99 90 THR J CA 1
ATOM 5372 C C . THR C 3 90 ? 190.923 197.073 118.231 1.00 96.06 90 THR J C 1
ATOM 5373 O O . THR C 3 90 ? 190.206 197.188 119.227 1.00 97.88 90 THR J O 1
ATOM 5377 N N . ASP C 3 91 ? 190.907 195.980 117.468 1.00 91.96 91 ASP J N 1
ATOM 5378 C CA . ASP C 3 91 ? 189.911 194.921 117.652 1.00 94.05 91 ASP J CA 1
ATOM 5379 C C . ASP C 3 91 ? 190.389 193.897 118.689 1.00 85.33 91 ASP J C 1
ATOM 5380 O O . ASP C 3 91 ? 190.676 192.734 118.401 1.00 86.83 91 ASP J O 1
ATOM 5385 N N . THR C 3 92 ? 190.440 194.358 119.937 1.00 80.78 92 THR J N 1
ATOM 5386 C CA . THR C 3 92 ? 190.760 193.494 121.062 1.00 81.37 92 THR J CA 1
ATOM 5387 C C . THR C 3 92 ? 189.529 192.695 121.492 1.00 82.73 92 THR J C 1
ATOM 5388 O O . THR C 3 92 ? 188.403 192.952 121.058 1.00 90.29 92 THR J O 1
ATOM 5392 N N . PHE C 3 93 ? 189.754 191.709 122.357 1.00 75.62 93 PHE J N 1
ATOM 5393 C CA . PHE C 3 93 ? 188.664 190.891 122.868 1.00 77.98 93 PHE J CA 1
ATOM 5394 C C . PHE C 3 93 ? 187.935 191.607 124.004 1.00 79.55 93 PHE J C 1
ATOM 5395 O O . PHE C 3 93 ? 188.476 192.497 124.666 1.00 76.81 93 PHE J O 1
ATOM 5403 N N . ALA C 3 94 ? 186.691 191.196 124.228 1.00 75.79 94 ALA J N 1
ATOM 5404 C CA . ALA C 3 94 ? 185.798 191.856 125.176 1.00 72.45 94 ALA J CA 1
ATOM 5405 C C . ALA C 3 94 ? 184.617 190.932 125.458 1.00 72.93 94 ALA J C 1
ATOM 5406 O O . ALA C 3 94 ? 184.512 189.833 124.905 1.00 75.89 94 ALA J O 1
ATOM 5408 N N . ASN C 3 95 ? 183.711 191.411 126.309 1.00 74.01 95 ASN J N 1
ATOM 5409 C CA . ASN C 3 95 ? 182.590 190.611 126.784 1.00 74.74 95 ASN J CA 1
ATOM 5410 C C . ASN C 3 95 ? 181.648 190.246 125.640 1.00 75.87 95 ASN J C 1
ATOM 5411 O O . ASN C 3 95 ? 181.508 190.982 124.660 1.00 83.28 95 ASN J O 1
ATOM 5416 N N . ASN C 3 96 ? 181.011 189.080 125.774 1.00 68.35 96 ASN J N 1
ATOM 5417 C CA . ASN C 3 96 ? 180.051 188.508 124.829 1.00 67.02 96 ASN J CA 1
ATOM 5418 C C . ASN C 3 96 ? 180.669 188.113 123.493 1.00 67.86 96 ASN J C 1
ATOM 5419 O O . ASN C 3 96 ? 179.930 187.763 122.564 1.00 70.00 96 ASN J O 1
ATOM 5424 N N . ASN C 3 97 ? 181.992 188.151 123.359 1.00 65.69 97 ASN J N 1
ATOM 5425 C CA . ASN C 3 97 ? 182.597 187.647 122.137 1.00 60.58 97 ASN J CA 1
ATOM 5426 C C . ASN C 3 97 ? 182.619 186.123 122.129 1.00 62.52 97 ASN J C 1
ATOM 5427 O O . ASN C 3 97 ? 182.576 185.461 123.169 1.00 65.71 97 ASN J O 1
ATOM 5432 N N . GLU C 3 98 ? 182.679 185.572 120.921 1.00 62.50 98 GLU J N 1
ATOM 5433 C CA . GLU C 3 98 ? 182.889 184.149 120.701 1.00 58.78 98 GLU J CA 1
ATOM 5434 C C . GLU C 3 98 ? 184.227 183.980 119.999 1.00 54.39 98 GLU J C 1
ATOM 5435 O O . GLU C 3 98 ? 184.467 184.597 118.956 1.00 61.38 98 GLU J O 1
ATOM 5441 N N . ILE C 3 99 ? 185.100 183.160 120.578 1.00 51.63 99 ILE J N 1
ATOM 5442 C CA . ILE C 3 99 ? 186.511 183.120 120.213 1.00 51.95 99 ILE J CA 1
ATOM 5443 C C . ILE C 3 99 ? 186.867 181.711 119.759 1.00 55.38 99 ILE J C 1
ATOM 5444 O O . ILE C 3 99 ? 186.541 180.732 120.440 1.00 58.81 99 ILE J O 1
ATOM 5449 N N . CYS C 3 100 ? 187.539 181.614 118.614 1.00 52.51 100 CYS J N 1
ATOM 5450 C CA . CYS C 3 100 ? 188.001 180.345 118.071 1.00 47.32 100 CYS J CA 1
ATOM 5451 C C . CYS C 3 100 ? 189.455 180.113 118.462 1.00 51.72 100 CYS J C 1
ATOM 5452 O O . CYS C 3 100 ? 190.286 181.021 118.369 1.00 57.79 100 CYS J O 1
ATOM 5455 N N . VAL C 3 101 ? 189.758 178.892 118.900 1.00 51.75 101 VAL J N 1
ATOM 5456 C CA . VAL C 3 101 ? 191.059 178.548 119.460 1.00 41.33 101 VAL J CA 1
ATOM 5457 C C . VAL C 3 101 ? 191.638 177.373 118.685 1.00 44.83 101 VAL J C 1
ATOM 5458 O O . VAL C 3 101 ? 190.947 176.374 118.455 1.00 56.62 101 VAL J O 1
ATOM 5462 N N . ARG C 3 102 ? 192.901 177.495 118.283 1.00 43.72 102 ARG J N 1
ATOM 5463 C CA . ARG C 3 102 ? 193.673 176.382 117.746 1.00 47.41 102 ARG J CA 1
ATOM 5464 C C . ARG C 3 102 ? 194.930 176.215 118.588 1.00 51.76 102 ARG J C 1
ATOM 5465 O O . ARG C 3 102 ? 195.620 177.196 118.883 1.00 58.95 102 ARG J O 1
ATOM 5473 N N . TYR C 3 103 ? 195.222 174.973 118.969 1.00 42.77 103 TYR J N 1
ATOM 5474 C CA . TYR C 3 103 ? 196.157 174.720 120.055 1.00 43.35 103 TYR J CA 1
ATOM 5475 C C . TYR C 3 103 ? 196.736 173.319 119.937 1.00 47.87 103 TYR J C 1
ATOM 5476 O O . TYR C 3 103 ? 196.226 172.470 119.201 1.00 61.40 103 TYR J O 1
ATOM 5485 N N . ILE C 3 104 ? 197.822 173.098 120.677 1.00 48.40 104 ILE J N 1
ATOM 5486 C CA . ILE C 3 104 ? 198.381 171.771 120.914 1.00 58.81 104 ILE J CA 1
ATOM 5487 C C . ILE C 3 104 ? 198.810 171.710 122.376 1.00 62.56 104 ILE J C 1
ATOM 5488 O O . ILE C 3 104 ? 199.504 172.609 122.862 1.00 65.80 104 ILE J O 1
ATOM 5493 N N . GLU C 3 105 ? 198.386 170.663 123.082 1.00 61.25 105 GLU J N 1
ATOM 5494 C CA . GLU C 3 105 ? 198.502 170.592 124.534 1.00 57.51 105 GLU J CA 1
ATOM 5495 C C . GLU C 3 105 ? 199.552 169.563 124.932 1.00 69.03 105 GLU J C 1
ATOM 5496 O O . GLU C 3 105 ? 199.515 168.420 124.465 1.00 79.70 105 GLU J O 1
ATOM 5502 N N . GLU C 3 106 ? 200.475 169.968 125.804 1.00 71.90 106 GLU J N 1
ATOM 5503 C CA . GLU C 3 106 ? 201.554 169.108 126.276 1.00 74.96 106 GLU J CA 1
ATOM 5504 C C . GLU C 3 106 ? 201.406 168.862 127.771 1.00 77.06 106 GLU J C 1
ATOM 5505 O O . GLU C 3 106 ? 201.184 169.801 128.542 1.00 81.43 106 GLU J O 1
ATOM 5511 N N . ASP C 3 107 ? 201.538 167.599 128.172 1.00 78.22 107 ASP J N 1
ATOM 5512 C CA . ASP C 3 107 ? 201.462 167.221 129.577 1.00 83.36 107 ASP J CA 1
ATOM 5513 C C . ASP C 3 107 ? 202.815 167.473 130.235 1.00 88.09 107 ASP J C 1
ATOM 5514 O O . ASP C 3 107 ? 203.860 167.107 129.687 1.00 93.57 107 ASP J O 1
ATOM 5519 N N . ILE C 3 108 ? 202.793 168.098 131.413 1.00 82.55 108 ILE J N 1
ATOM 5520 C CA . ILE C 3 108 ? 204.035 168.470 132.084 1.00 81.62 108 ILE J CA 1
ATOM 5521 C C . ILE C 3 108 ? 204.648 167.276 132.808 1.00 90.02 108 ILE J C 1
ATOM 5522 O O . ILE C 3 108 ? 205.864 167.059 132.747 1.00 91.64 108 ILE J O 1
ATOM 5527 N N . MET C 3 109 ? 203.826 166.485 133.504 1.00 94.71 109 MET J N 1
ATOM 5528 C CA . MET C 3 109 ? 204.356 165.440 134.376 1.00 98.49 109 MET J CA 1
ATOM 5529 C C . MET C 3 109 ? 205.015 164.325 133.573 1.00 94.12 109 MET J C 1
ATOM 5530 O O . MET C 3 109 ? 206.128 163.891 133.893 1.00 91.16 109 MET J O 1
ATOM 5535 N N . THR C 3 110 ? 204.341 163.839 132.534 1.00 92.33 110 THR J N 1
ATOM 5536 C CA . THR C 3 110 ? 204.963 162.993 131.524 1.00 93.80 110 THR J CA 1
ATOM 5537 C C . THR C 3 110 ? 204.908 163.740 130.198 1.00 94.39 110 THR J C 1
ATOM 5538 O O . THR C 3 110 ? 203.846 164.223 129.790 1.00 98.85 110 THR J O 1
ATOM 5542 N N . ARG C 3 111 ? 206.062 163.856 129.545 1.00 91.86 111 ARG J N 1
ATOM 5543 C CA . ARG C 3 111 ? 206.292 164.883 128.530 1.00 93.94 111 ARG J CA 1
ATOM 5544 C C . ARG C 3 111 ? 205.710 164.400 127.203 1.00 96.71 111 ARG J C 1
ATOM 5545 O O . ARG C 3 111 ? 206.412 163.931 126.304 1.00 99.79 111 ARG J O 1
ATOM 5553 N N . ASP C 3 112 ? 204.389 164.534 127.080 1.00 94.19 112 ASP J N 1
ATOM 5554 C CA . ASP C 3 112 ? 203.648 163.898 126.000 1.00 90.18 112 ASP J CA 1
ATOM 5555 C C . ASP C 3 112 ? 202.597 164.845 125.438 1.00 86.96 112 ASP J C 1
ATOM 5556 O O . ASP C 3 112 ? 201.891 165.520 126.193 1.00 85.58 112 ASP J O 1
ATOM 5561 N N . THR C 3 113 ? 202.493 164.882 124.109 1.00 85.36 113 THR J N 1
ATOM 5562 C CA . THR C 3 113 ? 201.441 165.645 123.441 1.00 81.19 113 THR J CA 1
ATOM 5563 C C . THR C 3 113 ? 200.103 164.962 123.685 1.00 79.93 113 THR J C 1
ATOM 5564 O O . THR C 3 113 ? 199.861 163.856 123.189 1.00 88.55 113 THR J O 1
ATOM 5568 N N . THR C 3 114 ? 199.227 165.619 124.440 1.00 74.91 114 THR J N 1
ATOM 5569 C CA . THR C 3 114 ? 197.983 165.004 124.880 1.00 77.12 114 THR J CA 1
ATOM 5570 C C . THR C 3 114 ? 196.774 165.435 124.060 1.00 75.73 114 THR J C 1
ATOM 5571 O O . THR C 3 114 ? 195.911 164.603 123.776 1.00 73.40 114 THR J O 1
ATOM 5575 N N . CYS C 3 115 ? 196.699 166.703 123.652 1.00 79.72 115 CYS J N 1
ATOM 5576 C CA . CYS C 3 115 ? 195.515 167.247 122.996 1.00 73.56 115 CYS J CA 1
ATOM 5577 C C . CYS C 3 115 ? 195.918 168.242 121.917 1.00 62.26 115 CYS J C 1
ATOM 5578 O O . CYS C 3 115 ? 196.853 169.024 122.110 1.00 68.49 115 CYS J O 1
ATOM 5581 N N . PHE C 3 116 ? 195.211 168.217 120.786 1.00 46.25 116 PHE J N 1
ATOM 5582 C CA . PHE C 3 116 ? 195.504 169.158 119.711 1.00 48.70 116 PHE J CA 1
ATOM 5583 C C . PHE C 3 116 ? 194.330 169.226 118.746 1.00 55.93 116 PHE J C 1
ATOM 5584 O O . PHE C 3 116 ? 193.470 168.342 118.715 1.00 67.39 116 PHE J O 1
ATOM 5592 N N . ASN C 3 117 ? 194.304 170.309 117.960 1.00 48.84 117 ASN J N 1
ATOM 5593 C CA . ASN C 3 117 ? 193.411 170.434 116.814 1.00 42.59 117 ASN J CA 1
ATOM 5594 C C . ASN C 3 117 ? 194.085 171.150 115.639 1.00 49.92 117 ASN J C 1
ATOM 5595 O O . ASN C 3 117 ? 193.422 171.879 114.893 1.00 62.48 117 ASN J O 1
ATOM 5600 N N . VAL C 3 118 ? 195.394 170.961 115.465 1.00 42.01 118 VAL J N 1
ATOM 5601 C CA . VAL C 3 118 ? 196.149 171.630 114.412 1.00 44.29 118 VAL J CA 1
ATOM 5602 C C . VAL C 3 118 ? 196.837 170.590 113.533 1.00 54.47 118 VAL J C 1
ATOM 5603 O O . VAL C 3 118 ? 196.991 169.424 113.902 1.00 60.46 118 VAL J O 1
ATOM 5607 N N . PHE C 3 119 ? 197.259 171.040 112.350 1.00 56.65 119 PHE J N 1
ATOM 5608 C CA . PHE C 3 119 ? 197.905 170.172 111.374 1.00 62.82 119 PHE J CA 1
ATOM 5609 C C . PHE C 3 119 ? 199.398 170.041 111.648 1.00 68.92 119 PHE J C 1
ATOM 5610 O O . PHE C 3 119 ? 200.104 171.042 111.803 1.00 74.58 119 PHE J O 1
ATOM 5618 N N . LEU C 3 120 ? 199.872 168.797 111.697 1.00 68.32 120 LEU J N 1
ATOM 5619 C CA . LEU C 3 120 ? 201.292 168.480 111.668 1.00 70.95 120 LEU J CA 1
ATOM 5620 C C . LEU C 3 120 ? 201.484 167.219 110.838 1.00 78.68 120 LEU J C 1
ATOM 5621 O O . LEU C 3 120 ? 200.625 166.332 110.825 1.00 79.43 120 LEU J O 1
ATOM 5626 N N . GLU C 3 121 ? 202.624 167.148 110.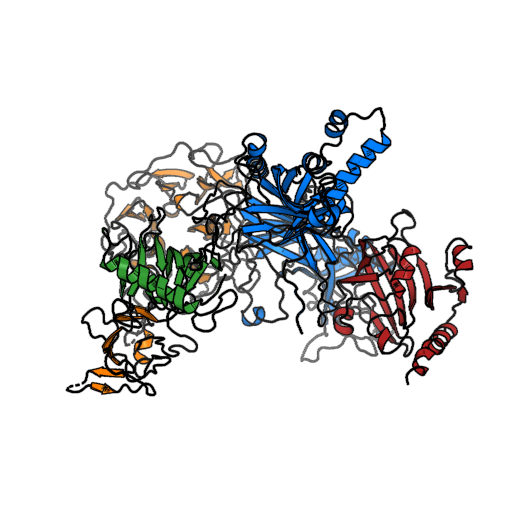144 1.00 81.76 121 GLU J N 1
ATOM 5627 C CA . GLU C 3 121 ? 202.838 166.092 109.158 1.00 84.58 121 GLU J CA 1
ATOM 5628 C C . GLU C 3 121 ? 202.808 164.705 109.789 1.00 87.68 121 GLU J C 1
ATOM 5629 O O . GLU C 3 121 ? 202.438 163.729 109.125 1.00 87.34 121 GLU J O 1
ATOM 5635 N N . GLU C 3 122 ? 203.180 164.595 111.067 1.00 91.88 122 GLU J N 1
ATOM 5636 C CA . GLU C 3 122 ? 203.214 163.297 111.731 1.00 94.22 122 GLU J CA 1
ATOM 5637 C C . GLU C 3 122 ? 201.823 162.685 111.880 1.00 91.53 122 GLU J C 1
ATOM 5638 O O . GLU C 3 122 ? 201.715 161.471 112.082 1.00 92.73 122 GLU J O 1
ATOM 5644 N N . TRP C 3 123 ? 200.764 163.489 111.778 1.00 85.06 123 TRP J N 1
ATOM 5645 C CA . TRP C 3 123 ? 199.387 163.004 111.764 1.00 79.01 123 TRP J CA 1
ATOM 5646 C C . TRP C 3 123 ? 198.588 163.671 110.650 1.00 77.85 123 TRP J C 1
ATOM 5647 O O . TRP C 3 123 ? 197.388 163.931 110.788 1.00 70.09 123 TRP J O 1
ATOM 5658 N N . GLY C 3 124 ? 199.237 163.924 109.512 1.00 82.86 124 GLY J N 1
ATOM 5659 C CA . GLY C 3 124 ? 198.621 164.726 108.466 1.00 80.71 124 GLY J CA 1
ATOM 5660 C C . GLY C 3 124 ? 197.380 164.110 107.847 1.00 78.85 124 GLY J C 1
ATOM 5661 O O . GLY C 3 124 ? 196.469 164.831 107.430 1.00 84.50 124 GLY J O 1
ATOM 5662 N N . ASP C 3 125 ? 197.326 162.783 107.764 1.00 75.62 125 ASP J N 1
ATOM 5663 C CA . ASP C 3 125 ? 196.217 162.102 107.105 1.00 79.41 125 ASP J CA 1
ATOM 5664 C C . ASP C 3 125 ? 195.054 161.790 108.040 1.00 72.12 125 ASP J C 1
ATOM 5665 O O . ASP C 3 125 ? 194.072 161.184 107.598 1.00 71.60 125 ASP J O 1
ATOM 5670 N N . ALA C 3 126 ? 195.133 162.183 109.313 1.00 68.25 126 ALA J N 1
ATOM 5671 C CA . ALA C 3 126 ? 194.035 161.979 110.260 1.00 65.05 126 ALA J CA 1
ATOM 5672 C C . ALA C 3 126 ? 193.111 163.193 110.192 1.00 68.49 126 ALA J C 1
ATOM 5673 O O . ALA C 3 126 ? 193.113 164.072 111.057 1.00 68.79 126 ALA J O 1
ATOM 5675 N N . ASN C 3 127 ? 192.287 163.219 109.140 1.00 72.40 127 ASN J N 1
ATOM 5676 C CA . ASN C 3 127 ? 191.520 164.412 108.797 1.00 68.42 127 ASN J CA 1
ATOM 5677 C C . ASN C 3 127 ? 190.515 164.815 109.871 1.00 67.76 127 ASN J C 1
ATOM 5678 O O . ASN C 3 127 ? 190.103 165.979 109.903 1.00 65.28 127 ASN J O 1
ATOM 5683 N N . GLN C 3 128 ? 190.106 163.892 110.744 1.00 69.90 128 GLN J N 1
ATOM 5684 C CA . GLN C 3 128 ? 189.094 164.231 111.739 1.00 69.78 128 GLN J CA 1
ATOM 5685 C C . GLN C 3 128 ? 189.639 165.160 112.816 1.00 68.03 128 GLN J C 1
ATOM 5686 O O . GLN C 3 128 ? 188.886 165.964 113.379 1.00 59.80 128 GLN J O 1
ATOM 5692 N N . LEU C 3 129 ? 190.937 165.072 113.112 1.00 67.32 129 LEU J N 1
ATOM 5693 C CA . LEU C 3 129 ? 191.470 165.697 114.318 1.00 60.64 129 LEU J CA 1
ATOM 5694 C C . LEU C 3 129 ? 191.579 167.212 114.182 1.00 62.48 129 LEU J C 1
ATOM 5695 O O . LEU C 3 129 ? 191.353 167.943 115.153 1.00 68.67 129 LEU J O 1
ATOM 5700 N N . TYR C 3 130 ? 191.926 167.706 112.993 1.00 59.68 130 TYR J N 1
ATOM 5701 C CA . TYR C 3 130 ? 192.312 169.101 112.826 1.00 54.76 130 TYR J CA 1
ATOM 5702 C C . TYR C 3 130 ? 191.382 169.923 111.944 1.00 56.81 130 TYR J C 1
ATOM 5703 O O . TYR C 3 130 ? 191.658 171.108 111.726 1.00 56.13 130 TYR J O 1
ATOM 5712 N N . THR C 3 131 ? 190.294 169.346 111.433 1.00 59.21 131 THR J N 1
ATOM 5713 C CA . THR C 3 131 ? 189.474 170.073 110.468 1.00 54.86 131 THR J CA 1
ATOM 5714 C C . THR C 3 131 ? 188.623 171.161 111.117 1.00 53.94 131 THR J C 1
ATOM 5715 O O . THR C 3 131 ? 188.355 172.186 110.479 1.00 55.00 131 THR J O 1
ATOM 5719 N N . ASN C 3 132 ? 188.201 170.977 112.370 1.00 52.43 132 ASN J N 1
ATOM 5720 C CA . ASN C 3 132 ? 187.333 171.951 113.010 1.00 53.59 132 ASN J CA 1
ATOM 5721 C C . ASN C 3 132 ? 187.972 172.496 114.281 1.00 60.99 132 ASN J C 1
ATOM 5722 O O . ASN C 3 132 ? 188.615 171.747 115.025 1.00 63.29 132 ASN J O 1
ATOM 5727 N N . PRO C 3 133 ? 187.815 173.786 114.557 1.00 64.07 133 PRO J N 1
ATOM 5728 C CA . PRO C 3 133 ? 188.421 174.387 115.738 1.00 56.62 133 PRO J CA 1
ATOM 5729 C C . PRO C 3 133 ? 187.500 174.311 116.952 1.00 55.43 133 PRO J C 1
ATOM 5730 O O . PRO C 3 133 ? 186.338 173.911 116.866 1.00 64.87 133 PRO J O 1
ATOM 5734 N N . ALA C 3 134 ? 188.054 174.707 118.095 1.00 49.52 134 ALA J N 1
ATOM 5735 C CA . ALA C 3 134 ? 187.277 174.905 119.309 1.00 54.29 134 ALA J CA 1
ATOM 5736 C C . ALA C 3 134 ? 186.825 176.357 119.387 1.00 52.84 134 ALA J C 1
ATOM 5737 O O . ALA C 3 134 ? 187.572 177.271 119.024 1.00 58.73 134 ALA J O 1
ATOM 5739 N N . VAL C 3 135 ? 185.591 176.566 119.842 1.00 52.73 135 VAL J N 1
ATOM 5740 C CA . VAL C 3 135 ? 184.976 177.888 119.899 1.00 52.26 135 VAL J CA 1
ATOM 5741 C C . VAL C 3 135 ? 184.313 178.051 121.260 1.00 53.41 135 VAL J C 1
ATOM 5742 O O . VAL C 3 135 ? 183.624 177.139 121.727 1.00 60.47 135 VAL J O 1
ATOM 5746 N N . PHE C 3 136 ? 184.514 179.209 121.896 1.00 48.57 136 PHE J N 1
ATOM 5747 C CA . PHE C 3 136 ? 183.947 179.438 123.218 1.00 50.71 136 PHE J CA 1
ATOM 5748 C C . PHE C 3 136 ? 183.407 180.857 123.347 1.00 55.10 136 PHE J C 1
ATOM 5749 O O . PHE C 3 136 ? 183.922 181.798 122.737 1.00 58.75 136 PHE J O 1
ATOM 5757 N N . ARG C 3 137 ? 182.354 180.989 124.155 1.00 56.62 137 ARG J N 1
ATOM 5758 C CA . ARG C 3 137 ? 181.827 182.289 124.553 1.00 56.63 137 ARG J CA 1
ATOM 5759 C C . ARG C 3 137 ? 182.619 182.847 125.729 1.00 61.46 137 ARG J C 1
ATOM 5760 O O . ARG C 3 137 ? 182.962 182.120 126.664 1.00 68.95 137 ARG J O 1
ATOM 5768 N N . TYR C 3 138 ? 182.896 184.147 125.682 1.00 60.55 138 TYR J N 1
ATOM 5769 C CA . TYR C 3 138 ? 183.740 184.827 126.657 1.00 62.81 138 TYR J CA 1
ATOM 5770 C C . TYR C 3 138 ? 182.868 185.755 127.497 1.00 70.26 138 TYR J C 1
ATOM 5771 O O . TYR C 3 138 ? 182.210 186.650 126.956 1.00 74.26 138 TYR J O 1
ATOM 5780 N N . VAL C 3 139 ? 182.862 185.538 128.812 1.00 73.15 139 VAL J N 1
ATOM 5781 C CA . VAL C 3 139 ? 182.028 186.294 129.745 1.00 78.40 139 VAL J CA 1
ATOM 5782 C C . VAL C 3 139 ? 182.944 187.079 130.674 1.00 89.00 139 VAL J C 1
ATOM 5783 O O . VAL C 3 139 ? 183.811 186.495 131.339 1.00 94.30 139 VAL J O 1
ATOM 5787 N N . ALA C 3 140 ? 182.751 188.395 130.724 1.00 86.94 140 ALA J N 1
ATOM 5788 C CA . ALA C 3 140 ? 183.668 189.296 131.418 1.00 89.56 140 ALA J CA 1
ATOM 5789 C C . ALA C 3 140 ? 182.912 190.348 132.230 1.00 99.73 140 ALA J C 1
ATOM 5790 O O . ALA C 3 140 ? 183.160 191.548 132.110 1.00 101.96 140 ALA J O 1
ATOM 5792 N N . GLU C 3 141 ? 181.968 189.920 133.064 1.00 109.62 141 GLU J N 1
ATOM 5793 C CA . GLU C 3 141 ? 181.250 190.875 133.902 1.00 121.76 141 GLU J CA 1
ATOM 5794 C C . GLU C 3 141 ? 182.173 191.331 135.039 1.00 122.58 141 GLU J C 1
ATOM 5795 O O . GLU C 3 141 ? 183.367 191.019 135.071 1.00 119.25 141 GLU J O 1
ATOM 5801 N N . GLY C 3 142 ? 181.618 192.089 135.989 1.00 118.83 142 GLY J N 1
ATOM 5802 C CA . GLY C 3 142 ? 182.428 192.812 136.962 1.00 122.31 142 GLY J CA 1
ATOM 5803 C C . GLY C 3 142 ? 183.364 191.947 137.782 1.00 129.16 142 GLY J C 1
ATOM 5804 O O . GLY C 3 142 ? 184.324 192.465 138.361 1.00 130.86 142 GLY J O 1
ATOM 5805 N N . SER C 3 143 ? 183.107 190.644 137.848 1.00 128.87 143 SER J N 1
ATOM 5806 C CA . SER C 3 143 ? 183.979 189.714 138.548 1.00 126.73 143 SER J CA 1
ATOM 5807 C C . SER C 3 143 ? 183.852 188.353 137.877 1.00 123.88 143 SER J C 1
ATOM 5808 O O . SER C 3 143 ? 183.008 188.150 137.004 1.00 124.36 143 SER J O 1
ATOM 5811 N N . TYR C 3 144 ? 184.727 187.428 138.269 1.00 121.74 144 TYR J N 1
ATOM 5812 C CA . TYR C 3 144 ? 184.620 186.015 137.893 1.00 119.54 144 TYR J CA 1
ATOM 5813 C C . TYR C 3 144 ? 184.484 185.833 136.376 1.00 114.09 144 TYR J C 1
ATOM 5814 O O . TYR C 3 144 ? 183.436 185.460 135.849 1.00 112.85 144 TYR J O 1
ATOM 5823 N N . VAL C 3 145 ? 185.573 186.158 135.678 1.00 107.79 145 VAL J N 1
ATOM 5824 C CA . VAL C 3 145 ? 185.648 185.876 134.249 1.00 96.21 145 VAL J CA 1
ATOM 5825 C C . VAL C 3 145 ? 185.583 184.369 134.019 1.00 93.77 145 VAL J C 1
ATOM 5826 O O . VAL C 3 145 ? 186.221 183.585 134.733 1.00 101.62 145 VAL J O 1
ATOM 5830 N N . TYR C 3 146 ? 184.797 183.954 133.024 1.00 87.59 146 TYR J N 1
ATOM 5831 C CA . TYR C 3 146 ? 184.676 182.539 132.688 1.00 87.80 146 TYR J CA 1
ATOM 5832 C C . TYR C 3 146 ? 184.253 182.402 131.230 1.00 83.50 146 TYR J C 1
ATOM 5833 O O . TYR C 3 146 ? 183.860 183.375 130.582 1.00 84.21 146 TYR J O 1
ATOM 5842 N N . GLY C 3 147 ? 184.354 181.179 130.718 1.00 77.53 147 GLY J N 1
ATOM 5843 C CA . GLY C 3 147 ? 184.050 180.914 129.321 1.00 70.10 147 GLY J CA 1
ATOM 5844 C C . GLY C 3 147 ? 183.537 179.507 129.110 1.00 61.35 147 GLY J C 1
ATOM 5845 O O . GLY C 3 147 ? 183.897 178.578 129.840 1.00 66.83 147 GLY J O 1
ATOM 5846 N N . THR C 3 148 ? 182.696 179.349 128.086 1.00 54.61 148 THR J N 1
ATOM 5847 C CA . THR C 3 148 ? 182.014 178.091 127.797 1.00 63.37 148 THR J CA 1
ATOM 5848 C C . THR C 3 148 ? 182.198 177.724 126.331 1.00 63.39 148 THR J C 1
ATOM 5849 O O . THR C 3 148 ? 181.952 178.553 125.450 1.00 65.57 148 THR J O 1
ATOM 5853 N N . PHE C 3 149 ? 182.607 176.481 126.070 1.00 59.28 149 PHE J N 1
ATOM 5854 C CA . PHE C 3 149 ? 182.712 175.998 124.696 1.00 57.91 149 PHE J CA 1
ATOM 5855 C C . PHE C 3 149 ? 181.337 175.887 124.051 1.00 60.38 149 PHE J C 1
ATOM 5856 O O . PHE C 3 149 ? 180.444 175.211 124.574 1.00 62.17 149 PHE J O 1
ATOM 5864 N N . ILE C 3 150 ? 181.175 176.549 122.905 1.00 62.96 150 ILE J N 1
ATOM 5865 C CA . ILE C 3 150 ? 180.007 176.325 122.062 1.00 61.04 150 ILE J CA 1
ATOM 5866 C C . ILE C 3 150 ? 180.238 175.127 121.153 1.00 63.19 150 ILE J C 1
ATOM 5867 O O . ILE C 3 150 ? 179.373 174.255 121.010 1.00 71.70 150 ILE J O 1
ATOM 5872 N N . GLN C 3 151 ? 181.413 175.067 120.531 1.00 61.03 151 GLN J N 1
ATOM 5873 C CA . GLN C 3 151 ? 181.832 173.936 119.714 1.00 63.07 151 GLN J CA 1
ATOM 5874 C C . GLN C 3 151 ? 183.159 173.417 120.244 1.00 59.13 151 GLN J C 1
ATOM 5875 O O . GLN C 3 151 ? 184.148 174.158 120.280 1.00 61.51 151 GLN J O 1
ATOM 5881 N N . MET C 3 152 ? 183.180 172.155 120.652 1.00 61.24 152 MET J N 1
ATOM 5882 C CA . MET C 3 152 ? 184.420 171.484 121.005 1.00 65.38 152 MET J CA 1
ATOM 5883 C C . MET C 3 152 ? 184.990 170.794 119.775 1.00 65.32 152 MET J C 1
ATOM 5884 O O . MET C 3 152 ? 184.250 170.339 118.898 1.00 68.22 152 MET J O 1
ATOM 5889 N N . ASP C 3 153 ? 186.315 170.731 119.704 1.00 61.05 153 ASP J N 1
ATOM 5890 C CA . ASP C 3 153 ? 186.924 169.973 118.625 1.00 63.86 153 ASP J CA 1
ATOM 5891 C C . ASP C 3 153 ? 186.751 168.479 118.881 1.00 74.56 153 ASP J C 1
ATOM 5892 O O . ASP C 3 153 ? 186.530 168.036 120.012 1.00 82.19 153 ASP J O 1
ATOM 5897 N N . TYR C 3 154 ? 186.843 167.703 117.798 1.00 74.96 154 TYR J N 1
ATOM 5898 C CA . TYR C 3 154 ? 186.582 166.267 117.863 1.00 72.83 154 TYR J CA 1
ATOM 5899 C C . TYR C 3 154 ? 187.412 165.596 118.948 1.00 78.85 154 TYR J C 1
ATOM 5900 O O . TYR C 3 154 ? 186.903 164.761 119.710 1.00 78.89 154 TYR J O 1
ATOM 5909 N N . TYR C 3 155 ? 188.684 165.980 119.064 1.00 77.33 155 TYR J N 1
ATOM 5910 C CA . TYR C 3 155 ? 189.568 165.295 119.997 1.00 75.73 155 TYR J CA 1
ATOM 5911 C C . TYR C 3 155 ? 189.192 165.621 121.441 1.00 79.84 155 TYR J C 1
ATOM 5912 O O . TYR C 3 155 ? 189.093 164.723 122.284 1.00 83.25 155 TYR J O 1
ATOM 5921 N N . TRP C 3 156 ? 188.994 166.910 121.745 1.00 77.73 156 TRP J N 1
ATOM 5922 C CA . TRP C 3 156 ? 188.523 167.312 123.070 1.00 73.42 156 TRP J CA 1
ATOM 5923 C C . TRP C 3 156 ? 187.149 166.728 123.368 1.00 77.22 156 TRP J C 1
ATOM 5924 O O . TRP C 3 156 ? 186.893 166.260 124.484 1.00 82.88 156 TRP J O 1
ATOM 5935 N N . ALA C 3 157 ? 186.249 166.753 122.381 1.00 76.92 157 ALA J N 1
ATOM 5936 C CA . ALA C 3 157 ? 184.890 166.273 122.604 1.00 78.16 157 ALA J CA 1
ATOM 5937 C C . ALA C 3 157 ? 184.860 164.782 122.910 1.00 79.69 157 ALA J C 1
ATOM 5938 O O . ALA C 3 157 ? 183.990 164.323 123.659 1.00 77.66 157 ALA J O 1
ATOM 5940 N N . SER C 3 158 ? 185.789 164.011 122.345 1.00 80.31 158 SER J N 1
ATOM 5941 C CA . SER C 3 158 ? 185.839 162.587 122.653 1.00 84.26 158 SER J CA 1
ATOM 5942 C C . SER C 3 158 ? 186.653 162.275 123.902 1.00 88.88 158 SER J C 1
ATOM 5943 O O . SER C 3 158 ? 186.313 161.337 124.633 1.00 96.19 158 SER J O 1
ATOM 5946 N N . TYR C 3 159 ? 187.705 163.045 124.176 1.00 84.33 159 TYR J N 1
ATOM 5947 C CA . TYR C 3 159 ? 188.649 162.712 125.236 1.00 83.00 159 TYR J CA 1
ATOM 5948 C C . TYR C 3 159 ? 188.205 163.245 126.597 1.00 83.98 159 TYR J C 1
ATOM 5949 O O . TYR C 3 159 ? 188.117 162.481 127.563 1.00 89.81 159 TYR J O 1
ATOM 5958 N N . TYR C 3 160 ? 187.912 164.543 126.689 1.00 81.35 160 TYR J N 1
ATOM 5959 C CA . TYR C 3 160 ? 187.601 165.170 127.969 1.00 82.41 160 TYR J CA 1
ATOM 5960 C C . TYR C 3 160 ? 186.111 165.402 128.198 1.00 89.13 160 TYR J C 1
ATOM 5961 O O . TYR C 3 160 ? 185.669 165.380 129.351 1.00 95.21 160 TYR J O 1
ATOM 5970 N N . GLN C 3 161 ? 185.336 165.644 127.139 1.00 91.20 161 GLN J N 1
ATOM 5971 C CA . GLN C 3 161 ? 183.869 165.612 127.190 1.00 89.50 161 GLN J CA 1
ATOM 5972 C C . GLN C 3 161 ? 183.275 166.666 128.126 1.00 88.87 161 GLN J C 1
ATOM 5973 O O . GLN C 3 161 ? 182.165 166.492 128.636 1.00 89.40 161 GLN J O 1
ATOM 5979 N N . SER C 3 162 ? 183.981 167.772 128.362 1.00 86.20 162 SER J N 1
ATOM 5980 C CA . SER C 3 162 ? 183.483 168.828 129.236 1.00 91.90 162 SER J CA 1
ATOM 5981 C C . SER C 3 162 ? 183.582 170.176 128.533 1.00 95.80 162 SER J C 1
ATOM 5982 O O . SER C 3 162 ? 184.455 170.391 127.688 1.00 94.91 162 SER J O 1
ATOM 5985 N N . THR C 3 163 ? 182.679 171.088 128.898 1.00 92.26 163 THR J N 1
ATOM 5986 C CA . THR C 3 163 ? 182.470 172.328 128.160 1.00 83.71 163 THR J CA 1
ATOM 5987 C C . THR C 3 163 ? 183.085 173.556 128.828 1.00 78.10 163 THR J C 1
ATOM 5988 O O . THR C 3 163 ? 182.877 174.673 128.344 1.00 82.08 163 THR J O 1
ATOM 5992 N N . ALA C 3 164 ? 183.830 173.387 129.917 1.00 75.78 164 ALA J N 1
ATOM 5993 C CA . ALA C 3 164 ? 184.389 174.523 130.639 1.00 80.31 164 ALA J CA 1
ATOM 5994 C C . ALA C 3 164 ? 185.802 174.820 130.150 1.00 76.35 164 ALA J C 1
ATOM 5995 O O . ALA C 3 164 ? 186.661 173.933 130.133 1.00 81.25 164 ALA J O 1
ATOM 5997 N N . VAL C 3 165 ? 186.035 176.068 129.762 1.00 64.68 165 VAL J N 1
ATOM 5998 C CA . VAL C 3 165 ? 187.335 176.483 129.220 1.00 63.37 165 VAL J CA 1
ATOM 5999 C C . VAL C 3 165 ? 188.358 176.533 130.349 1.00 66.67 165 VAL J C 1
ATOM 6000 O O . VAL C 3 165 ? 188.008 176.928 131.476 1.00 73.09 165 VAL J O 1
ATOM 6004 N N . PRO C 3 166 ? 189.609 176.130 130.117 1.00 67.19 166 PRO J N 1
ATOM 6005 C CA . PRO C 3 166 ? 190.647 176.321 131.139 1.00 73.79 166 PRO J CA 1
ATOM 6006 C C . PRO C 3 166 ? 190.766 177.787 131.523 1.00 71.75 166 PRO J C 1
ATOM 6007 O O . PRO C 3 166 ? 190.992 178.654 130.676 1.00 74.30 166 PRO J O 1
ATOM 6011 N N . ALA C 3 167 ? 190.609 178.059 132.822 1.00 71.72 167 ALA J N 1
ATOM 6012 C CA . ALA C 3 167 ? 190.609 179.435 133.309 1.00 74.19 167 ALA J CA 1
ATOM 6013 C C . ALA C 3 167 ? 191.930 180.145 133.048 1.00 74.39 167 ALA J C 1
ATOM 6014 O O . ALA C 3 167 ? 191.958 181.380 133.016 1.00 74.89 167 ALA J O 1
ATOM 6016 N N . GLY C 3 168 ? 193.019 179.397 132.863 1.00 72.73 168 GLY J N 1
ATOM 6017 C CA . GLY C 3 168 ? 194.297 180.021 132.564 1.00 72.48 168 GLY J CA 1
ATOM 6018 C C . GLY C 3 168 ? 194.312 180.749 131.236 1.00 74.69 168 GLY J C 1
ATOM 6019 O O . GLY C 3 168 ? 194.993 181.769 131.092 1.00 72.75 168 GLY J O 1
ATOM 6020 N N . TRP C 3 169 ? 193.574 180.238 130.245 1.00 72.97 169 TRP J N 1
ATOM 6021 C CA . TRP C 3 169 ? 193.500 180.913 128.952 1.00 65.67 169 TRP J CA 1
ATOM 6022 C C . TRP C 3 169 ? 192.934 182.318 129.098 1.00 73.71 169 TRP J C 1
ATOM 6023 O O . TRP C 3 169 ? 193.444 183.270 128.496 1.00 81.49 169 TRP J O 1
ATOM 6034 N N . LEU C 3 170 ? 191.876 182.462 129.896 1.00 70.06 170 LEU J N 1
ATOM 6035 C CA . LEU C 3 170 ? 191.134 183.714 129.970 1.00 69.40 170 LEU J CA 1
ATOM 6036 C C . LEU C 3 170 ? 191.945 184.843 130.592 1.00 76.02 170 LEU J C 1
ATOM 6037 O O . LEU C 3 170 ? 191.608 186.014 130.385 1.00 77.64 170 LEU J O 1
ATOM 6042 N N . LEU C 3 171 ? 192.997 184.525 131.348 1.00 76.25 171 LEU J N 1
ATOM 6043 C CA . LEU C 3 171 ? 193.865 185.565 131.884 1.00 76.52 171 LEU J CA 1
ATOM 6044 C C . LEU C 3 171 ? 194.719 186.219 130.806 1.00 75.86 171 LEU J C 1
ATOM 6045 O O . LEU C 3 171 ? 195.247 187.313 131.030 1.00 81.31 171 LEU J O 1
ATOM 6050 N N . ALA C 3 172 ? 194.869 185.577 129.647 1.00 68.29 172 ALA J N 1
ATOM 6051 C CA . ALA C 3 172 ? 195.710 186.100 128.580 1.00 73.48 172 ALA J CA 1
ATOM 6052 C C . ALA C 3 172 ? 194.980 187.055 127.646 1.00 76.28 172 ALA J C 1
ATOM 6053 O O . ALA C 3 172 ? 195.633 187.886 127.004 1.00 76.34 172 ALA J O 1
ATOM 6055 N N . LEU C 3 173 ? 193.654 186.955 127.556 1.00 73.53 173 LEU J N 1
ATOM 6056 C CA . LEU C 3 173 ? 192.907 187.776 126.605 1.00 72.80 173 LEU J CA 1
ATOM 6057 C C . LEU C 3 173 ? 193.100 189.280 126.786 1.00 80.20 173 LEU J C 1
ATOM 6058 O O . LEU C 3 173 ? 193.248 189.974 125.766 1.00 81.75 173 LEU J O 1
ATOM 6063 N N . PRO C 3 174 ? 193.102 189.847 127.999 1.00 80.99 174 PRO J N 1
ATOM 6064 C CA . PRO C 3 174 ? 193.291 191.300 128.119 1.00 78.61 174 PRO J CA 1
ATOM 6065 C C . PRO C 3 174 ? 194.656 191.791 127.655 1.00 79.55 174 PRO J C 1
ATOM 6066 O O . PRO C 3 174 ? 194.848 193.011 127.562 1.00 76.32 174 PRO J O 1
ATOM 6070 N N . PHE C 3 175 ? 195.605 190.900 127.369 1.00 79.63 175 PHE J N 1
ATOM 6071 C CA . PHE C 3 175 ? 196.949 191.297 126.974 1.00 79.59 175 PHE J CA 1
ATOM 6072 C C . PHE C 3 175 ? 197.237 191.109 125.489 1.00 79.66 175 PHE J C 1
ATOM 6073 O O . PHE C 3 175 ? 198.369 191.362 125.062 1.00 77.03 175 PHE J O 1
ATOM 6081 N N . VAL C 3 176 ? 196.263 190.668 124.690 1.00 81.30 176 VAL J N 1
ATOM 6082 C CA . VAL C 3 176 ? 196.483 190.370 123.277 1.00 77.04 176 VAL J CA 1
ATOM 6083 C C . VAL C 3 176 ? 195.318 190.902 122.451 1.00 75.79 176 VAL J C 1
ATOM 6084 O O . VAL C 3 176 ? 194.306 191.369 122.978 1.00 77.71 176 VAL J O 1
ATOM 6088 N N . ARG C 3 177 ? 195.476 190.816 121.132 1.00 75.57 177 ARG J N 1
ATOM 6089 C CA . ARG C 3 177 ? 194.492 191.270 120.156 1.00 79.21 177 ARG J CA 1
ATOM 6090 C C . ARG C 3 177 ? 194.023 190.092 119.300 1.00 73.71 177 ARG J C 1
ATOM 6091 O O . ARG C 3 177 ? 194.325 188.928 119.579 1.00 67.99 177 ARG J O 1
ATOM 6099 N N . ASN C 3 178 ? 193.272 190.416 118.250 1.00 72.42 178 ASN J N 1
ATOM 6100 C CA . ASN C 3 178 ? 192.764 189.410 117.325 1.00 66.58 178 ASN J CA 1
ATOM 6101 C C . ASN C 3 178 ? 193.912 188.732 116.582 1.00 72.36 178 ASN J C 1
ATOM 6102 O O . ASN C 3 178 ? 194.916 189.367 116.245 1.00 80.97 178 ASN J O 1
ATOM 6107 N N . TYR C 3 179 ? 193.756 187.429 116.327 1.00 69.38 179 TYR J N 1
ATOM 6108 C CA . TYR C 3 179 ? 194.765 186.611 115.639 1.00 61.02 179 TYR J CA 1
ATOM 6109 C C . TYR C 3 179 ? 196.114 186.634 116.360 1.00 60.31 179 TYR J C 1
ATOM 6110 O O . TYR C 3 179 ? 197.169 186.815 115.749 1.00 64.43 179 TYR J O 1
ATOM 6119 N N . ALA C 3 180 ? 196.078 186.422 117.672 1.00 63.25 180 ALA J N 1
ATOM 6120 C CA . ALA C 3 180 ? 197.294 186.404 118.472 1.00 63.83 180 ALA J CA 1
ATOM 6121 C C . ALA C 3 180 ? 197.828 184.982 118.632 1.00 55.22 180 ALA J C 1
ATOM 6122 O O . ALA C 3 180 ? 197.096 183.996 118.524 1.00 54.78 180 ALA J O 1
ATOM 6124 N N . HIS C 3 181 ? 199.132 184.893 118.893 1.00 55.82 181 HIS J N 1
ATOM 6125 C CA . HIS C 3 181 ? 199.826 183.632 119.131 1.00 56.83 181 HIS J CA 1
ATOM 6126 C C . HIS C 3 181 ? 200.506 183.716 120.491 1.00 61.62 181 HIS J C 1
ATOM 6127 O O . HIS C 3 181 ? 201.374 184.569 120.700 1.00 66.51 181 HIS J O 1
ATOM 6134 N N . VAL C 3 182 ? 200.110 182.834 121.413 1.00 56.37 182 VAL J N 1
ATOM 6135 C CA . VAL C 3 182 ? 200.608 182.856 122.784 1.00 54.69 182 VAL J CA 1
ATOM 6136 C C . VAL C 3 182 ? 200.931 181.440 123.248 1.00 58.54 182 VAL J C 1
ATOM 6137 O O . VAL C 3 182 ? 200.389 180.453 122.746 1.00 62.40 182 VAL J O 1
ATOM 6141 N N . ARG C 3 183 ? 201.833 181.358 124.226 1.00 54.48 183 ARG J N 1
ATOM 6142 C CA . ARG C 3 183 ? 202.255 180.104 124.839 1.00 54.72 183 ARG J CA 1
ATOM 6143 C C . ARG C 3 183 ? 202.048 180.204 126.344 1.00 59.79 183 ARG J C 1
ATOM 6144 O O . ARG C 3 183 ? 202.460 181.190 126.963 1.00 71.04 183 ARG J O 1
ATOM 6152 N N . LEU C 3 184 ? 201.417 179.186 126.933 1.00 53.48 184 LEU J N 1
ATOM 6153 C CA . LEU C 3 184 ? 201.012 179.233 128.333 1.00 54.88 184 LEU J CA 1
ATOM 6154 C C . LEU C 3 184 ? 201.438 177.977 129.079 1.00 57.74 184 LEU J C 1
ATOM 6155 O O . LEU C 3 184 ? 201.410 176.873 128.528 1.00 66.99 184 LEU J O 1
ATOM 6160 N N . ILE C 3 185 ? 201.823 178.159 130.341 1.00 56.95 185 ILE J N 1
ATOM 6161 C CA . ILE C 3 185 ? 201.931 177.078 131.316 1.00 62.33 185 ILE J CA 1
ATOM 6162 C C . ILE C 3 185 ? 200.829 177.297 132.344 1.00 67.88 185 ILE J C 1
ATOM 6163 O O . ILE C 3 185 ? 200.749 178.368 132.958 1.00 76.09 185 ILE J O 1
ATOM 6168 N N . VAL C 3 186 ? 199.979 176.293 132.528 1.00 71.15 186 VAL J N 1
ATOM 6169 C CA . VAL C 3 186 ? 198.765 176.420 133.323 1.00 81.47 186 VAL J CA 1
ATOM 6170 C C . VAL C 3 186 ? 198.844 175.460 134.505 1.00 86.34 186 VAL J C 1
ATOM 6171 O O . VAL C 3 186 ? 198.897 174.243 134.308 1.00 84.46 186 VAL J O 1
ATOM 6175 N N . PRO C 3 187 ? 198.849 175.949 135.742 1.00 88.16 187 PRO J N 1
ATOM 6176 C CA . PRO C 3 187 ? 198.826 175.056 136.899 1.00 86.94 187 PRO J CA 1
ATOM 6177 C C . PRO C 3 187 ? 197.421 174.526 137.168 1.00 92.54 187 PRO J C 1
ATOM 6178 O O . PRO C 3 187 ? 196.431 174.966 136.583 1.00 96.08 187 PRO J O 1
ATOM 6182 N N . SER C 3 188 ? 197.357 173.563 138.093 1.00 91.21 188 SER J N 1
ATOM 6183 C CA . SER C 3 188 ? 196.143 172.770 138.280 1.00 93.99 188 SER J CA 1
ATOM 6184 C C . SER C 3 188 ? 194.964 173.604 138.767 1.00 98.67 188 SER J C 1
ATOM 6185 O O . SER C 3 188 ? 193.818 173.316 138.403 1.00 97.65 188 SER J O 1
ATOM 6188 N N . LYS C 3 189 ? 195.215 174.630 139.586 1.00 99.34 189 LYS J N 1
ATOM 6189 C CA . LYS C 3 189 ? 194.127 175.427 140.144 1.00 98.29 189 LYS J CA 1
ATOM 6190 C C . LYS C 3 189 ? 193.277 176.100 139.072 1.00 98.96 189 LYS J C 1
ATOM 6191 O O . LYS C 3 189 ? 192.124 176.452 139.344 1.00 97.80 189 LYS J O 1
ATOM 6197 N N . VAL C 3 190 ? 193.813 176.290 137.866 1.00 98.02 190 VAL J N 1
ATOM 6198 C CA . VAL C 3 190 ? 193.091 176.995 136.811 1.00 86.92 190 VAL J CA 1
ATOM 6199 C C . VAL C 3 190 ? 193.068 176.168 135.530 1.00 86.60 190 VAL J C 1
ATOM 6200 O O . VAL C 3 190 ? 192.946 176.716 134.428 1.00 88.90 190 VAL J O 1
ATOM 6204 N N . GLY C 3 191 ? 193.185 174.847 135.662 1.00 86.74 191 GLY J N 1
ATOM 6205 C CA . GLY C 3 191 ? 193.102 173.946 134.532 1.00 86.73 191 GLY J CA 1
ATOM 6206 C C . GLY C 3 191 ? 191.678 173.500 134.256 1.00 87.13 191 GLY J C 1
ATOM 6207 O O . GLY C 3 191 ? 190.709 174.001 134.829 1.00 92.12 191 GLY J O 1
ATOM 6208 N N . HIS C 3 192 ? 191.558 172.528 133.352 1.00 83.45 192 HIS J N 1
ATOM 6209 C CA . HIS C 3 192 ? 190.259 171.989 132.982 1.00 88.23 192 HIS J CA 1
ATOM 6210 C C . HIS C 3 192 ? 189.852 170.858 133.929 1.00 94.16 192 HIS J C 1
ATOM 6211 O O . HIS C 3 192 ? 190.546 170.540 134.899 1.00 95.26 192 HIS J O 1
ATOM 6218 N N . SER C 3 193 ? 188.703 170.239 133.636 1.00 97.29 193 SER J N 1
ATOM 6219 C CA . SER C 3 193 ? 188.055 169.337 134.585 1.00 101.13 193 SER J CA 1
ATOM 6220 C C . SER C 3 193 ? 188.871 168.083 134.876 1.00 101.78 193 SER J C 1
ATOM 6221 O O . SER C 3 193 ? 188.590 167.393 135.861 1.00 105.80 193 SER J O 1
ATOM 6224 N N . SER C 3 194 ? 189.857 167.759 134.041 1.00 98.59 194 SER J N 1
ATOM 6225 C CA . SER C 3 194 ? 190.776 166.677 134.368 1.00 97.06 194 SER J CA 1
ATOM 6226 C C . SER C 3 194 ? 191.981 167.175 135.153 1.00 95.39 194 SER J C 1
ATOM 6227 O O . SER C 3 194 ? 192.418 166.517 136.104 1.00 100.55 194 SER J O 1
ATOM 6230 N N . ALA C 3 195 ? 192.522 168.336 134.773 1.00 92.96 195 ALA J N 1
ATOM 6231 C CA . ALA C 3 195 ? 193.689 168.876 135.460 1.00 92.69 195 ALA J CA 1
ATOM 6232 C C . ALA C 3 195 ? 193.375 169.255 136.902 1.00 93.76 195 ALA J C 1
ATOM 6233 O O . ALA C 3 195 ? 194.273 169.244 137.751 1.00 96.72 195 ALA J O 1
ATOM 6235 N N . GLN C 3 196 ? 192.121 169.600 137.198 1.00 93.16 196 GLN J N 1
ATOM 6236 C CA . GLN C 3 196 ? 191.748 169.971 138.557 1.00 97.25 196 GLN J CA 1
ATOM 6237 C C . GLN C 3 196 ? 191.580 168.769 139.479 1.00 100.86 196 GLN J C 1
ATOM 6238 O O . GLN C 3 196 ? 191.704 168.922 140.699 1.00 99.68 196 GLN J O 1
ATOM 6244 N N . GLN C 3 197 ? 191.303 167.586 138.933 1.00 103.09 197 GLN J N 1
ATOM 6245 C CA . GLN C 3 197 ? 191.120 166.393 139.753 1.00 99.95 197 GLN J CA 1
ATOM 6246 C C . GLN C 3 197 ? 192.424 165.634 139.967 1.00 99.22 197 GLN J C 1
ATOM 6247 O O . GLN C 3 197 ? 192.751 165.263 141.098 1.00 104.42 197 GLN J O 1
ATOM 6253 N N . TYR C 3 198 ? 193.175 165.399 138.898 1.00 99.62 198 TYR J N 1
ATOM 6254 C CA . TYR C 3 198 ? 194.419 164.649 138.971 1.00 98.35 198 TYR J CA 1
ATOM 6255 C C . TYR C 3 198 ? 195.632 165.552 139.165 1.00 98.56 198 TYR J C 1
ATOM 6256 O O . TYR C 3 198 ? 196.767 165.066 139.105 1.00 104.38 198 TYR J O 1
ATOM 6265 N N . VAL C 3 199 ? 195.401 166.848 139.387 1.00 97.46 199 VAL J N 1
ATOM 6266 C CA . VAL C 3 199 ? 196.399 167.819 139.827 1.00 97.43 199 VAL J CA 1
ATOM 6267 C C . VAL C 3 199 ? 197.606 167.730 138.896 1.00 99.40 199 VAL J C 1
ATOM 6268 O O . VAL C 3 199 ? 198.682 167.257 139.280 1.00 104.91 199 VAL J O 1
ATOM 6272 N N . ASN C 3 200 ? 197.416 168.146 137.646 1.00 95.94 200 ASN J N 1
ATOM 6273 C CA . ASN C 3 200 ? 198.445 168.038 136.618 1.00 93.52 200 ASN J CA 1
ATOM 6274 C C . ASN C 3 200 ? 198.536 169.357 135.864 1.00 92.77 200 ASN J C 1
ATOM 6275 O O . ASN C 3 200 ? 197.527 169.804 135.279 1.00 95.89 200 ASN J O 1
ATOM 6280 N N . PRO C 3 201 ? 199.688 170.017 135.855 1.00 86.06 201 PRO J N 1
ATOM 6281 C CA . PRO C 3 201 ? 199.855 171.207 135.023 1.00 85.86 201 PRO J CA 1
ATOM 6282 C C . PRO C 3 201 ? 200.058 170.841 133.559 1.00 88.10 201 PRO J C 1
ATOM 6283 O O . PRO C 3 201 ? 200.452 169.726 133.212 1.00 94.20 201 PRO J O 1
ATOM 6287 N N . TYR C 3 202 ? 199.782 171.817 132.695 1.00 78.04 202 TYR J N 1
ATOM 6288 C CA . TYR C 3 202 ? 199.825 171.612 131.253 1.00 66.64 202 TYR J CA 1
ATOM 6289 C C . TYR C 3 202 ? 200.455 172.819 130.570 1.00 63.74 202 TYR J C 1
ATOM 6290 O O . TYR C 3 202 ? 200.553 173.907 131.142 1.00 73.44 202 TYR J O 1
ATOM 6299 N N . TYR C 3 203 ? 200.882 172.603 129.327 1.00 55.15 203 TYR J N 1
ATOM 6300 C CA . TYR C 3 203 ? 201.486 173.630 128.487 1.00 55.51 203 TYR J CA 1
ATOM 6301 C C . TYR C 3 203 ? 200.720 173.707 127.174 1.00 60.69 203 TYR J C 1
ATOM 6302 O O . TYR C 3 203 ? 200.514 172.684 126.514 1.00 67.56 203 TYR J O 1
ATOM 6311 N N . TYR C 3 204 ? 200.300 174.914 126.800 1.00 58.15 204 TYR J N 1
ATOM 6312 C CA . TYR C 3 204 ? 199.506 175.141 125.599 1.00 54.01 204 TYR J CA 1
ATOM 6313 C C . TYR C 3 204 ? 200.251 176.056 124.639 1.00 52.21 204 TYR J C 1
ATOM 6314 O O . TYR C 3 204 ? 200.714 177.132 125.032 1.00 55.74 204 TYR J O 1
ATOM 6323 N N . ASP C 3 205 ? 200.355 175.629 123.385 1.00 46.82 205 ASP J N 1
ATOM 6324 C CA . ASP C 3 205 ? 200.909 176.436 122.302 1.00 49.61 205 ASP J CA 1
ATOM 6325 C C . ASP C 3 205 ? 199.726 176.899 121.453 1.00 53.54 205 ASP J C 1
ATOM 6326 O O . ASP C 3 205 ? 199.372 176.268 120.456 1.00 62.19 205 ASP J O 1
ATOM 6331 N N . ILE C 3 206 ? 199.116 178.011 121.858 1.00 50.47 206 ILE J N 1
ATOM 6332 C CA . ILE C 3 206 ? 197.909 178.523 121.212 1.00 49.24 206 ILE J CA 1
ATOM 6333 C C . ILE C 3 206 ? 198.335 179.159 119.892 1.00 51.06 206 ILE J C 1
ATOM 6334 O O . ILE C 3 206 ? 198.779 180.308 119.862 1.00 53.10 206 ILE J O 1
ATOM 6339 N N . TRP C 3 207 ? 198.190 178.418 118.791 1.00 51.11 207 TRP J N 1
ATOM 6340 C CA . TRP C 3 207 ? 198.579 178.952 117.492 1.00 56.13 207 TRP J CA 1
ATOM 6341 C C . TRP C 3 207 ? 197.724 180.140 117.064 1.00 52.32 207 TRP J C 1
ATOM 6342 O O . TRP C 3 207 ? 198.190 180.953 116.259 1.00 57.09 207 TRP J O 1
ATOM 6353 N N . THR C 3 208 ? 196.496 180.268 117.581 1.00 43.94 208 THR J N 1
ATOM 6354 C CA . THR C 3 208 ? 195.630 181.378 117.186 1.00 48.93 208 THR J CA 1
ATOM 6355 C C . THR C 3 208 ? 194.413 181.563 118.093 1.00 48.34 208 THR J C 1
ATOM 6356 O O . THR C 3 208 ? 193.679 180.606 118.363 1.00 57.64 208 THR J O 1
ATOM 6360 N N . PHE C 3 209 ? 194.197 182.792 118.567 1.00 43.08 209 PHE J N 1
ATOM 6361 C CA . PHE C 3 209 ? 192.895 183.257 119.036 1.00 44.01 209 PHE J CA 1
ATOM 6362 C C . PHE C 3 209 ? 192.261 184.102 117.940 1.00 48.33 209 PHE J C 1
ATOM 6363 O O . PHE C 3 209 ? 192.903 185.018 117.418 1.00 59.10 209 PHE J O 1
ATOM 6371 N N . SER C 3 210 ? 191.006 183.817 117.602 1.00 46.97 210 SER J N 1
ATOM 6372 C CA . SER C 3 210 ? 190.297 184.598 116.597 1.00 53.88 210 SER J CA 1
ATOM 6373 C C . SER C 3 210 ? 188.905 184.968 117.082 1.00 59.91 210 SER J C 1
ATOM 6374 O O . SER C 3 210 ? 188.253 184.187 117.779 1.00 66.86 210 SER J O 1
ATOM 6377 N N . LYS C 3 211 ? 188.457 186.165 116.707 1.00 53.23 211 LYS J N 1
ATOM 6378 C CA . LYS C 3 211 ? 187.034 186.464 116.761 1.00 52.57 211 LYS J CA 1
ATOM 6379 C C . LYS C 3 211 ? 186.296 185.565 115.780 1.00 63.56 211 LYS J C 1
ATOM 6380 O O . LYS C 3 211 ? 186.727 185.378 114.639 1.00 71.95 211 LYS J O 1
ATOM 6386 N N . ALA C 3 212 ? 185.178 185.004 116.228 1.00 66.59 212 ALA J N 1
ATOM 6387 C CA . ALA C 3 212 ? 184.448 184.058 115.399 1.00 65.48 212 ALA J CA 1
ATOM 6388 C C . ALA C 3 212 ? 183.743 184.779 114.258 1.00 72.42 212 ALA J C 1
ATOM 6389 O O . ALA C 3 212 ? 183.014 185.752 114.475 1.00 80.76 212 ALA J O 1
ATOM 6391 N N . LEU C 3 213 ? 183.974 184.305 113.040 1.00 71.34 213 LEU J N 1
ATOM 6392 C CA . LEU C 3 213 ? 183.178 184.706 111.895 1.00 68.99 213 LEU J CA 1
ATOM 6393 C C . LEU C 3 213 ? 182.055 183.691 111.695 1.00 77.65 213 LEU J C 1
ATOM 6394 O O . LEU C 3 213 ? 182.042 182.627 112.317 1.00 86.67 213 LEU J O 1
ATOM 6399 N N . ASN C 3 214 ? 181.117 184.036 110.811 1.00 73.71 214 ASN J N 1
ATOM 6400 C CA . ASN C 3 214 ? 179.813 183.366 110.633 1.00 78.29 214 ASN J CA 1
ATOM 6401 C C . ASN C 3 214 ? 179.363 182.508 111.820 1.00 82.02 214 ASN J C 1
ATOM 6402 O O . ASN C 3 214 ? 179.343 182.968 112.963 1.00 86.99 214 ASN J O 1
ATOM 6407 N N . CYS D 4 1 ? 148.462 173.128 170.324 1.00 114.63 18 CYS G N 1
ATOM 6408 C CA . CYS D 4 1 ? 149.555 174.083 170.307 1.00 108.09 18 CYS G CA 1
ATOM 6409 C C . CYS D 4 1 ? 148.932 175.041 169.257 1.00 116.53 18 CYS G C 1
ATOM 6410 O O . CYS D 4 1 ? 149.162 174.711 168.187 1.00 119.14 18 CYS G O 1
ATOM 6413 N N . ASP D 4 2 ? 148.151 176.132 169.489 1.00 120.57 19 ASP G N 1
ATOM 6414 C CA . ASP D 4 2 ? 147.583 176.795 168.263 1.00 129.66 19 ASP G CA 1
ATOM 6415 C C . ASP D 4 2 ? 148.380 178.025 167.820 1.00 132.61 19 ASP G C 1
ATOM 6416 O O . ASP D 4 2 ? 148.953 178.739 168.629 1.00 126.18 19 ASP G O 1
ATOM 6421 N N . ASP D 4 3 ? 148.388 178.262 166.496 1.00 137.63 20 ASP G N 1
ATOM 6422 C CA . ASP D 4 3 ? 149.228 179.287 165.853 1.00 130.23 20 ASP G CA 1
ATOM 6423 C C . ASP D 4 3 ? 148.405 180.137 164.883 1.00 124.74 20 ASP G C 1
ATOM 6424 O O . ASP D 4 3 ? 148.776 180.322 163.725 1.00 130.73 20 ASP G O 1
ATOM 6429 N N . ASN D 4 4 ? 147.224 180.586 165.298 1.00 115.41 21 ASN G N 1
ATOM 6430 C CA . ASN D 4 4 ? 146.480 181.322 164.290 1.00 113.75 21 ASN G CA 1
ATOM 6431 C C . ASN D 4 4 ? 145.790 182.600 164.770 1.00 101.71 21 ASN G C 1
ATOM 6432 O O . ASN D 4 4 ? 145.775 183.607 164.050 1.00 105.71 21 ASN G O 1
ATOM 6437 N N . THR D 4 5 ? 145.148 182.559 165.940 1.00 93.53 22 THR G N 1
ATOM 6438 C CA . THR D 4 5 ? 144.330 183.665 166.454 1.00 88.65 22 THR G CA 1
ATOM 6439 C C . THR D 4 5 ? 143.324 184.151 165.400 1.00 90.34 22 THR G C 1
ATOM 6440 O O . THR D 4 5 ? 142.546 185.079 165.649 1.00 87.06 22 THR G O 1
ATOM 6444 N N . GLY D 4 6 ? 143.282 183.486 164.249 1.00 89.60 23 GLY G N 1
ATOM 6445 C CA . GLY D 4 6 ? 142.369 183.872 163.180 1.00 85.86 23 GLY G CA 1
ATOM 6446 C C . GLY D 4 6 ? 142.571 185.295 162.692 1.00 81.12 23 GLY G C 1
ATOM 6447 O O . GLY D 4 6 ? 143.678 185.713 162.330 1.00 87.77 23 GLY G O 1
ATOM 6448 N N . GLY D 4 7 ? 141.472 186.045 162.654 1.00 75.33 24 GLY G N 1
ATOM 6449 C CA . GLY D 4 7 ? 141.493 187.411 162.172 1.00 77.54 24 GLY G CA 1
ATOM 6450 C C . GLY D 4 7 ? 141.211 188.432 163.254 1.00 86.87 24 GLY G C 1
ATOM 6451 O O . GLY D 4 7 ? 141.152 189.635 162.983 1.00 84.33 24 GLY G O 1
ATOM 6452 N N . LEU D 4 8 ? 141.042 187.966 164.490 1.00 86.52 25 LEU G N 1
ATOM 6453 C CA . LEU D 4 8 ? 140.749 188.868 165.595 1.00 79.15 25 LEU G CA 1
ATOM 6454 C C . LEU D 4 8 ? 141.995 189.662 165.967 1.00 81.54 25 LEU G C 1
ATOM 6455 O O . LEU D 4 8 ? 143.048 189.088 166.257 1.00 85.53 25 LEU G O 1
ATOM 6460 N N . GLY D 4 9 ? 141.873 190.986 165.961 1.00 75.15 26 GLY G N 1
ATOM 6461 C CA . GLY D 4 9 ? 143.010 191.843 166.220 1.00 80.67 26 GLY G CA 1
ATOM 6462 C C . GLY D 4 9 ? 143.133 192.976 165.224 1.00 78.57 26 GLY G C 1
ATOM 6463 O O . GLY D 4 9 ? 143.526 194.086 165.590 1.00 81.98 26 GLY G O 1
ATOM 6464 N N . LEU D 4 10 ? 142.832 192.719 163.956 1.00 76.17 27 LEU G N 1
ATOM 6465 C CA . LEU D 4 10 ? 142.709 193.821 163.014 1.00 78.82 27 LEU G CA 1
ATOM 6466 C C . LEU D 4 10 ? 141.497 194.667 163.381 1.00 86.61 27 LEU G C 1
ATOM 6467 O O . LEU D 4 10 ? 140.424 194.145 163.695 1.00 98.34 27 LEU G O 1
ATOM 6472 N N . GLY D 4 11 ? 141.680 195.983 163.346 1.00 79.49 28 GLY G N 1
ATOM 6473 C CA . GLY D 4 11 ? 140.766 196.928 163.948 1.00 81.19 28 GLY G CA 1
ATOM 6474 C C . GLY D 4 11 ? 141.359 197.667 165.128 1.00 85.39 28 GLY G C 1
ATOM 6475 O O . GLY D 4 11 ? 140.897 198.770 165.451 1.00 93.29 28 GLY G O 1
ATOM 6476 N N . MET D 4 12 ? 142.373 197.091 165.776 1.00 76.69 29 MET G N 1
ATOM 6477 C CA . MET D 4 12 ? 143.139 197.772 166.809 1.00 73.21 29 MET G CA 1
ATOM 6478 C C . MET D 4 12 ? 144.603 197.945 166.429 1.00 74.78 29 MET G C 1
ATOM 6479 O O . MET D 4 12 ? 145.375 198.496 167.222 1.00 82.66 29 MET G O 1
ATOM 6484 N N . PHE D 4 13 ? 145.008 197.484 165.246 1.00 75.13 30 PHE G N 1
ATOM 6485 C CA . PHE D 4 13 ? 146.324 197.775 164.705 1.00 70.00 30 PHE G CA 1
ATOM 6486 C C . PHE D 4 13 ? 146.361 199.207 164.176 1.00 80.16 30 PHE G C 1
ATOM 6487 O O . PHE D 4 13 ? 145.322 199.771 163.821 1.00 89.49 30 PHE G O 1
ATOM 6495 N N . PRO D 4 14 ? 147.540 199.823 164.116 1.00 77.26 31 PRO G N 1
ATOM 6496 C CA . PRO D 4 14 ? 147.617 201.220 163.683 1.00 80.28 31 PRO G CA 1
ATOM 6497 C C . PRO D 4 14 ? 147.204 201.387 162.229 1.00 83.01 31 PRO G C 1
ATOM 6498 O O . PRO D 4 14 ? 147.214 200.446 161.431 1.00 85.34 31 PRO G O 1
ATOM 6502 N N . GLY D 4 15 ? 146.830 202.626 161.896 1.00 76.56 32 GLY G N 1
ATOM 6503 C CA . GLY D 4 15 ? 146.235 202.895 160.594 1.00 73.30 32 GLY G CA 1
ATOM 6504 C C . GLY D 4 15 ? 147.136 202.531 159.430 1.00 80.83 32 GLY G C 1
ATOM 6505 O O . GLY D 4 15 ? 146.670 202.015 158.413 1.00 82.42 32 GLY G O 1
ATOM 6506 N N . ASN D 4 16 ? 148.437 202.794 159.560 1.00 83.22 33 ASN G N 1
ATOM 6507 C CA . ASN D 4 16 ? 149.362 202.499 158.470 1.00 77.89 33 ASN G CA 1
ATOM 6508 C C . ASN D 4 16 ? 149.543 201.006 158.228 1.00 76.82 33 ASN G C 1
ATOM 6509 O O . ASN D 4 16 ? 150.100 200.631 157.191 1.00 79.20 33 ASN G O 1
ATOM 6514 N N . ASP D 4 17 ? 149.091 200.150 159.146 1.00 75.91 34 ASP G N 1
ATOM 6515 C CA . ASP D 4 17 ? 149.136 198.710 158.924 1.00 74.08 34 ASP G CA 1
ATOM 6516 C C . ASP D 4 17 ? 147.834 198.165 158.350 1.00 74.59 34 ASP G C 1
ATOM 6517 O O . ASP D 4 17 ? 147.864 197.333 157.437 1.00 78.20 34 ASP G O 1
ATOM 6522 N N . GLN D 4 18 ? 146.690 198.616 158.858 1.00 74.26 35 GLN G N 1
ATOM 6523 C CA . GLN D 4 18 ? 145.407 198.052 158.459 1.00 74.18 35 GLN G CA 1
ATOM 6524 C C . GLN D 4 18 ? 144.777 198.764 157.267 1.00 76.08 35 GLN G C 1
ATOM 6525 O O . GLN D 4 18 ? 143.693 198.363 156.833 1.00 76.82 35 GLN G O 1
ATOM 6531 N N . ASN D 4 19 ? 145.421 199.798 156.724 1.00 77.62 36 ASN G N 1
ATOM 6532 C CA . ASN D 4 19 ? 144.930 200.449 155.515 1.00 75.29 36 ASN G CA 1
ATOM 6533 C C . ASN D 4 19 ? 145.505 199.865 154.232 1.00 77.57 36 ASN G C 1
ATOM 6534 O O . ASN D 4 19 ? 145.006 200.195 153.150 1.00 80.66 36 ASN G O 1
ATOM 6539 N N . ILE D 4 20 ? 146.530 199.016 154.310 1.00 73.50 37 ILE G N 1
ATOM 6540 C CA . ILE D 4 20 ? 147.179 198.539 153.095 1.00 68.38 37 ILE G CA 1
ATOM 6541 C C . ILE D 4 20 ? 146.243 197.592 152.354 1.00 72.94 37 ILE G C 1
ATOM 6542 O O . ILE D 4 20 ? 145.597 196.722 152.954 1.00 76.37 37 ILE G O 1
ATOM 6547 N N . LYS D 4 21 ? 146.132 197.795 151.045 1.00 75.41 38 LYS G N 1
ATOM 6548 C CA . LYS D 4 21 ? 145.225 197.050 150.188 1.00 72.83 38 LYS G CA 1
ATOM 6549 C C . LYS D 4 21 ? 145.987 196.527 148.981 1.00 73.09 38 LYS G C 1
ATOM 6550 O O . LYS D 4 21 ? 146.994 197.105 148.564 1.00 73.93 38 LYS G O 1
ATOM 6556 N N . GLY D 4 22 ? 145.500 195.425 148.426 1.00 74.70 39 GLY G N 1
ATOM 6557 C CA . GLY D 4 22 ? 145.883 195.045 147.088 1.00 69.15 39 GLY G CA 1
ATOM 6558 C C . GLY D 4 22 ? 144.931 195.635 146.066 1.00 69.03 39 GLY G C 1
ATOM 6559 O O . GLY D 4 22 ? 143.804 196.005 146.388 1.00 77.83 39 GLY G O 1
ATOM 6560 N N . LYS D 4 23 ? 145.391 195.740 144.822 1.00 60.07 40 LYS G N 1
ATOM 6561 C CA . LYS D 4 23 ? 144.519 196.239 143.771 1.00 58.10 40 LYS G CA 1
ATOM 6562 C C . LYS D 4 23 ? 144.972 195.707 142.422 1.00 64.73 40 LYS G C 1
ATOM 6563 O O . LYS D 4 23 ? 146.150 195.406 142.214 1.00 68.68 40 LYS G O 1
ATOM 6569 N N . LEU D 4 24 ? 144.010 195.591 141.511 1.00 63.05 41 LEU G N 1
ATOM 6570 C CA . LEU D 4 24 ? 144.251 195.221 140.125 1.00 56.03 41 LEU G CA 1
ATOM 6571 C C . LEU D 4 24 ? 143.676 196.303 139.223 1.00 56.53 41 LEU G C 1
ATOM 6572 O O . LEU D 4 24 ? 142.521 196.708 139.394 1.00 64.69 41 LEU G O 1
ATOM 6577 N N . SER D 4 25 ? 144.483 196.770 138.275 1.00 54.32 42 SER G N 1
ATOM 6578 C CA . SER D 4 25 ? 144.042 197.738 137.283 1.00 61.28 42 SER G CA 1
ATOM 6579 C C . SER D 4 25 ? 144.657 197.369 135.942 1.00 71.66 42 SER G C 1
ATOM 6580 O O . SER D 4 25 ? 145.689 196.696 135.875 1.00 77.31 42 SER G O 1
ATOM 6583 N N . THR D 4 26 ? 144.007 197.808 134.866 1.00 65.68 43 THR G N 1
ATOM 6584 C CA . THR D 4 26 ? 144.416 197.449 133.517 1.00 65.51 43 THR G CA 1
ATOM 6585 C C . THR D 4 26 ? 144.531 198.691 132.646 1.00 69.68 43 THR G C 1
ATOM 6586 O O . THR D 4 26 ? 143.796 199.668 132.820 1.00 72.80 43 THR G O 1
ATOM 6590 N N . PHE D 4 27 ? 145.465 198.633 131.698 1.00 69.73 44 PHE G N 1
ATOM 6591 C CA . PHE D 4 27 ? 145.758 199.729 130.788 1.00 67.83 44 PHE G CA 1
ATOM 6592 C C . PHE D 4 27 ? 145.809 199.178 129.367 1.00 75.16 44 PHE G C 1
ATOM 6593 O O . PHE D 4 27 ? 146.000 197.978 129.158 1.00 82.50 44 PHE G O 1
ATOM 6601 N N . ASP D 4 28 ? 145.639 200.061 128.385 1.00 70.89 45 ASP G N 1
ATOM 6602 C CA . ASP D 4 28 ? 145.426 199.651 127.000 1.00 71.82 45 ASP G CA 1
ATOM 6603 C C . ASP D 4 28 ? 146.707 199.770 126.180 1.00 68.07 45 ASP G C 1
ATOM 6604 O O . ASP D 4 28 ? 147.400 200.792 126.239 1.00 69.82 45 ASP G O 1
ATOM 6609 N N . VAL D 4 29 ? 147.003 198.725 125.406 1.00 65.07 46 VAL G N 1
ATOM 6610 C CA . VAL D 4 29 ? 148.212 198.629 124.592 1.00 56.58 46 VAL G CA 1
ATOM 6611 C C . VAL D 4 29 ? 147.803 198.425 123.139 1.00 61.47 46 VAL G C 1
ATOM 6612 O O . VAL D 4 29 ? 146.993 197.542 122.837 1.00 71.75 46 VAL G O 1
ATOM 6616 N N . THR D 4 30 ? 148.368 199.232 122.243 1.00 57.80 47 THR G N 1
ATOM 6617 C CA . THR D 4 30 ? 148.162 199.074 120.811 1.00 60.74 47 THR G CA 1
ATOM 6618 C C . THR D 4 30 ? 149.348 198.350 120.184 1.00 62.41 47 THR G C 1
ATOM 6619 O O . THR D 4 30 ? 150.494 198.506 120.614 1.00 65.36 47 THR G O 1
ATOM 6623 N N . THR D 4 31 ? 149.059 197.549 119.159 1.00 63.67 48 THR G N 1
ATOM 6624 C CA . THR D 4 31 ? 150.069 196.767 118.461 1.00 63.81 48 THR G CA 1
ATOM 6625 C C . THR D 4 31 ? 149.879 196.901 116.956 1.00 64.02 48 THR G C 1
ATOM 6626 O O . THR D 4 31 ? 148.757 197.057 116.471 1.00 73.26 48 THR G O 1
ATOM 6630 N N . GLU D 4 32 ? 150.988 196.838 116.220 1.00 60.28 49 GLU G N 1
ATOM 6631 C CA . GLU D 4 32 ? 150.930 196.905 114.767 1.00 60.43 49 GLU G CA 1
ATOM 6632 C C . GLU D 4 32 ? 152.083 196.111 114.170 1.00 61.30 49 GLU G C 1
ATOM 6633 O O . GLU D 4 32 ? 153.096 195.856 114.827 1.00 67.29 49 GLU G O 1
ATOM 6639 N N . SER D 4 33 ? 151.911 195.723 112.909 1.00 59.20 50 SER G N 1
ATOM 6640 C CA . SER D 4 33 ? 152.962 195.048 112.163 1.00 60.33 50 SER G CA 1
ATOM 6641 C C . SER D 4 33 ? 153.971 196.062 111.641 1.00 66.27 50 SER G C 1
ATOM 6642 O O . SER D 4 33 ? 153.605 197.161 111.215 1.00 76.35 50 SER G O 1
ATOM 6645 N N . VAL D 4 34 ? 155.250 195.692 111.680 1.00 63.83 51 VAL G N 1
ATOM 6646 C CA . VAL D 4 34 ? 156.320 196.542 111.176 1.00 66.58 51 VAL G CA 1
ATOM 6647 C C . VAL D 4 34 ? 157.269 195.707 110.329 1.00 75.60 51 VAL G C 1
ATOM 6648 O O . VAL D 4 34 ? 157.414 194.497 110.529 1.00 76.40 51 VAL G O 1
ATOM 6652 N N . LYS D 4 35 ? 157.923 196.371 109.380 1.00 76.32 52 LYS G N 1
ATOM 6653 C CA . LYS D 4 35 ? 158.892 195.703 108.529 1.00 73.54 52 LYS G CA 1
ATOM 6654 C C . LYS D 4 35 ? 160.153 195.363 109.318 1.00 77.24 52 LYS G C 1
ATOM 6655 O O . LYS D 4 35 ? 160.458 195.960 110.354 1.00 75.38 52 LYS G O 1
ATOM 6661 N N . THR D 4 36 ? 160.889 194.378 108.804 1.00 76.78 53 THR G N 1
ATOM 6662 C CA . THR D 4 36 ? 162.014 193.816 109.545 1.00 70.50 53 THR G CA 1
ATOM 6663 C C . THR D 4 36 ? 163.216 194.754 109.557 1.00 77.68 53 THR G C 1
ATOM 6664 O O . THR D 4 36 ? 163.851 194.944 110.602 1.00 74.98 53 THR G O 1
ATOM 6668 N N . GLY D 4 37 ? 163.537 195.358 108.420 1.00 83.02 54 GLY G N 1
ATOM 6669 C CA . GLY D 4 37 ? 164.764 196.120 108.296 1.00 86.86 54 GLY G CA 1
ATOM 6670 C C . GLY D 4 37 ? 165.918 195.249 107.834 1.00 93.96 54 GLY G C 1
ATOM 6671 O O . GLY D 4 37 ? 165.736 194.173 107.258 1.00 97.49 54 GLY G O 1
ATOM 6672 N N . ASP D 4 38 ? 167.132 195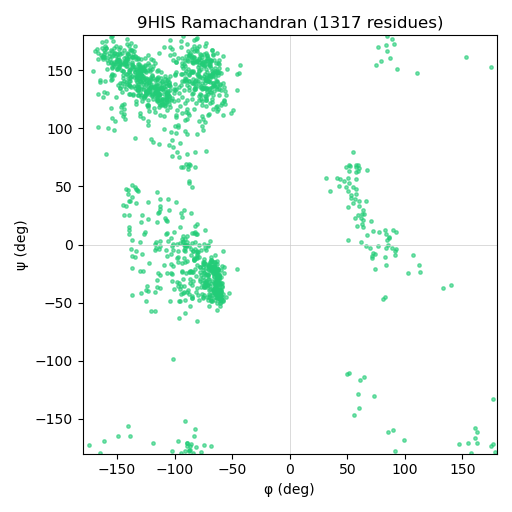.732 108.099 1.00 94.45 55 ASP G N 1
ATOM 6673 C CA . ASP D 4 38 ? 168.355 195.034 107.700 1.00 90.94 55 ASP G CA 1
ATOM 6674 C C . ASP D 4 38 ? 168.920 194.313 108.922 1.00 91.26 55 ASP G C 1
ATOM 6675 O O . ASP D 4 38 ? 169.809 194.808 109.614 1.00 98.31 55 ASP G O 1
ATOM 6680 N N . ILE D 4 39 ? 168.399 193.111 109.184 1.00 85.24 56 ILE G N 1
ATOM 6681 C CA . ILE D 4 39 ? 168.823 192.380 110.373 1.00 86.69 56 ILE G CA 1
ATOM 6682 C C . ILE D 4 39 ? 170.217 191.797 110.196 1.00 93.03 56 ILE G C 1
ATOM 6683 O O . ILE D 4 39 ? 170.683 191.525 109.080 1.00 93.47 56 ILE G O 1
ATOM 6688 N N . TYR D 4 40 ? 170.880 191.598 111.329 1.00 90.78 57 TYR G N 1
ATOM 6689 C CA . TYR D 4 40 ? 172.220 191.031 111.429 1.00 85.65 57 TYR G CA 1
ATOM 6690 C C . TYR D 4 40 ? 172.059 189.547 111.748 1.00 88.40 57 TYR G C 1
ATOM 6691 O O . TYR D 4 40 ? 171.809 189.176 112.897 1.00 87.07 57 TYR G O 1
ATOM 6700 N N . ALA D 4 41 ? 172.198 188.696 110.730 1.00 84.25 58 ALA G N 1
ATOM 6701 C CA . ALA D 4 41 ? 171.857 187.282 110.899 1.00 77.05 58 ALA G CA 1
ATOM 6702 C C . ALA D 4 41 ? 172.981 186.504 111.579 1.00 87.73 58 ALA G C 1
ATOM 6703 O O . ALA D 4 41 ? 172.827 186.030 112.709 1.00 91.94 58 ALA G O 1
ATOM 6705 N N . LYS D 4 42 ? 174.124 186.381 110.904 1.00 91.89 59 LYS G N 1
ATOM 6706 C CA . LYS D 4 42 ? 175.333 185.744 111.435 1.00 93.65 59 LYS G CA 1
ATOM 6707 C C . LYS D 4 42 ? 175.035 184.375 112.061 1.00 93.78 59 LYS G C 1
ATOM 6708 O O . LYS D 4 42 ? 175.140 184.170 113.271 1.00 90.43 59 LYS G O 1
ATOM 6714 N N . THR D 4 43 ? 174.646 183.440 111.198 1.00 89.09 60 THR G N 1
ATOM 6715 C CA . THR D 4 43 ? 174.453 182.050 111.588 1.00 81.19 60 THR G CA 1
ATOM 6716 C C . THR D 4 43 ? 175.408 181.155 110.808 1.00 73.77 60 THR G C 1
ATOM 6717 O O . THR D 4 43 ? 175.912 181.527 109.745 1.00 73.27 60 THR G O 1
ATOM 6721 N N . ASN D 4 44 ? 175.662 179.964 111.353 1.00 74.90 61 ASN G N 1
ATOM 6722 C CA . ASN D 4 44 ? 176.544 179.003 110.703 1.00 81.18 61 ASN G CA 1
ATOM 6723 C C . ASN D 4 44 ? 175.815 178.080 109.735 1.00 81.53 61 ASN G C 1
ATOM 6724 O O . ASN D 4 44 ? 176.472 177.412 108.928 1.00 82.01 61 ASN G O 1
ATOM 6729 N N . ILE D 4 45 ? 174.487 178.025 109.791 1.00 70.49 62 ILE G N 1
ATOM 6730 C CA . ILE D 4 45 ? 173.713 177.177 108.892 1.00 63.23 62 ILE G CA 1
ATOM 6731 C C . ILE D 4 45 ? 173.495 177.905 107.572 1.00 62.83 62 ILE G C 1
ATOM 6732 O O . ILE D 4 45 ? 173.239 179.115 107.546 1.00 65.55 62 ILE G O 1
ATOM 6737 N N . GLY D 4 46 ? 173.611 177.170 106.471 1.00 62.18 63 GLY G N 1
ATOM 6738 C CA . GLY D 4 46 ? 173.279 177.675 105.148 1.00 56.54 63 GLY G CA 1
ATOM 6739 C C . GLY D 4 46 ? 171.984 177.052 104.661 1.00 54.96 63 GLY G C 1
ATOM 6740 O O . GLY D 4 46 ? 171.816 175.831 104.704 1.00 61.30 63 GLY G O 1
ATOM 6741 N N . TYR D 4 47 ? 171.074 177.904 104.196 1.00 52.67 64 TYR G N 1
ATOM 6742 C CA . TYR D 4 47 ? 169.734 177.494 103.798 1.00 51.54 64 TYR G CA 1
ATOM 6743 C C . TYR D 4 47 ? 169.630 177.480 102.279 1.00 52.12 64 TYR G C 1
ATOM 6744 O O . TYR D 4 47 ? 169.963 178.472 101.622 1.00 61.26 64 TYR G O 1
ATOM 6753 N N . ILE D 4 48 ? 169.172 176.358 101.729 1.00 47.72 65 ILE G N 1
ATOM 6754 C CA . ILE D 4 48 ? 169.034 176.186 100.286 1.00 52.37 65 ILE G CA 1
ATOM 6755 C C . ILE D 4 48 ? 167.690 175.527 99.999 1.00 56.07 65 ILE G C 1
ATOM 6756 O O . ILE D 4 48 ? 167.350 174.508 100.610 1.00 57.47 65 ILE G O 1
ATOM 6761 N N . GLY D 4 49 ? 166.922 176.110 99.090 1.00 57.53 66 GLY G N 1
ATOM 6762 C CA . GLY D 4 49 ? 165.666 175.521 98.675 1.00 55.98 66 GLY G CA 1
ATOM 6763 C C . GLY D 4 49 ? 164.637 176.583 98.335 1.00 59.75 66 GLY G C 1
ATOM 6764 O O . GLY D 4 49 ? 164.935 177.773 98.276 1.00 63.56 66 GLY G O 1
ATOM 6765 N N . LYS D 4 50 ? 163.410 176.111 98.117 1.00 64.49 67 LYS G N 1
ATOM 6766 C CA . LYS D 4 50 ? 162.283 176.941 97.714 1.00 66.68 67 LYS G CA 1
ATOM 6767 C C . LYS D 4 50 ? 160.994 176.267 98.160 1.00 68.70 67 LYS G C 1
ATOM 6768 O O . LYS D 4 50 ? 160.897 175.037 98.158 1.00 71.29 67 LYS G O 1
ATOM 6774 N N . PHE D 4 51 ? 160.001 177.073 98.538 1.00 70.52 68 PHE G N 1
ATOM 6775 C CA . PHE D 4 51 ? 158.657 176.537 98.708 1.00 72.16 68 PHE G CA 1
ATOM 6776 C C . PHE D 4 51 ? 157.641 177.663 98.585 1.00 76.80 68 PHE G C 1
ATOM 6777 O O . PHE D 4 51 ? 157.950 178.835 98.814 1.00 80.66 68 PHE G O 1
ATOM 6785 N N . THR D 4 52 ? 156.418 177.282 98.221 1.00 75.78 69 THR G N 1
ATOM 6786 C CA . THR D 4 52 ? 155.325 178.211 97.973 1.00 75.07 69 THR G CA 1
ATOM 6787 C C . THR D 4 52 ? 154.257 178.065 99.049 1.00 77.01 69 THR G C 1
ATOM 6788 O O . THR D 4 52 ? 153.880 176.947 99.415 1.00 79.23 69 THR G O 1
ATOM 6792 N N . ASP D 4 53 ? 153.777 179.199 99.555 1.00 77.69 70 ASP G N 1
ATOM 6793 C CA . ASP D 4 53 ? 152.684 179.234 100.517 1.00 78.69 70 ASP G CA 1
ATOM 6794 C C . ASP D 4 53 ? 151.585 180.140 99.982 1.00 87.05 70 ASP G C 1
ATOM 6795 O O . ASP D 4 53 ? 151.865 181.181 99.380 1.00 90.37 70 ASP G O 1
ATOM 6800 N N . GLU D 4 54 ? 150.331 179.738 100.202 1.00 89.05 71 GLU G N 1
ATOM 6801 C CA . GLU D 4 54 ? 149.205 180.462 99.622 1.00 89.41 71 GLU G CA 1
ATOM 6802 C C . GLU D 4 54 ? 148.948 181.802 100.302 1.00 88.36 71 GLU G C 1
ATOM 6803 O O . GLU D 4 54 ? 148.299 182.667 99.705 1.00 89.11 71 GLU G O 1
ATOM 6809 N N . THR D 4 55 ? 149.436 181.996 101.527 1.00 87.55 72 THR G N 1
ATOM 6810 C CA . THR D 4 55 ? 149.262 183.272 102.212 1.00 87.71 72 THR G CA 1
ATOM 6811 C C . THR D 4 55 ? 150.427 184.225 101.963 1.00 84.45 72 THR G C 1
ATOM 6812 O O . THR D 4 55 ? 150.211 185.425 101.759 1.00 86.33 72 THR G O 1
ATOM 6816 N N . PHE D 4 56 ? 151.659 183.711 101.960 1.00 77.79 73 PHE G N 1
ATOM 6817 C CA . PHE D 4 56 ? 152.853 184.542 101.897 1.00 76.22 73 PHE G CA 1
ATOM 6818 C C . PHE D 4 56 ? 153.571 184.512 100.554 1.00 82.80 73 PHE G C 1
ATOM 6819 O O . PHE D 4 56 ? 154.486 185.317 100.348 1.00 88.30 73 PHE G O 1
ATOM 6827 N N . GLY D 4 57 ? 153.195 183.623 99.644 1.00 84.37 74 GLY G N 1
ATOM 6828 C CA . GLY D 4 57 ? 153.863 183.543 98.358 1.00 80.10 74 GLY G CA 1
ATOM 6829 C C . GLY D 4 57 ? 155.105 182.672 98.395 1.00 84.12 74 GLY G C 1
ATOM 6830 O O . GLY D 4 57 ? 155.307 181.846 99.290 1.00 88.65 74 GLY G O 1
ATOM 6831 N N . THR D 4 58 ? 155.957 182.873 97.391 1.00 89.30 75 THR G N 1
ATOM 6832 C CA . THR D 4 58 ? 157.139 182.038 97.217 1.00 83.60 75 THR G CA 1
ATOM 6833 C C . THR D 4 58 ? 158.283 182.513 98.106 1.00 78.38 75 THR G C 1
ATOM 6834 O O . THR D 4 58 ? 158.577 183.711 98.174 1.00 85.43 75 THR G O 1
ATOM 6838 N N . TYR D 4 59 ? 158.925 181.564 98.783 1.00 71.95 76 TYR G N 1
ATOM 6839 C CA . TYR D 4 59 ? 160.113 181.803 99.592 1.00 68.81 76 TYR G CA 1
ATOM 6840 C C . TYR D 4 59 ? 161.278 181.048 98.969 1.00 72.12 76 TYR G C 1
ATOM 6841 O O . TYR D 4 59 ? 161.145 179.866 98.635 1.00 79.13 76 TYR G O 1
ATOM 6850 N N . GLN D 4 60 ? 162.413 181.727 98.807 1.00 70.21 77 GLN G N 1
ATOM 6851 C CA . GLN D 4 60 ? 163.562 181.152 98.119 1.00 71.31 77 GLN G CA 1
ATOM 6852 C C . GLN D 4 60 ? 164.841 181.511 98.860 1.00 65.95 77 GLN G C 1
ATOM 6853 O O . GLN D 4 60 ? 164.992 182.638 99.341 1.00 67.93 77 GLN G O 1
ATOM 6859 N N . ALA D 4 61 ? 165.766 180.552 98.943 1.00 65.40 78 ALA G N 1
ATOM 6860 C CA . ALA D 4 61 ? 166.994 180.734 99.703 1.00 54.93 78 ALA G CA 1
ATOM 6861 C C . ALA D 4 61 ? 168.175 180.089 98.988 1.00 52.20 78 ALA G C 1
ATOM 6862 O O . ALA D 4 61 ? 168.019 179.134 98.222 1.00 59.14 78 ALA G O 1
ATOM 6864 N N . GLY D 4 62 ? 169.362 180.630 99.262 1.00 45.41 79 GLY G N 1
ATOM 6865 C CA . GLY D 4 62 ? 170.637 180.127 98.778 1.00 44.08 79 GLY G CA 1
ATOM 6866 C C . GLY D 4 62 ? 171.730 180.743 99.623 1.00 48.00 79 GLY G C 1
ATOM 6867 O O . GLY D 4 62 ? 171.485 181.668 100.399 1.00 54.24 79 GLY G O 1
ATOM 6868 N N . PHE D 4 63 ? 172.951 180.228 99.475 1.00 44.48 80 PHE G N 1
ATOM 6869 C CA . PHE D 4 63 ? 174.015 180.674 100.366 1.00 47.52 80 PHE G CA 1
ATOM 6870 C C . PHE D 4 63 ? 175.369 180.687 99.668 1.00 49.61 80 PHE G C 1
ATOM 6871 O O . PHE D 4 63 ? 175.603 179.976 98.687 1.00 54.80 80 PHE G O 1
ATOM 6879 N N . LEU D 4 64 ? 176.258 181.525 100.207 1.00 50.38 81 LEU G N 1
ATOM 6880 C CA . LEU D 4 64 ? 177.638 181.678 99.763 1.00 51.21 81 LEU G CA 1
ATOM 6881 C C . LEU D 4 64 ? 178.557 181.275 100.908 1.00 56.36 81 LEU G C 1
ATOM 6882 O O . LEU D 4 64 ? 178.271 181.577 102.071 1.00 61.76 81 LEU G O 1
ATOM 6887 N N . ALA D 4 65 ? 179.666 180.608 100.592 1.00 55.51 82 ALA G N 1
ATOM 6888 C CA . ALA D 4 65 ? 180.546 180.123 101.648 1.00 55.42 82 ALA G CA 1
ATOM 6889 C C . ALA D 4 65 ? 181.996 180.088 101.185 1.00 61.27 82 ALA G C 1
ATOM 6890 O O . ALA D 4 65 ? 182.289 179.668 100.062 1.00 64.40 82 ALA G O 1
ATOM 6892 N N . GLN D 4 66 ? 182.894 180.524 102.066 1.00 57.02 83 GLN G N 1
ATOM 6893 C CA . GLN D 4 66 ? 184.329 180.365 101.884 1.00 56.25 83 GLN G CA 1
ATOM 6894 C C . GLN D 4 66 ? 184.794 179.082 102.563 1.00 59.85 83 GLN G C 1
ATOM 6895 O O . GLN D 4 66 ? 184.201 178.629 103.546 1.00 64.78 83 GLN G O 1
ATOM 6901 N N . LEU D 4 67 ? 185.865 178.497 102.033 1.00 60.71 84 LEU G N 1
ATOM 6902 C CA . LEU D 4 67 ? 186.424 177.260 102.563 1.00 60.40 84 LEU G CA 1
ATOM 6903 C C . LEU D 4 67 ? 187.734 177.536 103.290 1.00 65.31 84 LEU G C 1
ATOM 6904 O O . LEU D 4 67 ? 188.561 178.328 102.827 1.00 71.83 84 LEU G O 1
ATOM 6909 N N . ASN D 4 68 ? 187.913 176.872 104.429 1.00 62.17 85 ASN G N 1
ATOM 6910 C CA . ASN D 4 68 ? 189.059 177.067 105.306 1.00 64.14 85 ASN G CA 1
ATOM 6911 C C . ASN D 4 68 ? 190.224 176.166 104.899 1.00 73.97 85 ASN G C 1
ATOM 6912 O O . ASN D 4 68 ? 190.065 175.193 104.158 1.00 77.25 85 ASN G O 1
ATOM 6917 N N . CYS D 4 69 ? 191.410 176.510 105.401 1.00 74.84 86 CYS G N 1
ATOM 6918 C CA . CYS D 4 69 ? 192.624 175.733 105.180 1.00 70.74 86 CYS G CA 1
ATOM 6919 C C . CYS D 4 69 ? 193.517 175.825 106.413 1.00 84.08 86 CYS G C 1
ATOM 6920 O O . CYS D 4 69 ? 194.025 176.907 106.732 1.00 92.92 86 CYS G O 1
ATOM 6923 N N . PRO D 4 70 ? 193.726 174.718 107.128 1.00 81.61 87 PRO G N 1
ATOM 6924 C CA . PRO D 4 70 ? 194.492 174.774 108.378 1.00 83.01 87 PRO G CA 1
ATOM 6925 C C . PRO D 4 70 ? 195.922 175.248 108.158 1.00 87.83 87 PRO G C 1
ATOM 6926 O O . PRO D 4 70 ? 196.507 175.062 107.089 1.00 89.99 87 PRO G O 1
ATOM 6930 N N . ASP D 4 71 ? 196.477 175.873 109.196 1.00 84.29 88 ASP G N 1
ATOM 6931 C CA . ASP D 4 71 ? 197.822 176.429 109.132 1.00 86.75 88 ASP G CA 1
ATOM 6932 C C . ASP D 4 71 ? 198.844 175.342 108.817 1.00 86.53 88 ASP G C 1
ATOM 6933 O O . ASP D 4 71 ? 198.987 174.374 109.571 1.00 92.10 88 ASP G O 1
ATOM 6938 N N . GLY D 4 72 ? 199.557 175.509 107.707 1.00 82.53 89 GLY G N 1
ATOM 6939 C CA . GLY D 4 72 ? 200.627 174.607 107.338 1.00 83.83 89 GLY G CA 1
ATOM 6940 C C . GLY D 4 72 ? 200.220 173.372 106.565 1.00 84.44 89 GLY G C 1
ATOM 6941 O O . GLY D 4 72 ? 201.073 172.510 106.321 1.00 85.44 89 GLY G O 1
ATOM 6942 N N . LEU D 4 73 ? 198.952 173.253 106.173 1.00 81.73 90 LEU G N 1
ATOM 6943 C CA . LEU D 4 73 ? 198.498 172.074 105.447 1.00 80.61 90 LEU G CA 1
ATOM 6944 C C . LEU D 4 73 ? 199.213 171.961 104.106 1.00 85.50 90 LEU G C 1
ATOM 6945 O O . LEU D 4 73 ? 199.332 172.942 103.367 1.00 91.22 90 LEU G O 1
ATOM 6950 N N . THR D 4 74 ? 199.683 170.754 103.792 1.00 84.86 91 THR G N 1
ATOM 6951 C CA . THR D 4 74 ? 200.371 170.485 102.537 1.00 85.12 91 THR G CA 1
ATOM 6952 C C . THR D 4 74 ? 200.019 169.087 102.051 1.00 83.18 91 THR G C 1
ATOM 6953 O O . THR D 4 74 ? 199.647 168.207 102.830 1.00 84.05 91 THR G O 1
ATOM 6957 N N . PHE D 4 75 ? 200.141 168.896 100.730 1.00 80.48 92 PHE G N 1
ATOM 6958 C CA . PHE D 4 75 ? 200.006 167.627 100.036 1.00 81.73 92 PHE G CA 1
ATOM 6959 C C . PHE D 4 75 ? 201.338 166.880 100.056 1.00 86.82 92 PHE G C 1
ATOM 6960 O O . PHE D 4 75 ? 202.404 167.506 100.065 1.00 93.03 92 PHE G O 1
ATOM 6968 N N . PRO D 4 76 ? 201.311 165.546 100.071 1.00 81.93 93 PRO G N 1
ATOM 6969 C CA . PRO D 4 76 ? 202.559 164.785 100.175 1.00 80.05 93 PRO G CA 1
ATOM 6970 C C . PRO D 4 76 ? 203.511 165.075 99.022 1.00 82.65 93 PRO G C 1
ATOM 6971 O O . PRO D 4 76 ? 203.096 165.348 97.893 1.00 84.47 93 PRO G O 1
ATOM 6975 N N . GLU D 4 77 ? 204.805 165.014 99.329 1.00 80.46 94 GLU G N 1
ATOM 6976 C CA . GLU D 4 77 ? 205.835 165.363 98.364 1.00 85.65 94 GLU G CA 1
ATOM 6977 C C . GLU D 4 77 ? 205.889 164.333 97.234 1.00 89.36 94 GLU G C 1
ATOM 6978 O O . GLU D 4 77 ? 205.545 163.165 97.430 1.00 95.12 94 GLU G O 1
ATOM 6984 N N . PRO D 4 78 ? 206.314 164.746 96.038 1.00 87.23 95 PRO G N 1
ATOM 6985 C CA . PRO D 4 78 ? 206.395 163.803 94.922 1.00 88.98 95 PRO G CA 1
ATOM 6986 C C . PRO D 4 78 ? 207.431 162.719 95.182 1.00 100.82 95 PRO G C 1
ATOM 6987 O O . PRO D 4 78 ? 208.457 162.945 95.827 1.00 108.31 95 PRO G O 1
ATOM 6991 N N . TYR D 4 79 ? 207.150 161.528 94.656 1.00 102.68 96 TYR G N 1
ATOM 6992 C CA . TYR D 4 79 ? 208.025 160.374 94.830 1.00 107.49 96 TYR G CA 1
ATOM 6993 C C . TYR D 4 79 ? 209.237 160.503 93.912 1.00 114.14 96 TYR G C 1
ATOM 6994 O O . TYR D 4 79 ? 209.088 160.625 92.691 1.00 110.82 96 TYR G O 1
ATOM 7003 N N . LYS D 4 80 ? 210.433 160.466 94.497 1.00 120.08 97 LYS G N 1
ATOM 7004 C CA . LYS D 4 80 ? 211.677 160.697 93.773 1.00 127.15 97 LYS G CA 1
ATOM 7005 C C . LYS D 4 80 ? 212.644 159.547 94.015 1.00 135.45 97 LYS G C 1
ATOM 7006 O O . LYS D 4 80 ? 212.952 159.223 95.166 1.00 136.57 97 LYS G O 1
ATOM 7012 N N . GLU D 4 81 ? 213.128 158.946 92.929 1.00 136.95 98 GLU G N 1
ATOM 7013 C CA . GLU D 4 81 ? 214.081 157.847 92.989 1.00 144.83 98 GLU G CA 1
ATOM 7014 C C . GLU D 4 81 ? 215.512 158.366 93.131 1.00 150.96 98 GLU G C 1
ATOM 7015 O O . GLU D 4 81 ? 215.831 159.503 92.771 1.00 151.41 98 GLU G O 1
ATOM 7021 N N . VAL D 4 82 ? 216.379 157.507 93.666 1.00 158.46 99 VAL G N 1
ATOM 7022 C CA . VAL D 4 82 ? 217.817 157.743 93.717 1.00 162.88 99 VAL G CA 1
ATOM 7023 C C . VAL D 4 82 ? 218.522 156.500 93.192 1.00 166.93 99 VAL G C 1
ATOM 7024 O O . VAL D 4 82 ? 218.169 155.374 93.561 1.00 165.14 99 VAL G O 1
ATOM 7028 N N . THR D 4 83 ? 219.516 156.703 92.329 1.00 171.28 100 THR G N 1
ATOM 7029 C CA . THR D 4 83 ? 220.200 155.612 91.650 1.00 174.65 100 THR G CA 1
ATOM 7030 C C . THR D 4 83 ? 221.707 155.764 91.797 1.00 174.93 100 THR G C 1
ATOM 7031 O O . THR D 4 83 ? 222.234 156.879 91.838 1.00 174.56 100 THR G O 1
ATOM 7035 N N . ASP D 4 84 ? 222.402 154.629 91.869 1.00 174.82 101 ASP G N 1
ATOM 7036 C CA . ASP D 4 84 ? 223.855 154.636 91.840 1.00 177.10 101 ASP G CA 1
ATOM 7037 C C . ASP D 4 84 ? 224.343 154.591 90.391 1.00 180.97 101 ASP G C 1
ATOM 7038 O O . ASP D 4 84 ? 223.554 154.591 89.443 1.00 180.22 101 ASP G O 1
ATOM 7043 N N . ALA D 4 85 ? 225.667 154.542 90.217 1.00 182.50 102 ALA G N 1
ATOM 7044 C CA . ALA D 4 85 ? 226.265 154.737 88.899 1.00 181.36 102 ALA G CA 1
ATOM 7045 C C . ALA D 4 85 ? 225.845 153.676 87.889 1.00 181.59 102 ALA G C 1
ATOM 7046 O O . ALA D 4 85 ? 225.942 153.917 86.681 1.00 176.83 102 ALA G O 1
ATOM 7048 N N . SER D 4 86 ? 225.383 152.514 88.347 1.00 183.87 103 SER G N 1
ATOM 7049 C CA . SER D 4 86 ? 224.931 151.471 87.436 1.00 180.20 103 SER G CA 1
ATOM 7050 C C . SER D 4 86 ? 223.516 151.704 86.921 1.00 181.03 103 SER G C 1
ATOM 7051 O O . SER D 4 86 ? 223.092 151.009 85.991 1.00 179.88 103 SER G O 1
ATOM 7054 N N . GLY D 4 87 ? 222.789 152.666 87.485 1.00 179.95 104 GLY G N 1
ATOM 7055 C CA . GLY D 4 87 ? 221.382 152.836 87.196 1.00 176.54 104 GLY G CA 1
ATOM 7056 C C . GLY D 4 87 ? 220.454 152.106 88.141 1.00 177.93 104 GLY G C 1
ATOM 7057 O O . GLY D 4 87 ? 219.231 152.255 88.020 1.00 177.38 104 GLY G O 1
ATOM 7058 N N . ASN D 4 88 ? 220.994 151.324 89.073 1.00 176.98 105 ASN G N 1
ATOM 7059 C CA . ASN D 4 88 ? 220.184 150.582 90.028 1.00 172.07 105 ASN G CA 1
ATOM 7060 C C . ASN D 4 88 ? 219.654 151.514 91.111 1.00 171.71 105 ASN G C 1
ATOM 7061 O O . ASN D 4 88 ? 220.400 152.332 91.659 1.00 169.82 105 ASN G O 1
ATOM 7066 N N . VAL D 4 89 ? 218.364 151.383 91.423 1.00 173.28 106 VAL G N 1
ATOM 7067 C CA . VAL D 4 89 ? 217.738 152.232 92.431 1.00 172.25 106 VAL G CA 1
ATOM 7068 C C . VAL D 4 89 ? 218.181 151.787 93.819 1.00 169.04 106 VAL G C 1
ATOM 7069 O O . VAL D 4 89 ? 218.210 150.588 94.127 1.00 168.51 106 VAL G O 1
ATOM 7073 N N . ILE D 4 90 ? 218.540 152.756 94.665 1.00 164.86 107 ILE G N 1
ATOM 7074 C CA . ILE D 4 90 ? 219.071 152.483 95.992 1.00 163.63 107 ILE G CA 1
ATOM 7075 C C . ILE D 4 90 ? 218.153 152.996 97.096 1.00 162.43 107 ILE G C 1
ATOM 7076 O O . ILE D 4 90 ? 218.019 152.352 98.144 1.00 158.24 107 ILE G O 1
ATOM 7081 N N . SER D 4 91 ? 217.508 154.144 96.892 1.00 163.15 108 SER G N 1
ATOM 7082 C CA . SER D 4 91 ? 216.615 154.711 97.896 1.00 157.01 108 SER G CA 1
ATOM 7083 C C . SER D 4 91 ? 215.665 155.686 97.214 1.00 155.00 108 SER G C 1
ATOM 7084 O O . SER D 4 91 ? 215.846 156.048 96.049 1.00 155.07 108 SER G O 1
ATOM 7087 N N . ALA D 4 92 ? 214.642 156.105 97.958 1.00 149.95 109 ALA G N 1
ATOM 7088 C CA . ALA D 4 92 ? 213.647 157.025 97.422 1.00 143.42 109 ALA G CA 1
ATOM 7089 C C . ALA D 4 92 ? 212.988 157.788 98.563 1.00 139.93 109 ALA G C 1
ATOM 7090 O O . ALA D 4 92 ? 212.980 157.341 99.713 1.00 138.43 109 ALA G O 1
ATOM 7092 N N . THR D 4 93 ? 212.434 158.951 98.221 1.00 136.34 110 THR G N 1
ATOM 7093 C CA . THR D 4 93 ? 211.704 159.794 99.159 1.00 129.40 110 THR G CA 1
ATOM 7094 C C . THR D 4 93 ? 210.443 160.312 98.480 1.00 126.34 110 THR G C 1
ATOM 7095 O O . THR D 4 93 ? 210.331 160.312 97.252 1.00 126.10 110 THR G O 1
ATOM 7099 N N . GLY D 4 94 ? 209.493 160.761 99.295 1.00 120.22 111 GLY G N 1
ATOM 7100 C CA . GLY D 4 94 ? 208.213 161.216 98.798 1.00 114.66 111 GLY G CA 1
ATOM 7101 C C . GLY D 4 94 ? 207.191 160.095 98.728 1.00 113.27 111 GLY G C 1
ATOM 7102 O O . GLY D 4 94 ? 207.486 158.918 98.947 1.00 118.86 111 GLY G O 1
ATOM 7103 N N . ARG D 4 95 ? 205.949 160.479 98.428 1.00 105.44 112 ARG G N 1
ATOM 7104 C CA . ARG D 4 95 ? 204.861 159.503 98.413 1.00 100.04 112 ARG G CA 1
ATOM 7105 C C . ARG D 4 95 ? 203.894 159.628 97.242 1.00 98.08 112 ARG G C 1
ATOM 7106 O O . ARG D 4 95 ? 203.214 158.642 96.936 1.00 95.97 112 ARG G O 1
ATOM 7114 N N . MET D 4 96 ? 203.807 160.769 96.561 1.00 96.94 113 MET G N 1
ATOM 7115 C CA . MET D 4 96 ? 202.783 160.991 95.546 1.00 88.66 113 MET G CA 1
ATOM 7116 C C . MET D 4 96 ? 203.263 160.546 94.167 1.00 89.80 113 MET G C 1
ATOM 7117 O O . MET D 4 96 ? 204.424 160.751 93.802 1.00 95.98 113 MET G O 1
ATOM 7122 N N . VAL D 4 97 ? 202.352 159.936 93.402 1.00 89.12 114 VAL G N 1
ATOM 7123 C CA . VAL D 4 97 ? 202.678 159.410 92.078 1.00 91.68 114 VAL G CA 1
ATOM 7124 C C . VAL D 4 97 ? 202.945 160.559 91.113 1.00 93.73 114 VAL G C 1
ATOM 7125 O O . VAL D 4 97 ? 202.202 161.548 91.076 1.00 100.91 114 VAL G O 1
ATOM 7129 N N . VAL D 4 98 ? 204.016 160.437 90.322 1.00 98.49 115 VAL G N 1
ATOM 7130 C CA . VAL D 4 98 ? 204.504 161.579 89.554 1.00 107.60 115 VAL G CA 1
ATOM 7131 C C . VAL D 4 98 ? 204.828 161.232 88.098 1.00 114.35 115 VAL G C 1
ATOM 7132 O O . VAL D 4 98 ? 205.038 162.129 87.273 1.00 115.17 115 VAL G O 1
ATOM 7136 N N . ASP D 4 99 ? 204.858 159.946 87.751 1.00 115.09 116 ASP G N 1
ATOM 7137 C CA . ASP D 4 99 ? 205.336 159.517 86.438 1.00 123.02 116 ASP G CA 1
ATOM 7138 C C . ASP D 4 99 ? 204.173 159.180 85.511 1.00 126.76 116 ASP G C 1
ATOM 7139 O O . ASP D 4 99 ? 203.318 158.356 85.853 1.00 126.59 116 ASP G O 1
ATOM 7144 N N . ASP D 4 100 ? 204.153 159.808 84.333 1.00 128.53 117 ASP G N 1
ATOM 7145 C CA . ASP D 4 100 ? 203.134 159.568 83.323 1.00 130.30 117 ASP G CA 1
ATOM 7146 C C . ASP D 4 100 ? 203.643 158.565 82.282 1.00 138.68 117 ASP G C 1
ATOM 7147 O O . ASP D 4 100 ? 204.672 157.907 82.468 1.00 139.51 117 ASP G O 1
ATOM 7152 N N . LYS D 4 101 ? 202.889 158.432 81.186 1.00 142.50 118 LYS G N 1
ATOM 7153 C CA . LYS D 4 101 ? 203.167 157.557 80.045 1.00 146.71 118 LYS G CA 1
ATOM 7154 C C . LYS D 4 101 ? 202.957 156.088 80.391 1.00 147.80 118 LYS G C 1
ATOM 7155 O O . LYS D 4 101 ? 202.992 155.226 79.507 1.00 146.13 118 LYS G O 1
ATOM 7161 N N . ASP D 4 102 ? 202.720 155.792 81.666 1.00 145.33 119 ASP G N 1
ATOM 7162 C CA . ASP D 4 102 ? 202.514 154.420 82.104 1.00 145.01 119 ASP G CA 1
ATOM 7163 C C . ASP D 4 102 ? 201.030 154.099 82.000 1.00 145.02 119 ASP G C 1
ATOM 7164 O O . ASP D 4 102 ? 200.212 154.827 82.579 1.00 141.18 119 ASP G O 1
ATOM 7169 N N . PRO D 4 103 ? 200.637 153.048 81.275 1.00 144.19 120 PRO G N 1
ATOM 7170 C CA . PRO D 4 103 ? 199.205 152.733 81.158 1.00 143.03 120 PRO G CA 1
ATOM 7171 C C . PRO D 4 103 ? 198.526 152.472 82.491 1.00 139.64 120 PRO G C 1
ATOM 7172 O O . PRO D 4 103 ? 197.293 152.540 82.565 1.00 138.50 120 PRO G O 1
ATOM 7176 N N . GLU D 4 104 ? 199.287 152.171 83.546 1.00 135.14 121 GLU G N 1
ATOM 7177 C CA . GLU D 4 104 ? 198.702 151.976 84.867 1.00 135.19 121 GLU G CA 1
ATOM 7178 C C . GLU D 4 104 ? 198.281 153.289 85.519 1.00 133.12 121 GLU G C 1
ATOM 7179 O O . GLU D 4 104 ? 197.509 153.266 86.483 1.00 132.77 121 GLU G O 1
ATOM 7185 N N . ASN D 4 105 ? 198.757 154.429 85.015 1.00 132.01 122 ASN G N 1
ATOM 7186 C CA . ASN D 4 105 ? 198.451 155.730 85.599 1.00 130.15 122 ASN G CA 1
ATOM 7187 C C . ASN D 4 105 ? 197.470 156.538 84.756 1.00 127.27 122 ASN G C 1
ATOM 7188 O O . ASN D 4 105 ? 197.401 157.763 84.895 1.00 118.29 122 ASN G O 1
ATOM 7193 N N . LYS D 4 106 ? 196.707 155.877 83.888 1.00 131.30 123 LYS G N 1
ATOM 7194 C CA . LYS D 4 106 ? 195.661 156.551 83.125 1.00 127.98 123 LYS G CA 1
ATOM 7195 C C . LYS D 4 106 ? 194.446 156.902 83.974 1.00 120.61 123 LYS G C 1
ATOM 7196 O O . LYS D 4 106 ? 193.515 157.536 83.465 1.00 110.71 123 LYS G O 1
ATOM 7202 N N . ASP D 4 107 ? 194.441 156.511 85.249 1.00 119.79 124 ASP G N 1
ATOM 7203 C CA . ASP D 4 107 ? 193.334 156.773 86.158 1.00 117.36 124 ASP G CA 1
ATOM 7204 C C . ASP D 4 107 ? 193.325 158.197 86.703 1.00 117.01 124 ASP G C 1
ATOM 7205 O O . ASP D 4 107 ? 192.336 158.591 87.332 1.00 117.10 124 ASP G O 1
ATOM 7210 N N . VAL D 4 108 ? 194.391 158.973 86.491 1.00 114.17 125 VAL G N 1
ATOM 7211 C CA . VAL D 4 108 ? 194.525 160.312 87.056 1.00 99.13 125 VAL G CA 1
ATOM 7212 C C . VAL D 4 108 ? 195.088 161.255 85.999 1.00 99.97 125 VAL G C 1
ATOM 7213 O O . VAL D 4 108 ? 195.570 160.834 84.946 1.00 109.02 125 VAL G O 1
ATOM 7217 N N . THR D 4 109 ? 195.019 162.550 86.298 1.00 95.00 126 THR G N 1
ATOM 7218 C CA . THR D 4 109 ? 195.592 163.597 85.462 1.00 95.36 126 THR G CA 1
ATOM 7219 C C . THR D 4 109 ? 196.744 164.260 86.205 1.00 99.25 126 THR G C 1
ATOM 7220 O O . THR D 4 109 ? 196.588 164.674 87.358 1.00 99.90 126 THR G O 1
ATOM 7224 N N . PHE D 4 110 ? 197.893 164.360 85.544 1.00 99.61 127 PHE G N 1
ATOM 7225 C CA . PHE D 4 110 ? 199.071 164.981 86.127 1.00 99.36 127 PHE G CA 1
ATOM 7226 C C . PHE D 4 110 ? 199.062 166.484 85.867 1.00 98.41 127 PHE G C 1
ATOM 7227 O O . PHE D 4 110 ? 198.589 166.952 84.828 1.00 101.21 127 PHE G O 1
ATOM 7235 N N . ILE D 4 111 ? 199.588 167.241 86.831 1.00 93.65 128 ILE G N 1
ATOM 7236 C CA . ILE D 4 111 ? 199.520 168.696 86.809 1.00 94.96 128 ILE G CA 1
ATOM 7237 C C . ILE D 4 111 ? 200.915 169.264 87.042 1.00 100.17 128 ILE G C 1
ATOM 7238 O O . ILE D 4 111 ? 201.768 168.628 87.669 1.00 99.88 128 ILE G O 1
ATOM 7243 N N . LYS D 4 112 ? 201.145 170.475 86.532 1.00 106.25 129 LYS G N 1
ATOM 7244 C CA . LYS D 4 112 ? 202.492 170.993 86.341 1.00 108.31 129 LYS G CA 1
ATOM 7245 C C . LYS D 4 112 ? 202.555 172.476 86.679 1.00 115.45 129 LYS G C 1
ATOM 7246 O O . LYS D 4 112 ? 201.538 173.174 86.718 1.00 115.72 129 LYS G O 1
ATOM 7252 N N . ASP D 4 113 ? 203.777 172.948 86.928 1.00 121.90 130 ASP G N 1
ATOM 7253 C CA . ASP D 4 113 ? 204.129 174.349 86.739 1.00 127.52 130 ASP G CA 1
ATOM 7254 C C . ASP D 4 113 ? 205.495 174.400 86.066 1.00 131.62 130 ASP G C 1
ATOM 7255 O O . ASP D 4 113 ? 206.351 173.541 86.299 1.00 133.33 130 ASP G O 1
ATOM 7260 N N . GLY D 4 114 ? 205.683 175.396 85.206 1.00 130.81 131 GLY G N 1
ATOM 7261 C CA . GLY D 4 114 ? 206.843 175.397 84.337 1.00 135.49 131 GLY G CA 1
ATOM 7262 C C . GLY D 4 114 ? 206.787 174.227 83.375 1.00 141.37 131 GLY G C 1
ATOM 7263 O O . GLY D 4 114 ? 205.901 174.165 82.519 1.00 142.10 131 GLY G O 1
ATOM 7264 N N . ASN D 4 115 ? 207.729 173.287 83.508 1.00 140.95 132 ASN G N 1
ATOM 7265 C CA . ASN D 4 115 ? 207.699 172.045 82.743 1.00 140.80 132 ASN G CA 1
ATOM 7266 C C . ASN D 4 115 ? 207.860 170.825 83.643 1.00 135.28 132 ASN G C 1
ATOM 7267 O O . ASN D 4 115 ? 208.210 169.745 83.157 1.00 129.68 132 ASN G O 1
ATOM 7272 N N . GLN D 4 116 ? 207.610 170.972 84.942 1.00 133.62 133 GLN G N 1
ATOM 7273 C CA . GLN D 4 116 ? 207.842 169.917 85.918 1.00 128.02 133 GLN G CA 1
ATOM 7274 C C . GLN D 4 116 ? 206.523 169.477 86.538 1.00 120.43 133 GLN G C 1
ATOM 7275 O O . GLN D 4 116 ? 205.677 170.310 86.879 1.00 118.98 133 GLN G O 1
ATOM 7281 N N . ILE D 4 117 ? 206.357 168.166 86.684 1.00 114.07 134 ILE G N 1
ATOM 7282 C CA . ILE D 4 117 ? 205.142 167.600 87.262 1.00 106.06 134 ILE G CA 1
ATOM 7283 C C . ILE D 4 117 ? 205.214 167.728 88.778 1.00 102.86 134 ILE G C 1
ATOM 7284 O O . ILE D 4 117 ? 206.169 167.260 89.406 1.00 107.19 134 ILE G O 1
ATOM 7289 N N . ILE D 4 118 ? 204.197 168.358 89.370 1.00 98.86 135 ILE G N 1
ATOM 7290 C CA . ILE D 4 118 ? 204.163 168.576 90.813 1.00 96.72 135 ILE G CA 1
ATOM 7291 C C . ILE D 4 118 ? 203.231 167.612 91.536 1.00 91.40 135 ILE G C 1
ATOM 7292 O O . ILE D 4 118 ? 203.222 167.595 92.778 1.00 84.56 135 ILE G O 1
ATOM 7297 N N . GLY D 4 119 ? 202.453 166.817 90.813 1.00 88.55 136 GLY G N 1
ATOM 7298 C CA . GLY D 4 119 ? 201.544 165.885 91.452 1.00 82.10 136 GLY G CA 1
ATOM 7299 C C . GLY D 4 119 ? 200.484 165.413 90.471 1.00 89.28 136 GLY G C 1
ATOM 7300 O O . GLY D 4 119 ? 200.644 165.532 89.258 1.00 97.79 136 GLY G O 1
ATOM 7301 N N . ASN D 4 120 ? 199.402 164.878 91.035 1.00 85.98 137 ASN G N 1
ATOM 7302 C CA . ASN D 4 120 ? 198.307 164.346 90.238 1.00 83.78 137 ASN G CA 1
ATOM 7303 C C . ASN D 4 120 ? 196.991 164.598 90.957 1.00 86.49 137 ASN G C 1
ATOM 7304 O O . ASN D 4 120 ? 196.949 164.777 92.177 1.00 88.30 137 ASN G O 1
ATOM 7309 N N . ILE D 4 121 ? 195.910 164.612 90.180 1.00 84.99 138 ILE G N 1
ATOM 7310 C CA . ILE D 4 121 ? 194.557 164.770 90.701 1.00 75.21 138 ILE G CA 1
ATOM 7311 C C . ILE D 4 121 ? 193.704 163.614 90.197 1.00 83.27 138 ILE G C 1
ATOM 7312 O O . ILE D 4 121 ? 193.681 163.332 88.994 1.00 90.76 138 ILE G O 1
ATOM 7317 N N . ARG D 4 122 ? 193.010 162.948 91.118 1.00 81.55 139 ARG G N 1
ATOM 7318 C CA . ARG D 4 122 ? 192.083 161.873 90.788 1.00 79.33 139 ARG G CA 1
ATOM 7319 C C . ARG D 4 122 ? 190.651 162.386 90.690 1.00 81.81 139 ARG G C 1
ATOM 7320 O O . ARG D 4 122 ? 189.956 162.102 89.710 1.00 92.74 139 ARG G O 1
ATOM 7328 N N . ALA D 4 123 ? 190.202 163.148 91.686 1.00 77.57 140 ALA G N 1
ATOM 7329 C CA . ALA D 4 123 ? 188.857 163.707 91.681 1.00 74.37 140 ALA G CA 1
ATOM 7330 C C . ALA D 4 123 ? 188.781 164.847 92.686 1.00 71.24 140 ALA G C 1
ATOM 7331 O O . ALA D 4 123 ? 189.636 164.987 93.565 1.00 80.64 140 ALA G O 1
ATOM 7333 N N . VAL D 4 124 ? 187.744 165.669 92.530 1.00 63.39 141 VAL G N 1
ATOM 7334 C CA . VAL D 4 124 ? 187.375 166.703 93.491 1.00 61.75 141 VAL G CA 1
ATOM 7335 C C . VAL D 4 124 ? 185.878 166.582 93.734 1.00 71.21 141 VAL G C 1
ATOM 7336 O O . VAL D 4 124 ? 185.102 166.469 92.778 1.00 85.41 141 VAL G O 1
ATOM 7340 N N . GLU D 4 125 ? 185.469 166.597 95.001 1.00 69.60 142 GLU G N 1
ATOM 7341 C CA . GLU D 4 125 ? 184.082 166.296 95.328 1.00 64.48 142 GLU G CA 1
ATOM 7342 C C . GLU D 4 125 ? 183.607 167.123 96.516 1.00 59.95 142 GLU G C 1
ATOM 7343 O O . GLU D 4 125 ? 184.340 167.312 97.490 1.00 65.03 142 GLU G O 1
ATOM 7349 N N . LEU D 4 126 ? 182.368 167.605 96.419 1.00 56.49 143 LEU G N 1
ATOM 7350 C CA . LEU D 4 126 ? 181.730 168.406 97.455 1.00 52.48 143 LEU G CA 1
ATOM 7351 C C . LEU D 4 126 ? 180.694 167.574 98.199 1.00 54.23 143 LEU G C 1
ATOM 7352 O O . LEU D 4 126 ? 179.873 166.893 97.575 1.00 63.04 143 LEU G O 1
ATOM 7357 N N . TYR D 4 127 ? 180.736 167.633 99.528 1.00 47.40 144 TYR G N 1
ATOM 7358 C CA . TYR D 4 127 ? 179.677 167.115 100.383 1.00 47.98 144 TYR G CA 1
ATOM 7359 C C . TYR D 4 127 ? 179.044 168.279 101.132 1.00 50.33 144 TYR G C 1
ATOM 7360 O O . TYR D 4 127 ? 179.752 169.062 101.776 1.00 63.25 144 TYR G O 1
ATOM 7369 N N . LEU D 4 128 ? 177.723 168.396 101.049 1.00 42.49 145 LEU G N 1
ATOM 7370 C CA . LEU D 4 128 ? 176.967 169.362 101.846 1.00 41.47 145 LEU G CA 1
ATOM 7371 C C . LEU D 4 128 ? 176.174 168.573 102.884 1.00 48.20 145 LEU G C 1
ATOM 7372 O O . LEU D 4 128 ? 175.108 168.029 102.584 1.00 56.14 145 LEU G O 1
ATOM 7377 N N . TRP D 4 129 ? 176.702 168.516 104.104 1.00 46.40 146 TRP G N 1
ATOM 7378 C CA . TRP D 4 129 ? 176.102 167.721 105.165 1.00 45.61 146 TRP G CA 1
ATOM 7379 C C . TRP D 4 129 ? 174.946 168.491 105.795 1.00 52.41 146 TRP G C 1
ATOM 7380 O O . TRP D 4 129 ? 175.026 169.709 105.978 1.00 61.37 146 TRP G O 1
ATOM 7391 N N . TYR D 4 130 ? 173.867 167.783 106.130 1.00 53.12 147 TYR G N 1
ATOM 7392 C CA . TYR D 4 130 ? 172.754 168.425 106.819 1.00 58.99 147 TYR G CA 1
ATOM 7393 C C . TYR D 4 130 ? 172.082 167.443 107.769 1.00 66.54 147 TYR G C 1
ATOM 7394 O O . TYR D 4 130 ? 171.890 166.272 107.433 1.00 70.97 147 TYR G O 1
ATOM 7403 N N . ASP D 4 131 ? 171.728 167.939 108.959 1.00 67.77 148 ASP G N 1
ATOM 7404 C CA . ASP D 4 131 ? 171.023 167.123 109.942 1.00 70.38 148 ASP G CA 1
ATOM 7405 C C . ASP D 4 131 ? 169.518 167.099 109.709 1.00 70.94 148 ASP G C 1
ATOM 7406 O O . ASP D 4 131 ? 168.867 166.095 110.020 1.00 74.43 148 ASP G O 1
ATOM 7411 N N . SER D 4 132 ? 168.944 168.177 109.178 1.00 70.74 149 SER G N 1
ATOM 7412 C CA . SER D 4 132 ? 167.493 168.307 109.130 1.00 66.42 149 SER G CA 1
ATOM 7413 C C . SER D 4 132 ? 167.104 169.241 107.990 1.00 67.55 149 SER G C 1
ATOM 7414 O O . SER D 4 132 ? 167.956 169.790 107.286 1.00 73.39 149 SER G O 1
ATOM 7417 N N . TYR D 4 133 ? 165.795 169.423 107.827 1.00 63.19 150 TYR G N 1
ATOM 7418 C CA . TYR D 4 133 ? 165.230 170.133 106.687 1.00 58.54 150 TYR G CA 1
ATOM 7419 C C . TYR D 4 133 ? 163.821 170.589 107.040 1.00 60.78 150 TYR G C 1
ATOM 7420 O O . TYR D 4 133 ? 163.246 170.176 108.050 1.00 68.25 150 TYR G O 1
ATOM 7429 N N . PHE D 4 134 ? 163.267 171.443 106.183 1.00 59.51 151 PHE G N 1
ATOM 7430 C CA . PHE D 4 134 ? 161.888 171.899 106.287 1.00 61.12 151 PHE G CA 1
ATOM 7431 C C . PHE D 4 134 ? 161.103 171.444 105.064 1.00 61.35 151 PHE G C 1
ATOM 7432 O O . PHE D 4 134 ? 161.591 171.537 103.933 1.00 64.55 151 PHE G O 1
ATOM 7440 N N . GLY D 4 135 ? 159.893 170.952 105.294 1.00 57.29 152 GLY G N 1
ATOM 7441 C CA . GLY D 4 135 ? 158.979 170.633 104.216 1.00 59.65 152 GLY G CA 1
ATOM 7442 C C . GLY D 4 135 ? 158.957 169.161 103.854 1.00 70.25 152 GLY G C 1
ATOM 7443 O O . GLY D 4 135 ? 159.485 168.291 104.554 1.00 74.67 152 GLY G O 1
ATOM 7444 N N . ASP D 4 136 ? 158.320 168.893 102.715 1.00 75.46 153 ASP G N 1
ATOM 7445 C CA . ASP D 4 136 ? 158.142 167.532 102.227 1.00 76.23 153 ASP G CA 1
ATOM 7446 C C . ASP D 4 136 ? 159.490 166.902 101.888 1.00 71.42 153 ASP G C 1
ATOM 7447 O O . ASP D 4 136 ? 160.454 167.594 101.551 1.00 80.34 153 ASP G O 1
ATOM 7452 N N . SER D 4 137 ? 159.560 165.572 101.991 1.00 65.31 154 SER G N 1
ATOM 7453 C CA . SER D 4 137 ? 160.820 164.851 101.834 1.00 67.47 154 SER G CA 1
ATOM 7454 C C . SER D 4 137 ? 160.773 163.792 100.735 1.00 70.49 154 SER G C 1
ATOM 7455 O O . SER D 4 137 ? 161.574 162.852 100.755 1.00 69.20 154 SER G O 1
ATOM 7458 N N . LEU D 4 138 ? 159.851 163.914 99.779 1.00 72.40 155 LEU G N 1
ATOM 7459 C CA . LEU D 4 138 ? 159.899 163.118 98.560 1.00 70.80 155 LEU G CA 1
ATOM 7460 C C . LEU D 4 138 ? 159.747 163.960 97.302 1.00 74.22 155 LEU G C 1
ATOM 7461 O O . LEU D 4 138 ? 159.732 163.402 96.199 1.00 81.19 155 LEU G O 1
ATOM 7466 N N . THR D 4 139 ? 159.633 165.279 97.435 1.00 75.94 156 THR G N 1
ATOM 7467 C CA . THR D 4 139 ? 159.643 166.158 96.276 1.00 78.04 156 THR G CA 1
ATOM 7468 C C . THR D 4 139 ? 161.052 166.238 95.704 1.00 74.57 156 THR G C 1
ATOM 7469 O O . THR D 4 139 ? 162.008 166.550 96.421 1.00 71.34 156 THR G O 1
ATOM 7473 N N . ALA D 4 140 ? 161.185 165.947 94.413 1.00 69.76 157 ALA G N 1
ATOM 7474 C CA . ALA D 4 140 ? 162.483 166.007 93.757 1.00 65.25 157 ALA G CA 1
ATOM 7475 C C . ALA D 4 140 ? 162.867 167.454 93.474 1.00 69.87 157 ALA G C 1
ATOM 7476 O O . ALA D 4 140 ? 162.045 168.254 93.018 1.00 72.94 157 ALA G O 1
ATOM 7478 N N . CYS D 4 141 ? 164.127 167.783 93.747 1.00 68.82 158 CYS G N 1
ATOM 7479 C CA . CYS D 4 141 ? 164.637 169.138 93.588 1.00 59.77 158 CYS G CA 1
ATOM 7480 C C . CYS D 4 141 ? 166.005 169.068 92.925 1.00 62.65 158 CYS G C 1
ATOM 7481 O O . CYS D 4 141 ? 166.655 168.020 92.920 1.00 69.71 158 CYS G O 1
ATOM 7484 N N . ARG D 4 142 ? 166.442 170.190 92.355 1.00 61.01 159 ARG G N 1
ATOM 7485 C CA . ARG D 4 142 ? 167.772 170.252 91.767 1.00 62.77 159 ARG G CA 1
ATOM 7486 C C . ARG D 4 142 ? 168.537 171.456 92.294 1.00 64.24 159 ARG G C 1
ATOM 7487 O O . ARG D 4 142 ? 167.969 172.532 92.508 1.00 61.38 159 ARG G O 1
ATOM 7495 N N . LEU D 4 143 ? 169.839 171.256 92.477 1.00 68.95 160 LEU G N 1
ATOM 7496 C CA . LEU D 4 143 ? 170.757 172.214 93.070 1.00 57.37 160 LEU G CA 1
ATOM 7497 C C . LEU D 4 143 ? 171.975 172.347 92.167 1.00 61.77 160 LEU G C 1
ATOM 7498 O O . LEU D 4 143 ? 172.421 171.361 91.575 1.00 68.32 160 LEU G O 1
ATOM 7503 N N . SER D 4 144 ? 172.508 173.564 92.054 1.00 61.76 161 SER G N 1
ATOM 7504 C CA . SER D 4 144 ? 173.699 173.809 91.253 1.00 63.12 161 SER G CA 1
ATOM 7505 C C . SER D 4 144 ? 174.618 174.774 91.990 1.00 65.23 161 SER G C 1
ATOM 7506 O O . SER D 4 144 ? 174.161 175.630 92.751 1.00 70.36 161 SER G O 1
ATOM 7509 N N . VAL D 4 145 ? 175.921 174.634 91.745 1.00 58.75 162 VAL G N 1
ATOM 7510 C CA . VAL D 4 145 ? 176.950 175.295 92.540 1.00 56.07 162 VAL G CA 1
ATOM 7511 C C . VAL D 4 145 ? 177.937 176.006 91.619 1.00 59.57 162 VAL G C 1
ATOM 7512 O O . VAL D 4 145 ? 178.293 175.493 90.552 1.00 69.49 162 VAL G O 1
ATOM 7516 N N . TYR D 4 146 ? 178.369 177.201 92.033 1.00 55.95 163 TYR G N 1
ATOM 7517 C CA . TYR D 4 146 ? 179.265 178.043 91.251 1.00 56.64 163 TYR G CA 1
ATOM 7518 C C . TYR D 4 146 ? 180.466 178.460 92.089 1.00 63.31 163 TYR G C 1
ATOM 7519 O O . TYR D 4 146 ? 180.383 178.563 93.316 1.00 64.25 163 TYR G O 1
ATOM 7528 N N . GLU D 4 147 ? 181.582 178.715 91.409 1.00 68.77 164 GLU G N 1
ATOM 7529 C CA . GLU D 4 147 ? 182.784 179.223 92.060 1.00 72.65 164 GLU G CA 1
ATOM 7530 C C . GLU D 4 147 ? 182.693 180.736 92.219 1.00 72.08 164 GLU G C 1
ATOM 7531 O O . GLU D 4 147 ? 182.328 181.447 91.277 1.00 77.76 164 GLU G O 1
ATOM 7537 N N . LEU D 4 148 ? 183.027 181.227 93.410 1.00 62.23 165 LEU G N 1
ATOM 7538 C CA . LEU D 4 148 ? 182.973 182.655 93.685 1.00 63.23 165 LEU G CA 1
ATOM 7539 C C . LEU D 4 148 ? 184.153 183.381 93.042 1.00 73.46 165 LEU G C 1
ATOM 7540 O O . LEU D 4 148 ? 185.169 182.781 92.683 1.00 75.28 165 LEU G O 1
ATOM 7545 N N . GLY D 4 149 ? 184.000 184.694 92.898 1.00 80.47 166 GLY G N 1
ATOM 7546 C CA . GLY D 4 149 ? 185.070 185.543 92.420 1.00 86.12 166 GLY G CA 1
ATOM 7547 C C . GLY D 4 149 ? 185.166 185.585 90.906 1.00 97.88 166 GLY G C 1
ATOM 7548 O O . GLY D 4 149 ? 184.577 184.781 90.181 1.00 98.69 166 GLY G O 1
ATOM 7549 N N . GLY D 4 150 ? 185.936 186.549 90.425 1.00 99.66 167 GLY G N 1
ATOM 7550 C CA . GLY D 4 150 ? 186.137 186.708 89.000 1.00 105.24 167 GLY G CA 1
ATOM 7551 C C . GLY D 4 150 ? 186.638 188.103 88.678 1.00 115.21 167 GLY G C 1
ATOM 7552 O O . GLY D 4 150 ? 187.057 188.855 89.557 1.00 113.68 167 GLY G O 1
ATOM 7553 N N . ASN D 4 151 ? 186.576 188.425 87.388 1.00 119.96 168 ASN G N 1
ATOM 7554 C CA . ASN D 4 151 ? 187.020 189.721 86.886 1.00 125.33 168 ASN G CA 1
ATOM 7555 C C . ASN D 4 151 ? 185.967 190.773 87.220 1.00 124.34 168 ASN G C 1
ATOM 7556 O O . ASN D 4 151 ? 184.872 190.769 86.649 1.00 120.53 168 ASN G O 1
ATOM 7561 N N . GLY D 4 152 ? 186.298 191.676 88.142 1.00 120.29 169 GLY G N 1
ATOM 7562 C CA . GLY D 4 152 ? 185.437 192.790 88.474 1.00 116.97 169 GLY G CA 1
ATOM 7563 C C . GLY D 4 152 ? 184.359 192.511 89.499 1.00 111.98 169 GLY G C 1
ATOM 7564 O O . GLY D 4 152 ? 183.596 193.427 89.831 1.00 107.88 169 GLY G O 1
ATOM 7565 N N . LYS D 4 153 ? 184.264 191.287 90.008 1.00 108.01 170 LYS G N 1
ATOM 7566 C CA . LYS D 4 153 ? 183.254 190.960 91.002 1.00 99.20 170 LYS G CA 1
ATOM 7567 C C . LYS D 4 153 ? 183.729 191.359 92.398 1.00 99.87 170 LYS G C 1
ATOM 7568 O O . LYS D 4 153 ? 184.921 191.564 92.642 1.00 101.43 170 LYS G O 1
ATOM 7574 N N . GLU D 4 154 ? 182.775 191.469 93.320 1.00 97.82 171 GLU G N 1
ATOM 7575 C CA . GLU D 4 154 ? 183.096 191.756 94.709 1.00 98.41 171 GLU G CA 1
ATOM 7576 C C . GLU D 4 154 ? 183.476 190.469 95.440 1.00 99.25 171 GLU G C 1
ATOM 7577 O O . GLU D 4 154 ? 183.429 189.368 94.886 1.00 104.40 171 GLU G O 1
ATOM 7583 N N . THR D 4 155 ? 183.866 190.610 96.707 1.00 94.84 172 THR G N 1
ATOM 7584 C CA . THR D 4 155 ? 184.239 189.478 97.541 1.00 90.06 172 THR G CA 1
ATOM 7585 C C . THR D 4 155 ? 183.615 189.635 98.920 1.00 82.60 172 THR G C 1
ATOM 7586 O O . THR D 4 155 ? 183.340 190.749 99.372 1.00 84.70 172 THR G O 1
ATOM 7590 N N . LEU D 4 156 ? 183.396 188.503 99.585 1.00 78.16 173 LEU G N 1
ATOM 7591 C CA . LEU D 4 156 ? 182.804 188.509 100.916 1.00 79.12 173 LEU G CA 1
ATOM 7592 C C . LEU D 4 156 ? 183.751 189.146 101.925 1.00 89.65 173 LEU G C 1
ATOM 7593 O O . LEU D 4 156 ? 184.963 188.914 101.899 1.00 95.29 173 LEU G O 1
ATOM 7598 N N . ASN D 4 157 ? 183.190 189.952 102.825 1.00 89.55 174 ASN G N 1
ATOM 7599 C CA . ASN D 4 157 ? 183.963 190.559 103.900 1.00 90.01 174 ASN G CA 1
ATOM 7600 C C . ASN D 4 157 ? 183.031 190.858 105.069 1.00 87.16 174 ASN G C 1
ATOM 7601 O O . ASN D 4 157 ? 181.823 190.611 105.011 1.00 86.51 174 ASN G O 1
ATOM 7606 N N . LEU D 4 158 ? 183.612 191.408 106.138 1.00 89.75 175 LEU G N 1
ATOM 7607 C CA . LEU D 4 158 ? 182.894 191.594 107.394 1.00 94.77 175 LEU G CA 1
ATOM 7608 C C . LEU D 4 158 ? 181.755 192.602 107.283 1.00 96.52 175 LEU G C 1
ATOM 7609 O O . LEU D 4 158 ? 180.854 192.595 108.129 1.00 93.43 175 LEU G O 1
ATOM 7614 N N . ASP D 4 159 ? 181.770 193.465 106.268 1.00 97.16 176 ASP G N 1
ATOM 7615 C CA . ASP D 4 159 ? 180.699 194.434 106.069 1.00 93.78 176 ASP G CA 1
ATOM 7616 C C . ASP D 4 159 ? 179.664 193.990 105.045 1.00 88.50 176 ASP G C 1
ATOM 7617 O O . ASP D 4 159 ? 178.486 194.334 105.188 1.00 84.34 176 ASP G O 1
ATOM 7622 N N . ASN D 4 160 ? 180.068 193.240 104.016 1.00 90.52 177 ASN G N 1
ATOM 7623 C CA . ASN D 4 160 ? 179.104 192.781 103.021 1.00 84.11 177 ASN G CA 1
ATOM 7624 C C . ASN D 4 160 ? 178.206 191.675 103.561 1.00 86.16 177 ASN G C 1
ATOM 7625 O O . ASN D 4 160 ? 177.037 191.585 103.170 1.00 84.98 177 ASN G O 1
ATOM 7630 N N . ALA D 4 161 ? 178.723 190.831 104.449 1.00 90.21 178 ALA G N 1
ATOM 7631 C CA . ALA D 4 161 ? 178.004 189.643 104.877 1.00 80.33 178 ALA G CA 1
ATOM 7632 C C . ALA D 4 161 ? 176.981 189.980 105.960 1.00 89.41 178 ALA G C 1
ATOM 7633 O O . ALA D 4 161 ? 176.851 191.124 106.406 1.00 98.47 178 ALA G O 1
ATOM 7635 N N . TYR D 4 162 ? 176.229 188.959 106.373 1.00 88.57 179 TYR G N 1
ATOM 7636 C CA . TYR D 4 162 ? 175.292 188.965 107.495 1.00 92.24 179 TYR G CA 1
ATOM 7637 C C . TYR D 4 162 ? 174.047 189.816 107.259 1.00 87.39 179 TYR G C 1
ATOM 7638 O O . TYR D 4 162 ? 173.162 189.833 108.123 1.00 87.18 179 TYR G O 1
ATOM 7647 N N . TYR D 4 163 ? 173.937 190.515 106.131 1.00 83.14 180 TYR G N 1
ATOM 7648 C CA . TYR D 4 163 ? 172.643 190.991 105.663 1.00 81.49 180 TYR G CA 1
ATOM 7649 C C . TYR D 4 163 ? 171.994 189.902 104.819 1.00 80.84 180 TYR G C 1
ATOM 7650 O O . TYR D 4 163 ? 172.649 189.279 103.979 1.00 87.22 180 TYR G O 1
ATOM 7659 N N . THR D 4 164 ? 170.705 189.674 105.051 1.00 78.29 181 THR G N 1
ATOM 7660 C CA . THR D 4 164 ? 170.009 188.536 104.463 1.00 74.65 181 THR G CA 1
ATOM 7661 C C . THR D 4 164 ? 169.540 188.780 103.033 1.00 76.56 181 THR G C 1
ATOM 7662 O O . THR D 4 164 ? 168.757 187.976 102.518 1.00 75.76 181 THR G O 1
ATOM 7666 N N . ASP D 4 165 ? 169.976 189.856 102.377 1.00 79.90 182 ASP G N 1
ATOM 7667 C CA . ASP D 4 165 ? 169.513 190.142 101.022 1.00 87.91 182 ASP G CA 1
ATOM 7668 C C . ASP D 4 165 ? 170.647 190.644 100.130 1.00 91.62 182 ASP G C 1
ATOM 7669 O O . ASP D 4 165 ? 170.448 191.518 99.280 1.00 91.63 182 ASP G O 1
ATOM 7674 N N . ILE D 4 166 ? 171.851 190.091 100.294 1.00 87.30 183 ILE G N 1
ATOM 7675 C CA . ILE D 4 166 ? 172.929 190.408 99.364 1.00 81.74 183 ILE G CA 1
ATOM 7676 C C . ILE D 4 166 ? 172.623 189.784 98.009 1.00 85.38 183 ILE G C 1
ATOM 7677 O O . ILE D 4 166 ? 172.065 188.681 97.923 1.00 87.10 183 ILE G O 1
ATOM 7682 N N . ASN D 4 167 ? 172.979 190.495 96.939 1.00 84.06 184 ASN G N 1
ATOM 7683 C CA . ASN D 4 167 ? 172.689 190.039 95.586 1.00 84.35 184 ASN G CA 1
ATOM 7684 C C . ASN D 4 167 ? 173.871 189.220 95.084 1.00 87.03 184 ASN G C 1
ATOM 7685 O O . ASN D 4 167 ? 174.923 189.801 94.772 1.00 91.22 184 ASN G O 1
ATOM 7690 N N . PRO D 4 168 ? 173.754 187.892 94.981 1.00 81.54 185 PRO G N 1
ATOM 7691 C CA . PRO D 4 168 ? 174.922 187.076 94.614 1.00 77.43 185 PRO G CA 1
ATOM 7692 C C . PRO D 4 168 ? 175.431 187.319 93.205 1.00 85.24 185 PRO G C 1
ATOM 7693 O O . PRO D 4 168 ? 176.587 186.980 92.924 1.00 92.42 185 PRO G O 1
ATOM 7697 N N . GLU D 4 169 ? 174.626 187.910 92.319 1.00 86.26 186 GLU G N 1
ATOM 7698 C CA . GLU D 4 169 ? 175.018 188.061 90.921 1.00 91.18 186 GLU G CA 1
ATOM 7699 C C . GLU D 4 169 ? 176.251 188.935 90.735 1.00 94.67 186 GLU G C 1
ATOM 7700 O O . GLU D 4 169 ? 176.824 188.936 89.639 1.00 97.65 186 GLU G O 1
ATOM 7706 N N . ASP D 4 170 ? 176.663 189.691 91.752 1.00 89.93 187 ASP G N 1
ATOM 7707 C CA . ASP D 4 170 ? 177.906 190.449 91.695 1.00 91.09 187 ASP G CA 1
ATOM 7708 C C . ASP D 4 170 ? 179.010 189.860 92.572 1.00 93.52 187 ASP G C 1
ATOM 7709 O O . ASP D 4 170 ? 180.052 190.499 92.749 1.00 101.52 187 ASP G O 1
ATOM 7714 N N . PHE D 4 171 ? 178.805 188.662 93.127 1.00 86.71 188 PHE G N 1
ATOM 7715 C CA . PHE D 4 171 ? 179.882 187.903 93.756 1.00 83.51 188 PHE G CA 1
ATOM 7716 C C . PHE D 4 171 ? 180.420 186.777 92.883 1.00 86.28 188 PHE G C 1
ATOM 7717 O O . PHE D 4 171 ? 181.529 186.295 93.140 1.00 90.26 188 PHE G O 1
ATOM 7725 N N . TYR D 4 172 ? 179.671 186.345 91.870 1.00 82.99 189 TYR G N 1
ATOM 7726 C CA . TYR D 4 172 ? 180.031 185.179 91.078 1.00 77.97 189 TYR G CA 1
ATOM 7727 C C . TYR D 4 172 ? 179.704 185.432 89.612 1.00 84.55 189 TYR G C 1
ATOM 7728 O O . TYR D 4 172 ? 178.971 186.361 89.264 1.00 90.62 189 TYR G O 1
ATOM 7737 N N . ASP D 4 173 ? 180.264 184.586 88.751 1.00 86.85 190 ASP G N 1
ATOM 7738 C CA . ASP D 4 173 ? 180.061 184.659 87.311 1.00 93.95 190 ASP G CA 1
ATOM 7739 C C . ASP D 4 173 ? 179.485 183.335 86.824 1.00 95.45 190 ASP G C 1
ATOM 7740 O O . ASP D 4 173 ? 179.958 182.262 87.213 1.00 93.32 190 ASP G O 1
ATOM 7745 N N . SER D 4 174 ? 178.464 183.418 85.966 1.00 95.15 191 SER G N 1
ATOM 7746 C CA . SER D 4 174 ? 177.672 182.245 85.607 1.00 90.78 191 SER G CA 1
ATOM 7747 C C . SER D 4 174 ? 178.471 181.184 84.857 1.00 93.03 191 SER G C 1
ATOM 7748 O O . SER D 4 174 ? 178.060 180.018 84.842 1.00 90.99 191 SER G O 1
ATOM 7751 N N . GLN D 4 175 ? 179.592 181.550 84.239 1.00 91.95 192 GLN G N 1
ATOM 7752 C CA . GLN D 4 175 ? 180.374 180.594 83.466 1.00 92.08 192 GLN G CA 1
ATOM 7753 C C . GLN D 4 175 ? 181.254 179.699 84.330 1.00 91.51 192 GLN G C 1
ATOM 7754 O O . GLN D 4 175 ? 181.871 178.770 83.798 1.00 88.88 192 GLN G O 1
ATOM 7760 N N . ASN D 4 176 ? 181.322 179.947 85.637 1.00 89.23 193 ASN G N 1
ATOM 7761 C CA . ASN D 4 176 ? 182.169 179.183 86.550 1.00 84.88 193 ASN G CA 1
ATOM 7762 C C . ASN D 4 176 ? 181.386 178.110 87.295 1.00 82.39 193 ASN G C 1
ATOM 7763 O O . ASN D 4 176 ? 181.638 177.855 88.477 1.00 82.87 193 ASN G O 1
ATOM 7768 N N . ILE D 4 177 ? 180.419 177.475 86.632 1.00 76.95 194 ILE G N 1
ATOM 7769 C CA . ILE D 4 177 ? 179.639 176.422 87.270 1.00 70.51 194 ILE G CA 1
ATOM 7770 C C . ILE D 4 177 ? 180.528 175.217 87.552 1.00 71.47 194 ILE G C 1
ATOM 7771 O O . ILE D 4 177 ? 181.347 174.809 86.717 1.00 75.40 194 ILE G O 1
ATOM 7776 N N . LEU D 4 178 ? 180.388 174.657 88.753 1.00 69.49 195 LEU G N 1
ATOM 7777 C CA . LEU D 4 178 ? 181.157 173.486 89.157 1.00 67.25 195 LEU G CA 1
ATOM 7778 C C . LEU D 4 178 ? 180.393 172.181 88.972 1.00 70.85 195 LEU G C 1
ATOM 7779 O O . LEU D 4 178 ? 180.999 171.162 88.627 1.00 84.22 195 LEU G O 1
ATOM 7784 N N . GLY D 4 179 ? 179.083 172.184 89.186 1.00 63.45 196 GLY G N 1
ATOM 7785 C CA . GLY D 4 179 ? 178.304 170.975 89.018 1.00 65.63 196 GLY G CA 1
ATOM 7786 C C . GLY D 4 179 ? 176.863 171.190 89.435 1.00 65.45 196 GLY G C 1
ATOM 7787 O O . GLY D 4 179 ? 176.441 172.310 89.735 1.00 67.98 196 GLY G O 1
ATOM 7788 N N . THR D 4 180 ? 176.117 170.087 89.444 1.00 62.53 197 THR G N 1
ATOM 7789 C CA . THR D 4 180 ? 174.710 170.104 89.821 1.00 56.59 197 THR G CA 1
ATOM 7790 C C . THR D 4 180 ? 174.305 168.714 90.292 1.00 54.47 197 THR G C 1
ATOM 7791 O O . THR D 4 180 ? 174.963 167.717 89.983 1.00 63.96 197 THR G O 1
ATOM 7795 N N . LYS D 4 181 ? 173.206 168.663 91.045 1.00 49.61 198 LYS G N 1
ATOM 7796 C CA . LYS D 4 181 ? 172.736 167.424 91.653 1.00 51.44 198 LYS G CA 1
ATOM 7797 C C . LYS D 4 181 ? 171.234 167.490 91.888 1.00 62.17 198 LYS G C 1
ATOM 7798 O O . LYS D 4 181 ? 170.702 168.541 92.257 1.00 66.40 198 LYS G O 1
ATOM 7804 N N . ALA D 4 182 ? 170.564 166.360 91.681 1.00 65.78 199 ALA G N 1
ATOM 7805 C CA . ALA D 4 182 ? 169.158 166.197 92.018 1.00 57.22 199 ALA G CA 1
ATOM 7806 C C . ALA D 4 182 ? 169.039 165.453 93.342 1.00 64.10 199 ALA G C 1
ATOM 7807 O O . ALA D 4 182 ? 169.767 164.488 93.590 1.00 74.27 199 ALA G O 1
ATOM 7809 N N . TYR D 4 183 ? 168.115 165.904 94.189 1.00 63.31 200 TYR G N 1
ATOM 7810 C CA . TYR D 4 183 ? 168.056 165.446 95.571 1.00 61.12 200 TYR G CA 1
ATOM 7811 C C . TYR D 4 183 ? 166.620 165.485 96.077 1.00 65.34 200 TYR G C 1
ATOM 7812 O O . TYR D 4 183 ? 165.746 166.116 95.478 1.00 71.67 200 TYR G O 1
ATOM 7821 N N . THR D 4 184 ? 166.387 164.787 97.198 1.00 58.25 201 THR G N 1
ATOM 7822 C CA . THR D 4 184 ? 165.044 164.638 97.749 1.00 64.77 201 THR G CA 1
ATOM 7823 C C . THR D 4 184 ? 164.957 164.797 99.263 1.00 67.05 201 THR G C 1
ATOM 7824 O O . THR D 4 184 ? 163.878 164.568 99.820 1.00 75.54 201 THR G O 1
ATOM 7828 N N . ALA D 4 185 ? 166.058 165.128 99.946 1.00 59.61 202 ALA G N 1
ATOM 7829 C CA . ALA D 4 185 ? 166.114 165.432 101.378 1.00 62.28 202 ALA G CA 1
ATOM 7830 C C . ALA D 4 185 ? 165.924 164.191 102.246 1.00 66.01 202 ALA G C 1
ATOM 7831 O O . ALA D 4 185 ? 166.170 164.229 103.456 1.00 64.06 202 ALA G O 1
ATOM 7833 N N . VAL D 4 186 ? 165.511 163.088 101.628 1.00 67.31 203 VAL G N 1
ATOM 7834 C CA . VAL D 4 186 ? 165.598 161.742 102.186 1.00 61.42 203 VAL G CA 1
ATOM 7835 C C . VAL D 4 186 ? 165.920 160.859 100.993 1.00 63.02 203 VAL G C 1
ATOM 7836 O O . VAL D 4 186 ? 165.064 160.646 100.127 1.00 70.58 203 VAL G O 1
ATOM 7840 N N . ASP D 4 187 ? 167.150 160.363 100.930 1.00 62.26 204 ASP G N 1
ATOM 7841 C CA . ASP D 4 187 ? 167.691 159.810 99.692 1.00 73.87 204 ASP G CA 1
ATOM 7842 C C . ASP D 4 187 ? 167.373 158.320 99.662 1.00 81.93 204 ASP G C 1
ATOM 7843 O O . ASP D 4 187 ? 168.086 157.507 100.254 1.00 90.51 204 ASP G O 1
ATOM 7848 N N . LEU D 4 188 ? 166.293 157.961 98.962 1.00 80.83 205 LEU G N 1
ATOM 7849 C CA . LEU D 4 188 ? 165.869 156.568 98.858 1.00 83.32 205 LEU G CA 1
ATOM 7850 C C . LEU D 4 188 ? 166.793 155.726 97.989 1.00 84.78 205 LEU G C 1
ATOM 7851 O O . LEU D 4 188 ? 166.542 154.524 97.841 1.00 83.01 205 LEU G O 1
ATOM 7856 N N . SER D 4 189 ? 167.837 156.315 97.402 1.00 89.97 206 SER G N 1
ATOM 7857 C CA . SER D 4 189 ? 168.851 155.518 96.724 1.00 88.53 206 SER G CA 1
ATOM 7858 C C . SER D 4 189 ? 169.735 154.767 97.709 1.00 94.90 206 SER G C 1
ATOM 7859 O O . SER D 4 189 ? 170.418 153.817 97.312 1.00 104.47 206 SER G O 1
ATOM 7862 N N . VAL D 4 190 ? 169.734 155.168 98.978 1.00 94.08 207 VAL G N 1
ATOM 7863 C CA . VAL D 4 190 ? 170.541 154.539 100.016 1.00 95.30 207 VAL G CA 1
ATOM 7864 C C . VAL D 4 190 ? 169.657 153.577 100.795 1.00 102.60 207 VAL G C 1
ATOM 7865 O O . VAL D 4 190 ? 168.528 153.923 101.168 1.00 104.31 207 VAL G O 1
ATOM 7869 N N . LYS D 4 191 ? 170.167 152.372 101.039 1.00 103.00 208 LYS G N 1
ATOM 7870 C CA . LYS D 4 191 ? 169.371 151.326 101.665 1.00 104.52 208 LYS G CA 1
ATOM 7871 C C . LYS D 4 191 ? 168.952 151.724 103.077 1.00 106.10 208 LYS G C 1
ATOM 7872 O O . LYS D 4 191 ? 169.661 152.448 103.782 1.00 107.15 208 LYS G O 1
ATOM 7878 N N . ASP D 4 192 ? 167.775 151.237 103.480 1.00 107.32 209 ASP G N 1
ATOM 7879 C CA . ASP D 4 192 ? 167.236 151.545 104.802 1.00 112.86 209 ASP G CA 1
ATOM 7880 C C . ASP D 4 192 ? 168.185 151.096 105.907 1.00 113.73 209 ASP G C 1
ATOM 7881 O O . ASP D 4 192 ? 168.315 151.767 106.941 1.00 112.73 209 ASP G O 1
ATOM 7886 N N . SER D 4 193 ? 168.863 149.963 105.700 1.00 112.96 210 SER G N 1
ATOM 7887 C CA . SER D 4 193 ? 169.796 149.449 106.699 1.00 112.88 210 SER G CA 1
ATOM 7888 C C . SER D 4 193 ? 170.901 150.454 106.996 1.00 111.10 210 SER G C 1
ATOM 7889 O O . SER D 4 193 ? 171.356 150.568 108.139 1.00 109.43 210 SER G O 1
ATOM 7892 N N . ILE D 4 194 ? 171.354 151.183 105.976 1.00 109.66 211 ILE G N 1
ATOM 7893 C CA . ILE D 4 194 ? 172.371 152.207 106.187 1.00 102.04 211 ILE G CA 1
ATOM 7894 C C . ILE D 4 194 ? 171.764 153.453 106.821 1.00 100.27 211 ILE G C 1
ATOM 7895 O O . ILE D 4 194 ? 172.346 154.042 107.739 1.00 104.40 211 ILE G O 1
ATOM 7900 N N . ARG D 4 195 ? 170.586 153.870 106.349 1.00 99.71 212 ARG G N 1
ATOM 7901 C CA . ARG D 4 195 ? 169.970 155.096 106.840 1.00 101.75 212 ARG G CA 1
ATOM 7902 C C . ARG D 4 195 ? 169.493 154.981 108.284 1.00 108.66 212 ARG G C 1
ATOM 7903 O O . ARG D 4 195 ? 169.216 156.010 108.911 1.00 108.61 212 ARG G O 1
ATOM 7911 N N . ASN D 4 196 ? 169.394 153.767 108.829 1.00 112.78 213 ASN G N 1
ATOM 7912 C CA . ASN D 4 196 ? 169.042 153.623 110.238 1.00 115.00 213 ASN G CA 1
ATOM 7913 C C . ASN D 4 196 ? 170.232 153.761 111.183 1.00 112.28 213 ASN G C 1
ATOM 7914 O O . ASN D 4 196 ? 170.021 153.874 112.395 1.00 113.63 213 ASN G O 1
ATOM 7919 N N . LEU D 4 197 ? 171.462 153.761 110.673 1.00 109.66 214 LEU G N 1
ATOM 7920 C CA . LEU D 4 197 ? 172.633 153.773 111.541 1.00 106.35 214 LEU G CA 1
ATOM 7921 C C . LEU D 4 197 ? 172.743 155.087 112.305 1.00 110.60 214 LEU G C 1
ATOM 7922 O O . LEU D 4 197 ? 172.410 156.158 111.789 1.00 109.57 214 LEU G O 1
ATOM 7927 N N . SER D 4 198 ? 173.223 154.998 113.550 1.00 117.42 215 SER G N 1
ATOM 7928 C CA . SER D 4 198 ? 173.385 156.184 114.382 1.00 121.81 215 SER G CA 1
ATOM 7929 C C . SER D 4 198 ? 174.517 157.083 113.902 1.00 120.72 215 SER G C 1
ATOM 7930 O O . SER D 4 198 ? 174.555 158.261 114.274 1.00 115.01 215 SER G O 1
ATOM 7933 N N . THR D 4 199 ? 175.434 156.559 113.094 1.00 121.42 216 THR G N 1
ATOM 7934 C CA . THR D 4 199 ? 176.545 157.337 112.563 1.00 117.54 216 THR G CA 1
ATOM 7935 C C . THR D 4 199 ? 176.223 157.994 111.227 1.00 113.68 216 THR G C 1
ATOM 7936 O O . THR D 4 199 ? 177.080 158.690 110.673 1.00 113.48 216 THR G O 1
ATOM 7940 N N . TYR D 4 200 ? 175.016 157.794 110.703 1.00 106.97 217 TYR G N 1
ATOM 7941 C CA . TYR D 4 200 ? 174.651 158.306 109.389 1.00 95.64 217 TYR G CA 1
ATOM 7942 C C . TYR D 4 200 ? 174.180 159.752 109.491 1.00 92.16 217 TYR G C 1
ATOM 7943 O O . TYR D 4 200 ? 173.253 160.058 110.251 1.00 90.29 217 TYR G O 1
ATOM 7952 N N . VAL D 4 201 ? 174.811 160.631 108.724 1.00 89.24 218 VAL G N 1
ATOM 7953 C CA . VAL D 4 201 ? 174.363 162.007 108.545 1.00 81.77 218 VAL G CA 1
ATOM 7954 C C . VAL D 4 201 ? 174.080 162.217 107.063 1.00 72.36 218 VAL G C 1
ATOM 7955 O O . VAL D 4 201 ? 174.911 161.859 106.226 1.00 67.96 218 VAL G O 1
ATOM 7959 N N . PRO D 4 202 ? 172.908 162.727 106.693 1.00 65.56 219 PRO G N 1
ATOM 7960 C CA . PRO D 4 202 ? 172.591 162.901 105.273 1.00 57.98 219 PRO G CA 1
ATOM 7961 C C . PRO D 4 202 ? 173.440 163.988 104.633 1.00 58.96 219 PRO G C 1
ATOM 7962 O O . PRO D 4 202 ? 173.986 164.870 105.300 1.00 64.16 219 PRO G O 1
ATOM 7966 N N . SER D 4 203 ? 173.546 163.908 103.309 1.00 54.91 220 SER G N 1
ATOM 7967 C CA . SER D 4 203 ? 174.275 164.908 102.542 1.00 51.67 220 SER G CA 1
ATOM 7968 C C . SER D 4 203 ? 173.853 164.829 101.084 1.00 54.20 220 SER G C 1
ATOM 7969 O O . SER D 4 203 ? 173.249 163.848 100.644 1.00 65.48 220 SER G O 1
ATOM 7972 N N . VAL D 4 204 ? 174.181 165.884 100.343 1.00 51.51 221 VAL G N 1
ATOM 7973 C CA . VAL D 4 204 ? 174.136 165.875 98.886 1.00 52.70 221 VAL G CA 1
ATOM 7974 C C . VAL D 4 204 ? 175.573 165.854 98.380 1.00 54.49 221 VAL G C 1
ATOM 7975 O O . VAL D 4 204 ? 176.394 166.693 98.772 1.00 58.94 221 VAL G O 1
ATOM 7979 N N . HIS D 4 205 ? 175.882 164.870 97.540 1.00 52.46 222 HIS G N 1
ATOM 7980 C CA . HIS D 4 205 ? 177.241 164.599 97.081 1.00 54.10 222 HIS G CA 1
ATOM 7981 C C . HIS D 4 205 ? 177.304 164.917 95.591 1.00 60.63 222 HIS G C 1
ATOM 7982 O O . HIS D 4 205 ? 176.697 164.215 94.775 1.00 69.78 222 HIS G O 1
ATOM 7989 N N . ILE D 4 206 ? 178.038 165.974 95.242 1.00 57.91 223 ILE G N 1
ATOM 7990 C CA . ILE D 4 206 ? 177.903 166.628 93.942 1.00 55.08 223 ILE G CA 1
ATOM 7991 C C . ILE D 4 206 ? 179.222 166.667 93.169 1.00 63.50 223 ILE G C 1
ATOM 7992 O O . ILE D 4 206 ? 179.497 167.627 92.440 1.00 65.65 223 ILE G O 1
ATOM 7997 N N . ALA D 4 207 ? 180.026 165.605 93.293 1.00 65.50 224 ALA G N 1
ATOM 7998 C CA . ALA D 4 207 ? 181.360 165.522 92.695 1.00 66.54 224 ALA G CA 1
ATOM 7999 C C . ALA D 4 207 ? 181.420 166.023 91.253 1.00 71.72 224 ALA G C 1
ATOM 8000 O O . ALA D 4 207 ? 180.457 165.877 90.493 1.00 79.24 224 ALA G O 1
ATOM 8002 N N . PHE D 4 208 ? 182.557 166.603 90.875 1.00 66.99 225 PHE G N 1
ATOM 8003 C CA . PHE D 4 208 ? 182.707 167.378 89.652 1.00 68.78 225 PHE G CA 1
ATOM 8004 C C . PHE D 4 208 ? 183.128 166.506 88.471 1.00 77.56 225 PHE G C 1
ATOM 8005 O O . PHE D 4 208 ? 183.636 165.393 88.632 1.00 77.55 225 PHE G O 1
ATOM 8013 N N . LYS D 4 209 ? 182.922 167.045 87.271 1.00 84.80 226 LYS G N 1
ATOM 8014 C CA . LYS D 4 209 ? 183.411 166.413 86.056 1.00 87.02 226 LYS G CA 1
ATOM 8015 C C . LYS D 4 209 ? 184.928 166.569 85.950 1.00 91.34 226 LYS G C 1
ATOM 8016 O O . LYS D 4 209 ? 185.546 167.386 86.638 1.00 90.86 226 LYS G O 1
ATOM 8022 N N . GLU D 4 210 ? 185.524 165.771 85.058 1.00 92.88 227 GLU G N 1
ATOM 8023 C CA . GLU D 4 210 ? 186.979 165.636 85.025 1.00 96.36 227 GLU G CA 1
ATOM 8024 C C . GLU D 4 210 ? 187.668 166.956 84.695 1.00 95.02 227 GLU G C 1
ATOM 8025 O O . GLU D 4 210 ? 188.718 167.272 85.266 1.00 95.28 227 GLU G O 1
ATOM 8031 N N . ASP D 4 211 ? 187.107 167.732 83.767 1.00 92.33 228 ASP G N 1
ATOM 8032 C CA . ASP D 4 211 ? 187.716 169.008 83.395 1.00 91.02 228 ASP G CA 1
ATOM 8033 C C . ASP D 4 211 ? 187.696 169.988 84.567 1.00 88.28 228 ASP G C 1
ATOM 8034 O O . ASP D 4 211 ? 188.720 170.606 84.900 1.00 86.80 228 ASP G O 1
ATOM 8039 N N . ILE D 4 212 ? 186.538 170.123 85.217 1.00 87.63 229 ILE G N 1
ATOM 8040 C CA . ILE D 4 212 ? 186.414 171.000 86.379 1.00 84.38 229 ILE G CA 1
ATOM 8041 C C . ILE D 4 212 ? 187.297 170.508 87.517 1.00 81.03 229 ILE G C 1
ATOM 8042 O O . ILE D 4 212 ? 187.933 171.304 88.224 1.00 81.32 229 ILE G O 1
ATOM 8047 N N . ALA D 4 213 ? 187.326 169.189 87.732 1.00 79.78 230 ALA G N 1
ATOM 8048 C CA . ALA D 4 213 ? 188.171 168.630 88.778 1.00 83.84 230 ALA G CA 1
ATOM 8049 C C . ALA D 4 213 ? 189.634 168.956 88.525 1.00 83.56 230 ALA G C 1
ATOM 8050 O O . ALA D 4 213 ? 190.350 169.377 89.440 1.00 82.15 230 ALA G O 1
ATOM 8052 N N . THR D 4 214 ? 190.089 168.793 87.281 1.00 84.10 231 THR G N 1
ATOM 8053 C CA . THR D 4 214 ? 191.462 169.144 86.941 1.00 80.22 231 THR G CA 1
ATOM 8054 C C . THR D 4 214 ? 191.736 170.609 87.243 1.00 80.51 231 THR G C 1
ATOM 8055 O O . THR D 4 214 ? 192.718 170.938 87.912 1.00 79.54 231 THR G O 1
ATOM 8059 N N . ARG D 4 215 ? 190.849 171.503 86.796 1.00 81.80 232 ARG G N 1
ATOM 8060 C CA . ARG D 4 215 ? 191.092 172.932 86.989 1.00 75.85 232 ARG G CA 1
ATOM 8061 C C . ARG D 4 215 ? 191.192 173.287 88.474 1.00 76.21 232 ARG G C 1
ATOM 8062 O O . ARG D 4 215 ? 192.193 173.867 88.922 1.00 73.42 232 ARG G O 1
ATOM 8070 N N . VAL D 4 216 ? 190.187 172.895 89.263 1.00 76.13 233 VAL G N 1
ATOM 8071 C CA . VAL D 4 216 ? 190.145 173.302 90.667 1.00 73.00 233 VAL G CA 1
ATOM 8072 C C . VAL D 4 216 ? 191.270 172.640 91.460 1.00 79.01 233 VAL G C 1
ATOM 8073 O O . VAL D 4 216 ? 191.992 173.303 92.222 1.00 77.97 233 VAL G O 1
ATOM 8077 N N . GLY D 4 217 ? 191.430 171.321 91.304 1.00 79.21 234 GLY G N 1
ATOM 8078 C CA . GLY D 4 217 ? 192.466 170.621 92.041 1.00 71.38 234 GLY G CA 1
ATOM 8079 C C . GLY D 4 217 ? 193.859 171.089 91.675 1.00 72.29 234 GLY G C 1
ATOM 8080 O O . GLY D 4 217 ? 194.727 171.211 92.541 1.00 75.69 234 GLY G O 1
ATOM 8081 N N . GLY D 4 218 ? 194.096 171.361 90.388 1.00 71.46 235 GLY G N 1
ATOM 8082 C CA . GLY D 4 218 ? 195.388 171.874 89.981 1.00 70.80 235 GLY G CA 1
ATOM 8083 C C . GLY D 4 218 ? 195.678 173.238 90.569 1.00 70.83 235 GLY G C 1
ATOM 8084 O O . GLY D 4 218 ? 196.795 173.500 91.017 1.00 71.51 235 GLY G O 1
ATOM 8085 N N . ASN D 4 219 ? 194.676 174.123 90.592 1.00 72.79 236 ASN G N 1
ATOM 8086 C CA . ASN D 4 219 ? 194.888 175.429 91.210 1.00 75.33 236 ASN G CA 1
ATOM 8087 C C . ASN D 4 219 ? 195.252 175.284 92.685 1.00 75.68 236 ASN G C 1
ATOM 8088 O O . ASN D 4 219 ? 196.230 175.881 93.159 1.00 78.26 236 ASN G O 1
ATOM 8093 N N . ILE D 4 220 ? 194.497 174.462 93.421 1.00 68.38 237 ILE G N 1
ATOM 8094 C CA . ILE D 4 220 ? 194.763 174.308 94.853 1.00 61.58 237 ILE G CA 1
ATOM 8095 C C . ILE D 4 220 ? 196.146 173.702 95.083 1.00 68.78 237 ILE G C 1
ATOM 8096 O O . ILE D 4 220 ? 196.926 174.179 95.922 1.00 73.10 237 ILE G O 1
ATOM 8101 N N . LEU D 4 221 ? 196.477 172.647 94.333 1.00 68.74 238 LEU G N 1
ATOM 8102 C CA . LEU D 4 221 ? 197.744 171.954 94.539 1.00 65.28 238 LEU G CA 1
ATOM 8103 C C . LEU D 4 221 ? 198.932 172.835 94.167 1.00 69.85 238 LEU G C 1
ATOM 8104 O O . LEU D 4 221 ? 199.951 172.840 94.871 1.00 75.54 238 LEU G O 1
ATOM 8109 N N . THR D 4 222 ? 198.826 173.585 93.065 1.00 69.45 239 THR G N 1
ATOM 8110 C CA . THR D 4 222 ? 199.927 174.457 92.682 1.00 72.12 239 THR G CA 1
ATOM 8111 C C . THR D 4 222 ? 200.085 175.611 93.663 1.00 74.40 239 THR G C 1
ATOM 8112 O O . THR D 4 222 ? 201.214 176.038 93.923 1.00 83.73 239 THR G O 1
ATOM 8116 N N . ALA D 4 223 ? 198.987 176.104 94.248 1.00 68.90 240 ALA G N 1
ATOM 8117 C CA . ALA D 4 223 ? 199.120 177.111 95.296 1.00 70.82 240 ALA G CA 1
ATOM 8118 C C . ALA D 4 223 ? 199.832 176.543 96.517 1.00 75.14 240 ALA G C 1
ATOM 8119 O O . ALA D 4 223 ? 200.698 177.203 97.109 1.00 81.67 240 ALA G O 1
ATOM 8121 N N . ALA D 4 224 ? 199.484 175.312 96.908 1.00 68.28 241 ALA G N 1
ATOM 8122 C CA . ALA D 4 224 ? 200.141 174.688 98.054 1.00 66.59 241 ALA G CA 1
ATOM 8123 C C . ALA D 4 224 ? 201.637 174.514 97.805 1.00 71.70 241 ALA G C 1
ATOM 8124 O O . ALA D 4 224 ? 202.465 174.824 98.672 1.00 74.57 241 ALA G O 1
ATOM 8126 N N . ARG D 4 225 ? 202.001 174.022 96.616 1.00 73.04 242 ARG G N 1
ATOM 8127 C CA . ARG D 4 225 ? 203.415 173.871 96.280 1.00 72.23 242 ARG G CA 1
ATOM 8128 C C . ARG D 4 225 ? 204.125 175.219 96.251 1.00 74.27 242 ARG G C 1
ATOM 8129 O O . ARG D 4 225 ? 205.258 175.343 96.734 1.00 75.28 242 ARG G O 1
ATOM 8137 N N . LYS D 4 226 ? 203.482 176.239 95.674 1.00 77.74 243 LYS G N 1
ATOM 8138 C CA . LYS D 4 226 ? 204.094 177.560 95.585 1.00 83.88 243 LYS G CA 1
ATOM 8139 C C . LYS D 4 226 ? 204.328 178.160 96.963 1.00 88.04 243 LYS G C 1
ATOM 8140 O O . LYS D 4 226 ? 205.290 178.911 97.159 1.00 95.44 243 LYS G O 1
ATOM 8146 N N . ALA D 4 227 ? 203.455 177.856 97.926 1.00 81.67 244 ALA G N 1
ATOM 8147 C CA . ALA D 4 227 ? 203.692 178.304 99.294 1.00 77.22 244 ALA G CA 1
ATOM 8148 C C . ALA D 4 227 ? 204.831 177.521 99.940 1.00 87.87 244 ALA G C 1
ATOM 8149 O O . ALA D 4 227 ? 205.712 178.105 100.583 1.00 93.76 244 ALA G O 1
ATOM 8151 N N . LYS D 4 228 ? 204.833 176.194 99.770 1.00 91.07 245 LYS G N 1
ATOM 8152 C CA . LYS D 4 228 ? 205.841 175.364 100.428 1.00 92.49 245 LYS G CA 1
ATOM 8153 C C . LYS D 4 228 ? 207.248 175.675 99.924 1.00 91.10 245 LYS G C 1
ATOM 8154 O O . LYS D 4 228 ? 208.200 175.722 100.712 1.00 90.59 245 LYS G O 1
ATOM 8160 N N . ASN D 4 229 ? 207.399 175.889 98.615 1.00 92.65 246 ASN G N 1
ATOM 8161 C CA . ASN D 4 229 ? 208.721 176.103 98.038 1.00 95.74 246 ASN G CA 1
ATOM 8162 C C . ASN D 4 229 ? 209.346 177.426 98.462 1.00 95.86 246 ASN G C 1
ATOM 8163 O O . ASN D 4 229 ? 210.559 177.602 98.303 1.00 99.35 246 ASN G O 1
ATOM 8168 N N . ALA D 4 230 ? 208.555 178.356 98.993 1.00 92.22 247 ALA G N 1
ATOM 8169 C CA . ALA D 4 230 ? 209.058 179.637 99.469 1.00 96.29 247 ALA G CA 1
ATOM 8170 C C . ALA D 4 230 ? 209.228 179.671 100.983 1.00 104.17 247 ALA G C 1
ATOM 8171 O O . ALA D 4 230 ? 209.436 180.749 101.548 1.00 106.95 247 ALA G O 1
ATOM 8173 N N . ASP D 4 231 ? 209.133 178.516 101.646 1.00 102.43 248 ASP G N 1
ATOM 8174 C CA . ASP D 4 231 ? 209.246 178.405 103.102 1.00 102.40 248 ASP G CA 1
ATOM 8175 C C . ASP D 4 231 ? 208.187 179.233 103.828 1.00 102.50 248 ASP G C 1
ATOM 8176 O O . ASP D 4 231 ? 208.380 179.638 104.977 1.00 102.36 248 ASP G O 1
ATOM 8181 N N . LYS D 4 232 ? 207.065 179.492 103.163 1.00 104.41 249 LYS G N 1
ATOM 8182 C CA . LYS D 4 232 ? 205.887 180.037 103.814 1.00 99.32 249 LYS G CA 1
ATOM 8183 C C . LYS D 4 232 ? 205.038 178.889 104.357 1.00 96.29 249 LYS G C 1
ATOM 8184 O O . LYS D 4 232 ? 205.406 177.715 104.270 1.00 97.62 249 LYS G O 1
ATOM 8190 N N . GLU D 4 233 ? 203.884 179.226 104.926 1.00 91.01 250 GLU G N 1
ATOM 8191 C CA . GLU D 4 233 ? 202.910 178.225 105.336 1.00 93.43 250 GLU G CA 1
ATOM 8192 C C . GLU D 4 233 ? 201.559 178.561 104.722 1.00 92.94 250 GLU G C 1
ATOM 8193 O O . GLU D 4 233 ? 201.190 179.734 104.603 1.00 94.96 250 GLU G O 1
ATOM 8199 N N . PHE D 4 234 ? 200.832 177.516 104.330 1.00 81.82 251 PHE G N 1
ATOM 8200 C CA . PHE D 4 234 ? 199.684 177.636 103.428 1.00 73.55 251 PHE G CA 1
ATOM 8201 C C . PHE D 4 234 ? 198.419 177.952 104.229 1.00 77.86 251 PHE G C 1
ATOM 8202 O O . PHE D 4 234 ? 197.491 177.151 104.349 1.00 80.54 251 PHE G O 1
ATOM 8210 N N . ASN D 4 235 ? 198.397 179.165 104.780 1.00 82.08 252 ASN G N 1
ATOM 8211 C CA . ASN D 4 235 ? 197.251 179.621 105.552 1.00 79.25 252 ASN G CA 1
ATOM 8212 C C . ASN D 4 235 ? 196.077 179.951 104.627 1.00 82.02 252 ASN G C 1
ATOM 8213 O O . ASN D 4 235 ? 196.206 179.994 103.399 1.00 86.08 252 ASN G O 1
ATOM 8218 N N . SER D 4 236 ? 194.914 180.191 105.241 1.00 81.77 253 SER G N 1
ATOM 8219 C CA . SER D 4 236 ? 193.666 180.270 104.486 1.00 83.80 253 SER G CA 1
ATOM 8220 C C . SER D 4 236 ? 193.663 181.418 103.484 1.00 81.67 253 SER G C 1
ATOM 8221 O O . SER D 4 236 ? 192.996 181.329 102.446 1.00 81.33 253 SER G O 1
ATOM 8224 N N . GLN D 4 237 ? 194.389 182.501 103.770 1.00 81.09 254 GLN G N 1
ATOM 8225 C CA . GLN D 4 237 ? 194.417 183.622 102.836 1.00 83.45 254 GLN G CA 1
ATOM 8226 C C . GLN D 4 237 ? 195.131 183.249 101.542 1.00 83.85 254 GLN G C 1
ATOM 8227 O O . GLN D 4 237 ? 194.789 183.771 100.474 1.00 89.60 254 GLN G O 1
ATOM 8233 N N . LEU D 4 238 ? 196.120 182.353 101.613 1.00 77.99 255 LEU G N 1
ATOM 8234 C CA . LEU D 4 238 ? 196.759 181.861 100.396 1.00 76.21 255 LEU G CA 1
ATOM 8235 C C . LEU D 4 238 ? 195.867 180.876 99.652 1.00 81.93 255 LEU G C 1
ATOM 8236 O O . LEU D 4 238 ? 195.891 180.833 98.417 1.00 86.34 255 LEU G O 1
ATOM 8241 N N . PHE D 4 239 ? 195.087 180.072 100.379 1.00 78.53 256 PHE G N 1
ATOM 8242 C CA . PHE D 4 239 ? 194.124 179.189 99.728 1.00 73.87 256 PHE G CA 1
ATOM 8243 C C . PHE D 4 239 ? 193.066 179.989 98.981 1.00 76.00 256 PHE G C 1
ATOM 8244 O O . PHE D 4 239 ? 192.645 179.606 97.883 1.00 71.56 256 PHE G O 1
ATOM 8252 N N . ARG D 4 240 ? 192.622 181.105 99.565 1.00 80.12 257 ARG G N 1
ATOM 8253 C CA . ARG D 4 240 ? 191.572 181.910 98.953 1.00 79.05 257 ARG G CA 1
ATOM 8254 C C . ARG D 4 240 ? 191.989 182.497 97.609 1.00 82.39 257 ARG G C 1
ATOM 8255 O O . ARG D 4 240 ? 191.119 182.869 96.814 1.00 86.80 257 ARG G O 1
ATOM 8263 N N . GLU D 4 241 ? 193.292 182.592 97.335 1.00 81.81 258 GLU G N 1
ATOM 8264 C CA . GLU D 4 241 ? 193.732 183.022 96.012 1.00 81.37 258 GLU G CA 1
ATOM 8265 C C . GLU D 4 241 ? 193.516 181.936 94.964 1.00 80.60 258 GLU G C 1
ATOM 8266 O O . GLU D 4 241 ? 193.376 182.244 93.775 1.00 81.30 258 GLU G O 1
ATOM 8272 N N . ALA D 4 242 ? 193.488 180.670 95.380 1.00 78.79 259 ALA G N 1
ATOM 8273 C CA . ALA D 4 242 ? 193.307 179.565 94.448 1.00 78.35 259 ALA G CA 1
ATOM 8274 C C . ALA D 4 242 ? 191.851 179.150 94.292 1.00 75.52 259 ALA G C 1
ATOM 8275 O O . ALA D 4 242 ? 191.463 178.676 93.218 1.00 75.33 259 ALA G O 1
ATOM 8277 N N . PHE D 4 243 ? 191.038 179.317 95.333 1.00 70.33 260 PHE G N 1
ATOM 8278 C CA . PHE D 4 243 ? 189.632 178.924 95.281 1.00 67.08 260 PHE G CA 1
ATOM 8279 C C . PHE D 4 243 ? 188.873 179.824 96.245 1.00 67.30 260 PHE G C 1
ATOM 8280 O O . PHE D 4 243 ? 188.977 179.659 97.464 1.00 73.06 260 PHE G O 1
ATOM 8288 N N . GLN D 4 244 ? 188.111 180.774 95.694 1.00 62.81 261 GLN G N 1
ATOM 8289 C CA . GLN D 4 244 ? 187.528 181.837 96.508 1.00 61.58 261 GLN G CA 1
ATOM 8290 C C . GLN D 4 244 ? 186.425 181.312 97.422 1.00 63.53 261 GLN G C 1
ATOM 8291 O O . GLN D 4 244 ? 186.304 181.750 98.571 1.00 66.43 261 GLN G O 1
ATOM 8297 N N . GLY D 4 245 ? 185.615 180.390 96.931 1.00 61.31 262 GLY G N 1
ATOM 8298 C CA . GLY D 4 245 ? 184.476 179.894 97.672 1.00 57.09 262 GLY G CA 1
ATOM 8299 C C . GLY D 4 245 ? 183.429 179.371 96.710 1.00 57.45 262 GLY G C 1
ATOM 8300 O O . GLY D 4 245 ? 183.669 179.250 95.513 1.00 63.17 262 GLY G O 1
ATOM 8301 N N . ILE D 4 246 ? 182.254 179.060 97.257 1.00 53.95 263 ILE G N 1
ATOM 8302 C CA . ILE D 4 246 ? 181.170 178.502 96.458 1.00 50.71 263 ILE G CA 1
ATOM 8303 C C . ILE D 4 246 ? 179.883 179.279 96.690 1.00 57.26 263 ILE G C 1
ATOM 8304 O O . ILE D 4 246 ? 179.640 179.825 97.771 1.00 61.03 263 ILE G O 1
ATOM 8309 N N . TYR D 4 247 ? 179.061 179.329 95.643 1.00 53.13 264 TYR G N 1
ATOM 8310 C CA . TYR D 4 247 ? 177.680 179.785 95.707 1.00 49.78 264 TYR G CA 1
ATOM 8311 C C . TYR D 4 247 ? 176.766 178.617 95.370 1.00 49.72 264 TYR G C 1
ATOM 8312 O O . TYR D 4 247 ? 176.955 177.953 94.346 1.00 55.49 264 TYR G O 1
ATOM 8321 N N . VAL D 4 248 ? 175.783 178.370 96.229 1.00 49.72 265 VAL G N 1
ATOM 8322 C CA . VAL D 4 248 ? 174.878 177.234 96.100 1.00 48.62 265 VAL G CA 1
ATOM 8323 C C . VAL D 4 248 ? 173.490 177.768 95.773 1.00 56.09 265 VAL G C 1
ATOM 8324 O O . VAL D 4 248 ? 172.925 178.562 96.536 1.00 63.64 265 VAL G O 1
ATOM 8328 N N . LYS D 4 249 ? 172.936 177.321 94.647 1.00 53.32 266 LYS G N 1
ATOM 8329 C CA . LYS D 4 249 ? 171.726 177.896 94.077 1.00 54.83 266 LYS G CA 1
ATOM 8330 C C . LYS D 4 249 ? 170.682 176.809 93.857 1.00 61.24 266 LYS G C 1
ATOM 8331 O O . LYS D 4 249 ? 171.014 175.651 93.591 1.00 67.24 266 LYS G O 1
ATOM 8337 N N . SER D 4 250 ? 169.414 177.198 93.969 1.00 59.80 267 SER G N 1
ATOM 8338 C CA . SER D 4 250 ? 168.288 176.294 93.767 1.00 61.39 267 SER G CA 1
ATOM 8339 C C . SER D 4 250 ? 167.654 176.579 92.410 1.00 64.55 267 SER G C 1
ATOM 8340 O O . SER D 4 250 ? 167.149 177.682 92.175 1.00 70.03 267 SER G O 1
ATOM 8343 N N . ASP D 4 251 ? 167.671 175.579 91.528 1.00 65.76 268 ASP G N 1
ATOM 8344 C CA . ASP D 4 251 ? 167.139 175.720 90.177 1.00 69.82 268 ASP G CA 1
ATOM 8345 C C . ASP D 4 251 ? 165.683 175.287 90.074 1.00 77.79 268 ASP G C 1
ATOM 8346 O O . ASP D 4 251 ? 164.881 175.953 89.411 1.00 89.50 268 ASP G O 1
ATOM 8351 N N . TYR D 4 252 ? 165.332 174.181 90.723 1.00 75.68 269 TYR G N 1
ATOM 8352 C CA . TYR D 4 252 ? 164.056 173.518 90.507 1.00 71.75 269 TYR G CA 1
ATOM 8353 C C . TYR D 4 252 ? 163.634 172.812 91.787 1.00 68.36 269 TYR G C 1
ATOM 8354 O O . TYR D 4 252 ? 164.473 172.390 92.586 1.00 74.93 269 TYR G O 1
ATOM 8363 N N . GLY D 4 253 ? 162.332 172.685 91.967 1.00 64.24 270 GLY G N 1
ATOM 8364 C CA . GLY D 4 253 ? 161.788 172.036 93.141 1.00 65.45 270 GLY G CA 1
ATOM 8365 C C . GLY D 4 253 ? 161.090 173.031 94.051 1.00 66.59 270 GLY G C 1
ATOM 8366 O O . GLY D 4 253 ? 161.474 174.203 94.152 1.00 72.09 270 GLY G O 1
ATOM 8367 N N . ASP D 4 254 ? 160.051 172.554 94.734 1.00 64.87 271 ASP G N 1
ATOM 8368 C CA . ASP D 4 254 ? 159.207 173.413 95.559 1.00 70.57 271 ASP G CA 1
ATOM 8369 C C . ASP D 4 254 ? 158.769 172.604 96.772 1.00 72.04 271 ASP G C 1
ATOM 8370 O O . ASP D 4 254 ? 157.982 171.662 96.640 1.00 75.02 271 ASP G O 1
ATOM 8375 N N . GLY D 4 255 ? 159.280 172.966 97.947 1.00 68.73 272 GLY G N 1
ATOM 8376 C CA . GLY D 4 255 ? 158.888 172.307 99.178 1.00 65.37 272 GLY G CA 1
ATOM 8377 C C . GLY D 4 255 ? 160.007 172.056 100.169 1.00 63.35 272 GLY G C 1
ATOM 8378 O O . GLY D 4 255 ? 159.780 172.105 101.382 1.00 68.26 272 GLY G O 1
ATOM 8379 N N . THR D 4 256 ? 161.213 171.770 99.685 1.00 57.63 273 THR G N 1
ATOM 8380 C CA . THR D 4 256 ? 162.342 171.470 100.556 1.00 55.26 273 THR G CA 1
ATOM 8381 C C . THR D 4 256 ? 163.162 172.724 100.826 1.00 59.48 273 THR G C 1
ATOM 8382 O O . THR D 4 256 ? 163.408 173.528 99.921 1.00 66.41 273 THR G O 1
ATOM 8386 N N . VAL D 4 257 ? 163.571 172.890 102.081 1.00 55.66 274 VAL G N 1
ATOM 8387 C CA . VAL D 4 257 ? 164.628 173.819 102.464 1.00 52.23 274 VAL G CA 1
ATOM 8388 C C . VAL D 4 257 ? 165.603 173.030 103.327 1.00 53.61 274 VAL G C 1
ATOM 8389 O O . VAL D 4 257 ? 165.252 172.607 104.435 1.00 62.57 274 VAL G O 1
ATOM 8393 N N . LEU D 4 258 ? 166.817 172.823 102.824 1.00 45.15 275 LEU G N 1
ATOM 8394 C CA . LEU D 4 258 ? 167.829 172.068 103.549 1.00 42.16 275 LEU G CA 1
ATOM 8395 C C . LEU D 4 258 ? 168.617 172.984 104.474 1.00 44.85 275 LEU G C 1
ATOM 8396 O O . LEU D 4 258 ? 168.942 174.120 104.117 1.00 50.41 275 LEU G O 1
ATOM 8401 N N . TYR D 4 259 ? 168.926 172.476 105.667 1.00 44.77 276 TYR G N 1
ATOM 8402 C CA . TYR D 4 259 ? 169.747 173.195 106.639 1.00 48.85 276 TYR G CA 1
ATOM 8403 C C . TYR D 4 259 ? 171.176 172.672 106.516 1.00 54.14 276 TYR G C 1
ATOM 8404 O O . TYR D 4 259 ? 171.634 171.848 107.307 1.00 59.86 276 TYR G O 1
ATOM 8413 N N . ILE D 4 260 ? 171.889 173.159 105.498 1.00 51.21 277 ILE G N 1
ATOM 8414 C CA . ILE D 4 260 ? 173.274 172.737 105.308 1.00 50.83 277 ILE G CA 1
ATOM 8415 C C . ILE D 4 260 ? 174.095 173.180 106.509 1.00 58.97 277 ILE G C 1
ATOM 8416 O O . ILE D 4 260 ? 174.198 174.377 106.806 1.00 62.45 277 ILE G O 1
ATOM 8421 N N . ASP D 4 261 ? 174.680 172.211 107.210 1.00 65.70 278 ASP G N 1
ATOM 8422 C CA . ASP D 4 261 ? 175.438 172.479 108.424 1.00 64.00 278 ASP G CA 1
ATOM 8423 C C . ASP D 4 261 ? 176.906 172.768 108.138 1.00 62.13 278 ASP G C 1
ATOM 8424 O O . ASP D 4 261 ? 177.499 173.648 108.771 1.00 69.83 278 ASP G O 1
ATOM 8429 N N . GLN D 4 262 ? 177.506 172.043 107.194 1.00 54.92 279 GLN G N 1
ATOM 8430 C CA . GLN D 4 262 ? 178.911 172.225 106.855 1.00 56.83 279 GLN G CA 1
ATOM 8431 C C . GLN D 4 262 ? 179.195 171.792 105.421 1.00 58.95 279 GLN G C 1
ATOM 8432 O O . GLN D 4 262 ? 179.167 170.592 105.121 1.00 62.52 279 GLN G O 1
ATOM 8438 N N . PRO D 4 263 ? 179.464 172.724 104.509 1.00 54.06 280 PRO G N 1
ATOM 8439 C CA . PRO D 4 263 ? 179.966 172.328 103.191 1.00 45.06 280 PRO G CA 1
ATOM 8440 C C . PRO D 4 263 ? 181.414 171.874 103.284 1.00 46.30 280 PRO G C 1
ATOM 8441 O O . PRO D 4 263 ? 182.228 172.470 103.993 1.00 60.66 280 PRO G O 1
ATOM 8445 N N . GLN D 4 264 ? 181.731 170.804 102.558 1.00 46.40 281 GLN G N 1
ATOM 8446 C CA . GLN D 4 264 ? 183.037 170.165 102.648 1.00 46.12 281 GLN G CA 1
ATOM 8447 C C . GLN D 4 264 ? 183.514 169.761 101.262 1.00 49.73 281 GLN G C 1
ATOM 8448 O O . GLN D 4 264 ? 182.737 169.235 100.461 1.00 58.43 281 GLN G O 1
ATOM 8454 N N . MET D 4 265 ? 184.795 170.003 100.985 1.00 47.08 282 MET G N 1
ATOM 8455 C CA . MET D 4 265 ? 185.408 169.656 99.709 1.00 53.73 282 MET G CA 1
ATOM 8456 C C . MET D 4 265 ? 186.610 168.752 99.940 1.00 54.37 282 MET G C 1
ATOM 8457 O O . MET D 4 265 ? 187.473 169.058 100.770 1.00 57.90 282 MET G O 1
ATOM 8462 N N . ASN D 4 266 ? 186.666 167.649 99.199 1.00 57.36 283 ASN G N 1
ATOM 8463 C CA . ASN D 4 266 ? 187.791 166.726 99.222 1.00 57.69 283 ASN G CA 1
ATOM 8464 C C . ASN D 4 266 ? 188.560 166.821 97.911 1.00 62.17 283 ASN G C 1
ATOM 8465 O O . ASN D 4 266 ? 187.961 166.861 96.831 1.00 75.87 283 ASN G O 1
ATOM 8470 N N . VAL D 4 267 ? 189.886 166.862 98.009 1.00 60.46 284 VAL G N 1
ATOM 8471 C CA . VAL D 4 267 ? 190.773 166.805 96.851 1.00 65.52 284 VAL G CA 1
ATOM 8472 C C . VAL D 4 267 ? 191.534 165.489 96.927 1.00 71.45 284 VAL G C 1
ATOM 8473 O O . VAL D 4 267 ? 192.269 165.247 97.892 1.00 81.59 284 VAL G O 1
ATOM 8477 N N . VAL D 4 268 ? 191.370 164.647 95.909 1.00 67.64 285 VAL G N 1
ATOM 8478 C CA . VAL D 4 268 ? 191.805 163.255 95.951 1.00 65.39 285 VAL G CA 1
ATOM 8479 C C . VAL D 4 268 ? 192.978 163.058 94.998 1.00 73.70 285 VAL G C 1
ATOM 8480 O O . VAL D 4 268 ? 192.996 163.612 93.893 1.00 80.78 285 VAL G O 1
ATOM 8484 N N . TYR D 4 269 ? 193.950 162.255 95.429 1.00 74.99 286 TYR G N 1
ATOM 8485 C CA . TYR D 4 269 ? 195.193 162.056 94.697 1.00 75.76 286 TYR G CA 1
ATOM 8486 C C . TYR D 4 269 ? 195.707 160.640 94.935 1.00 80.49 286 TYR G C 1
ATOM 8487 O O . TYR D 4 269 ? 195.269 159.944 95.854 1.00 84.57 286 TYR G O 1
ATOM 8496 N N . LYS D 4 270 ? 196.649 160.226 94.089 1.00 79.37 287 LYS G N 1
ATOM 8497 C CA . LYS D 4 270 ? 197.174 158.865 94.083 1.00 84.72 287 LYS G CA 1
ATOM 8498 C C . LYS D 4 270 ? 198.561 158.823 94.715 1.00 89.62 287 LYS G C 1
ATOM 8499 O O . LYS D 4 270 ? 199.399 159.692 94.458 1.00 93.72 287 LYS G O 1
ATOM 8505 N N . CYS D 4 271 ? 198.800 157.802 95.540 1.00 89.93 288 CYS G N 1
ATOM 8506 C CA . CYS D 4 271 ? 200.046 157.662 96.278 1.00 90.19 288 CYS G CA 1
ATOM 8507 C C . CYS D 4 271 ? 200.585 156.244 96.154 1.00 99.34 288 CYS G C 1
ATOM 8508 O O . CYS D 4 271 ? 199.824 155.284 96.019 1.00 105.74 288 CYS G O 1
ATOM 8511 N N . TYR D 4 272 ? 201.912 156.125 96.202 1.00 100.61 289 TYR G N 1
ATOM 8512 C CA . TYR D 4 272 ? 202.553 154.826 96.346 1.00 98.36 289 TYR G CA 1
ATOM 8513 C C . TYR D 4 272 ? 202.564 154.388 97.808 1.00 105.67 289 TYR G C 1
ATOM 8514 O O . TYR D 4 272 ? 202.475 155.201 98.732 1.00 110.96 289 TYR G O 1
ATOM 8523 N N . ALA D 4 273 ? 202.687 153.080 98.005 1.00 105.63 290 ALA G N 1
ATOM 8524 C CA . ALA D 4 273 ? 203.082 152.526 99.291 1.00 111.98 290 ALA G CA 1
ATOM 8525 C C . ALA D 4 273 ? 204.597 152.370 99.293 1.00 121.43 290 ALA G C 1
ATOM 8526 O O . ALA D 4 273 ? 205.172 151.857 98.328 1.00 124.04 290 ALA G O 1
ATOM 8528 N N . THR D 4 274 ? 205.243 152.824 100.365 1.00 128.33 291 THR G N 1
ATOM 8529 C CA . THR D 4 274 ? 206.696 152.896 100.409 1.00 135.89 291 THR G CA 1
ATOM 8530 C C . THR D 4 274 ? 207.240 152.145 101.616 1.00 143.32 291 THR G C 1
ATOM 8531 O O . THR D 4 274 ? 206.599 152.070 102.668 1.00 146.40 291 THR G O 1
ATOM 8535 N N . ASP D 4 275 ? 208.436 151.585 101.441 1.00 144.72 292 ASP G N 1
ATOM 8536 C CA . ASP D 4 275 ? 209.036 150.724 102.451 1.00 147.68 292 ASP G CA 1
ATOM 8537 C C . ASP D 4 275 ? 209.426 151.533 103.683 1.00 148.76 292 ASP G C 1
ATOM 8538 O O . ASP D 4 275 ? 209.935 152.653 103.578 1.00 148.42 292 ASP G O 1
ATOM 8543 N N . SER D 4 276 ? 209.188 150.949 104.860 1.00 145.45 293 SER G N 1
ATOM 8544 C CA . SER D 4 276 ? 209.379 151.667 106.115 1.00 145.32 293 SER G CA 1
ATOM 8545 C C . SER D 4 276 ? 210.839 152.006 106.391 1.00 150.06 293 SER G C 1
ATOM 8546 O O . SER D 4 276 ? 211.107 152.958 107.133 1.00 147.08 293 SER G O 1
ATOM 8549 N N . ILE D 4 277 ? 211.781 151.261 105.826 1.00 153.81 294 ILE G N 1
ATOM 8550 C CA . ILE D 4 277 ? 213.204 151.482 106.074 1.00 151.76 294 ILE G CA 1
ATOM 8551 C C . ILE D 4 277 ? 213.880 152.178 104.900 1.00 149.12 294 ILE G C 1
ATOM 8552 O O . ILE D 4 277 ? 214.602 153.159 105.084 1.00 147.14 294 ILE G O 1
ATOM 8557 N N . THR D 4 278 ? 213.661 151.688 103.680 1.00 148.27 295 THR G N 1
ATOM 8558 C CA . THR D 4 278 ? 214.426 152.135 102.522 1.00 149.80 295 THR G CA 1
ATOM 8559 C C . THR D 4 278 ? 213.637 153.019 101.561 1.00 151.56 295 THR G C 1
ATOM 8560 O O . THR D 4 278 ? 214.212 153.505 100.581 1.00 152.82 295 THR G O 1
ATOM 8564 N N . GLY D 4 279 ? 212.342 153.227 101.797 1.00 146.99 296 GLY G N 1
ATOM 8565 C CA . GLY D 4 279 ? 211.578 154.216 101.065 1.00 143.19 296 GLY G CA 1
ATOM 8566 C C . GLY D 4 279 ? 211.163 153.838 99.659 1.00 144.66 296 GLY G C 1
ATOM 8567 O O . GLY D 4 279 ? 210.484 154.637 99.000 1.00 143.57 296 GLY G O 1
ATOM 8568 N N . LYS D 4 280 ? 211.534 152.654 99.177 1.00 143.76 297 LYS G N 1
ATOM 8569 C CA . LYS D 4 280 ? 211.190 152.262 97.819 1.00 138.41 297 LYS G CA 1
ATOM 8570 C C . LYS D 4 280 ? 209.711 151.900 97.709 1.00 138.35 297 LYS G C 1
ATOM 8571 O O . LYS D 4 280 ? 209.020 151.670 98.703 1.00 138.46 297 LYS G O 1
ATOM 8577 N N . LYS D 4 281 ? 209.235 151.847 96.466 1.00 132.48 298 LYS G N 1
ATOM 8578 C CA . LYS D 4 281 ? 207.880 151.390 96.192 1.00 123.52 298 LYS G CA 1
ATOM 8579 C C . LYS D 4 281 ? 207.712 149.934 96.610 1.00 127.50 298 LYS G C 1
ATOM 8580 O O . LYS D 4 281 ? 208.614 149.111 96.426 1.00 132.56 298 LYS G O 1
ATOM 8586 N N . LEU D 4 282 ? 206.552 149.614 97.177 1.00 123.94 299 LEU G N 1
ATOM 8587 C CA . LEU D 4 282 ? 206.192 148.222 97.408 1.00 124.68 299 LEU G CA 1
ATOM 8588 C C . LEU D 4 282 ? 205.610 147.601 96.148 1.00 133.10 299 LEU G C 1
ATOM 8589 O O . LEU D 4 282 ? 204.858 148.242 95.408 1.00 133.84 299 LEU G O 1
ATOM 8594 N N . GLN D 4 283 ? 205.968 146.344 95.908 1.00 140.66 300 GLN G N 1
ATOM 8595 C CA . GLN D 4 283 ? 205.359 145.569 94.841 1.00 142.93 300 GLN G CA 1
ATOM 8596 C C . GLN D 4 283 ? 204.057 144.944 95.329 1.00 145.58 300 GLN G C 1
ATOM 8597 O O . GLN D 4 283 ? 203.898 144.632 96.513 1.00 143.78 300 GLN G O 1
ATOM 8603 N N . LYS D 4 284 ? 203.114 144.782 94.403 1.00 148.13 301 LYS G N 1
ATOM 8604 C CA . LYS D 4 284 ? 201.812 144.221 94.741 1.00 152.87 301 LYS G CA 1
ATOM 8605 C C . LYS D 4 284 ? 201.962 142.789 95.244 1.00 157.29 301 LYS G C 1
ATOM 8606 O O . LYS D 4 284 ? 202.759 142.008 94.718 1.00 156.43 301 LYS G O 1
ATOM 8612 N N . LYS D 4 285 ? 201.189 142.447 96.276 1.00 158.36 302 LYS G N 1
ATOM 8613 C CA . LYS D 4 285 ? 201.282 141.125 96.887 1.00 161.55 302 LYS G CA 1
ATOM 8614 C C . LYS D 4 285 ? 200.482 140.061 96.144 1.00 167.52 302 LYS G C 1
ATOM 8615 O O . LYS D 4 285 ? 200.670 138.871 96.417 1.00 165.99 302 LYS G O 1
ATOM 8621 N N . ASP D 4 286 ? 199.610 140.449 95.216 1.00 170.54 303 ASP G N 1
ATOM 8622 C CA . ASP D 4 286 ? 198.922 139.485 94.374 1.00 171.36 303 ASP G CA 1
ATOM 8623 C C . ASP D 4 286 ? 199.835 139.044 93.231 1.00 170.57 303 ASP G C 1
ATOM 8624 O O . ASP D 4 286 ? 200.967 139.514 93.082 1.00 169.05 303 ASP G O 1
ATOM 8629 N N . GLY D 4 287 ? 199.336 138.122 92.410 1.00 169.92 304 GLY G N 1
ATOM 8630 C CA . GLY D 4 287 ? 200.050 137.748 91.210 1.00 170.47 304 GLY G CA 1
ATOM 8631 C C . GLY D 4 287 ? 200.054 138.862 90.182 1.00 173.35 304 GLY G C 1
ATOM 8632 O O . GLY D 4 287 ? 199.206 139.756 90.187 1.00 171.84 304 GLY G O 1
ATOM 8633 N N . SER D 4 288 ? 201.036 138.800 89.290 1.00 175.31 305 SER G N 1
ATOM 8634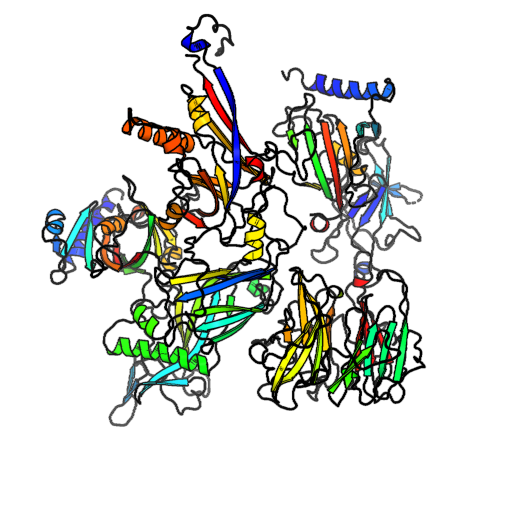 C CA . SER D 4 288 ? 201.248 139.820 88.245 1.00 173.20 305 SER G CA 1
ATOM 8635 C C . SER D 4 288 ? 201.500 141.155 88.954 1.00 173.13 305 SER G C 1
ATOM 8636 O O . SER D 4 288 ? 202.188 141.186 89.985 1.00 169.99 305 SER G O 1
ATOM 8639 N N . GLY D 4 289 ? 200.974 142.260 88.438 1.00 169.96 306 GLY G N 1
ATOM 8640 C CA . GLY D 4 289 ? 201.129 143.552 89.071 1.00 162.70 306 GLY G CA 1
ATOM 8641 C C . GLY D 4 289 ? 202.405 144.263 88.655 1.00 159.34 306 GLY G C 1
ATOM 8642 O O . GLY D 4 289 ? 203.357 143.667 88.153 1.00 156.92 306 GLY G O 1
ATOM 8643 N N . LYS D 4 290 ? 202.407 145.576 88.866 1.00 157.32 307 LYS G N 1
ATOM 8644 C CA . LYS D 4 290 ? 203.569 146.419 88.609 1.00 154.08 307 LYS G CA 1
ATOM 8645 C C . LYS D 4 290 ? 204.031 147.194 89.833 1.00 151.94 307 LYS G C 1
ATOM 8646 O O . LYS D 4 290 ? 205.238 147.307 90.059 1.00 153.24 307 LYS G O 1
ATOM 8652 N N . ASP D 4 291 ? 203.106 147.721 90.633 1.00 149.90 308 ASP G N 1
ATOM 8653 C CA . ASP D 4 291 ? 203.439 148.409 91.876 1.00 142.82 308 ASP G CA 1
ATOM 8654 C C . ASP D 4 291 ? 202.161 148.600 92.686 1.00 131.46 308 ASP G C 1
ATOM 8655 O O . ASP D 4 291 ? 201.051 148.399 92.187 1.00 130.59 308 ASP G O 1
ATOM 8660 N N . SER D 4 292 ? 202.334 148.992 93.947 1.00 124.47 309 SER G N 1
ATOM 8661 C CA . SER D 4 292 ? 201.238 149.112 94.902 1.00 117.87 309 SER G CA 1
ATOM 8662 C C . SER D 4 292 ? 200.918 150.581 95.143 1.00 111.61 309 SER G C 1
ATOM 8663 O O . SER D 4 292 ? 201.811 151.369 95.473 1.00 114.27 309 SER G O 1
ATOM 8666 N N . THR D 4 293 ? 199.644 150.943 94.984 1.00 104.99 310 THR G N 1
ATOM 8667 C CA . THR D 4 293 ? 199.202 152.326 95.100 1.00 99.78 310 THR G CA 1
ATOM 8668 C C . THR D 4 293 ? 197.856 152.388 95.810 1.00 95.83 310 THR G C 1
ATOM 8669 O O . THR D 4 293 ? 197.114 151.404 95.870 1.00 98.28 310 THR G O 1
ATOM 8673 N N . TYR D 4 294 ? 197.548 153.569 96.348 1.00 96.01 311 TYR G N 1
ATOM 8674 C CA . TYR D 4 294 ? 196.280 153.811 97.025 1.00 96.31 311 TYR G CA 1
ATOM 8675 C C . TYR D 4 294 ? 195.942 155.293 96.937 1.00 97.80 311 TYR G C 1
ATOM 8676 O O . TYR D 4 294 ? 196.798 156.129 96.637 1.00 101.30 311 TYR G O 1
ATOM 8685 N N . TYR D 4 295 ? 194.675 155.610 97.196 1.00 91.86 312 TYR G N 1
ATOM 8686 C CA . TYR D 4 295 ? 194.159 156.967 97.060 1.00 88.40 312 TYR G CA 1
ATOM 8687 C C . TYR D 4 295 ? 193.962 157.630 98.419 1.00 85.77 312 TYR G C 1
ATOM 8688 O O . TYR D 4 295 ? 193.487 157.003 99.371 1.00 88.28 312 TYR G O 1
ATOM 8697 N N . SER D 4 296 ? 194.330 158.909 98.490 1.00 83.35 313 SER G N 1
ATOM 8698 C CA . SER D 4 296 ? 194.299 159.698 99.714 1.00 80.30 313 SER G CA 1
ATOM 8699 C C . SER D 4 296 ? 193.809 161.100 99.375 1.00 81.11 313 SER G C 1
ATOM 8700 O O . SER D 4 296 ? 193.798 161.503 98.210 1.00 82.96 313 SER G O 1
ATOM 8703 N N . TYR D 4 297 ? 193.400 161.850 100.400 1.00 76.28 314 TYR G N 1
ATOM 8704 C CA . TYR D 4 297 ? 192.774 163.139 100.139 1.00 71.41 314 TYR G CA 1
ATOM 8705 C C . TYR D 4 297 ? 193.056 164.139 101.253 1.00 69.68 314 TYR G C 1
ATOM 8706 O O . TYR D 4 297 ? 193.402 163.776 102.381 1.00 76.02 314 TYR G O 1
ATOM 8715 N N . ARG D 4 298 ? 192.908 165.416 100.899 1.00 69.90 315 ARG G N 1
ATOM 8716 C CA . ARG D 4 298 ? 192.917 166.545 101.817 1.00 68.34 315 ARG G CA 1
ATOM 8717 C C . ARG D 4 298 ? 191.536 167.192 101.822 1.00 62.99 315 ARG G C 1
ATOM 8718 O O . ARG D 4 298 ? 190.823 167.172 100.815 1.00 69.39 315 ARG G O 1
ATOM 8726 N N . VAL D 4 299 ? 191.163 167.776 102.959 1.00 52.41 316 VAL G N 1
ATOM 8727 C CA . VAL D 4 299 ? 189.805 168.261 103.179 1.00 51.09 316 VAL G CA 1
ATOM 8728 C C . VAL D 4 299 ? 189.826 169.759 103.456 1.00 55.77 316 VAL G C 1
ATOM 8729 O O . VAL D 4 299 ? 190.677 170.258 104.201 1.00 61.69 316 VAL G O 1
ATOM 8733 N N . PHE D 4 300 ? 188.897 170.479 102.825 1.00 53.77 317 PHE G N 1
ATOM 8734 C CA . PHE D 4 300 ? 188.718 171.913 103.016 1.00 47.23 317 PHE G CA 1
ATOM 8735 C C . PHE D 4 300 ? 187.245 172.170 103.303 1.00 52.50 317 PHE G C 1
ATOM 8736 O O . PHE D 4 300 ? 186.381 171.721 102.542 1.00 60.18 317 PHE G O 1
ATOM 8744 N N . ALA D 4 301 ? 186.954 172.894 104.383 1.00 46.28 318 ALA G N 1
ATOM 8745 C CA . ALA D 4 301 ? 185.576 173.031 104.838 1.00 48.01 318 ALA G CA 1
ATOM 8746 C C . ALA D 4 301 ? 185.358 174.401 105.467 1.00 52.26 318 ALA G C 1
ATOM 8747 O O . ALA D 4 301 ? 186.307 175.109 105.808 1.00 65.34 318 ALA G O 1
ATOM 8749 N N . THR D 4 302 ? 184.084 174.765 105.612 1.00 48.44 319 THR G N 1
ATOM 8750 C CA . THR D 4 302 ? 183.682 176.026 106.231 1.00 55.97 319 THR G CA 1
ATOM 8751 C C . THR D 4 302 ? 183.525 175.799 107.732 1.00 67.74 319 THR G C 1
ATOM 8752 O O . THR D 4 302 ? 182.573 175.144 108.170 1.00 74.61 319 THR G O 1
ATOM 8756 N N . THR D 4 303 ? 184.453 176.339 108.524 1.00 68.15 320 THR G N 1
ATOM 8757 C CA . THR D 4 303 ? 184.586 175.988 109.939 1.00 69.57 320 THR G CA 1
ATOM 8758 C C . THR D 4 303 ? 184.736 177.229 110.819 1.00 74.76 320 THR G C 1
ATOM 8759 O O . THR D 4 303 ? 185.624 177.313 111.670 1.00 87.91 320 THR G O 1
ATOM 8763 N N . ARG D 4 304 ? 183.872 178.224 110.607 1.00 68.97 321 ARG G N 1
ATOM 8764 C CA . ARG D 4 304 ? 183.710 179.363 111.512 1.00 68.59 321 ARG G CA 1
ATOM 8765 C C . ARG D 4 304 ? 184.956 180.229 111.676 1.00 71.24 321 ARG G C 1
ATOM 8766 O O . ARG D 4 304 ? 184.944 181.192 112.450 1.00 70.74 321 ARG G O 1
ATOM 8774 N N . GLU D 4 305 ? 186.031 179.906 110.964 1.00 73.66 322 GLU G N 1
ATOM 8775 C CA . GLU D 4 305 ? 187.158 180.813 110.825 1.00 66.80 322 GLU G CA 1
ATOM 8776 C C . GLU D 4 305 ? 187.094 181.595 109.522 1.00 69.85 322 GLU G C 1
ATOM 8777 O O . GLU D 4 305 ? 187.984 182.408 109.251 1.00 72.75 322 GLU G O 1
ATOM 8783 N N . VAL D 4 306 ? 186.054 181.369 108.717 1.00 68.81 323 VAL G N 1
ATOM 8784 C CA . VAL D 4 306 ? 185.867 182.009 107.422 1.00 61.36 323 VAL G CA 1
ATOM 8785 C C . VAL D 4 306 ? 184.395 182.384 107.275 1.00 66.28 323 VAL G C 1
ATOM 8786 O O . VAL D 4 306 ? 183.538 181.944 108.042 1.00 74.87 323 VAL G O 1
ATOM 8790 N N . ILE D 4 307 ? 184.110 183.201 106.262 1.00 65.09 324 ILE G N 1
ATOM 8791 C CA . ILE D 4 307 ? 182.828 183.889 106.131 1.00 64.85 324 ILE G CA 1
ATOM 8792 C C . ILE D 4 307 ? 181.839 183.036 105.344 1.00 71.14 324 ILE G C 1
ATOM 8793 O O . ILE D 4 307 ? 182.206 182.348 104.384 1.00 71.39 324 ILE G O 1
ATOM 8798 N N . GLN D 4 308 ? 180.572 183.083 105.763 1.00 70.37 325 GLN G N 1
ATOM 8799 C CA . GLN D 4 308 ? 179.458 182.421 105.097 1.00 65.70 325 GLN G CA 1
ATOM 8800 C C . GLN D 4 308 ? 178.237 183.326 105.186 1.00 66.16 325 GLN G C 1
ATOM 8801 O O . GLN D 4 308 ? 178.004 183.956 106.221 1.00 74.55 325 GLN G O 1
ATOM 8807 N N . ALA D 4 309 ? 177.460 183.393 104.104 1.00 58.45 326 ALA G N 1
ATOM 8808 C CA . ALA D 4 309 ? 176.338 184.320 104.029 1.00 60.63 326 ALA G CA 1
ATOM 8809 C C . ALA D 4 309 ? 175.166 183.673 103.301 1.00 64.35 326 ALA G C 1
ATOM 8810 O O . ALA D 4 309 ? 175.331 182.720 102.535 1.00 63.29 326 ALA G O 1
ATOM 8812 N N . ASN D 4 310 ? 173.973 184.221 103.542 1.00 62.72 327 ASN G N 1
ATOM 8813 C CA . ASN D 4 310 ? 172.729 183.688 103.007 1.00 52.08 327 ASN G CA 1
ATOM 8814 C C . ASN D 4 310 ? 171.952 184.773 102.274 1.00 57.89 327 ASN G C 1
ATOM 8815 O O . ASN D 4 310 ? 172.052 185.960 102.596 1.00 66.32 327 ASN G O 1
ATOM 8820 N N . GLN D 4 311 ? 171.173 184.348 101.282 1.00 55.01 328 GLN G N 1
ATOM 8821 C CA . GLN D 4 311 ? 170.130 185.167 100.678 1.00 60.08 328 GLN G CA 1
ATOM 8822 C C . GLN D 4 311 ? 168.788 184.532 101.014 1.00 64.42 328 GLN G C 1
ATOM 8823 O O . GLN D 4 311 ? 168.525 183.390 100.623 1.00 66.28 328 GLN G O 1
ATOM 8829 N N . LEU D 4 312 ? 167.945 185.268 101.734 1.00 65.34 329 LEU G N 1
ATOM 8830 C CA . LEU D 4 312 ? 166.657 184.772 102.216 1.00 61.52 329 LEU G CA 1
ATOM 8831 C C . LEU D 4 312 ? 165.578 185.673 101.624 1.00 66.70 329 LEU G C 1
ATOM 8832 O O . LEU D 4 312 ? 165.206 186.688 102.217 1.00 73.82 329 LEU G O 1
ATOM 8837 N N . LYS D 4 313 ? 165.067 185.292 100.455 1.00 67.71 330 LYS G N 1
ATOM 8838 C CA . LYS D 4 313 ? 164.236 186.168 99.636 1.00 67.80 330 LYS G CA 1
ATOM 8839 C C . LYS D 4 313 ? 162.762 185.849 99.859 1.00 70.30 330 LYS G C 1
ATOM 8840 O O . LYS D 4 313 ? 162.273 184.798 99.430 1.00 72.46 330 LYS G O 1
ATOM 8846 N N . ASN D 4 314 ? 162.058 186.759 100.523 1.00 65.85 331 ASN G N 1
ATOM 8847 C CA . ASN D 4 314 ? 160.608 186.703 100.622 1.00 68.68 331 ASN G CA 1
ATOM 8848 C C . ASN D 4 314 ? 159.977 187.396 99.419 1.00 78.10 331 ASN G C 1
ATOM 8849 O O . ASN D 4 314 ? 160.636 188.133 98.682 1.00 81.45 331 ASN G O 1
ATOM 8854 N N . ASP D 4 315 ? 158.685 187.145 99.224 1.00 82.88 332 ASP G N 1
ATOM 8855 C CA . ASP D 4 315 ? 157.951 187.796 98.146 1.00 87.66 332 ASP G CA 1
ATOM 8856 C C . ASP D 4 315 ? 157.600 189.207 98.606 1.00 91.73 332 ASP G C 1
ATOM 8857 O O . ASP D 4 315 ? 156.715 189.380 99.453 1.00 91.53 332 ASP G O 1
ATOM 8862 N N . PRO D 4 316 ? 158.271 190.235 98.074 1.00 94.51 333 PRO G N 1
ATOM 8863 C CA . PRO D 4 316 ? 158.176 191.568 98.695 1.00 95.80 333 PRO G CA 1
ATOM 8864 C C . PRO D 4 316 ? 156.786 192.178 98.649 1.00 100.42 333 PRO G C 1
ATOM 8865 O O . PRO D 4 316 ? 156.357 192.798 99.632 1.00 96.52 333 PRO G O 1
ATOM 8869 N N . GLU D 4 317 ? 156.069 192.031 97.532 1.00 100.31 334 GLU G N 1
ATOM 8870 C CA . GLU D 4 317 ? 154.751 192.648 97.420 1.00 99.13 334 GLU G CA 1
ATOM 8871 C C . GLU D 4 317 ? 153.769 192.018 98.400 1.00 95.99 334 GLU G C 1
ATOM 8872 O O . GLU D 4 317 ? 152.969 192.722 99.027 1.00 94.30 334 GLU G O 1
ATOM 8878 N N . ARG D 4 318 ? 153.828 190.693 98.560 1.00 93.81 335 ARG G N 1
ATOM 8879 C CA . ARG D 4 318 ? 152.948 190.013 99.507 1.00 88.62 335 ARG G CA 1
ATOM 8880 C C . ARG D 4 318 ? 153.238 190.444 100.941 1.00 85.49 335 ARG G C 1
ATOM 8881 O O . ARG D 4 318 ? 152.311 190.664 101.731 1.00 88.87 335 ARG G O 1
ATOM 8889 N N . ILE D 4 319 ? 154.519 190.562 101.297 1.00 81.91 336 ILE G N 1
ATOM 8890 C CA . ILE D 4 319 ? 154.886 191.000 102.643 1.00 75.98 336 ILE G CA 1
ATOM 8891 C C . ILE D 4 319 ? 154.401 192.424 102.888 1.00 80.30 336 ILE G C 1
ATOM 8892 O O . ILE D 4 319 ? 153.831 192.736 103.942 1.00 84.26 336 ILE G O 1
ATOM 8897 N N . ASP D 4 320 ? 154.616 193.309 101.911 1.00 82.37 337 ASP G N 1
ATOM 8898 C CA . ASP D 4 320 ? 154.171 194.691 102.053 1.00 85.08 337 ASP G CA 1
ATOM 8899 C C . ASP D 4 320 ? 152.655 194.781 102.161 1.00 80.59 337 ASP G C 1
ATOM 8900 O O . ASP D 4 320 ? 152.133 195.654 102.864 1.00 78.39 337 ASP G O 1
ATOM 8905 N N . ALA D 4 321 ? 151.932 193.895 101.471 1.00 79.56 338 ALA G N 1
ATOM 8906 C CA . ALA D 4 321 ? 150.478 193.882 101.585 1.00 75.47 338 ALA G CA 1
ATOM 8907 C C . ALA D 4 321 ? 150.032 193.388 102.955 1.00 74.31 338 ALA G C 1
ATOM 8908 O O . ALA D 4 321 ? 149.107 193.950 103.553 1.00 80.32 338 ALA G O 1
ATOM 8910 N N . LEU D 4 322 ? 150.674 192.335 103.470 1.00 74.07 339 LEU G N 1
ATOM 8911 C CA . LEU D 4 322 ? 150.278 191.795 104.768 1.00 73.93 339 LEU G CA 1
ATOM 8912 C C . LEU D 4 322 ? 150.647 192.727 105.915 1.00 75.44 339 LEU G C 1
ATOM 8913 O O . LEU D 4 322 ? 150.017 192.676 106.977 1.00 76.13 339 LEU G O 1
ATOM 8918 N N . ILE D 4 323 ? 151.664 193.574 105.732 1.00 74.95 340 ILE G N 1
ATOM 8919 C CA . ILE D 4 323 ? 151.973 194.569 106.752 1.00 72.57 340 ILE G CA 1
ATOM 8920 C C . ILE D 4 323 ? 150.850 195.597 106.881 1.00 80.11 340 ILE G C 1
ATOM 8921 O O . ILE D 4 323 ? 150.666 196.183 107.956 1.00 82.81 340 ILE G O 1
ATOM 8926 N N . LYS D 4 324 ? 150.059 195.795 105.829 1.00 81.62 341 LYS G N 1
ATOM 8927 C CA . LYS D 4 324 ? 149.033 196.828 105.807 1.00 78.28 341 LYS G CA 1
ATOM 8928 C C . LYS D 4 324 ? 147.678 196.359 106.331 1.00 77.81 341 LYS G C 1
ATOM 8929 O O . LYS D 4 324 ? 146.737 197.159 106.364 1.00 82.43 341 LYS G O 1
ATOM 8935 N N . GLU D 4 325 ? 147.547 195.096 106.734 1.00 77.04 342 GLU G N 1
ATOM 8936 C CA . GLU D 4 325 ? 146.329 194.655 107.404 1.00 74.46 342 GLU G CA 1
ATOM 8937 C C . GLU D 4 325 ? 146.241 195.275 108.794 1.00 79.12 342 GLU G C 1
ATOM 8938 O O . GLU D 4 325 ? 147.244 195.393 109.502 1.00 77.48 342 GLU G O 1
ATOM 8944 N N . ASP D 4 326 ? 145.030 195.672 109.187 1.00 74.98 343 ASP G N 1
ATOM 8945 C CA . ASP D 4 326 ? 144.830 196.396 110.435 1.00 68.73 343 ASP G CA 1
ATOM 8946 C C . ASP D 4 326 ? 143.962 195.672 111.458 1.00 71.77 343 ASP G C 1
ATOM 8947 O O . ASP D 4 326 ? 143.813 196.172 112.578 1.00 79.12 343 ASP G O 1
ATOM 8952 N N . LYS D 4 327 ? 143.386 194.520 111.116 1.00 71.79 344 LYS G N 1
ATOM 8953 C CA . LYS D 4 327 ? 142.647 193.726 112.089 1.00 72.27 344 LYS G CA 1
ATOM 8954 C C . LYS D 4 327 ? 143.540 192.783 112.885 1.00 73.17 344 LYS G C 1
ATOM 8955 O O . LYS D 4 327 ? 143.068 192.179 113.854 1.00 72.11 344 LYS G O 1
ATOM 8961 N N . ASN D 4 328 ? 144.808 192.648 112.505 1.00 70.68 345 ASN G N 1
ATOM 8962 C CA . ASN D 4 328 ? 145.686 191.634 113.074 1.00 63.64 345 ASN G CA 1
ATOM 8963 C C . ASN D 4 328 ? 147.131 192.032 112.810 1.00 65.28 345 ASN G C 1
ATOM 8964 O O . ASN D 4 328 ? 147.410 192.979 112.070 1.00 73.24 345 ASN G O 1
ATOM 8969 N N . THR D 4 329 ? 148.053 191.300 113.438 1.00 55.38 346 THR G N 1
ATOM 8970 C CA . THR D 4 329 ? 149.483 191.463 113.207 1.00 54.69 346 THR G CA 1
ATOM 8971 C C . THR D 4 329 ? 150.136 190.096 113.045 1.00 64.22 346 THR G C 1
ATOM 8972 O O . THR D 4 329 ? 149.708 189.110 113.652 1.00 72.61 346 THR G O 1
ATOM 8976 N N . TYR D 4 330 ? 151.184 190.049 112.226 1.00 54.26 347 TYR G N 1
ATOM 8977 C CA . TYR D 4 330 ? 151.871 188.814 111.868 1.00 45.61 347 TYR G CA 1
ATOM 8978 C C . TYR D 4 330 ? 153.247 188.746 112.517 1.00 48.58 347 TYR G C 1
ATOM 8979 O O . TYR D 4 330 ? 153.746 189.720 113.088 1.00 54.55 347 TYR G O 1
ATOM 8988 N N . LEU D 4 331 ? 153.860 187.565 112.426 1.00 51.42 348 LEU G N 1
ATOM 8989 C CA . LEU D 4 331 ? 155.178 187.341 113.009 1.00 49.31 348 LEU G CA 1
ATOM 8990 C C . LEU D 4 331 ? 156.021 186.470 112.069 1.00 56.45 348 LEU G C 1
ATOM 8991 O O . LEU D 4 331 ? 156.701 185.531 112.494 1.00 63.20 348 LEU G O 1
ATOM 8996 N N . LYS D 4 332 ? 155.972 186.772 110.769 1.00 57.36 349 LYS G N 1
ATOM 8997 C CA . LYS D 4 332 ? 156.674 185.990 109.751 1.00 56.41 349 LYS G CA 1
ATOM 8998 C C . LYS D 4 332 ? 158.181 186.038 109.997 1.00 61.50 349 LYS G C 1
ATOM 8999 O O . LYS D 4 332 ? 158.796 187.105 109.914 1.00 70.53 349 LYS G O 1
ATOM 9005 N N . SER D 4 333 ? 158.780 184.876 110.289 1.00 62.35 350 SER G N 1
ATOM 9006 C CA . SER D 4 333 ? 160.078 184.838 110.965 1.00 73.75 350 SER G CA 1
ATOM 9007 C C . SER D 4 333 ? 161.307 185.102 110.091 1.00 84.75 350 SER G C 1
ATOM 9008 O O . SER D 4 333 ? 162.162 185.900 110.497 1.00 92.52 350 SER G O 1
ATOM 9011 N N . PRO D 4 334 ? 161.472 184.474 108.905 1.00 78.33 351 PRO G N 1
ATOM 9012 C CA . PRO D 4 334 ? 162.731 184.657 108.179 1.00 76.93 351 PRO G CA 1
ATOM 9013 C C . PRO D 4 334 ? 162.855 186.044 107.563 1.00 80.93 351 PRO G C 1
ATOM 9014 O O . PRO D 4 334 ? 162.609 186.225 106.366 1.00 80.76 351 PRO G O 1
ATOM 9018 N N . ALA D 4 335 ? 163.245 187.024 108.383 1.00 77.94 352 ALA G N 1
ATOM 9019 C CA . ALA D 4 335 ? 163.394 188.417 107.952 1.00 76.76 352 ALA G CA 1
ATOM 9020 C C . ALA D 4 335 ? 162.097 188.951 107.350 1.00 80.33 352 ALA G C 1
ATOM 9021 O O . ALA D 4 335 ? 162.103 189.704 106.375 1.00 86.56 352 ALA G O 1
ATOM 9023 N N . GLY D 4 336 ? 160.974 188.566 107.950 1.00 72.51 353 GLY G N 1
ATOM 9024 C CA . GLY D 4 336 ? 159.668 188.926 107.437 1.00 65.86 353 GLY G CA 1
ATOM 9025 C C . GLY D 4 336 ? 159.022 190.075 108.181 1.00 71.18 353 GLY G C 1
ATOM 9026 O O . GLY D 4 336 ? 159.331 191.242 107.919 1.00 83.35 353 GLY G O 1
ATOM 9027 N N . ILE D 4 337 ? 158.127 189.762 109.114 1.00 66.15 354 ILE G N 1
ATOM 9028 C CA . ILE D 4 337 ? 157.339 190.762 109.824 1.00 60.32 354 ILE G CA 1
ATOM 9029 C C . ILE D 4 337 ? 157.534 190.581 111.323 1.00 60.52 354 ILE G C 1
ATOM 9030 O O . ILE D 4 337 ? 157.460 189.458 111.834 1.00 62.81 354 ILE G O 1
ATOM 9035 N N . PHE D 4 338 ? 157.796 191.685 112.018 1.00 58.97 355 PHE G N 1
ATOM 9036 C CA . PHE D 4 338 ? 157.710 191.756 113.468 1.00 51.52 355 PHE G CA 1
ATOM 9037 C C . PHE D 4 338 ? 156.439 192.505 113.857 1.00 55.09 355 PHE G C 1
ATOM 9038 O O . PHE D 4 338 ? 155.761 193.105 113.021 1.00 60.44 355 PHE G O 1
ATOM 9046 N N . THR D 4 339 ? 156.119 192.477 115.148 1.00 50.57 356 THR G N 1
ATOM 9047 C CA . THR D 4 339 ? 155.018 193.267 115.680 1.00 55.86 356 THR G CA 1
ATOM 9048 C C . THR D 4 339 ? 155.533 194.185 116.782 1.00 51.49 356 THR G C 1
ATOM 9049 O O . THR D 4 339 ? 156.377 193.793 117.594 1.00 58.99 356 THR G O 1
ATOM 9053 N N . GLU D 4 340 ? 155.041 195.422 116.777 1.00 48.01 357 GLU G N 1
ATOM 9054 C CA . GLU D 4 340 ? 155.501 196.473 117.673 1.00 49.37 357 GLU G CA 1
ATOM 9055 C C . GLU D 4 340 ? 154.359 196.882 118.592 1.00 62.94 357 GLU G C 1
ATOM 9056 O O . GLU D 4 340 ? 153.231 197.083 118.131 1.00 72.74 357 GLU G O 1
ATOM 9062 N N . ALA D 4 341 ? 154.654 197.009 119.883 1.00 62.34 358 ALA G N 1
ATOM 9063 C CA . ALA D 4 341 ? 153.659 197.351 120.889 1.00 57.33 358 ALA G CA 1
ATOM 9064 C C . ALA D 4 341 ? 154.057 198.637 121.600 1.00 57.16 358 ALA G C 1
ATOM 9065 O O . ALA D 4 341 ? 155.241 198.877 121.854 1.00 63.18 358 ALA G O 1
ATOM 9067 N N . THR D 4 342 ? 153.059 199.459 121.921 1.00 53.94 359 THR G N 1
ATOM 9068 C CA . THR D 4 342 ? 153.260 200.734 122.604 1.00 56.12 359 THR G CA 1
ATOM 9069 C C . THR D 4 342 ? 152.724 200.610 124.025 1.00 60.42 359 THR G C 1
ATOM 9070 O O . THR D 4 342 ? 151.509 200.507 124.229 1.00 72.05 359 THR G O 1
ATOM 9074 N N . LEU D 4 343 ? 153.628 200.623 125.004 1.00 57.47 360 LEU G N 1
ATOM 9075 C CA . LEU D 4 343 ? 153.241 200.452 126.395 1.00 59.32 360 LEU G CA 1
ATOM 9076 C C . LEU D 4 343 ? 152.716 201.762 126.984 1.00 66.32 360 LEU G C 1
ATOM 9077 O O . LEU D 4 343 ? 153.176 202.847 126.619 1.00 76.18 360 LEU G O 1
ATOM 9082 N N . PRO D 4 344 ? 151.744 201.682 127.911 1.00 61.87 361 PRO G N 1
ATOM 9083 C CA . PRO D 4 344 ? 151.143 202.875 128.514 1.00 59.89 361 PRO G CA 1
ATOM 9084 C C . PRO D 4 344 ? 151.904 203.367 129.744 1.00 68.99 361 PRO G C 1
ATOM 9085 O O . PRO D 4 344 ? 151.333 203.533 130.828 1.00 75.52 361 PRO G O 1
ATOM 9089 N N . ILE D 4 345 ? 153.204 203.616 129.578 1.00 67.94 362 ILE G N 1
ATOM 9090 C CA . ILE D 4 345 ? 154.066 203.906 130.723 1.00 61.79 362 ILE G CA 1
ATOM 9091 C C . ILE D 4 345 ? 153.627 205.185 131.426 1.00 71.77 362 ILE G C 1
ATOM 9092 O O . ILE D 4 345 ? 153.672 205.275 132.659 1.00 80.58 362 ILE G O 1
ATOM 9097 N N . SER D 4 346 ? 153.202 206.193 130.661 1.00 71.26 363 SER G N 1
ATOM 9098 C CA . SER D 4 346 ? 152.798 207.459 131.266 1.00 73.39 363 SER G CA 1
ATOM 9099 C C . SER D 4 346 ? 151.586 207.282 132.176 1.00 79.28 363 SER G C 1
ATOM 9100 O O . SER D 4 346 ? 151.532 207.853 133.273 1.00 77.80 363 SER G O 1
ATOM 9103 N N . ASP D 4 347 ? 150.603 206.491 131.739 1.00 83.24 364 ASP G N 1
ATOM 9104 C CA . ASP D 4 347 ? 149.418 206.263 132.561 1.00 80.61 364 ASP G CA 1
ATOM 9105 C C . ASP D 4 347 ? 149.759 205.504 133.839 1.00 79.26 364 ASP G C 1
ATOM 9106 O O . ASP D 4 347 ? 149.217 205.807 134.907 1.00 85.13 364 ASP G O 1
ATOM 9111 N N . ILE D 4 348 ? 150.642 204.505 133.747 1.00 71.73 365 ILE G N 1
ATOM 9112 C CA . ILE D 4 348 ? 151.084 203.796 134.946 1.00 67.85 365 ILE G CA 1
ATOM 9113 C C . ILE D 4 348 ? 151.794 204.755 135.892 1.00 68.69 365 ILE G C 1
ATOM 9114 O O . ILE D 4 348 ? 151.568 204.741 137.108 1.00 75.82 365 ILE G O 1
ATOM 9119 N N . GLN D 4 349 ? 152.661 205.608 135.341 1.00 66.87 366 GLN G N 1
ATOM 9120 C CA . GLN D 4 349 ? 153.415 206.564 136.143 1.00 76.37 366 GLN G CA 1
ATOM 9121 C C . GLN D 4 349 ? 152.508 207.601 136.798 1.00 80.96 366 GLN G C 1
ATOM 9122 O O . GLN D 4 349 ? 152.858 208.149 137.850 1.00 78.29 366 GLN G O 1
ATOM 9128 N N . ASN D 4 350 ? 151.351 207.886 136.201 1.00 84.27 367 ASN G N 1
ATOM 9129 C CA . ASN D 4 350 ? 150.414 208.816 136.826 1.00 81.40 367 ASN G CA 1
ATOM 9130 C C . ASN D 4 350 ? 149.496 208.153 137.849 1.00 79.66 367 ASN G C 1
ATOM 9131 O O . ASN D 4 350 ? 149.282 208.706 138.934 1.00 83.92 367 ASN G O 1
ATOM 9136 N N . GLU D 4 351 ? 148.945 206.980 137.536 1.00 77.87 368 GLU G N 1
ATOM 9137 C CA . GLU D 4 351 ? 147.887 206.401 138.356 1.00 79.95 368 GLU G CA 1
ATOM 9138 C C . GLU D 4 351 ? 148.409 205.575 139.525 1.00 84.76 368 GLU G C 1
ATOM 9139 O O . GLU D 4 351 ? 147.740 205.497 140.563 1.00 89.39 368 GLU G O 1
ATOM 9145 N N . LEU D 4 352 ? 149.585 204.963 139.396 1.00 78.71 369 LEU G N 1
ATOM 9146 C CA . LEU D 4 352 ? 150.124 204.091 140.433 1.00 70.95 369 LEU G CA 1
ATOM 9147 C C . LEU D 4 352 ? 151.376 204.669 141.087 1.00 73.79 369 LEU G C 1
ATOM 9148 O O . LEU D 4 352 ? 152.275 203.924 141.485 1.00 75.31 369 LEU G O 1
ATOM 9153 N N . THR D 4 353 ? 151.453 205.992 141.204 1.00 81.94 370 THR G N 1
ATOM 9154 C CA . THR D 4 353 ? 152.542 206.601 141.955 1.00 89.06 370 THR G CA 1
ATOM 9155 C C . THR D 4 353 ? 152.325 206.375 143.449 1.00 85.52 370 THR G C 1
ATOM 9156 O O . THR D 4 353 ? 151.214 206.542 143.963 1.00 86.45 370 THR G O 1
ATOM 9160 N N . GLY D 4 354 ? 153.385 205.959 144.140 1.00 75.59 371 GLY G N 1
ATOM 9161 C CA . GLY D 4 354 ? 153.299 205.608 145.541 1.00 72.60 371 GLY G CA 1
ATOM 9162 C C . GLY D 4 354 ? 153.013 204.147 145.824 1.00 68.69 371 GLY G C 1
ATOM 9163 O O . GLY D 4 354 ? 153.081 203.736 146.989 1.00 68.84 371 GLY G O 1
ATOM 9164 N N . ASP D 4 355 ? 152.695 203.353 144.806 1.00 66.72 372 ASP G N 1
ATOM 9165 C CA . ASP D 4 355 ? 152.469 201.927 144.979 1.00 63.40 372 ASP G CA 1
ATOM 9166 C C . ASP D 4 355 ? 153.765 201.142 144.817 1.00 65.82 372 ASP G C 1
ATOM 9167 O O . ASP D 4 355 ? 154.738 201.607 144.217 1.00 73.91 372 ASP G O 1
ATOM 9172 N N . THR D 4 356 ? 153.762 199.932 145.367 1.00 67.73 373 THR G N 1
ATOM 9173 C CA . THR D 4 356 ? 154.747 198.917 145.025 1.00 65.12 373 THR G CA 1
ATOM 9174 C C . THR D 4 356 ? 154.150 198.027 143.943 1.00 66.66 373 THR G C 1
ATOM 9175 O O . THR D 4 356 ? 153.107 197.401 144.158 1.00 71.61 373 THR G O 1
ATOM 9179 N N . LEU D 4 357 ? 154.796 197.981 142.782 1.00 61.43 374 LEU G N 1
ATOM 9180 C CA . LEU D 4 357 ? 154.345 197.102 141.714 1.00 60.48 374 LEU G CA 1
ATOM 9181 C C . LEU D 4 357 ? 154.759 195.669 142.020 1.00 58.54 374 LEU G C 1
ATOM 9182 O O . LEU D 4 357 ? 155.940 195.390 142.250 1.00 59.98 374 LEU G O 1
ATOM 9187 N N . ASN D 4 358 ? 153.784 194.763 142.027 1.00 57.50 375 ASN G N 1
ATOM 9188 C CA . ASN D 4 358 ? 154.051 193.360 142.302 1.00 55.70 375 ASN G CA 1
ATOM 9189 C C . ASN D 4 358 ? 154.056 192.495 141.049 1.00 54.23 375 ASN G C 1
ATOM 9190 O O . ASN D 4 358 ? 154.701 191.441 141.050 1.00 67.09 375 ASN G O 1
ATOM 9195 N N . ALA D 4 359 ? 153.365 192.913 139.989 1.00 54.46 376 ALA G N 1
ATOM 9196 C CA . ALA D 4 359 ? 153.397 192.201 138.720 1.00 60.08 376 ALA G CA 1
ATOM 9197 C C . ALA D 4 359 ? 152.832 193.097 137.627 1.00 67.96 376 ALA G C 1
ATOM 9198 O O . ALA D 4 359 ? 151.867 193.831 137.855 1.00 67.52 376 ALA G O 1
ATOM 9200 N N . VAL D 4 360 ? 153.447 193.032 136.449 1.00 68.04 377 VAL G N 1
ATOM 9201 C CA . VAL D 4 360 ? 152.972 193.710 135.246 1.00 59.76 377 VAL G CA 1
ATOM 9202 C C . VAL D 4 360 ? 152.943 192.663 134.140 1.00 63.26 377 VAL G C 1
ATOM 9203 O O . VAL D 4 360 ? 154.001 192.208 133.689 1.00 68.37 377 VAL G O 1
ATOM 9207 N N . LYS D 4 361 ? 151.747 192.284 133.699 1.00 59.07 378 LYS G N 1
ATOM 9208 C CA . LYS D 4 361 ? 151.577 191.161 132.785 1.00 58.06 378 LYS G CA 1
ATOM 9209 C C . LYS D 4 361 ? 151.098 191.644 131.422 1.00 63.71 378 LYS G C 1
ATOM 9210 O O . LYS D 4 361 ? 150.127 192.401 131.330 1.00 66.02 378 LYS G O 1
ATOM 9216 N N . LEU D 4 362 ? 151.784 191.198 130.372 1.00 63.79 379 LEU G N 1
ATOM 9217 C CA . LEU D 4 362 ? 151.405 191.451 128.990 1.00 60.66 379 LEU G CA 1
ATOM 9218 C C . LEU D 4 362 ? 151.248 190.122 128.265 1.00 62.99 379 LEU G C 1
ATOM 9219 O O . LEU D 4 362 ? 152.086 189.225 128.410 1.00 70.47 379 LEU G O 1
ATOM 9224 N N . THR D 4 363 ? 150.175 189.992 127.488 1.00 52.87 380 THR G N 1
ATOM 9225 C CA . THR D 4 363 ? 149.873 188.750 126.789 1.00 56.83 380 THR G CA 1
ATOM 9226 C C . THR D 4 363 ? 149.557 189.030 125.328 1.00 63.85 380 THR G C 1
ATOM 9227 O O . THR D 4 363 ? 148.716 189.881 125.021 1.00 69.08 380 THR G O 1
ATOM 9231 N N . PHE D 4 364 ? 150.233 188.312 124.436 1.00 61.70 381 PHE G N 1
ATOM 9232 C CA . PHE D 4 364 ? 149.888 188.264 123.023 1.00 55.04 381 PHE G CA 1
ATOM 9233 C C . PHE D 4 364 ? 149.221 186.924 122.744 1.00 63.18 381 PHE G C 1
ATOM 9234 O O . PHE D 4 364 ? 149.644 185.892 123.273 1.00 66.34 381 PHE G O 1
ATOM 9242 N N . THR D 4 365 ? 148.174 186.937 121.923 1.00 66.18 382 THR G N 1
ATOM 9243 C CA . THR D 4 365 ? 147.418 185.719 121.679 1.00 68.20 382 THR G CA 1
ATOM 9244 C C . THR D 4 365 ? 146.973 185.673 120.223 1.00 66.81 382 THR G C 1
ATOM 9245 O O . THR D 4 365 ? 146.828 186.710 119.570 1.00 67.37 382 THR G O 1
ATOM 9249 N N . ASN D 4 366 ? 146.744 184.458 119.723 1.00 63.92 383 ASN G N 1
ATOM 9250 C CA . ASN D 4 366 ? 146.787 184.192 118.293 1.00 60.24 383 ASN G CA 1
ATOM 9251 C C . ASN D 4 366 ? 145.597 183.367 117.816 1.00 60.92 383 ASN G C 1
ATOM 9252 O O . ASN D 4 366 ? 144.903 182.711 118.598 1.00 74.79 383 ASN G O 1
ATOM 9257 N N . TYR D 4 367 ? 145.380 183.420 116.501 1.00 55.23 384 TYR G N 1
ATOM 9258 C CA . TYR D 4 367 ? 144.462 182.551 115.782 1.00 62.50 384 TYR G CA 1
ATOM 9259 C C . TYR D 4 367 ? 145.126 181.202 115.502 1.00 70.06 384 TYR G C 1
ATOM 9260 O O . TYR D 4 367 ? 146.341 181.035 115.643 1.00 68.71 384 TYR G O 1
ATOM 9269 N N . ASN D 4 368 ? 144.317 180.231 115.084 1.00 79.06 385 ASN G N 1
ATOM 9270 C CA . ASN D 4 368 ? 144.844 178.925 114.714 1.00 87.25 385 ASN G CA 1
ATOM 9271 C C . ASN D 4 368 ? 145.451 178.956 113.312 1.00 94.35 385 ASN G C 1
ATOM 9272 O O . ASN D 4 368 ? 145.151 179.829 112.493 1.00 98.00 385 ASN G O 1
ATOM 9277 N N . GLN D 4 369 ? 146.318 177.981 113.046 1.00 99.97 386 GLN G N 1
ATOM 9278 C CA . GLN D 4 369 ? 146.897 177.829 111.717 1.00 106.29 386 GLN G CA 1
ATOM 9279 C C . GLN D 4 369 ? 145.831 177.383 110.722 1.00 116.58 386 GLN G C 1
ATOM 9280 O O . GLN D 4 369 ? 144.931 176.608 111.055 1.00 119.31 386 GLN G O 1
ATOM 9286 N N . THR D 4 370 ? 145.944 177.872 109.491 1.00 118.94 387 THR G N 1
ATOM 9287 C CA . THR D 4 370 ? 144.930 177.648 108.472 1.00 123.73 387 THR G CA 1
ATOM 9288 C C . THR D 4 370 ? 145.261 176.433 107.610 1.00 130.92 387 THR G C 1
ATOM 9289 O O . THR D 4 370 ? 146.401 175.965 107.555 1.00 132.45 387 THR G O 1
ATOM 9293 N N . GLY D 4 371 ? 144.228 175.911 106.945 1.00 135.78 388 GLY G N 1
ATOM 9294 C CA . GLY D 4 371 ? 144.392 175.021 105.815 1.00 141.01 388 GLY G CA 1
ATOM 9295 C C . GLY D 4 371 ? 144.625 173.560 106.130 1.00 144.80 388 GLY G C 1
ATOM 9296 O O . GLY D 4 371 ? 144.452 172.721 105.237 1.00 142.62 388 GLY G O 1
ATOM 9297 N N . ASP D 4 372 ? 145.014 173.222 107.361 1.00 147.88 389 ASP G N 1
ATOM 9298 C CA . ASP D 4 372 ? 145.306 171.837 107.746 1.00 149.80 389 ASP G CA 1
ATOM 9299 C C . ASP D 4 372 ? 146.350 171.206 106.823 1.00 146.18 389 ASP G C 1
ATOM 9300 O O . ASP D 4 372 ? 146.295 170.013 106.514 1.00 143.37 389 ASP G O 1
ATOM 9305 N N . LYS D 4 373 ? 147.314 172.010 106.378 1.00 139.93 390 LYS G N 1
ATOM 9306 C CA . LYS D 4 373 ? 148.319 171.511 105.449 1.00 133.85 390 LYS G CA 1
ATOM 9307 C C . LYS D 4 373 ? 149.298 170.579 106.154 1.00 131.61 390 LYS G C 1
ATOM 9308 O O . LYS D 4 373 ? 149.661 170.790 107.315 1.00 130.66 390 LYS G O 1
ATOM 9314 N N . LYS D 4 374 ? 149.724 169.539 105.433 1.00 128.19 391 LYS G N 1
ATOM 9315 C CA . LYS D 4 374 ? 150.575 168.505 106.014 1.00 125.24 391 LYS G CA 1
ATOM 9316 C C . LYS D 4 374 ? 151.956 169.048 106.367 1.00 119.67 391 LYS G C 1
ATOM 9317 O O . LYS D 4 374 ? 152.451 168.838 107.481 1.00 116.00 391 LYS G O 1
ATOM 9323 N N . PHE D 4 375 ? 152.590 169.755 105.432 1.00 115.68 392 PHE G N 1
ATOM 9324 C CA . PHE D 4 375 ? 153.952 170.246 105.622 1.00 108.16 392 PHE G CA 1
ATOM 9325 C C . PHE D 4 375 ? 153.993 171.768 105.653 1.00 108.37 392 PHE G C 1
ATOM 9326 O O . PHE D 4 375 ? 154.843 172.385 105.004 1.00 105.06 392 PHE G O 1
ATOM 9334 N N . GLY D 4 376 ? 153.073 172.381 106.397 1.00 110.60 393 GLY G N 1
ATOM 9335 C CA . GLY D 4 376 ? 152.994 173.823 106.476 1.00 98.03 393 GLY G CA 1
ATOM 9336 C C . GLY D 4 376 ? 153.933 174.426 107.507 1.00 83.53 393 GLY G C 1
ATOM 9337 O O . GLY D 4 376 ? 154.689 173.743 108.197 1.00 83.43 393 GLY G O 1
ATOM 9338 N N . MET D 4 377 ? 153.865 175.752 107.604 1.00 76.27 394 MET G N 1
ATOM 9339 C CA . MET D 4 377 ? 154.720 176.511 108.506 1.00 69.49 394 MET G CA 1
ATOM 9340 C C . MET D 4 377 ? 154.184 176.452 109.932 1.00 77.12 394 MET G C 1
ATOM 9341 O O . MET D 4 377 ? 152.970 176.439 110.155 1.00 80.88 394 MET G O 1
ATOM 9346 N N . ALA D 4 378 ? 155.096 176.425 110.899 1.00 74.88 395 ALA G N 1
ATOM 9347 C CA . ALA D 4 378 ? 154.747 176.263 112.302 1.00 69.37 395 ALA G CA 1
ATOM 9348 C C . ALA D 4 378 ? 154.773 177.597 113.041 1.00 67.17 395 ALA G C 1
ATOM 9349 O O . ALA D 4 378 ? 155.326 178.592 112.567 1.00 73.20 395 ALA G O 1
ATOM 9351 N N . ILE D 4 379 ? 154.154 177.600 114.214 1.00 64.54 396 ILE G N 1
ATOM 9352 C CA . ILE D 4 379 ? 154.138 178.784 115.077 1.00 63.25 396 ILE G CA 1
ATOM 9353 C C . ILE D 4 379 ? 155.496 178.908 115.765 1.00 63.72 396 ILE G C 1
ATOM 9354 O O . ILE D 4 379 ? 156.021 177.898 116.260 1.00 61.27 396 ILE G O 1
ATOM 9359 N N . PRO D 4 380 ? 156.095 180.100 115.803 1.00 63.15 397 PRO G N 1
ATOM 9360 C CA . PRO D 4 380 ? 157.395 180.263 116.465 1.00 62.00 397 PRO G CA 1
ATOM 9361 C C . PRO D 4 380 ? 157.334 179.830 117.922 1.00 64.08 397 PRO G C 1
ATOM 9362 O O . PRO D 4 380 ? 156.525 180.331 118.707 1.00 64.52 397 PRO G O 1
ATOM 9366 N N . SER D 4 381 ? 158.214 178.892 118.283 1.00 65.80 398 SER G N 1
ATOM 9367 C CA . SER D 4 381 ? 158.148 178.275 119.605 1.00 71.55 398 SER G CA 1
ATOM 9368 C C . SER D 4 381 ? 158.626 179.224 120.699 1.00 68.20 398 SER G C 1
ATOM 9369 O O . SER D 4 381 ? 158.093 179.208 121.814 1.00 70.24 398 SER G O 1
ATOM 9372 N N . THR D 4 382 ? 159.632 180.045 120.409 1.00 62.61 399 THR G N 1
ATOM 9373 C CA . THR D 4 382 ? 160.180 180.982 121.381 1.00 62.61 399 THR G CA 1
ATOM 9374 C C . THR D 4 382 ? 160.271 182.365 120.755 1.00 60.81 399 THR G C 1
ATOM 9375 O O . THR D 4 382 ? 160.694 182.508 119.604 1.00 62.91 399 THR G O 1
ATOM 9379 N N . VAL D 4 383 ? 159.869 183.383 121.516 1.00 52.11 400 VAL G N 1
ATOM 9380 C CA . VAL D 4 383 ? 159.895 184.765 121.053 1.00 46.70 400 VAL G CA 1
ATOM 9381 C C . VAL D 4 383 ? 160.551 185.636 122.115 1.00 47.14 400 VAL G C 1
ATOM 9382 O O . VAL D 4 383 ? 160.550 185.307 123.306 1.00 54.04 400 VAL G O 1
ATOM 9386 N N . MET D 4 384 ? 161.108 186.762 121.675 1.00 46.56 401 MET G N 1
ATOM 9387 C CA . MET D 4 384 ? 161.744 187.727 122.558 1.00 44.15 401 MET G CA 1
ATOM 9388 C C . MET D 4 384 ? 161.049 189.075 122.440 1.00 51.34 401 MET G C 1
ATOM 9389 O O . MET D 4 384 ? 160.739 189.530 121.335 1.00 58.04 401 MET G O 1
ATOM 9394 N N . LEU D 4 385 ? 160.809 189.708 123.584 1.00 48.69 402 LEU G N 1
ATOM 9395 C CA . LEU D 4 385 ? 160.283 191.064 123.648 1.00 44.00 402 LEU G CA 1
ATOM 9396 C C . LEU D 4 385 ? 161.388 191.983 124.145 1.00 51.71 402 LEU G C 1
ATOM 9397 O O . LEU D 4 385 ? 161.967 191.741 125.209 1.00 59.23 402 LEU G O 1
ATOM 9402 N N . VAL D 4 386 ? 161.682 193.030 123.378 1.00 50.49 403 VAL G N 1
ATOM 9403 C CA . VAL D 4 386 ? 162.815 193.905 123.653 1.00 49.60 403 VAL G CA 1
ATOM 9404 C C . VAL D 4 386 ? 162.412 195.345 123.366 1.00 50.61 403 VAL G C 1
ATOM 9405 O O . VAL D 4 386 ? 161.647 195.614 122.433 1.00 55.19 403 VAL G O 1
ATOM 9409 N N . ARG D 4 387 ? 162.911 196.270 124.186 1.00 51.36 404 ARG G N 1
ATOM 9410 C CA . ARG D 4 387 ? 162.679 197.688 123.947 1.00 52.31 404 ARG G CA 1
ATOM 9411 C C . ARG D 4 387 ? 163.260 198.089 122.596 1.00 52.96 404 ARG G C 1
ATOM 9412 O O . ARG D 4 387 ? 164.368 197.683 122.234 1.00 58.71 404 ARG G O 1
ATOM 9420 N N . LYS D 4 388 ? 162.498 198.892 121.847 1.00 52.51 405 LYS G N 1
ATOM 9421 C CA . LYS D 4 388 ? 162.857 199.191 120.464 1.00 54.75 405 LYS G CA 1
ATOM 9422 C C . LYS D 4 388 ? 164.192 199.919 120.356 1.00 63.50 405 LYS G C 1
ATOM 9423 O O . LYS D 4 388 ? 164.822 199.885 119.294 1.00 69.46 405 LYS G O 1
ATOM 9429 N N . LYS D 4 389 ? 164.646 200.557 121.437 1.00 61.21 406 LYS G N 1
ATOM 9430 C CA . LYS D 4 389 ? 165.961 201.189 121.434 1.00 59.93 406 LYS G CA 1
ATOM 9431 C C . LYS D 4 389 ? 167.072 200.171 121.197 1.00 65.31 406 LYS G C 1
ATOM 9432 O O . LYS D 4 389 ? 168.129 200.519 120.657 1.00 66.11 406 LYS G O 1
ATOM 9438 N N . PHE D 4 390 ? 166.847 198.910 121.574 1.00 66.63 407 PHE G N 1
ATOM 9439 C CA . PHE D 4 390 ? 167.844 197.852 121.442 1.00 62.27 407 PHE G CA 1
ATOM 9440 C C . PHE D 4 390 ? 167.504 196.860 120.332 1.00 66.19 407 PHE G C 1
ATOM 9441 O O . PHE D 4 390 ? 168.000 195.730 120.354 1.00 72.20 407 PHE G O 1
ATOM 9449 N N . GLN D 4 391 ? 166.667 197.254 119.367 1.00 64.85 408 GLN G N 1
ATOM 9450 C CA . GLN D 4 391 ? 166.132 196.289 118.407 1.00 66.22 408 GLN G CA 1
ATOM 9451 C C . GLN D 4 391 ? 167.242 195.597 117.625 1.00 73.98 408 GLN G C 1
ATOM 9452 O O . GLN D 4 391 ? 167.267 194.364 117.520 1.00 76.68 408 GLN G O 1
ATOM 9458 N N . ASP D 4 392 ? 168.173 196.371 117.074 1.00 75.46 409 ASP G N 1
ATOM 9459 C CA . ASP D 4 392 ? 169.272 195.814 116.294 1.00 79.32 409 ASP G CA 1
ATOM 9460 C C . ASP D 4 392 ? 170.586 195.763 117.058 1.00 80.64 409 ASP G C 1
ATOM 9461 O O . ASP D 4 392 ? 171.441 194.931 116.741 1.00 86.52 409 ASP G O 1
ATOM 9466 N N . SER D 4 393 ? 170.762 196.631 118.057 1.00 75.21 410 SER G N 1
ATOM 9467 C CA . SER D 4 393 ? 171.984 196.609 118.855 1.00 68.00 410 SER G CA 1
ATOM 9468 C C . SER D 4 393 ? 172.115 195.314 119.645 1.00 75.28 410 SER G C 1
ATOM 9469 O O . SER D 4 393 ? 173.233 194.834 119.866 1.00 79.63 410 SER G O 1
ATOM 9472 N N . PHE D 4 394 ? 170.989 194.739 120.073 1.00 70.50 411 PHE G N 1
ATOM 9473 C CA . PHE D 4 394 ? 171.019 193.524 120.882 1.00 64.84 411 PHE G CA 1
ATOM 9474 C C . PHE D 4 394 ? 171.700 192.381 120.140 1.00 72.08 411 PHE G C 1
ATOM 9475 O O . PHE D 4 394 ? 172.551 191.679 120.700 1.00 76.88 411 PHE G O 1
ATOM 9483 N N . PHE D 4 395 ? 171.340 192.179 118.872 1.00 73.14 412 PHE G N 1
ATOM 9484 C CA . PHE D 4 395 ? 171.904 191.075 118.107 1.00 72.47 412 PHE G CA 1
ATOM 9485 C C . PHE D 4 395 ? 173.280 191.407 117.544 1.00 75.69 412 PHE G C 1
ATOM 9486 O O . PHE D 4 395 ? 174.090 190.499 117.326 1.00 77.00 412 PHE G O 1
ATOM 9494 N N . LYS D 4 396 ? 173.563 192.689 117.305 1.00 76.91 413 LYS G N 1
ATOM 9495 C CA . LYS D 4 396 ? 174.874 193.069 116.789 1.00 76.15 413 LYS G CA 1
ATOM 9496 C C . LYS D 4 396 ? 175.951 192.957 117.861 1.00 80.66 413 LYS G C 1
ATOM 9497 O O . LYS D 4 396 ? 177.108 192.656 117.545 1.00 88.26 413 LYS G O 1
ATOM 9503 N N . ASP D 4 397 ? 175.597 193.192 119.123 1.00 75.72 414 ASP G N 1
ATOM 9504 C CA . ASP D 4 397 ? 176.528 193.049 120.235 1.00 79.13 414 ASP G CA 1
ATOM 9505 C C . ASP D 4 397 ? 176.489 191.664 120.869 1.00 77.37 414 ASP G C 1
ATOM 9506 O O . ASP D 4 397 ? 177.200 191.432 121.853 1.00 80.64 414 ASP G O 1
ATOM 9511 N N . ASN D 4 398 ? 175.679 190.747 120.330 1.00 75.47 415 ASN G N 1
ATOM 9512 C CA . ASN D 4 398 ? 175.627 189.355 120.786 1.00 74.37 415 ASN G CA 1
ATOM 9513 C C . ASN D 4 398 ? 175.285 189.258 122.272 1.00 77.03 415 ASN G C 1
ATOM 9514 O O . ASN D 4 398 ? 175.884 188.482 123.019 1.00 80.54 415 ASN G O 1
ATOM 9519 N N . LYS D 4 399 ? 174.309 190.049 122.706 1.00 75.13 416 LYS G N 1
ATOM 9520 C CA . LYS D 4 399 ? 173.922 190.070 124.107 1.00 70.71 416 LYS G CA 1
ATOM 9521 C C . LYS D 4 399 ? 173.032 188.878 124.449 1.00 70.40 416 LYS G C 1
ATOM 9522 O O . LYS D 4 399 ? 172.431 188.241 123.579 1.00 74.15 416 LYS G O 1
ATOM 9528 N N . LEU D 4 400 ? 172.961 188.578 125.742 1.00 69.61 417 LEU G N 1
ATOM 9529 C CA . LEU D 4 400 ? 171.971 187.663 126.288 1.00 74.44 417 LEU G CA 1
ATOM 9530 C C . LEU D 4 400 ? 170.857 188.463 126.957 1.00 81.60 417 LEU G C 1
ATOM 9531 O O . LEU D 4 400 ? 170.973 189.672 127.171 1.00 84.52 417 LEU G O 1
ATOM 9536 N N . SER D 4 401 ? 169.765 187.771 127.285 1.00 83.77 418 SER G N 1
ATOM 9537 C CA . SER D 4 401 ? 168.578 188.446 127.797 1.00 79.62 418 SER G CA 1
ATOM 9538 C C . SER D 4 401 ? 168.898 189.212 129.076 1.00 82.64 418 SER G C 1
ATOM 9539 O O . SER D 4 401 ? 169.542 188.687 129.990 1.00 84.72 418 SER G O 1
ATOM 9542 N N . ASP D 4 402 ? 168.437 190.461 129.132 1.00 82.50 419 ASP G N 1
ATOM 9543 C CA . ASP D 4 402 ? 168.867 191.418 130.142 1.00 85.51 419 ASP G CA 1
ATOM 9544 C C . ASP D 4 402 ? 168.018 191.397 131.406 1.00 83.19 419 ASP G C 1
ATOM 9545 O O . ASP D 4 402 ? 168.509 191.792 132.470 1.00 83.79 419 ASP G O 1
ATOM 9550 N N . GLY D 4 403 ? 166.765 190.958 131.321 1.00 74.69 420 GLY G N 1
ATOM 9551 C CA . GLY D 4 403 ? 165.892 190.969 132.478 1.00 63.42 420 GLY G CA 1
ATOM 9552 C C . GLY D 4 403 ? 165.242 192.317 132.714 1.00 69.88 420 GLY G C 1
ATOM 9553 O O . GLY D 4 403 ? 164.040 192.396 132.980 1.00 72.05 420 GLY G O 1
ATOM 9554 N N . VAL D 4 404 ? 166.029 193.391 132.626 1.00 73.87 421 VAL G N 1
ATOM 9555 C CA . VAL D 4 404 ? 165.500 194.740 132.794 1.00 72.38 421 VAL G CA 1
ATOM 9556 C C . VAL D 4 404 ? 165.202 195.424 131.466 1.00 69.70 421 VAL G C 1
ATOM 9557 O O . VAL D 4 404 ? 164.652 196.539 131.469 1.00 74.62 421 VAL G O 1
ATOM 9561 N N . SER D 4 405 ? 165.552 194.808 130.335 1.00 73.01 422 SER G N 1
ATOM 9562 C CA . SER D 4 405 ? 165.220 195.382 129.036 1.00 75.63 422 SER G CA 1
ATOM 9563 C C . SER D 4 405 ? 164.712 194.385 128.004 1.00 68.98 422 SER G C 1
ATOM 9564 O O . SER D 4 405 ? 164.244 194.826 126.950 1.00 70.81 422 SER G O 1
ATOM 9567 N N . SER D 4 406 ? 164.780 193.076 128.246 1.00 64.43 423 SER G N 1
ATOM 9568 C CA . SER D 4 406 ? 164.280 192.108 127.278 1.00 59.96 423 SER G CA 1
ATOM 9569 C C . SER D 4 406 ? 163.892 190.818 127.988 1.00 65.81 423 SER G C 1
ATOM 9570 O O . SER D 4 406 ? 164.450 190.474 129.034 1.00 73.88 423 SER G O 1
ATOM 9573 N N . TYR D 4 407 ? 162.933 190.102 127.399 1.00 57.74 424 TYR G N 1
ATOM 9574 C CA . TYR D 4 407 ? 162.360 188.906 128.001 1.00 51.16 424 TYR G CA 1
ATOM 9575 C C . TYR D 4 407 ? 162.190 187.815 126.954 1.00 50.17 424 TYR G C 1
ATOM 9576 O O . TYR D 4 407 ? 162.048 188.092 125.760 1.00 55.79 424 TYR G O 1
ATOM 9585 N N . LEU D 4 408 ? 162.189 186.568 127.422 1.00 48.01 425 LEU G N 1
ATOM 9586 C CA . LEU D 4 408 ? 161.955 185.395 126.591 1.00 52.15 425 LEU G CA 1
ATOM 9587 C C . LEU D 4 408 ? 160.744 184.636 127.114 1.00 50.50 425 LEU G C 1
ATOM 9588 O O . LEU D 4 408 ? 160.535 184.548 128.328 1.00 54.98 425 LEU G O 1
ATOM 9593 N N . THR D 4 409 ? 159.947 184.089 126.198 1.00 49.32 426 THR G N 1
ATOM 9594 C CA . THR D 4 409 ? 158.819 183.255 126.586 1.00 50.76 426 THR G CA 1
ATOM 9595 C C . THR D 4 409 ? 158.541 182.241 125.487 1.00 57.40 426 THR G C 1
ATOM 9596 O O . THR D 4 409 ? 158.899 182.438 124.323 1.00 61.63 426 THR G O 1
ATOM 9600 N N . SER D 4 410 ? 157.900 181.145 125.878 1.00 58.02 427 SER G N 1
ATOM 9601 C CA . SER D 4 410 ? 157.522 180.079 124.966 1.00 58.81 427 SER G CA 1
ATOM 9602 C C . SER D 4 410 ? 156.041 180.179 124.623 1.00 60.93 427 SER G C 1
ATOM 9603 O O . SER D 4 410 ? 155.252 180.799 125.341 1.00 67.79 427 SER G O 1
ATOM 9606 N N . HIS D 4 411 ? 155.671 179.565 123.504 1.00 57.46 428 HIS G N 1
ATOM 9607 C CA . HIS D 4 411 ? 154.268 179.514 123.122 1.00 62.04 428 HIS G CA 1
ATOM 9608 C C . HIS D 4 411 ? 153.522 178.516 123.997 1.00 68.18 428 HIS G C 1
ATOM 9609 O O . HIS D 4 411 ? 154.002 177.409 124.255 1.00 70.92 428 HIS G O 1
ATOM 9616 N N . THR D 4 412 ? 152.341 178.917 124.462 1.00 64.79 429 THR G N 1
ATOM 9617 C CA . THR D 4 412 ? 151.501 178.076 125.312 1.00 61.44 429 THR G CA 1
ATOM 9618 C C . THR D 4 412 ? 150.392 177.514 124.429 1.00 71.27 429 THR G C 1
ATOM 9619 O O . THR D 4 412 ? 149.323 178.109 124.282 1.00 76.94 429 THR G O 1
ATOM 9623 N N . SER D 4 413 ? 150.658 176.349 123.832 1.00 76.21 430 SER G N 1
ATOM 9624 C CA . SER D 4 413 ? 149.744 175.774 122.851 1.00 75.95 430 SER G CA 1
ATOM 9625 C C . SER D 4 413 ? 148.414 175.346 123.459 1.00 74.20 430 SER G C 1
ATOM 9626 O O . SER D 4 413 ? 147.437 175.184 122.720 1.00 76.26 430 SER G O 1
ATOM 9629 N N . SER D 4 414 ? 148.351 175.159 124.777 1.00 72.60 431 SER G N 1
ATOM 9630 C CA . SER D 4 414 ? 147.093 174.797 125.417 1.00 79.04 431 SER G CA 1
ATOM 9631 C C . SER D 4 414 ? 146.128 175.970 125.521 1.00 76.85 431 SER G C 1
ATOM 9632 O O . SER D 4 414 ? 144.952 175.755 125.834 1.00 77.32 431 SER G O 1
ATOM 9635 N N . THR D 4 415 ? 146.594 177.199 125.281 1.00 74.07 432 THR G N 1
ATOM 9636 C CA . THR D 4 415 ? 145.736 178.378 125.300 1.00 70.87 432 THR G CA 1
ATOM 9637 C C . THR D 4 415 ? 145.944 179.314 124.117 1.00 72.44 432 THR G C 1
ATOM 9638 O O . THR D 4 415 ? 145.196 180.291 123.998 1.00 75.38 432 THR G O 1
ATOM 9642 N N . ASN D 4 416 ? 146.925 179.054 123.249 1.00 70.65 433 ASN G N 1
ATOM 9643 C CA . ASN D 4 416 ? 147.286 179.950 122.147 1.00 68.99 433 ASN G CA 1
ATOM 9644 C C . ASN D 4 416 ? 147.653 181.340 122.672 1.00 71.15 433 ASN G C 1
ATOM 9645 O O . ASN D 4 416 ? 147.008 182.345 122.364 1.00 71.10 433 ASN G O 1
ATOM 9650 N N . GLN D 4 417 ? 148.711 181.381 123.482 1.00 66.16 434 GLN G N 1
ATOM 9651 C CA . GLN D 4 417 ? 149.179 182.626 124.074 1.00 62.08 434 GLN G CA 1
ATOM 9652 C C . GLN D 4 417 ? 150.699 182.666 124.114 1.00 64.04 434 GLN G C 1
ATOM 9653 O O . GLN D 4 417 ? 151.362 181.639 124.283 1.00 66.04 434 GLN G O 1
ATOM 9659 N N . TYR D 4 418 ? 151.239 183.872 123.954 1.00 62.68 435 TYR G N 1
ATOM 9660 C CA . TYR D 4 418 ? 152.551 184.237 124.477 1.00 58.37 435 TYR G CA 1
ATOM 9661 C C . TYR D 4 418 ? 152.312 185.126 125.690 1.00 59.46 435 TYR G C 1
ATOM 9662 O O . TYR D 4 418 ? 151.679 186.180 125.571 1.00 61.83 435 TYR G O 1
ATOM 9671 N N . VAL D 4 419 ? 152.809 184.707 126.850 1.00 55.58 436 VAL G N 1
ATOM 9672 C CA . VAL D 4 419 ? 152.619 185.450 128.089 1.00 54.49 436 VAL G CA 1
ATOM 9673 C C . VAL D 4 419 ? 153.978 185.692 128.733 1.00 61.30 436 VAL G C 1
ATOM 9674 O O . VAL D 4 419 ? 154.825 184.792 128.785 1.00 70.24 436 VAL G O 1
ATOM 9678 N N . PHE D 4 420 ? 154.192 186.922 129.206 1.00 61.77 437 PHE G N 1
ATOM 9679 C CA . PHE D 4 420 ? 155.473 187.333 129.763 1.00 66.32 437 PHE G CA 1
ATOM 9680 C C . PHE D 4 420 ? 155.449 187.462 131.280 1.00 70.45 437 PHE G C 1
ATOM 9681 O O . PHE D 4 420 ? 156.509 187.397 131.910 1.00 76.93 437 PHE G O 1
ATOM 9689 N N . SER D 4 421 ? 154.273 187.699 131.858 1.00 61.98 438 SER G N 1
ATOM 9690 C CA . SER D 4 421 ? 153.894 187.422 133.242 1.00 63.46 438 SER G CA 1
ATOM 9691 C C . SER D 4 421 ? 154.485 188.349 134.299 1.00 66.58 438 SER G C 1
ATOM 9692 O O . SER D 4 421 ? 153.917 188.460 135.390 1.00 78.60 438 SER G O 1
ATOM 9695 N N . ASN D 4 422 ? 155.585 189.042 133.998 1.00 59.54 439 ASN G N 1
ATOM 9696 C CA . ASN D 4 422 ? 156.061 190.097 134.886 1.00 60.83 439 ASN G CA 1
ATOM 9697 C C . ASN D 4 422 ? 157.107 190.945 134.172 1.00 63.73 439 ASN G C 1
ATOM 9698 O O . ASN D 4 422 ? 158.269 190.538 134.077 1.00 66.96 439 ASN G O 1
ATOM 9703 N N . ILE D 4 423 ? 156.728 192.123 133.681 1.00 58.82 440 ILE G N 1
ATOM 9704 C CA . ILE D 4 423 ? 157.669 192.978 132.964 1.00 57.08 440 ILE G CA 1
ATOM 9705 C C . ILE D 4 423 ? 157.937 194.235 133.783 1.00 65.50 440 ILE G C 1
ATOM 9706 O O . ILE D 4 423 ? 158.251 195.299 133.236 1.00 72.96 440 ILE G O 1
ATOM 9711 N N . THR D 4 424 ? 157.856 194.099 135.110 1.00 66.17 441 THR G N 1
ATOM 9712 C CA . THR D 4 424 ? 157.927 195.252 136.004 1.00 64.87 441 THR G CA 1
ATOM 9713 C C . THR D 4 424 ? 159.247 196.005 135.856 1.00 64.18 441 THR G C 1
ATOM 9714 O O . THR D 4 424 ? 159.268 197.244 135.875 1.00 66.15 441 THR G O 1
ATOM 9718 N N . LYS D 4 425 ? 160.356 195.275 135.711 1.00 63.97 442 LYS G N 1
ATOM 9719 C CA . LYS D 4 425 ? 161.663 195.920 135.607 1.00 67.96 442 LYS G CA 1
ATOM 9720 C C . LYS D 4 425 ? 161.722 196.865 134.412 1.00 69.48 442 LYS G C 1
ATOM 9721 O O . LYS D 4 425 ? 162.285 197.962 134.506 1.00 71.35 442 LYS G O 1
ATOM 9727 N N . LEU D 4 426 ? 161.145 196.458 133.279 1.00 65.78 443 LEU G N 1
ATOM 9728 C CA . LEU D 4 426 ? 161.147 197.308 132.092 1.00 63.30 443 LEU G CA 1
ATOM 9729 C C . LEU D 4 426 ? 160.334 198.581 132.319 1.00 68.41 443 LEU G C 1
ATOM 9730 O O . LEU D 4 426 ? 160.743 199.674 131.898 1.00 76.04 443 LEU G O 1
ATOM 9735 N N . VAL D 4 427 ? 159.181 198.458 132.982 1.00 63.14 444 VAL G N 1
ATOM 9736 C CA . VAL D 4 427 ? 158.358 199.628 133.277 1.00 66.80 444 VAL G CA 1
ATOM 9737 C C . VAL D 4 427 ? 159.116 200.595 134.177 1.00 74.81 444 VAL G C 1
ATOM 9738 O O . VAL D 4 427 ? 159.117 201.814 133.946 1.00 78.01 444 VAL G O 1
ATOM 9742 N N . ASN D 4 428 ? 159.772 200.071 135.215 1.00 75.04 445 ASN G N 1
ATOM 9743 C CA . ASN D 4 428 ? 160.558 200.932 136.093 1.00 74.33 445 ASN G CA 1
ATOM 9744 C C . ASN D 4 428 ? 161.717 201.579 135.346 1.00 80.85 445 ASN G C 1
ATOM 9745 O O . ASN D 4 428 ? 162.060 202.735 135.609 1.00 86.54 445 ASN G O 1
ATOM 9750 N N . ALA D 4 429 ? 162.336 200.851 134.413 1.00 73.35 446 ALA G N 1
ATOM 9751 C CA . ALA D 4 429 ? 163.425 201.429 133.631 1.00 72.05 446 ALA G CA 1
ATOM 9752 C C . ALA D 4 429 ? 162.937 202.610 132.798 1.00 82.35 446 ALA G C 1
ATOM 9753 O O . ALA D 4 429 ? 163.577 203.669 132.762 1.00 90.49 446 ALA G O 1
ATOM 9755 N N . CYS D 4 430 ? 161.794 202.447 132.127 1.00 74.78 447 CYS G N 1
ATOM 9756 C CA . CYS D 4 430 ? 161.248 203.545 131.327 1.00 75.94 447 CYS G CA 1
ATOM 9757 C C . CYS D 4 430 ? 160.878 204.740 132.205 1.00 82.34 447 CYS G C 1
ATOM 9758 O O . CYS D 4 430 ? 161.167 205.899 131.858 1.00 88.10 447 CYS G O 1
ATOM 9761 N N . ILE D 4 431 ? 160.237 204.472 133.347 1.00 81.71 448 ILE G N 1
ATOM 9762 C CA . ILE D 4 431 ? 159.848 205.547 134.255 1.00 81.00 448 ILE G CA 1
ATOM 9763 C C . ILE D 4 431 ? 161.078 206.289 134.756 1.00 86.39 448 ILE G C 1
ATOM 9764 O O . ILE D 4 431 ? 161.089 207.524 134.829 1.00 97.10 448 ILE G O 1
ATOM 9769 N N . ALA D 4 432 ? 162.133 205.550 135.108 1.00 84.14 449 ALA G N 1
ATOM 9770 C CA . ALA D 4 432 ? 163.362 206.175 135.578 1.00 93.61 449 ALA G CA 1
ATOM 9771 C C . ALA D 4 432 ? 164.002 207.019 134.487 1.00 95.58 449 ALA G C 1
ATOM 9772 O O . ALA D 4 432 ? 164.519 208.106 134.762 1.00 99.06 449 ALA G O 1
ATOM 9774 N N . GLU D 4 433 ? 163.981 206.538 133.242 1.00 89.66 450 GLU G N 1
ATOM 9775 C CA . GLU D 4 433 ? 164.550 207.322 132.150 1.00 88.75 450 GLU G CA 1
ATOM 9776 C C . GLU D 4 433 ? 163.827 208.657 132.002 1.00 87.76 450 GLU G C 1
ATOM 9777 O O . GLU D 4 433 ? 164.464 209.719 131.930 1.00 94.20 450 GLU G O 1
ATOM 9783 N N . LYS D 4 434 ? 162.490 208.631 131.992 1.00 84.70 451 LYS G N 1
ATOM 9784 C CA . LYS D 4 434 ? 161.772 209.893 131.811 1.00 89.97 451 LYS G CA 1
ATOM 9785 C C . LYS D 4 434 ? 161.921 210.802 133.029 1.00 98.47 451 LYS G C 1
ATOM 9786 O O . LYS D 4 434 ? 162.045 212.026 132.885 1.00 108.75 451 LYS G O 1
ATOM 9792 N N . GLU D 4 435 ? 161.914 210.230 134.238 1.00 97.41 452 GLU G N 1
ATOM 9793 C CA . GLU D 4 435 ? 162.071 211.051 135.435 1.00 101.24 452 GLU G CA 1
ATOM 9794 C C . GLU D 4 435 ? 163.452 211.690 135.490 1.00 106.57 452 GLU G C 1
ATOM 9795 O O . GLU D 4 435 ? 163.588 212.845 135.902 1.00 110.45 452 GLU G O 1
ATOM 9801 N N . GLU D 4 436 ? 164.492 210.955 135.086 1.00 104.30 453 GLU G N 1
ATOM 9802 C CA . GLU D 4 436 ? 165.830 211.533 135.033 1.00 103.78 453 GLU G CA 1
ATOM 9803 C C . GLU D 4 436 ? 165.910 212.643 133.995 1.00 106.13 453 GLU G C 1
ATOM 9804 O O . GLU D 4 436 ? 166.548 213.676 134.232 1.00 111.63 453 GLU G O 1
ATOM 9810 N N . ALA D 4 437 ? 165.271 212.449 132.836 1.00 105.37 454 ALA G N 1
ATOM 9811 C CA . ALA D 4 437 ? 165.245 213.512 131.836 1.00 106.38 454 ALA G CA 1
ATOM 9812 C C . ALA D 4 437 ? 164.564 214.762 132.380 1.00 111.96 454 ALA G C 1
ATOM 9813 O O . ALA D 4 437 ? 165.038 215.884 132.163 1.00 116.47 454 ALA G O 1
ATOM 9815 N N . LYS D 4 438 ? 163.448 214.587 133.093 1.00 112.58 455 LYS G N 1
ATOM 9816 C CA . LYS D 4 438 ? 162.749 215.729 133.679 1.00 116.50 455 LYS G CA 1
ATOM 9817 C C . LYS D 4 438 ? 163.581 216.392 134.774 1.00 118.52 455 LYS G C 1
ATOM 9818 O O . LYS D 4 438 ? 163.581 217.623 134.902 1.00 117.53 455 LYS G O 1
ATOM 9824 N N . LYS D 4 439 ? 164.288 215.594 135.576 1.00 120.63 456 LYS G N 1
ATOM 9825 C CA . LYS D 4 439 ? 165.126 216.138 136.640 1.00 119.25 456 LYS G CA 1
ATOM 9826 C C . LYS D 4 439 ? 166.289 216.944 136.073 1.00 120.62 456 LYS G C 1
ATOM 9827 O O . LYS D 4 439 ? 166.661 217.983 136.632 1.00 125.94 456 LYS G O 1
ATOM 9833 N N . ASN D 4 440 ? 166.882 216.480 134.971 1.00 118.29 457 ASN G N 1
ATOM 9834 C CA . ASN D 4 440 ? 168.004 217.205 134.381 1.00 118.55 457 ASN G CA 1
ATOM 9835 C C . ASN D 4 440 ? 167.549 218.498 133.712 1.00 122.71 457 ASN G C 1
ATOM 9836 O O . ASN D 4 440 ? 168.271 219.501 133.733 1.00 125.82 457 ASN G O 1
ATOM 9841 N N . ALA D 4 441 ? 166.358 218.494 133.106 1.00 124.32 458 ALA G N 1
ATOM 9842 C CA . ALA D 4 441 ? 165.883 219.686 132.408 1.00 126.19 458 ALA G CA 1
ATOM 9843 C C . ALA D 4 441 ? 165.425 220.762 133.386 1.00 130.36 458 ALA G C 1
ATOM 9844 O O . ALA D 4 441 ? 165.618 221.957 133.137 1.00 127.93 458 ALA G O 1
ATOM 9846 N N . GLY D 4 442 ? 164.809 220.362 134.493 1.00 133.55 459 GLY G N 1
ATOM 9847 C CA . GLY D 4 442 ? 164.423 221.336 135.503 1.00 135.07 459 GLY G CA 1
ATOM 9848 C C . GLY D 4 442 ? 163.233 222.168 135.066 1.00 141.17 459 GLY G C 1
ATOM 9849 O O . GLY D 4 442 ? 162.205 221.646 134.620 1.00 142.70 459 GLY G O 1
ATOM 9850 N N . SER D 4 443 ? 163.371 223.490 135.195 1.00 141.17 460 SER G N 1
ATOM 9851 C CA . SER D 4 443 ? 162.260 224.407 134.968 1.00 141.68 460 SER G CA 1
ATOM 9852 C C . SER D 4 443 ? 161.933 224.610 133.494 1.00 143.84 460 SER G C 1
ATOM 9853 O O . SER D 4 443 ? 160.856 225.130 133.182 1.00 143.50 460 SER G O 1
ATOM 9856 N N . SER D 4 444 ? 162.826 224.222 132.583 1.00 143.47 461 SER G N 1
ATOM 9857 C CA . SER D 4 444 ? 162.599 224.374 131.150 1.00 139.85 461 SER G CA 1
ATOM 9858 C C . SER D 4 444 ? 162.023 223.110 130.517 1.00 141.51 461 SER G C 1
ATOM 9859 O O . SER D 4 444 ? 162.042 222.971 129.289 1.00 142.81 461 SER G O 1
ATOM 9862 N N . TRP D 4 445 ? 161.517 222.193 131.336 1.00 137.52 462 TRP G N 1
ATOM 9863 C CA . TRP D 4 445 ? 160.912 220.957 130.860 1.00 131.55 462 TRP G CA 1
ATOM 9864 C C . TRP D 4 445 ? 159.619 221.233 130.097 1.00 131.90 462 TRP G C 1
ATOM 9865 O O . TRP D 4 445 ? 158.895 222.192 130.379 1.00 133.79 462 TRP G O 1
ATOM 9876 N N . ASP D 4 446 ? 159.335 220.378 129.114 1.00 129.64 463 ASP G N 1
ATOM 9877 C CA . ASP D 4 446 ? 158.052 220.384 128.414 1.00 127.60 463 ASP G CA 1
ATOM 9878 C C . ASP D 4 446 ? 157.717 218.929 128.109 1.00 126.48 463 ASP G C 1
ATOM 9879 O O . ASP D 4 446 ? 158.393 218.294 127.293 1.00 125.61 463 ASP G O 1
ATOM 9884 N N . GLU D 4 447 ? 156.677 218.411 128.766 1.00 126.88 464 GLU G N 1
ATOM 9885 C CA . GLU D 4 447 ? 156.315 217.003 128.622 1.00 124.62 464 GLU G CA 1
ATOM 9886 C C . GLU D 4 447 ? 155.955 216.670 127.177 1.00 121.67 464 GLU G C 1
ATOM 9887 O O . GLU D 4 447 ? 156.408 215.657 126.628 1.00 120.70 464 GLU G O 1
ATOM 9893 N N . THR D 4 448 ? 155.146 217.522 126.545 1.00 123.55 465 THR G N 1
ATOM 9894 C CA . THR D 4 448 ? 154.706 217.257 125.179 1.00 119.81 465 THR G CA 1
ATOM 9895 C C . THR D 4 448 ? 155.885 217.229 124.215 1.00 118.83 465 THR G C 1
ATOM 9896 O O . THR D 4 448 ? 155.935 216.389 123.309 1.00 118.68 465 THR G O 1
ATOM 9900 N N . LYS D 4 449 ? 156.840 218.144 124.390 1.00 118.66 466 LYS G N 1
ATOM 9901 C CA . LYS D 4 449 ? 158.010 218.166 123.518 1.00 119.35 466 LYS G CA 1
ATOM 9902 C C . LYS D 4 449 ? 158.851 216.906 123.681 1.00 121.59 466 LYS G C 1
ATOM 9903 O O . LYS D 4 449 ? 159.333 216.341 122.692 1.00 121.61 466 LYS G O 1
ATOM 9909 N N . TRP D 4 450 ? 159.037 216.446 124.921 1.00 120.40 467 TRP G N 1
ATOM 9910 C CA . TRP D 4 450 ? 159.873 215.272 125.145 1.00 114.59 467 TRP G CA 1
ATOM 9911 C C . TRP D 4 450 ? 159.179 213.983 124.732 1.00 113.81 467 TRP G C 1
ATOM 9912 O O . TRP D 4 450 ? 159.861 212.990 124.461 1.00 115.94 467 TRP G O 1
ATOM 9923 N N . LEU D 4 451 ? 157.844 213.964 124.697 1.00 113.40 468 LEU G N 1
ATOM 9924 C CA . LEU D 4 451 ? 157.144 212.834 124.095 1.00 109.55 468 LEU G CA 1
ATOM 9925 C C . LEU D 4 451 ? 157.053 212.941 122.578 1.00 114.51 468 LEU G C 1
ATOM 9926 O O . LEU D 4 451 ? 156.847 211.922 121.911 1.00 115.72 468 LEU G O 1
ATOM 9931 N N . GLN D 4 452 ? 157.196 214.146 122.021 1.00 116.67 469 GLN G N 1
ATOM 9932 C CA . GLN D 4 452 ? 157.186 214.306 120.571 1.00 119.04 469 GLN G CA 1
ATOM 9933 C C . GLN D 4 452 ? 158.544 213.949 119.976 1.00 120.09 469 GLN G C 1
ATOM 9934 O O . GLN D 4 452 ? 158.617 213.372 118.885 1.00 117.61 469 GLN G O 1
ATOM 9940 N N . GLU D 4 453 ? 159.624 214.290 120.676 1.00 118.67 470 GLU G N 1
ATOM 9941 C CA . GLU D 4 453 ? 160.919 213.686 120.421 1.00 114.26 470 GLU G CA 1
ATOM 9942 C C . GLU D 4 453 ? 161.010 212.356 121.166 1.00 112.37 470 GLU G C 1
ATOM 9943 O O . GLU D 4 453 ? 160.144 212.011 121.974 1.00 120.43 470 GLU G O 1
ATOM 9949 N N . ASN D 4 454 ? 162.069 211.600 120.883 1.00 104.31 471 ASN G N 1
ATOM 9950 C CA . ASN D 4 454 ? 162.276 210.271 121.449 1.00 103.83 471 ASN G CA 1
ATOM 9951 C C . ASN D 4 454 ? 161.014 209.404 121.372 1.00 102.58 471 ASN G C 1
ATOM 9952 O O . ASN D 4 454 ? 160.553 208.882 122.389 1.00 100.58 471 ASN G O 1
ATOM 9957 N N . PRO D 4 455 ? 160.434 209.230 120.177 1.00 105.14 472 PRO G N 1
ATOM 9958 C CA . PRO D 4 455 ? 159.126 208.567 120.089 1.00 102.49 472 PRO G CA 1
ATOM 9959 C C . PRO D 4 455 ? 159.150 207.086 120.433 1.00 96.14 472 PRO G C 1
ATOM 9960 O O . PRO D 4 455 ? 158.075 206.502 120.622 1.00 94.06 472 PRO G O 1
ATOM 9964 N N . ASP D 4 456 ? 160.323 206.457 120.511 1.00 90.33 473 ASP G N 1
ATOM 9965 C CA . ASP D 4 456 ? 160.436 205.045 120.858 1.00 82.54 473 ASP G CA 1
ATOM 9966 C C . ASP D 4 456 ? 160.934 204.846 122.289 1.00 76.47 473 ASP G C 1
ATOM 9967 O O . ASP D 4 456 ? 161.602 203.856 122.594 1.00 73.35 473 ASP G O 1
ATOM 9972 N N . TRP D 4 457 ? 160.612 205.797 123.170 1.00 72.97 474 TRP G N 1
ATOM 9973 C CA . TRP D 4 457 ? 160.868 205.634 124.598 1.00 75.10 474 TRP G CA 1
ATOM 9974 C C . TRP D 4 457 ? 160.092 204.460 125.183 1.00 78.77 474 TRP G C 1
ATOM 9975 O O . TRP D 4 457 ? 160.646 203.658 125.944 1.00 86.91 474 TRP G O 1
ATOM 9986 N N . ASN D 4 458 ? 158.812 204.338 124.835 1.00 72.99 475 ASN G N 1
ATOM 9987 C CA . ASN D 4 458 ? 157.909 203.386 125.471 1.00 65.64 475 ASN G CA 1
ATOM 9988 C C . ASN D 4 458 ? 157.429 202.304 124.508 1.00 67.21 475 ASN G C 1
ATOM 9989 O O . ASN D 4 458 ? 156.347 201.741 124.691 1.00 72.05 475 ASN G O 1
ATOM 9994 N N . LYS D 4 459 ? 158.225 201.992 123.491 1.00 63.38 476 LYS G N 1
ATOM 9995 C CA . LYS D 4 459 ? 157.865 201.003 122.485 1.00 55.39 476 LYS G CA 1
ATOM 9996 C C . LYS D 4 459 ? 158.704 199.744 122.659 1.00 51.26 476 LYS G C 1
ATOM 9997 O O . LYS D 4 459 ? 159.891 199.817 122.991 1.00 59.96 476 LYS G O 1
ATOM 10003 N N . VAL D 4 460 ? 158.074 198.589 122.439 1.00 44.70 477 VAL G N 1
ATOM 10004 C CA . VAL D 4 460 ? 158.746 197.298 122.465 1.00 46.97 477 VAL G CA 1
ATOM 10005 C C . VAL D 4 460 ? 158.363 196.534 121.204 1.00 51.67 477 VAL G C 1
ATOM 10006 O O . VAL D 4 460 ? 157.321 196.777 120.593 1.00 57.98 477 VAL G O 1
ATOM 10010 N N . VAL D 4 461 ? 159.230 195.602 120.812 1.00 50.00 478 VAL G N 1
ATOM 10011 C CA . VAL D 4 461 ? 159.009 194.786 119.626 1.00 47.54 478 VAL G CA 1
ATOM 10012 C C . VAL D 4 461 ? 159.124 193.316 120.003 1.00 48.34 478 VAL G C 1
ATOM 10013 O O . VAL D 4 461 ? 159.860 192.943 120.922 1.00 51.14 478 VAL G O 1
ATOM 10017 N N . LEU D 4 462 ? 158.381 192.479 119.283 1.00 51.29 479 LEU G N 1
ATOM 10018 C CA . LEU D 4 462 ? 158.338 191.040 119.518 1.00 50.04 479 LEU G CA 1
ATOM 10019 C C . LEU D 4 462 ? 159.019 190.339 118.349 1.00 54.66 479 LEU G C 1
ATOM 10020 O O . LEU D 4 462 ? 158.635 190.543 117.192 1.00 59.68 479 LEU G O 1
ATOM 10025 N N . ILE D 4 463 ? 160.017 189.514 118.652 1.00 49.25 480 ILE G N 1
ATOM 10026 C CA . ILE D 4 463 ? 160.905 188.957 117.633 1.00 46.53 480 ILE G CA 1
ATOM 10027 C C . ILE D 4 463 ? 161.001 187.443 117.785 1.00 50.31 480 ILE G C 1
ATOM 10028 O O . ILE D 4 463 ? 161.176 186.946 118.907 1.00 58.22 480 ILE G O 1
ATOM 10033 N N . PRO D 4 464 ? 160.888 186.672 116.701 1.00 51.97 481 PRO G N 1
ATOM 10034 C CA . PRO D 4 464 ? 161.167 185.236 116.788 1.00 58.14 481 PRO G CA 1
ATOM 10035 C C . PRO D 4 464 ? 162.661 185.014 116.969 1.00 61.27 481 PRO G C 1
ATOM 10036 O O . PRO D 4 464 ? 163.474 185.550 116.213 1.00 67.42 481 PRO G O 1
ATOM 10040 N N . VAL D 4 465 ? 163.022 184.217 117.969 1.00 56.52 482 VAL G N 1
ATOM 10041 C CA . VAL D 4 465 ? 164.426 183.965 118.262 1.00 60.53 482 VAL G CA 1
ATOM 10042 C C . VAL D 4 465 ? 164.664 182.471 118.415 1.00 70.74 482 VAL G C 1
ATOM 10043 O O . VAL D 4 465 ? 163.762 181.706 118.774 1.00 70.90 482 VAL G O 1
ATOM 10047 N N . LEU D 4 466 ? 165.898 182.064 118.135 1.00 74.28 483 LEU G N 1
ATOM 10048 C CA . LEU D 4 466 ? 166.368 180.702 118.347 1.00 69.55 483 LEU G CA 1
ATOM 10049 C C . LEU D 4 466 ? 167.325 180.734 119.532 1.00 77.98 483 LEU G C 1
ATOM 10050 O O . LEU D 4 466 ? 168.323 181.461 119.506 1.00 81.11 483 LEU G O 1
ATOM 10055 N N . VAL D 4 467 ? 167.017 179.955 120.565 1.00 79.83 484 VAL G N 1
ATOM 10056 C CA . VAL D 4 467 ? 167.748 179.984 121.827 1.00 78.03 484 VAL G CA 1
ATOM 10057 C C . VAL D 4 467 ? 168.390 178.622 122.045 1.00 81.37 484 VAL G C 1
ATOM 10058 O O . VAL D 4 467 ? 167.722 177.590 121.922 1.00 88.50 484 VAL G O 1
ATOM 10062 N N . THR D 4 468 ? 169.683 178.620 122.364 1.00 83.04 485 THR G N 1
ATOM 10063 C CA . THR D 4 468 ? 170.435 177.396 122.592 1.00 88.49 485 THR G CA 1
ATOM 10064 C C . THR D 4 468 ? 171.058 177.410 123.982 1.00 93.69 485 THR G C 1
ATOM 10065 O O . THR D 4 468 ? 171.393 178.468 124.524 1.00 93.50 485 THR G O 1
ATOM 10069 N N . TYR D 4 469 ? 171.221 176.215 124.546 1.00 97.18 486 TYR G N 1
ATOM 10070 C CA . TYR D 4 469 ? 171.620 176.029 125.931 1.00 100.24 486 TYR G CA 1
ATOM 10071 C C . TYR D 4 469 ? 172.923 175.244 125.999 1.00 104.79 486 TYR G C 1
ATOM 10072 O O . TYR D 4 469 ? 173.303 174.547 125.055 1.00 102.69 486 TYR G O 1
ATOM 10081 N N . ASP D 4 470 ? 173.612 175.360 127.133 1.00 112.38 487 ASP G N 1
ATOM 10082 C CA . ASP D 4 470 ? 174.742 174.479 127.381 1.00 122.12 487 ASP G CA 1
ATOM 10083 C C . ASP D 4 470 ? 174.256 173.122 127.888 1.00 135.17 487 ASP G C 1
ATOM 10084 O O . ASP D 4 470 ? 173.143 172.983 128.403 1.00 136.01 487 ASP G O 1
ATOM 10089 N N . SER D 4 471 ? 175.101 172.107 127.714 1.00 139.02 488 SER G N 1
ATOM 10090 C CA . SER D 4 471 ? 174.730 170.744 128.065 1.00 141.94 488 SER G CA 1
ATOM 10091 C C . SER D 4 471 ? 175.339 170.262 129.374 1.00 150.46 488 SER G C 1
ATOM 10092 O O . SER D 4 471 ? 174.853 169.273 129.934 1.00 154.53 488 SER G O 1
ATOM 10095 N N . SER D 4 472 ? 176.373 170.930 129.877 1.00 150.49 489 SER G N 1
ATOM 10096 C CA . SER D 4 472 ? 177.049 170.483 131.085 1.00 154.29 489 SER G CA 1
ATOM 10097 C C . SER D 4 472 ? 176.221 170.831 132.320 1.00 161.41 489 SER G C 1
ATOM 10098 O O . SER D 4 472 ? 175.126 171.397 132.231 1.00 158.96 489 SER G O 1
ATOM 10101 N N . ASN D 4 473 ? 176.764 170.497 133.494 1.00 164.91 490 ASN G N 1
ATOM 10102 C CA . ASN D 4 473 ? 176.020 170.554 134.754 1.00 167.82 490 ASN G CA 1
ATOM 10103 C C . ASN D 4 473 ? 174.725 169.756 134.626 1.00 169.38 490 ASN G C 1
ATOM 10104 O O . ASN D 4 473 ? 173.653 170.178 135.066 1.00 171.11 490 ASN G O 1
ATOM 10109 N N . THR D 4 474 ? 174.839 168.580 134.003 1.00 167.82 491 THR G N 1
ATOM 10110 C CA . THR D 4 474 ? 173.677 167.834 133.530 1.00 168.21 491 THR G CA 1
ATOM 10111 C C . THR D 4 474 ? 172.922 167.154 134.668 1.00 174.81 491 THR G C 1
ATOM 10112 O O . THR D 4 474 ? 171.689 167.224 134.729 1.00 171.56 491 THR G O 1
ATOM 10116 N N . THR D 4 475 ? 173.638 166.480 135.573 1.00 178.37 492 THR G N 1
ATOM 10117 C CA . THR D 4 475 ? 172.959 165.755 136.644 1.00 178.23 492 THR G CA 1
ATOM 10118 C C . THR D 4 475 ? 172.311 166.714 137.639 1.00 180.76 492 THR G C 1
ATOM 10119 O O . THR D 4 475 ? 171.167 166.501 138.058 1.00 179.95 492 THR G O 1
ATOM 10123 N N . THR D 4 476 ? 173.018 167.778 138.017 1.00 181.67 493 THR G N 1
ATOM 10124 C CA . THR D 4 476 ? 172.431 168.867 138.797 1.00 177.68 493 THR G CA 1
ATOM 10125 C C . THR D 4 476 ? 171.928 169.932 137.822 1.00 176.40 493 THR G C 1
ATOM 10126 O O . THR D 4 476 ? 172.430 171.055 137.748 1.00 174.18 493 THR G O 1
ATOM 10130 N N . GLY D 4 477 ? 170.900 169.544 137.066 1.00 174.78 494 GLY G N 1
ATOM 10131 C CA . GLY D 4 477 ? 170.480 170.246 135.865 1.00 170.18 494 GLY G CA 1
ATOM 10132 C C . GLY D 4 477 ? 170.163 171.721 136.000 1.00 169.25 494 GLY G C 1
ATOM 10133 O O . GLY D 4 477 ? 169.396 172.125 136.880 1.00 169.02 494 GLY G O 1
ATOM 10134 N N . GLN D 4 478 ? 170.765 172.540 135.132 1.00 166.24 495 GLN G N 1
ATOM 10135 C CA . GLN D 4 478 ? 170.528 173.981 135.128 1.00 162.69 495 GLN G CA 1
ATOM 10136 C C . GLN D 4 478 ? 170.179 174.552 133.757 1.00 160.76 495 GLN G C 1
ATOM 10137 O O . GLN D 4 478 ? 169.272 175.384 133.664 1.00 157.05 495 GLN G O 1
ATOM 10143 N N . ALA D 4 479 ? 170.858 174.113 132.692 1.00 155.16 496 ALA G N 1
ATOM 10144 C CA . ALA D 4 479 ? 170.563 174.505 131.309 1.00 137.63 496 ALA G CA 1
ATOM 10145 C C . ALA D 4 479 ? 170.636 176.027 131.115 1.00 135.44 496 ALA G C 1
ATOM 10146 O O . ALA D 4 479 ? 169.638 176.702 130.857 1.00 129.78 496 ALA G O 1
ATOM 10148 N N . ASN D 4 480 ? 171.853 176.554 131.249 1.00 132.55 497 ASN G N 1
ATOM 10149 C CA . ASN D 4 480 ? 172.098 177.966 130.970 1.00 120.01 497 ASN G CA 1
ATOM 10150 C C . ASN D 4 480 ? 171.982 178.273 129.478 1.00 111.82 497 ASN G C 1
ATOM 10151 O O . ASN D 4 480 ? 172.335 177.457 128.623 1.00 112.08 497 ASN G O 1
ATOM 10156 N N . ILE D 4 481 ? 171.497 179.480 129.173 1.00 103.47 498 ILE G N 1
ATOM 10157 C CA . ILE D 4 481 ? 171.454 179.986 127.802 1.00 94.20 498 ILE G CA 1
ATOM 10158 C C . IL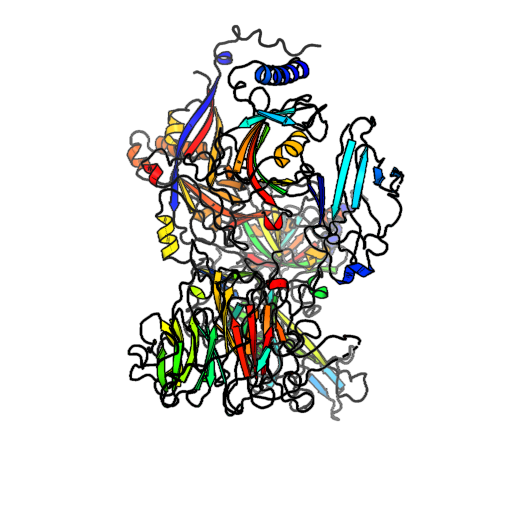E D 4 481 ? 172.824 180.537 127.431 1.00 97.15 498 ILE G C 1
ATOM 10159 O O . ILE D 4 481 ? 173.460 181.238 128.226 1.00 102.54 498 ILE G O 1
ATOM 10164 N N . ILE D 4 482 ? 173.291 180.228 126.219 1.00 91.29 499 ILE G N 1
ATOM 10165 C CA . ILE D 4 482 ? 174.612 180.689 125.800 1.00 90.32 499 ILE G CA 1
ATOM 10166 C C . ILE D 4 482 ? 174.581 181.410 124.454 1.00 88.20 499 ILE G C 1
ATOM 10167 O O . ILE D 4 482 ? 175.593 181.987 124.040 1.00 94.90 499 ILE G O 1
ATOM 10172 N N . ARG D 4 483 ? 173.441 181.398 123.761 1.00 79.66 500 ARG G N 1
ATOM 10173 C CA . ARG D 4 483 ? 173.355 182.130 122.500 1.00 73.78 500 ARG G CA 1
ATOM 10174 C C . ARG D 4 483 ? 171.901 182.346 122.102 1.00 79.29 500 ARG G C 1
ATOM 10175 O O . ARG D 4 483 ? 171.126 181.388 122.021 1.00 86.40 500 ARG G O 1
ATOM 10183 N N . ILE D 4 484 ? 171.548 183.605 121.845 1.00 77.80 501 ILE G N 1
ATOM 10184 C CA . ILE D 4 484 ? 170.244 183.999 121.324 1.00 75.69 501 ILE G CA 1
ATOM 10185 C C . ILE D 4 484 ? 170.463 184.625 119.954 1.00 79.21 501 ILE G C 1
ATOM 10186 O O . ILE D 4 484 ? 171.333 185.490 119.796 1.00 89.06 501 ILE G O 1
ATOM 10191 N N . GLN D 4 485 ? 169.683 184.191 118.966 1.00 70.85 502 GLN G N 1
ATOM 10192 C CA . GLN D 4 485 ? 169.867 184.670 117.604 1.00 69.87 502 GLN G CA 1
ATOM 10193 C C . GLN D 4 485 ? 168.541 184.632 116.857 1.00 73.24 502 GLN G C 1
ATOM 10194 O O . GLN D 4 485 ? 167.592 183.959 117.268 1.00 81.22 502 GLN G O 1
ATOM 10200 N N . HIS D 4 486 ? 168.492 185.380 115.754 1.00 70.50 503 HIS G N 1
ATOM 10201 C CA . HIS D 4 486 ? 167.291 185.448 114.930 1.00 67.78 503 HIS G CA 1
ATOM 10202 C C . HIS D 4 486 ? 166.888 184.061 114.444 1.00 71.64 503 HIS G C 1
ATOM 10203 O O . HIS D 4 486 ? 167.732 183.249 114.057 1.00 82.17 503 HIS G O 1
ATOM 10210 N N . ASP D 4 487 ? 165.585 183.793 114.464 1.00 63.79 504 ASP G N 1
ATOM 10211 C CA . ASP D 4 487 ? 165.059 182.550 113.916 1.00 69.93 504 ASP G CA 1
ATOM 10212 C C . ASP D 4 487 ? 164.925 182.696 112.405 1.00 80.18 504 ASP G C 1
ATOM 10213 O O . ASP D 4 487 ? 164.229 183.596 111.923 1.00 79.94 504 ASP G O 1
ATOM 10218 N N . LEU D 4 488 ? 165.591 181.816 111.658 1.00 80.57 505 LEU G N 1
ATOM 10219 C CA . LEU D 4 488 ? 165.643 181.926 110.207 1.00 77.95 505 LEU G CA 1
ATOM 10220 C C . LEU D 4 488 ? 164.986 180.763 109.477 1.00 70.66 505 LEU G C 1
ATOM 10221 O O . LEU D 4 488 ? 164.934 180.781 108.242 1.00 69.76 505 LEU G O 1
ATOM 10226 N N . LYS D 4 489 ? 164.493 179.753 110.189 1.00 66.52 506 LYS G N 1
ATOM 10227 C CA . LYS D 4 489 ? 163.697 178.741 109.515 1.00 64.13 506 LYS G CA 1
ATOM 10228 C C . LYS D 4 489 ? 162.293 179.283 109.248 1.00 67.85 506 LYS G C 1
ATOM 10229 O O . LYS D 4 489 ? 161.807 180.149 109.981 1.00 76.95 506 LYS G O 1
ATOM 10235 N N . PRO D 4 490 ? 161.631 178.807 108.194 1.00 60.37 507 PRO G N 1
ATOM 10236 C CA . PRO D 4 490 ? 160.284 179.303 107.891 1.00 60.11 507 PRO G CA 1
ATOM 10237 C C . PRO D 4 490 ? 159.311 179.027 109.030 1.00 69.19 507 PRO G C 1
ATOM 10238 O O . PRO D 4 490 ? 159.308 177.946 109.625 1.00 74.89 507 PRO G O 1
ATOM 10242 N N . GLY D 4 491 ? 158.477 180.022 109.324 1.00 63.43 508 GLY G N 1
ATOM 10243 C CA . GLY D 4 491 ? 157.481 179.927 110.376 1.00 61.27 508 GLY G CA 1
ATOM 10244 C C . GLY D 4 491 ? 156.743 181.235 110.582 1.00 62.74 508 GLY G C 1
ATOM 10245 O O . GLY D 4 491 ? 157.293 182.305 110.305 1.00 73.91 508 GLY G O 1
ATOM 10246 N N . TYR D 4 492 ? 155.503 181.173 111.066 1.00 64.17 509 TYR G N 1
ATOM 10247 C CA . TYR D 4 492 ? 154.695 182.375 111.227 1.00 58.56 509 TYR G CA 1
ATOM 10248 C C . TYR D 4 492 ? 153.557 182.096 112.199 1.00 62.81 509 TYR G C 1
ATOM 10249 O O . TYR D 4 492 ? 153.270 180.947 112.543 1.00 70.80 509 TYR G O 1
ATOM 10258 N N . VAL D 4 493 ? 152.907 183.178 112.631 1.00 56.96 510 VAL G N 1
ATOM 10259 C CA . VAL D 4 493 ? 151.688 183.098 113.430 1.00 57.03 510 VAL G CA 1
ATOM 10260 C C . VAL D 4 493 ? 150.967 184.431 113.289 1.00 59.46 510 VAL G C 1
ATOM 10261 O O . VAL D 4 493 ? 151.595 185.470 113.066 1.00 59.73 510 VAL G O 1
ATOM 10265 N N . ARG D 4 494 ? 149.640 184.400 113.402 1.00 56.16 511 ARG G N 1
ATOM 10266 C CA . ARG D 4 494 ? 148.809 185.591 113.277 1.00 51.30 511 ARG G CA 1
ATOM 10267 C C . ARG D 4 494 ? 148.269 185.966 114.652 1.00 53.90 511 ARG G C 1
ATOM 10268 O O . ARG D 4 494 ? 147.549 185.178 115.274 1.00 65.73 511 ARG G O 1
ATOM 10276 N N . LEU D 4 495 ? 148.606 187.167 115.111 1.00 50.72 512 LEU G N 1
ATOM 10277 C CA . LEU D 4 495 ? 148.255 187.637 116.444 1.00 53.96 512 LEU G CA 1
ATOM 10278 C C . LEU D 4 495 ? 147.020 188.530 116.399 1.00 57.72 512 LEU G C 1
ATOM 10279 O O . LEU D 4 495 ? 146.688 189.125 115.371 1.00 59.16 512 LEU G O 1
ATOM 10284 N N . LYS D 4 496 ? 146.342 188.620 117.540 1.00 54.97 513 LYS G N 1
ATOM 10285 C CA . LYS D 4 496 ? 145.164 189.463 117.672 1.00 52.83 513 LYS G CA 1
ATOM 10286 C C . LYS D 4 496 ? 145.560 190.884 118.065 1.00 58.48 513 LYS G C 1
ATOM 10287 O O . LYS D 4 496 ? 146.663 191.138 118.555 1.00 60.16 513 LYS G O 1
ATOM 10293 N N . GLY D 4 497 ? 144.639 191.811 117.841 1.00 62.15 514 GLY G N 1
ATOM 10294 C CA . GLY D 4 497 ? 144.947 193.222 117.907 1.00 63.73 514 GLY G CA 1
ATOM 10295 C C . GLY D 4 497 ? 145.646 193.696 116.645 1.00 63.73 514 GLY G C 1
ATOM 10296 O O . GLY D 4 497 ? 146.247 192.924 115.902 1.00 76.02 514 GLY G O 1
ATOM 10297 N N . GLY D 4 498 ? 145.566 194.997 116.401 1.00 58.51 515 GLY G N 1
ATOM 10298 C CA . GLY D 4 498 ? 146.138 195.508 115.174 1.00 60.04 515 GLY G CA 1
ATOM 10299 C C . GLY D 4 498 ? 146.096 197.017 115.100 1.00 70.00 515 GLY G C 1
ATOM 10300 O O . GLY D 4 498 ? 145.747 197.700 116.064 1.00 74.81 515 GLY G O 1
ATOM 10301 N N . SER D 4 499 ? 146.467 197.522 113.920 1.00 69.15 516 SER G N 1
ATOM 10302 C CA . SER D 4 499 ? 146.563 198.963 113.708 1.00 65.61 516 SER G CA 1
ATOM 10303 C C . SER D 4 499 ? 145.215 199.652 113.864 1.00 73.38 516 SER G C 1
ATOM 10304 O O . SER D 4 499 ? 145.164 200.847 114.174 1.00 79.45 516 SER G O 1
ATOM 10307 N N . LEU D 4 500 ? 144.116 198.926 113.647 1.00 81.59 517 LEU G N 1
ATOM 10308 C CA . LEU D 4 500 ? 142.798 199.513 113.856 1.00 80.66 517 LEU G CA 1
ATOM 10309 C C . LEU D 4 500 ? 142.537 199.814 115.327 1.00 78.82 517 LEU G C 1
ATOM 10310 O O . LEU D 4 500 ? 141.665 200.633 115.636 1.00 84.75 517 LEU G O 1
ATOM 10315 N N . GLY D 4 501 ? 143.285 199.186 116.236 1.00 72.78 518 GLY G N 1
ATOM 10316 C CA . GLY D 4 501 ? 143.192 199.513 117.647 1.00 73.49 518 GLY G CA 1
ATOM 10317 C C . GLY D 4 501 ? 143.632 200.923 117.984 1.00 81.91 518 GLY G C 1
ATOM 10318 O O . GLY D 4 501 ? 143.346 201.396 119.090 1.00 87.68 518 GLY G O 1
ATOM 10319 N N . LYS D 4 502 ? 144.323 201.600 117.063 1.00 82.37 519 LYS G N 1
ATOM 10320 C CA . LYS D 4 502 ? 144.669 203.001 117.263 1.00 81.03 519 LYS G CA 1
ATOM 10321 C C . LYS D 4 502 ? 143.433 203.887 117.326 1.00 84.40 519 LYS G C 1
ATOM 10322 O O . LYS D 4 502 ? 143.505 205.000 117.859 1.00 86.95 519 LYS G O 1
ATOM 10328 N N . THR D 4 503 ? 142.305 203.421 116.793 1.00 87.80 520 THR G N 1
ATOM 10329 C CA . THR D 4 503 ? 141.063 204.182 116.746 1.00 90.65 520 THR G CA 1
ATOM 10330 C C . THR D 4 503 ? 139.887 203.456 117.380 1.00 88.43 520 THR G C 1
ATOM 10331 O O . THR D 4 503 ? 139.081 204.085 118.071 1.00 93.98 520 THR G O 1
ATOM 10335 N N . ASN D 4 504 ? 139.778 202.143 117.182 1.00 83.26 521 ASN G N 1
ATOM 10336 C CA . ASN D 4 504 ? 138.624 201.372 117.630 1.00 79.81 521 ASN G CA 1
ATOM 10337 C C . ASN D 4 504 ? 139.031 200.521 118.824 1.00 82.22 521 ASN G C 1
ATOM 10338 O O . ASN D 4 504 ? 139.966 199.715 118.709 1.00 83.06 521 ASN G O 1
ATOM 10343 N N . PRO D 4 505 ? 138.369 200.655 119.978 1.00 82.97 522 PRO G N 1
ATOM 10344 C CA . PRO D 4 505 ? 138.823 199.951 121.185 1.00 84.32 522 PRO G CA 1
ATOM 10345 C C . PRO D 4 505 ? 138.572 198.449 121.182 1.00 84.38 522 PRO G C 1
ATOM 10346 O O . PRO D 4 505 ? 139.001 197.775 122.125 1.00 84.33 522 PRO G O 1
ATOM 10350 N N . ASP D 4 506 ? 137.891 197.894 120.176 1.00 82.92 523 ASP G N 1
ATOM 10351 C CA . ASP D 4 506 ? 137.732 196.442 120.124 1.00 84.36 523 ASP G CA 1
ATOM 10352 C C . ASP D 4 506 ? 139.040 195.739 119.783 1.00 84.48 523 ASP G C 1
ATOM 10353 O O . ASP D 4 506 ? 139.231 194.578 120.159 1.00 84.64 523 ASP G O 1
ATOM 10358 N N . TYR D 4 507 ? 139.943 196.415 119.078 1.00 81.74 524 TYR G N 1
ATOM 10359 C CA . TYR D 4 507 ? 141.144 195.801 118.520 1.00 80.02 524 TYR G CA 1
ATOM 10360 C C . TYR D 4 507 ? 142.399 196.194 119.297 1.00 76.23 524 TYR G C 1
ATOM 10361 O O . TYR D 4 507 ? 143.462 196.421 118.718 1.00 80.22 524 TYR G O 1
ATOM 10370 N N . LYS D 4 508 ? 142.289 196.277 120.622 1.00 69.80 525 LYS G N 1
ATOM 10371 C CA . LYS D 4 508 ? 143.356 196.799 121.464 1.00 64.95 525 LYS G CA 1
ATOM 10372 C C . LYS D 4 508 ? 143.601 195.865 122.642 1.00 65.79 525 LYS G C 1
ATOM 10373 O O . LYS D 4 508 ? 142.654 195.396 123.280 1.00 70.54 525 LYS G O 1
ATOM 10379 N N . LEU D 4 509 ? 144.876 195.595 122.921 1.00 66.38 526 LEU G N 1
ATOM 10380 C CA . LEU D 4 509 ? 145.253 194.708 124.013 1.00 64.04 526 LEU G CA 1
ATOM 10381 C C . LEU D 4 509 ? 145.123 195.415 125.359 1.00 68.95 526 LEU G C 1
ATOM 10382 O O . LEU D 4 509 ? 145.058 196.644 125.445 1.00 71.94 526 LEU G O 1
ATOM 10387 N N . LYS D 4 510 ? 145.093 194.615 126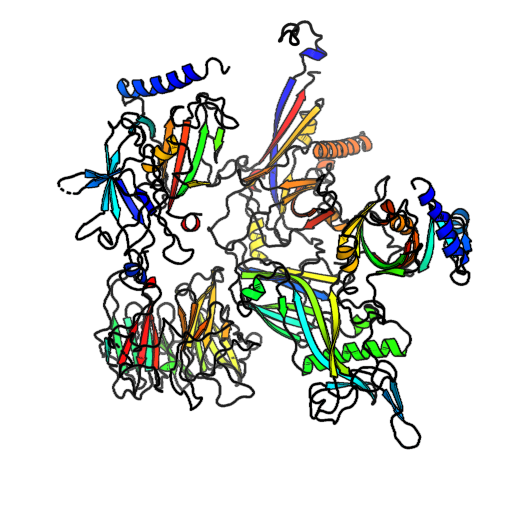.422 1.00 68.31 527 LYS G N 1
ATOM 10388 C CA . LYS D 4 510 ? 145.112 195.122 127.787 1.00 66.16 527 LYS G CA 1
ATOM 10389 C C . LYS D 4 510 ? 146.313 194.583 128.547 1.00 68.59 527 LYS G C 1
ATOM 10390 O O . LYS D 4 510 ? 146.655 193.400 128.444 1.00 78.94 527 LYS G O 1
ATOM 10396 N N . LEU D 4 511 ? 146.939 195.471 129.311 1.00 63.43 528 LEU G N 1
ATOM 10397 C CA . LEU D 4 511 ? 148.063 195.159 130.179 1.00 57.38 528 LEU G CA 1
ATOM 10398 C C . LEU D 4 511 ? 147.586 195.188 131.625 1.00 63.49 528 LEU G C 1
ATOM 10399 O O . LEU D 4 511 ? 146.993 196.177 132.065 1.00 69.22 528 LEU G O 1
ATOM 10404 N N . GLU D 4 512 ? 147.843 194.106 132.357 1.00 63.03 529 GLU G N 1
ATOM 10405 C CA . GLU D 4 512 ? 147.299 193.913 133.696 1.00 59.73 529 GLU G CA 1
ATOM 10406 C C . GLU D 4 512 ? 148.405 194.100 134.727 1.00 60.49 529 GLU G C 1
ATOM 10407 O O . GLU D 4 512 ? 149.439 193.428 134.661 1.00 65.07 529 GLU G O 1
ATOM 10413 N N . VAL D 4 513 ? 148.177 195.002 135.680 1.00 57.65 530 VAL G N 1
ATOM 10414 C CA . VAL D 4 513 ? 149.148 195.322 136.721 1.00 57.34 530 VAL G CA 1
ATOM 10415 C C . VAL D 4 513 ? 148.476 195.192 138.083 1.00 60.74 530 VAL G C 1
ATOM 10416 O O . VAL D 4 513 ? 147.349 195.662 138.277 1.00 64.80 530 VAL G O 1
ATOM 10420 N N . ILE D 4 514 ? 149.155 194.524 139.014 1.00 53.94 531 ILE G N 1
ATOM 10421 C CA . ILE D 4 514 ? 148.687 194.363 140.385 1.00 50.79 531 ILE G CA 1
ATOM 10422 C C . ILE D 4 514 ? 149.745 194.934 141.321 1.00 51.96 531 ILE G C 1
ATOM 10423 O O . ILE D 4 514 ? 150.948 194.775 141.086 1.00 59.22 531 ILE G O 1
ATOM 10428 N N . SER D 4 515 ? 149.294 195.626 142.364 1.00 50.50 532 SER G N 1
ATOM 10429 C CA . SER D 4 515 ? 150.192 196.410 143.198 1.00 54.74 532 SER G CA 1
ATOM 10430 C C . SER D 4 515 ? 149.689 196.416 144.635 1.00 66.79 532 SER G C 1
ATOM 10431 O O . SER D 4 515 ? 148.576 195.975 144.931 1.00 77.19 532 SER G O 1
ATOM 10434 N N . THR D 4 516 ? 150.535 196.923 145.529 1.00 64.09 533 THR G N 1
ATOM 10435 C CA . THR D 4 516 ? 150.192 197.118 146.932 1.00 62.92 533 THR G CA 1
ATOM 10436 C C . THR D 4 516 ? 149.957 198.604 147.168 1.00 68.88 533 THR G C 1
ATOM 10437 O O . THR D 4 516 ? 150.832 199.428 146.877 1.00 76.30 533 THR G O 1
ATOM 10441 N N . ASP D 4 517 ? 148.784 198.941 147.695 1.00 66.90 534 ASP G N 1
ATOM 10442 C CA . ASP D 4 517 ? 148.375 200.323 147.910 1.00 70.71 534 ASP G CA 1
ATOM 10443 C C . ASP D 4 517 ? 148.437 200.600 149.407 1.00 75.10 534 ASP G C 1
ATOM 10444 O O . ASP D 4 517 ? 147.691 199.993 150.184 1.00 81.47 534 ASP G O 1
ATOM 10449 N N . PHE D 4 518 ? 149.318 201.514 149.805 1.00 73.39 535 PHE G N 1
ATOM 10450 C CA . PHE D 4 518 ? 149.530 201.829 151.211 1.00 75.62 535 PHE G CA 1
ATOM 10451 C C . PHE D 4 518 ? 148.559 202.874 151.748 1.00 85.05 535 PHE G C 1
ATOM 10452 O O . PHE D 4 518 ? 148.599 203.176 152.946 1.00 87.78 535 PHE G O 1
ATOM 10460 N N . GLY D 4 519 ? 147.702 203.440 150.901 1.00 86.55 536 GLY G N 1
ATOM 10461 C CA . GLY D 4 519 ? 146.657 204.329 151.371 1.00 88.35 536 GLY G CA 1
ATOM 10462 C C . GLY D 4 519 ? 147.118 205.688 151.842 1.00 97.03 536 GLY G C 1
ATOM 10463 O O . GLY D 4 519 ? 146.328 206.411 152.458 1.00 101.30 536 GLY G O 1
ATOM 10464 N N . LEU D 4 520 ? 148.364 206.062 151.574 1.00 96.38 537 LEU G N 1
ATOM 10465 C CA . LEU D 4 520 ? 148.903 207.331 152.049 1.00 99.95 537 LEU G CA 1
ATOM 10466 C C . LEU D 4 520 ? 148.277 208.514 151.317 1.00 98.39 537 LEU G C 1
ATOM 10467 O O . LEU D 4 520 ? 148.410 208.646 150.101 1.00 99.46 537 LEU G O 1
#

Solvent-accessible surface area: 64086 Å² total; per-residue (Å²): 72,20,12,66,9,40,16,71,7,29,64,28,29,226,57,68,90,36,78,13,5,0,16,10,73,66,65,39,0,35,0,63,93,28,5,45,51,118,2,71,102,78,0,81,85,16,63,28,93,58,19,81,29,60,21,54,85,6,2,55,139,90,153,117,62,52,105,30,106,72,142,90,61,64,56,3,43,142,49,35,52,0,97,112,184,108,71,53,18,65,14,58,0,50,1,78,87,121,137,28,82,12,94,4,58,1,5,4,80,33,38,117,99,57,36,91,23,17,56,20,49,131,84,23,42,14,89,11,27,6,184,101,23,56,38,106,11,46,4,13,14,22,56,86,62,0,1,0,0,0,51,83,65,22,3,23,6,14,62,16,48,116,24,66,46,70,84,233,28,110,10,4,105,145,26,76,98,27,124,74,9,129,1,9,104,50,4,38,0,48,17,9,16,113,14,54,91,57,0,24,0,10,2,130,117,92,44,0,41,12,5,108,64,2,46,84,26,84,117,9,166,44,9,49,35,127,76,18,44,6,25,29,13,11,11,11,0,2,102,88,53,35,56,14,47,60,170,20,52,1,9,0,1,2,0,54,14,139,65,89,68,24,4,0,17,4,100,91,104,80,49,6,51,94,57,79,132,128,20,55,83,17,51,68,93,0,3,57,80,53,34,25,39,38,22,29,39,19,103,14,7,1,0,5,0,0,0,0,10,30,37,113,151,62,94,118,152,63,109,14,10,44,2,6,0,1,18,47,2,108,41,10,26,27,1,89,25,106,60,148,53,43,3,36,77,5,52,28,2,16,6,14,64,7,38,134,16,16,23,1,2,2,14,14,70,139,123,127,43,98,0,0,36,64,4,21,16,0,48,3,3,18,13,17,118,32,22,116,170,88,18,66,4,0,0,58,39,94,109,124,215,105,107,40,148,15,1,0,75,43,57,87,18,51,23,14,24,28,46,8,94,3,76,21,4,2,0,1,0,0,105,46,7,55,68,0,0,42,4,39,2,25,98,46,16,50,158,184,142,97,100,109,22,124,64,88,2,57,55,54,30,87,55,20,36,88,50,38,78,112,40,109,70,119,43,43,11,79,93,14,99,0,38,23,12,67,54,69,73,1,18,20,73,101,59,139,88,53,121,108,66,82,137,53,98,33,45,3,44,24,17,8,38,0,40,4,30,19,33,0,14,18,46,78,54,63,89,50,48,23,14,4,132,26,120,77,30,25,108,91,14,133,78,9,62,74,12,6,4,27,64,40,43,51,62,1,41,61,36,24,51,0,16,6,4,0,5,4,65,0,90,12,0,36,32,18,50,0,25,0,22,49,91,40,12,98,11,62,92,25,58,132,60,22,92,5,85,7,1,1,16,4,8,4,4,0,17,16,19,13,31,52,67,98,116,8,176,202,90,126,108,73,47,68,14,129,96,19,11,86,123,3,19,168,65,87,50,21,135,84,13,60,55,121,89,0,87,164,68,127,40,80,0,64,66,150,140,59,5,12,0,38,16,66,94,39,1,55,1,2,6,44,76,81,3,23,60,164,90,134,107,44,66,21,55,63,34,32,33,0,2,0,5,0,30,0,50,15,6,94,88,116,84,60,23,0,22,0,2,9,67,120,156,40,4,65,32,22,110,33,0,30,28,0,2,2,0,6,12,24,34,102,84,76,166,62,95,6,19,8,40,45,57,0,130,41,3,40,62,121,30,132,19,18,58,12,0,40,0,0,7,50,2,3,99,40,3,41,9,117,1,43,0,66,0,1,2,18,0,138,13,4,3,57,26,2,100,135,171,21,20,0,16,36,2,25,0,61,28,0,6,57,9,28,16,195,136,140,102,110,52,58,156,27,125,64,161,103,87,38,109,82,79,78,86,132,64,81,114,20,60,18,62,0,22,3,44,13,29,149,12,50,117,13,49,10,69,11,24,45,0,7,0,0,30,15,10,23,100,42,7,9,50,5,71,4,4,0,0,0,11,1,8,3,10,37,24,0,20,4,10,76,40,15,134,57,70,74,74,119,96,52,93,54,100,42,8,98,26,60,0,0,34,76,48,165,61,105,82,14,176,59,13,44,41,40,109,51,72,131,117,40,18,0,0,3,80,27,1,31,0,45,0,66,5,107,52,77,26,14,11,25,88,16,8,3,42,1,1,0,20,20,11,7,50,160,79,72,88,71,12,61,108,115,43,3,7,90,14,108,19,83,4,94,56,10,9,46,76,148,37,75,1,14,41,38,8,10,5,3,42,51,58,41,40,152,83,88,81,70,109,101,119,120,68,71,40,29,6,72,4,50,21,149,92,114,31,1,36,94,2,0,5,59,0,0,40,22,2,18,119,8,91,116,62,138,129,100,2,52,29,87,54,0,84,116,15,2,55,0,0,10,0,63,8,43,10,4,4,4,1,0,0,32,0,62,42,0,30,0,10,0,20,0,8,0,10,28,49,56,114,165,55,16,65,78,77,113,94,185,76,68,108,33,132,29,23,44,98,94,13,89,4,9,0,5,11,4,44,41,6,16,4,3,12,36,7,114,26,42,92,120,86,20,79,44,19,34,161,67,47,99,10,1,10,0,3,4,0,21,3,0,2,1,8,1,38,2,14,0,43,69,2,58,101,102,9,106,63,36,65,31,80,21,0,79,0,29,4,1,0,29,67,62,96,60,142,85,160,90,33,14,67,40,3,76,33,0,0,0,0,12,68,105,50,39,92,39,3,19,113,76,37,68,53,48,76,33,71,5,1,30,49,22,67,35,48,82,75,33,8,47,0,41,19,62,75,0,17,129,0,0,73,29,0,32,60,59,17,100,103,23,100,140,105,43,42,128,96,59,68,68,103,122,51,66,137,84,82,90,57,15,26,41,1,1,2,0,2,5,58,23,40,127,24,85,50,75,106,134,96,64,107,59,62,52,17,37,6,23,10,7,2,78,5,5,22,0,81,1,5,2,0,48,50,2,108,123,52,99,80,36,51,4,124,0,63,1,79,3,31,43,76,50,180

Nearest PDB structures (foldseek):
  4o2t-assembly2_B  TM=8.260E-01  e=9.356E-10  Parabacteroides distasonis ATCC 8503
  4jys-assembly2_B-2  TM=6.858E-01  e=4.448E-04  Plasmodium vivax Sal-1
  4jys-assembly2_A  TM=6.853E-01  e=3.713E-04  Plasmodium vivax Sal-1
  5mgx-assembly3_G  TM=6.742E-01  e=4.132E-03  Homo sapiens
  3jym-assembly2_B  TM=5.476E-01  e=3.713E-04  Triticum aestivum

B-factor: mean 93.1, std 28.31, range [34.83, 183.87]

Foldseek 3Di:
DDWDFDWFFDPQDDVDGFDKDADPVVFEIETPDAAEPVRLVRLQKGAIDRGDTPDQWKFFCDPPTDTDPNVGIDGCNQQEPQPPPHDWRKMKDADPVRPDIDIHTYYRYHDPDGFQFKDFDQDFLEFFPDDQLQFAWEWDDADFKIKIDTPVQWIKIWGHDDDDLLDPDDTDNDIGTLVLTQDDPQWDRLQWADFDQKIWTAGPVQFIWIGRPPSDIDGDDAAPDPQKGFQHWAYFDDCVAFQAPVPFGWTWGWIQHPNFIWIWTAGPPHYIDDPVVQAHGDDQFDARPLKEKGWHADPVRAIKMKMWAHHPPDDPPDWATWIWMDSHRRDIHTLDAPDPQTHGDFHSKYWDCAPQWIKIWGFDDPVVQTFTAFIWIGNPRNGIDTDPDGPGFPQPDDDPCDGDQLTRHSDDFHWYWDADPSRKTWIGTGPRNRGIIIIHRNNSNDPD/DCPPVQVVQVVVVVVLVVCLVDPPVSVQKDWDAAPVDGPDIWIKHFDDFDDDAPPFFAAADQFWKFKKFKFKAFPVRDGDDTQDDDPDADDPHPDPVDDHTDIDMDTLNGAFSQSVRVRRPDTARTKMKIKAFLVRHCAAPDDVPDNHRTIMIMIIHTRDIDRDVVVPD/DPCVLLVLVVLVVVVPVVDQEDEDEVVVCVVVPHAADPVNHYWYQFPPRKTKHWPFLDPVPPVPAADDAFFKKWWFKWKAFRVDGDTQAGQDADPVCNPVCQRNVDTWIWHWHDPPDDTWIFTPDHRPRCCVPVVGTTQQQSVNRCRVRGGAFTWMKMWAWQVRGDPVCVPSGTIMIMGTNGMHGDDD/DDDDCDPPPPVVDDPLVNVKDWDKDKDWKFKAKDFQPFFQFDDLWAKADWAADPQFGIKGKWKWFFWFDDKQDADKFEKDFDADPVRDTFFIDIWAYFDDPDPVPPQWAFADDPPGTGHIFNWKKKKQWFADKAFAQAWKFKKWKFFWDDDQADADDPPQFRGQARDCPRGGDPVRTFFMDMHRRDRVVDDPVQVPDPPDIDITMTIGDRVSLCQLLNLQNVLRVVQVVVVHICGGVSSCVSTVTMIMHTDDTHTIMTGRNKMKMKTKGKTFDADPPRGHFAFDPDPDGDGHMDMDIDMIMRDVVTDMHMHIDTDVVSLVVQSPDFQWYKAWFQSGMWMKMFDPLVVCCPPQPPWAWDAKKDKWFFDDDPDPDDRDAAAQFKKKKFQPVCSRVCVVVQHDADLLGMAMFGADVVGRMTMRIGNPSVSVVLVVVVVVVCVVCDPVDDPVVVCVPPVSSRMMMMARKDWAFDCPPPVVDDTHTDGIRGDNDTHMTIIFAGNCCVPDVVRITMMMIMTMDSPD

Radius of gyration: 39.49 Å; Cα 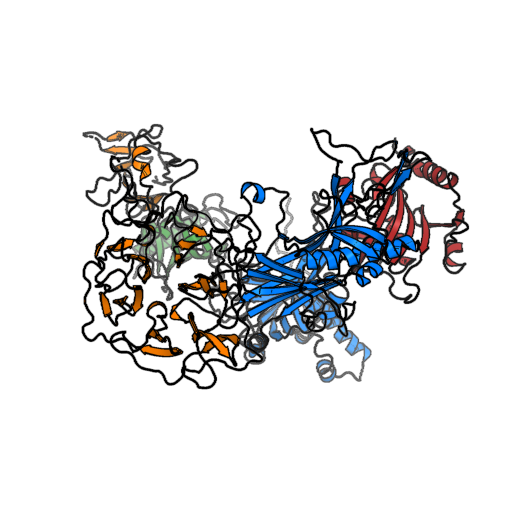contacts (8 Å, |Δi|>4): 2971; chains: 4; bounding box: 119×102×114 Å